Protein AF-0000000084342587 (afdb_homodimer)

Sequence (840 aa):
MLRSLAARLASGELDPVAHVQEVLERLAADPFNAVVALDADRALAEAARPRPGPLSGVPVGVKDLIDVAGLPTRCGSAVLADAPPAAADAPVVAKLRAAGAIVVAKLHTHEFAYGPTGDVAATGPARNPHDPTRITGGSSSGSAAAVAAGYLPLALGTDTGASVRTPAALCGVVGLKPRFGALPTDGVFPLSESCDHVGLLTPDVDSAAFAWEVFSGERPVPLGRLRVGVPVDEYWWAYDPVLEDAAAIAVAQLRDDGAQVVRLRTPMIEELAATYTTIVGSEAYATHRRWLAAHPDDYQPATRARLAPFADLKATSYIAAQRARRRLVAELARACADVDVLVLPTTQLRATPIGAEVVDGHVVGTSLLALTLPFNLAGWPAVSVPGPVSDGGLPAGVQVVGVRVDEHAVLQVAARITARMLRSLAARLASGELDPVAHVQEVLERLAADPFNAVVALDADRALAEAARPRPGPLSGVPVGVKDLIDVAGLPTRCGSAVLADAPPAAADAPVVAKLRAAGAIVVAKLHTHEFAYGPTGDVAATGPARNPHDPTRITGGSSSGSAAAVAAGYLPLALGTDTGASVRTPAALCGVVGLKPRFGALPTDGVFPLSESCDHVGLLTPDVDSAAFAWEVFSGERPVPLGRLRVGVPVDEYWWAYDPVLEDAAAIAVAQLRDDGAQVVRLRTPMIEELAATYTTIVGSEAYATHRRWLAAHPDDYQPATRARLAPFADLKATSYIAAQRARRRLVAELARACADVDVLVLPTTQLRATPIGAEVVDGHVVGTSLLALTLPFNLAGWPAVSVPGPVSDGGLPAGVQVVGVRVDEHAVLQVAARITAR

Secondary structure (DSSP, 8-state):
-HHHHHHHHHHTSS-HHHHHHHHHHHHHT-TTS-EEEE-HHHHHHHHTS---STTTT-EEEEETTB--BTSB--TTSGGGTTPPBBSS--HHHHHHHHTT-EEEEEE--SGGG--SSS--STT----BTTBTTB---SSSHHHHHHHHTTS-S-EEEEESSSTTHHHHHHHTSEEEEPSTTSS--TTBPPS-TTT-EEEEEESSHHHHHHHHHHHH--PPPPP-S-EEEEE-SGGG--SSHHHHHHHHHHHHHHHHTTPEEEEE--TTHHHHHHHHHHHHHHHHHHHHHHHHHH-GGGS-HHHHHHHGGGTT-BHHHHHHHHHHHHHHHHHHHHHTTT-SEEEEES-SS-PPBTT-SEETTEEHHHHHHTTTHHHHHHT--EEEEEPP-TTS-S--EEEEEESSS-HHHHHHHHHHHH--/-HHHHHHHHHHTSS-HHHHHHHHHHHHHT-TTS-EEEE-HHHHHHHHTS---STTTT-EEEEETTB--BTSB--TT-GGGTTPPBBSS--HHHHHHHHTT-EEEEEE--SGGG--SSS--STT----BTTBTTB---SSSHHHHHHHHTTS-S-EEEEESSSTTHHHHHHHTSEEEEPSTTSS--TTBPPS-TTT-EEEEEESSHHHHHHHHHHHH--PPPPP-SPEEEEE-SGGG--SSHHHHHHHHHHHHHHHHTTPEEEEE--TTHHHHHHHHHHHHHHHHHHHHHHHHHH-GGGS-HHHHHHHGGGTT-BHHHHHHHHHHHHHHHHHHHHHTTT-SEEEEES-SS-PPBTT-SEETTEEHHHHHHTTTHHHHHHT--EEEEEPP-TTS-S--EEEEEESSS-HHHHHHHHHHHH--

InterPro domains:
  IPR000120 Amidase [PTHR11895] (3-417)
  IPR020556 Amidase, conserved site [PS00571] (137-168)
  IPR023631 Amidase signature domain [PF01425] (20-411)
  IPR036928 Amidase signature (AS) superfamily [G3DSA:3.90.1300.10] (2-420)
  IPR036928 Amidase signature (AS) superfamily [SSF75304] (4-418)

Nearest PDB structures (foldseek):
  3kfu-assembly1_H  TM=9.006E-01  e=1.359E-37  Thermus thermophilus HB8
  4wj3-assembly2_D  TM=9.152E-01  e=8.764E-36  Pseudomonas aeruginosa PAO1
  6dhv-assembly1_A  TM=8.803E-01  e=5.651E-34  Arabidopsis thaliana
  6dii-assembly6_K  TM=8.788E-01  e=5.651E-34  Arabidopsis thaliana
  8ey9-assembly3_C  TM=8.906E-01  e=3.643E-32  Arabidopsis thaliana

pLDDT: mean 97.59, std 2.7, range [59.34, 98.94]

Organism: Pseudonocardia thermophila (NCBI:txid1848)

Structure (mmCIF, N/CA/C/O backbone):
data_AF-0000000084342587-model_v1
#
loop_
_entity.id
_entity.type
_entity.pdbx_description
1 polymer 'Aspartyl-tRNA(Asn)/glutamyl-tRNA(Gln) amidotransferase subunit A'
#
loop_
_atom_site.group_PDB
_atom_site.id
_atom_site.type_symbol
_atom_site.label_atom_id
_atom_site.label_alt_id
_atom_site.label_comp_id
_atom_site.label_asym_id
_atom_site.label_entity_id
_atom_site.label_seq_id
_atom_site.pdbx_PDB_ins_code
_atom_site.Cartn_x
_atom_site.Cartn_y
_atom_site.Cartn_z
_atom_site.occupancy
_atom_site.B_iso_or_equiv
_atom_site.auth_seq_id
_atom_site.auth_comp_id
_atom_site.auth_asym_id
_atom_site.auth_atom_id
_atom_site.pdbx_PDB_model_num
ATOM 1 N N . MET A 1 1 ? -1.652 36.812 -1.784 1 90.5 1 MET A N 1
ATOM 2 C CA . MET A 1 1 ? -0.565 37.188 -0.888 1 90.5 1 MET A CA 1
ATOM 3 C C . MET A 1 1 ? 0.751 36.562 -1.329 1 90.5 1 MET A C 1
ATOM 5 O O . MET A 1 1 ? 1.639 37.25 -1.831 1 90.5 1 MET A O 1
ATOM 9 N N . LEU A 1 2 ? 0.822 35.312 -1.489 1 96.5 2 LEU A N 1
ATOM 10 C CA . LEU A 1 2 ? 2.068 34.625 -1.801 1 96.5 2 LEU A CA 1
ATOM 11 C C . LEU A 1 2 ? 2.5 34.906 -3.236 1 96.5 2 LEU A C 1
ATOM 13 O O . LEU A 1 2 ? 3.668 35.188 -3.492 1 96.5 2 LEU A O 1
ATOM 17 N N . ARG A 1 3 ? 1.52 34.938 -4.117 1 94.94 3 ARG A N 1
ATOM 18 C CA . ARG A 1 3 ? 1.811 35.188 -5.527 1 94.94 3 ARG A CA 1
ATOM 19 C C . ARG A 1 3 ? 2.371 36.594 -5.734 1 94.94 3 ARG A C 1
ATOM 21 O O . ARG A 1 3 ? 3.355 36.75 -6.453 1 94.94 3 ARG A O 1
ATOM 28 N N . SER A 1 4 ? 1.724 37.531 -5.176 1 96.19 4 SER A N 1
ATOM 29 C CA . SER A 1 4 ? 2.154 38.906 -5.277 1 96.19 4 SER A CA 1
ATOM 30 C C . SER A 1 4 ? 3.541 39.094 -4.676 1 96.19 4 SER A C 1
ATOM 32 O O . SER A 1 4 ? 4.383 39.812 -5.254 1 96.19 4 SER A O 1
ATOM 34 N N . LEU A 1 5 ? 3.73 38.562 -3.529 1 97.25 5 LEU A N 1
ATOM 35 C CA . LEU A 1 5 ? 5.035 38.656 -2.883 1 97.25 5 LEU A CA 1
ATOM 36 C C . LEU A 1 5 ? 6.129 38.094 -3.779 1 97.25 5 LEU A C 1
ATOM 38 O O . LEU A 1 5 ? 7.172 38.719 -3.975 1 97.25 5 LEU A O 1
ATOM 42 N N . ALA A 1 6 ? 5.898 36.906 -4.332 1 96.94 6 ALA A N 1
ATOM 43 C CA . ALA A 1 6 ? 6.863 36.25 -5.207 1 96.94 6 ALA A CA 1
ATOM 44 C C . ALA A 1 6 ? 7.191 37.125 -6.418 1 96.94 6 ALA A C 1
ATOM 46 O O . ALA A 1 6 ? 8.352 37.219 -6.809 1 96.94 6 ALA A O 1
ATOM 47 N N . ALA A 1 7 ? 6.164 37.75 -6.98 1 95.81 7 ALA A N 1
ATOM 48 C CA . ALA A 1 7 ? 6.34 38.594 -8.148 1 95.81 7 ALA A CA 1
ATOM 49 C C . ALA A 1 7 ? 7.18 39.812 -7.809 1 95.81 7 ALA A C 1
ATOM 51 O O . ALA A 1 7 ? 8.039 40.219 -8.594 1 95.81 7 ALA A O 1
ATOM 52 N N . ARG A 1 8 ? 6.898 40.375 -6.703 1 96.56 8 ARG A N 1
ATOM 53 C CA . ARG A 1 8 ? 7.629 41.594 -6.281 1 96.56 8 ARG A CA 1
ATOM 54 C C . ARG A 1 8 ? 9.086 41.25 -5.984 1 96.56 8 ARG A C 1
ATOM 56 O O . ARG A 1 8 ? 9.977 42.062 -6.266 1 96.56 8 ARG A O 1
ATOM 63 N N . LEU A 1 9 ? 9.344 40.188 -5.48 1 96.38 9 LEU A N 1
ATOM 64 C CA . LEU A 1 9 ? 10.711 39.75 -5.211 1 96.38 9 LEU A CA 1
ATOM 65 C C . LEU A 1 9 ? 11.445 39.406 -6.504 1 96.38 9 LEU A C 1
ATOM 67 O O . LEU A 1 9 ? 12.602 39.781 -6.68 1 96.38 9 LEU A O 1
ATOM 71 N N . ALA A 1 10 ? 10.758 38.719 -7.367 1 94.31 10 ALA A N 1
ATOM 72 C CA . ALA A 1 10 ? 11.352 38.312 -8.641 1 94.31 10 ALA A CA 1
ATOM 73 C C . ALA A 1 10 ? 11.711 39.531 -9.484 1 94.31 10 ALA A C 1
ATOM 75 O O . ALA A 1 10 ? 12.719 39.531 -10.195 1 94.31 10 ALA A O 1
ATOM 76 N N . SER A 1 11 ? 10.883 40.594 -9.43 1 93.19 11 SER A N 1
ATOM 77 C CA . SER A 1 11 ? 11.078 41.781 -10.266 1 93.19 11 SER A CA 1
ATOM 78 C C . SER A 1 11 ? 12.102 42.719 -9.641 1 93.19 11 SER A C 1
ATOM 80 O O . SER A 1 11 ? 12.594 43.656 -10.312 1 93.19 11 SER A O 1
ATOM 82 N N . GLY A 1 12 ? 12.281 42.594 -8.336 1 92.94 12 GLY A N 1
ATOM 83 C CA . GLY A 1 12 ? 13.188 43.469 -7.641 1 92.94 12 GLY A CA 1
ATOM 84 C C . GLY A 1 12 ? 12.484 44.656 -6.992 1 92.94 12 GLY A C 1
ATOM 85 O O . GLY A 1 12 ? 13.117 45.469 -6.32 1 92.94 12 GLY A O 1
ATOM 86 N N . GLU A 1 13 ? 11.227 44.688 -7.227 1 96.31 13 GLU A N 1
ATOM 87 C CA . GLU A 1 13 ? 10.469 45.688 -6.516 1 96.31 13 GLU A CA 1
ATOM 88 C C . GLU A 1 13 ? 10.695 45.594 -5.008 1 96.31 13 GLU A C 1
ATOM 90 O O . GLU A 1 13 ? 10.766 46.625 -4.316 1 96.31 13 GLU A O 1
ATOM 95 N N . LEU A 1 14 ? 10.719 44.438 -4.531 1 96.38 14 LEU A N 1
ATOM 96 C CA . LEU A 1 14 ? 11.125 44.156 -3.158 1 96.38 14 LEU A CA 1
ATOM 97 C C . LEU A 1 14 ? 12.508 43.531 -3.123 1 96.38 14 LEU A C 1
ATOM 99 O O . LEU A 1 14 ? 12.758 42.531 -3.828 1 96.38 14 LEU A O 1
ATOM 103 N N . ASP A 1 15 ? 13.383 44.094 -2.352 1 96.5 15 ASP A N 1
ATOM 104 C CA . ASP A 1 15 ? 14.727 43.531 -2.23 1 96.5 15 ASP A CA 1
ATOM 105 C C . ASP A 1 15 ? 14.711 42.219 -1.43 1 96.5 15 ASP A C 1
ATOM 107 O O . ASP A 1 15 ? 14.336 42.219 -0.253 1 96.5 15 ASP A O 1
ATOM 111 N N . PRO A 1 16 ? 15.125 41.188 -2.08 1 96.81 16 PRO A N 1
ATOM 112 C CA . PRO A 1 16 ? 15.047 39.906 -1.4 1 96.81 16 PRO A CA 1
ATOM 113 C C . PRO A 1 16 ? 15.867 39.844 -0.114 1 96.81 16 PRO A C 1
ATOM 115 O O . PRO A 1 16 ? 15.43 39.281 0.882 1 96.81 16 PRO A O 1
ATOM 118 N N . VAL A 1 17 ? 17.031 40.406 -0.101 1 98 17 VAL A N 1
ATOM 119 C CA . VAL A 1 17 ? 17.906 40.375 1.076 1 98 17 VAL A CA 1
ATOM 120 C C . VAL A 1 17 ? 17.25 41.156 2.213 1 98 17 VAL A C 1
ATOM 122 O O . VAL A 1 17 ? 17.172 40.656 3.346 1 98 17 VAL A O 1
ATOM 125 N N . ALA A 1 18 ? 16.766 42.344 1.897 1 98.06 18 ALA A N 1
ATOM 126 C CA . ALA A 1 18 ? 16.094 43.156 2.906 1 98.06 18 ALA A CA 1
ATOM 127 C C . ALA A 1 18 ? 14.852 42.469 3.445 1 98.06 18 ALA A C 1
ATOM 129 O O . ALA A 1 18 ? 14.578 42.5 4.648 1 98.06 18 ALA A O 1
ATOM 130 N N . HIS A 1 19 ? 14.141 41.906 2.547 1 97.94 19 HIS A N 1
ATOM 131 C CA . HIS A 1 19 ? 12.906 41.25 2.945 1 97.94 19 HIS A CA 1
ATOM 132 C C . HIS A 1 19 ? 13.195 40.062 3.854 1 97.94 19 HIS A C 1
ATOM 134 O O . HIS A 1 19 ? 12.562 39.906 4.902 1 97.94 19 HIS A O 1
ATOM 140 N N . VAL A 1 20 ? 14.125 39.188 3.49 1 98.38 20 VAL A N 1
ATOM 141 C CA . VAL A 1 20 ? 14.484 38.031 4.285 1 98.38 20 VAL A CA 1
ATOM 142 C C . VAL A 1 20 ? 15.031 38.469 5.641 1 98.38 20 VAL A C 1
ATOM 144 O O . VAL A 1 20 ? 14.734 37.844 6.664 1 98.38 20 VAL A O 1
ATOM 147 N N . GLN A 1 21 ? 15.789 39.5 5.629 1 98.38 21 GLN A N 1
ATOM 148 C CA . GLN A 1 21 ? 16.312 40.031 6.883 1 98.38 21 GLN A CA 1
ATOM 149 C C . GLN A 1 21 ? 15.172 40.438 7.816 1 98.38 21 GLN A C 1
ATOM 151 O O . GLN A 1 21 ? 15.203 40.156 9.008 1 98.38 21 GLN A O 1
ATOM 156 N N . GLU A 1 22 ? 14.273 41.125 7.273 1 98.31 22 GLU A N 1
ATOM 157 C CA . GLU A 1 22 ? 13.117 41.562 8.062 1 98.31 22 GLU A CA 1
ATOM 158 C C . GLU A 1 22 ? 12.359 40.375 8.625 1 98.31 22 GLU A C 1
ATOM 160 O O . GLU A 1 22 ? 11.969 40.375 9.797 1 98.31 22 GLU A O 1
ATOM 165 N N . VAL A 1 23 ? 12.117 39.375 7.82 1 98.56 23 VAL A N 1
ATOM 166 C CA . VAL A 1 23 ? 11.414 38.188 8.242 1 98.56 23 VAL A CA 1
ATOM 167 C C . VAL A 1 23 ? 12.195 37.5 9.359 1 98.56 23 VAL A C 1
ATOM 169 O O . VAL A 1 23 ? 11.617 37.062 10.367 1 98.56 23 VAL A O 1
ATOM 172 N N . LEU A 1 24 ? 13.477 37.375 9.172 1 98.75 24 LEU A N 1
ATOM 173 C CA . LEU A 1 24 ? 14.328 36.75 10.164 1 98.75 24 LEU A CA 1
ATOM 174 C C . LEU A 1 24 ? 14.281 37.5 11.492 1 98.75 24 LEU A C 1
ATOM 176 O O . LEU A 1 24 ? 14.273 36.875 12.562 1 98.75 24 LEU A O 1
ATOM 180 N N . GLU A 1 25 ? 14.211 38.75 11.477 1 98.5 25 GLU A N 1
ATOM 181 C CA . GLU A 1 25 ? 14.117 39.562 12.688 1 98.5 25 GLU A CA 1
ATOM 182 C C . GLU A 1 25 ? 12.797 39.312 13.414 1 98.5 25 GLU A C 1
ATOM 184 O O . GLU A 1 25 ? 12.773 39.188 14.641 1 98.5 25 GLU A O 1
ATOM 189 N N . ARG A 1 26 ? 11.789 39.281 12.68 1 98.38 26 ARG A N 1
ATOM 190 C CA . ARG A 1 26 ? 10.484 39 13.273 1 98.38 26 ARG A CA 1
ATOM 191 C C . ARG A 1 26 ? 10.445 37.594 13.883 1 98.38 26 ARG A C 1
ATOM 193 O O . ARG A 1 26 ? 9.914 37.406 14.977 1 98.38 26 ARG A O 1
ATOM 200 N N . LEU A 1 27 ? 10.992 36.625 13.172 1 98.69 27 LEU A N 1
ATOM 201 C CA . LEU A 1 27 ? 11.031 35.25 13.664 1 98.69 27 LEU A CA 1
ATOM 202 C C . LEU A 1 27 ? 11.898 35.156 14.914 1 98.69 27 LEU A C 1
ATOM 204 O O . LEU A 1 27 ? 11.578 34.375 15.836 1 98.69 27 LEU A O 1
ATOM 208 N N . ALA A 1 28 ? 12.945 35.812 14.977 1 98.31 28 ALA A N 1
ATOM 209 C CA . ALA A 1 28 ? 13.844 35.781 16.125 1 98.31 28 ALA A CA 1
ATOM 210 C C . ALA A 1 28 ? 13.148 36.344 17.359 1 98.31 28 ALA A C 1
ATOM 212 O O . ALA A 1 28 ? 13.438 35.938 18.484 1 98.31 28 ALA A O 1
ATOM 213 N N . ALA A 1 29 ? 12.219 37.25 17.156 1 98 29 ALA A N 1
ATOM 214 C CA . ALA A 1 29 ? 11.523 37.906 18.25 1 98 29 ALA A CA 1
ATOM 215 C C . ALA A 1 29 ? 10.18 37.25 18.547 1 98 29 ALA A C 1
ATOM 217 O O . ALA A 1 29 ? 9.352 37.781 19.266 1 98 29 ALA A O 1
ATOM 218 N N . ASP A 1 30 ? 9.945 36.125 18.016 1 97 30 ASP A N 1
ATOM 219 C CA . ASP A 1 30 ? 8.664 35.406 18.078 1 97 30 ASP A CA 1
ATOM 220 C C . ASP A 1 30 ? 8.258 35.156 19.516 1 97 30 ASP A C 1
ATOM 222 O O . ASP A 1 30 ? 8.93 34.406 20.234 1 97 30 ASP A O 1
ATOM 226 N N . PRO A 1 31 ? 7.191 35.625 20.047 1 98.06 31 PRO A N 1
ATOM 227 C CA . PRO A 1 31 ? 6.762 35.375 21.438 1 98.06 31 PRO A CA 1
ATOM 228 C C . PRO A 1 31 ? 5.895 34.125 21.562 1 98.06 31 PRO A C 1
ATOM 230 O O . PRO A 1 31 ? 5.438 33.812 22.656 1 98.06 31 PRO A O 1
ATOM 233 N N . PHE A 1 32 ? 5.707 33.375 20.516 1 98.75 32 PHE A N 1
ATOM 234 C CA . PHE A 1 32 ? 4.727 32.312 20.5 1 98.75 32 PHE A CA 1
ATOM 235 C C . PHE A 1 32 ? 5.41 30.938 20.578 1 98.75 32 PHE A C 1
ATOM 237 O O . PHE A 1 32 ? 4.746 29.906 20.578 1 98.75 32 PHE A O 1
ATOM 244 N N . ASN A 1 33 ? 6.695 30.891 20.609 1 98.62 33 ASN A N 1
ATOM 245 C CA . ASN A 1 33 ? 7.461 29.656 20.578 1 98.62 33 ASN A CA 1
ATOM 246 C C . ASN A 1 33 ? 7.199 28.875 19.281 1 98.62 33 ASN A C 1
ATOM 248 O O . ASN A 1 33 ? 7.035 27.656 19.312 1 98.62 33 ASN A O 1
ATOM 252 N N . ALA A 1 34 ? 7.094 29.594 18.203 1 98.75 34 ALA A N 1
ATOM 253 C CA . ALA A 1 34 ? 6.828 28.984 16.906 1 98.75 34 ALA A CA 1
ATOM 254 C C . ALA A 1 34 ? 8.117 28.516 16.25 1 98.75 34 ALA A C 1
ATOM 256 O O . ALA A 1 34 ? 8.094 27.641 15.367 1 98.75 34 ALA A O 1
ATOM 257 N N . VAL A 1 35 ? 9.242 29 16.703 1 98.75 35 VAL A N 1
ATOM 258 C CA . VAL A 1 35 ? 10.508 28.797 16.016 1 98.75 35 VAL A CA 1
ATOM 259 C C . VAL A 1 35 ? 11.414 27.891 16.844 1 98.75 35 VAL A C 1
ATOM 261 O O . VAL A 1 35 ? 11.602 28.109 18.031 1 98.75 35 VAL A O 1
ATOM 264 N N . VAL A 1 36 ? 11.961 26.891 16.188 1 97.88 36 VAL A N 1
ATOM 265 C CA . VAL A 1 36 ? 12.914 25.984 16.828 1 97.88 36 VAL A CA 1
ATOM 266 C C . VAL A 1 36 ? 14.336 26.422 16.484 1 97.88 36 VAL A C 1
ATOM 268 O O . VAL A 1 36 ? 15.219 26.406 17.344 1 97.88 36 VAL A O 1
ATOM 271 N N . ALA A 1 37 ? 14.547 26.734 15.242 1 97.62 37 ALA A N 1
ATOM 272 C CA . ALA A 1 37 ? 15.867 27.156 14.766 1 97.62 37 ALA A CA 1
ATOM 273 C C . ALA A 1 37 ? 15.75 28.078 13.562 1 97.62 37 ALA A C 1
ATOM 275 O O . ALA A 1 37 ? 14.828 27.953 12.758 1 97.62 37 ALA A O 1
ATOM 276 N N . LEU A 1 38 ? 16.688 29.031 13.539 1 98 38 LEU A N 1
ATOM 277 C CA . LEU A 1 38 ? 16.797 29.906 12.375 1 98 38 LEU A CA 1
ATOM 278 C C . LEU A 1 38 ? 18.062 29.578 11.578 1 98 38 LEU A C 1
ATOM 280 O O . LEU A 1 38 ? 19.094 29.219 12.156 1 98 38 LEU A O 1
ATOM 284 N N . ASP A 1 39 ? 17.906 29.594 10.336 1 95.81 39 ASP A N 1
ATOM 285 C CA . ASP A 1 39 ? 19.062 29.469 9.453 1 95.81 39 ASP A CA 1
ATOM 286 C C . ASP A 1 39 ? 19.422 30.797 8.82 1 95.81 39 ASP A C 1
ATOM 288 O O . ASP A 1 39 ? 19.5 30.922 7.594 1 95.81 39 ASP A O 1
ATOM 292 N N . ALA A 1 40 ? 19.781 31.734 9.602 1 97.69 40 ALA A N 1
ATOM 293 C CA . ALA A 1 40 ? 19.844 33.125 9.188 1 97.69 40 ALA A CA 1
ATOM 294 C C . ALA A 1 40 ? 20.953 33.375 8.156 1 97.69 40 ALA A C 1
ATOM 296 O O . ALA A 1 40 ? 20.719 33.938 7.09 1 97.69 40 ALA A O 1
ATOM 297 N N . ASP A 1 41 ? 22.172 32.875 8.43 1 97.19 41 ASP A N 1
ATOM 298 C CA . ASP A 1 41 ? 23.312 33.125 7.555 1 97.19 41 ASP A CA 1
ATOM 299 C C . ASP A 1 41 ? 23.078 32.531 6.168 1 97.19 41 ASP A C 1
ATOM 301 O O . ASP A 1 41 ? 23.297 33.188 5.156 1 97.19 41 ASP A O 1
ATOM 305 N N . ARG A 1 42 ? 22.688 31.312 6.145 1 96.5 42 ARG A N 1
ATOM 306 C CA . ARG A 1 42 ? 22.453 30.656 4.863 1 96.5 42 ARG A CA 1
ATOM 307 C C . ARG A 1 42 ? 21.312 31.328 4.105 1 96.5 42 ARG A C 1
ATOM 309 O O . ARG A 1 42 ? 21.375 31.5 2.887 1 96.5 42 ARG A O 1
ATOM 316 N N . ALA A 1 43 ? 20.25 31.703 4.859 1 98.31 43 ALA A N 1
ATOM 317 C CA . ALA A 1 43 ? 19.094 32.344 4.242 1 98.31 43 ALA A CA 1
ATOM 318 C C . ALA A 1 43 ? 19.469 33.656 3.584 1 98.31 43 ALA A C 1
ATOM 320 O O . ALA A 1 43 ? 19.062 33.938 2.455 1 98.31 43 ALA A O 1
ATOM 321 N N . LEU A 1 44 ? 20.266 34.406 4.254 1 98.19 44 LEU A N 1
ATOM 322 C CA . LEU A 1 44 ? 20.688 35.719 3.721 1 98.19 44 LEU A CA 1
ATOM 323 C C . LEU A 1 44 ? 21.609 35.531 2.529 1 98.19 44 LEU A C 1
ATOM 325 O O . LEU A 1 44 ? 21.531 36.281 1.556 1 98.19 44 LEU A O 1
ATOM 329 N N . ALA A 1 45 ? 22.484 34.594 2.621 1 97.75 45 ALA A N 1
ATOM 330 C CA . ALA A 1 45 ? 23.359 34.281 1.492 1 97.75 45 ALA A CA 1
ATOM 331 C C . ALA A 1 45 ? 22.547 33.844 0.267 1 97.75 45 ALA A C 1
ATOM 333 O O . ALA A 1 45 ? 22.859 34.25 -0.857 1 97.75 45 ALA A O 1
ATOM 334 N N . GLU A 1 46 ? 21.516 33.062 0.492 1 96.75 46 GLU A N 1
ATOM 335 C CA . GLU A 1 46 ? 20.656 32.625 -0.6 1 96.75 46 GLU A CA 1
ATOM 336 C C . GLU A 1 46 ? 19.875 33.781 -1.183 1 96.75 46 GLU A C 1
ATOM 338 O O . GLU A 1 46 ? 19.688 33.875 -2.398 1 96.75 46 GLU A O 1
ATOM 343 N N . ALA A 1 47 ? 19.438 34.656 -0.309 1 97.44 47 ALA A N 1
ATOM 344 C CA . ALA A 1 47 ? 18.656 35.812 -0.745 1 97.44 47 ALA A CA 1
ATOM 345 C C . ALA A 1 47 ? 19.5 36.719 -1.637 1 97.44 47 ALA A C 1
ATOM 347 O O . ALA A 1 47 ? 18.953 37.438 -2.475 1 97.44 47 ALA A O 1
ATOM 348 N N . ALA A 1 48 ? 20.781 36.656 -1.498 1 96.38 48 ALA A N 1
ATOM 349 C CA . ALA A 1 48 ? 21.688 37.531 -2.23 1 96.38 48 ALA A CA 1
ATOM 350 C C . ALA A 1 48 ? 21.953 37.031 -3.641 1 96.38 48 ALA A C 1
ATOM 352 O O . ALA A 1 48 ? 22.5 37.75 -4.48 1 96.38 48 ALA A O 1
ATOM 353 N N . ARG A 1 49 ? 21.484 35.844 -3.957 1 93.56 49 ARG A N 1
ATOM 354 C CA . ARG A 1 49 ? 21.688 35.219 -5.27 1 93.56 49 ARG A CA 1
ATOM 355 C C . ARG A 1 49 ? 20.359 35.125 -6.023 1 93.56 49 ARG A C 1
ATOM 357 O O . ARG A 1 49 ? 19.312 34.906 -5.41 1 93.56 49 ARG A O 1
ATOM 364 N N . PRO A 1 50 ? 20.594 35.312 -7.301 1 89.06 50 PRO A N 1
ATOM 365 C CA . PRO A 1 50 ? 19.375 35.062 -8.078 1 89.06 50 PRO A CA 1
ATOM 366 C C . PRO A 1 50 ? 18.797 33.688 -7.84 1 89.06 50 PRO A C 1
ATOM 368 O O . PRO A 1 50 ? 19.547 32.688 -7.758 1 89.06 50 PRO A O 1
ATOM 371 N N . ARG A 1 51 ? 17.531 33.688 -7.672 1 89 51 ARG A N 1
ATOM 372 C CA . ARG A 1 51 ? 16.828 32.438 -7.434 1 89 51 ARG A CA 1
ATOM 373 C C . ARG A 1 51 ? 15.68 32.25 -8.43 1 89 51 ARG A C 1
ATOM 375 O O . ARG A 1 51 ? 14.547 32.656 -8.164 1 89 51 ARG A O 1
ATOM 382 N N . PRO A 1 52 ? 16.016 31.516 -9.461 1 92.06 52 PRO A N 1
ATOM 383 C CA . PRO A 1 52 ? 14.945 31.344 -10.445 1 92.06 52 PRO A CA 1
ATOM 384 C C . PRO A 1 52 ? 13.828 30.422 -9.945 1 92.06 52 PRO A C 1
ATOM 386 O O . PRO A 1 52 ? 14.078 29.531 -9.125 1 92.06 52 PRO A O 1
ATOM 389 N N . GLY A 1 53 ? 12.586 30.734 -10.336 1 95.62 53 GLY A N 1
ATOM 390 C CA . GLY A 1 53 ? 11.445 29.906 -10.008 1 95.62 53 GLY A CA 1
ATOM 391 C C . GLY A 1 53 ? 10.242 30.688 -9.539 1 95.62 53 GLY A C 1
ATOM 392 O O . GLY A 1 53 ? 10.344 31.891 -9.273 1 95.62 53 GLY A O 1
ATOM 393 N N . PRO A 1 54 ? 9.188 30.031 -9.391 1 97.44 54 PRO A N 1
ATOM 394 C CA . PRO A 1 54 ? 7.926 30.719 -9.07 1 97.44 54 PRO A CA 1
ATOM 395 C C . PRO A 1 54 ? 7.898 31.25 -7.641 1 97.44 54 PRO A C 1
ATOM 397 O O . PRO A 1 54 ? 7.102 32.156 -7.332 1 97.44 54 PRO A O 1
ATOM 400 N N . LEU A 1 55 ? 8.797 30.766 -6.754 1 98.19 55 LEU A N 1
ATOM 401 C CA . LEU A 1 55 ? 8.852 31.219 -5.371 1 98.19 55 LEU A CA 1
ATOM 402 C C . LEU A 1 55 ? 10.141 32 -5.105 1 98.19 55 LEU A C 1
ATOM 404 O O . LEU A 1 55 ? 10.68 31.953 -4 1 98.19 55 LEU A O 1
ATOM 408 N N . SER A 1 56 ? 10.547 32.688 -6.098 1 96.56 56 SER A N 1
ATOM 409 C CA . SER A 1 56 ? 11.836 33.375 -6.07 1 96.56 56 SER A CA 1
ATOM 410 C C . SER A 1 56 ? 11.938 34.312 -4.871 1 96.56 56 SER A C 1
ATOM 412 O O . SER A 1 56 ? 11.234 35.312 -4.805 1 96.56 56 SER A O 1
ATOM 414 N N . GLY A 1 57 ? 12.836 33.906 -3.969 1 97.12 57 GLY A N 1
ATOM 415 C CA . GLY A 1 57 ? 13.172 34.812 -2.865 1 97.12 57 GLY A CA 1
ATOM 416 C C . GLY A 1 57 ? 12.18 34.719 -1.72 1 97.12 57 GLY A C 1
ATOM 417 O O . GLY A 1 57 ? 12.328 35.406 -0.714 1 97.12 57 GLY A O 1
ATOM 418 N N . VAL A 1 58 ? 11.172 33.875 -1.819 1 98.38 58 VAL A N 1
ATOM 419 C CA . VAL A 1 58 ? 10.117 33.781 -0.813 1 98.38 58 VAL A CA 1
ATOM 420 C C . VAL A 1 58 ? 10.633 33.031 0.417 1 98.38 58 VAL A C 1
ATOM 422 O O . VAL A 1 58 ? 11.086 31.891 0.316 1 98.38 58 VAL A O 1
ATOM 425 N N . PRO A 1 59 ? 10.656 33.688 1.595 1 98.56 59 PRO A N 1
ATOM 426 C CA . PRO A 1 59 ? 11.008 32.969 2.812 1 98.56 59 PRO A CA 1
ATOM 427 C C . PRO A 1 59 ? 9.93 31.953 3.229 1 98.56 59 PRO A C 1
ATOM 429 O O . PRO A 1 59 ? 8.742 32.281 3.225 1 98.56 59 PRO A O 1
ATOM 432 N N . VAL A 1 60 ? 10.328 30.75 3.58 1 98.75 60 VAL A N 1
ATOM 433 C CA . VAL A 1 60 ? 9.391 29.703 3.996 1 98.75 60 VAL A CA 1
ATOM 434 C C . VAL A 1 60 ? 9.906 29.031 5.262 1 98.75 60 VAL A C 1
ATOM 436 O O . VAL A 1 60 ? 11.094 29.141 5.598 1 98.75 60 VAL A O 1
ATOM 439 N N . GLY A 1 61 ? 9.016 28.453 6.047 1 98.88 61 GLY A N 1
ATOM 440 C CA . GLY A 1 61 ? 9.359 27.672 7.227 1 98.88 61 GLY A CA 1
ATOM 441 C C . GLY A 1 61 ? 9.055 26.188 7.07 1 98.88 61 GLY A C 1
ATOM 442 O O . GLY A 1 61 ? 8.227 25.812 6.246 1 98.88 61 GLY A O 1
ATOM 443 N N . VAL A 1 62 ? 9.75 25.344 7.848 1 98.94 62 VAL A N 1
ATOM 444 C CA . VAL A 1 62 ? 9.617 23.891 7.754 1 98.94 62 VAL A CA 1
ATOM 445 C C . VAL A 1 62 ? 9.469 23.297 9.148 1 98.94 62 VAL A C 1
ATOM 447 O O . VAL A 1 62 ? 10.281 23.562 10.039 1 98.94 62 VAL A O 1
ATOM 450 N N . LYS A 1 63 ? 8.406 22.469 9.328 1 98.88 63 LYS A N 1
ATOM 451 C CA . LYS A 1 63 ? 8.211 21.766 10.594 1 98.88 63 LYS A CA 1
ATOM 452 C C . LYS A 1 63 ? 9.445 20.938 10.961 1 98.88 63 LYS A C 1
ATOM 454 O O . LYS A 1 63 ? 10.008 20.234 10.117 1 98.88 63 LYS A O 1
ATOM 459 N N . ASP A 1 64 ? 9.82 21.047 12.234 1 98.81 64 ASP A N 1
ATOM 460 C CA . ASP A 1 64 ? 11.016 20.359 12.688 1 98.81 64 ASP A CA 1
ATOM 461 C C . ASP A 1 64 ? 10.781 18.844 12.781 1 98.81 64 ASP A C 1
ATOM 463 O O . ASP A 1 64 ? 11.062 18.234 13.82 1 98.81 64 ASP A O 1
ATOM 467 N N . LEU A 1 65 ? 10.211 18.281 11.836 1 98.81 65 LEU A N 1
ATOM 468 C CA . LEU A 1 65 ? 10.07 16.875 11.531 1 98.81 65 LEU A CA 1
ATOM 469 C C . LEU A 1 65 ? 10.711 16.531 10.188 1 98.81 65 LEU A C 1
ATOM 471 O O . LEU A 1 65 ? 10.953 15.359 9.891 1 98.81 65 LEU A O 1
ATOM 475 N N . ILE A 1 66 ? 10.922 17.531 9.445 1 98.88 66 ILE A N 1
ATOM 476 C CA . ILE A 1 66 ? 11.352 17.406 8.055 1 98.88 66 ILE A CA 1
ATOM 477 C C . ILE A 1 66 ? 12.82 17.812 7.938 1 98.88 66 ILE A C 1
ATOM 479 O O . ILE A 1 66 ? 13.219 18.875 8.406 1 98.88 66 ILE A O 1
ATOM 483 N N . ASP A 1 67 ? 13.578 17.062 7.215 1 98.88 67 ASP A N 1
ATOM 484 C CA . ASP A 1 67 ? 15.016 17.297 7.102 1 98.88 67 ASP A CA 1
ATOM 485 C C . ASP A 1 67 ? 15.312 18.516 6.215 1 98.88 67 ASP A C 1
ATOM 487 O O . ASP A 1 67 ? 14.766 18.625 5.113 1 98.88 67 ASP A O 1
ATOM 491 N N . VAL A 1 68 ? 16.047 19.359 6.73 1 98.81 68 VAL A N 1
ATOM 492 C CA . VAL A 1 68 ? 16.672 20.469 6.012 1 98.81 68 VAL A CA 1
ATOM 493 C C . VAL A 1 68 ? 18.188 20.344 6.094 1 98.81 68 VAL A C 1
ATOM 495 O O . VAL A 1 68 ? 18.75 20.281 7.188 1 98.81 68 VAL A O 1
ATOM 498 N N . ALA A 1 69 ? 18.781 20.297 4.902 1 98.38 69 ALA A N 1
ATOM 499 C CA . ALA A 1 69 ? 20.219 20.109 4.871 1 98.38 69 ALA A CA 1
ATOM 500 C C . ALA A 1 69 ? 20.938 21.109 5.773 1 98.38 69 ALA A C 1
ATOM 502 O O . ALA A 1 69 ? 20.672 22.312 5.707 1 98.38 69 ALA A O 1
ATOM 503 N N . GLY A 1 70 ? 21.812 20.562 6.629 1 97.94 70 GLY A N 1
ATOM 504 C CA . GLY A 1 70 ? 22.641 21.422 7.461 1 97.94 70 GLY A CA 1
ATOM 505 C C . GLY A 1 70 ? 22.016 21.75 8.797 1 97.94 70 GLY A C 1
ATOM 506 O O . GLY A 1 70 ? 22.656 22.328 9.68 1 97.94 70 GLY A O 1
ATOM 507 N N . LEU A 1 71 ? 20.766 21.453 9.039 1 98.25 71 LEU A N 1
ATOM 508 C CA . LEU A 1 71 ? 20.078 21.688 10.305 1 98.25 71 LEU A CA 1
ATOM 509 C C . LEU A 1 71 ? 19.656 20.359 10.945 1 98.25 71 LEU A C 1
ATOM 511 O O . LEU A 1 71 ? 19.312 19.406 10.234 1 98.25 71 LEU A O 1
ATOM 515 N N . PRO A 1 72 ? 19.672 20.312 12.273 1 98 72 PRO A N 1
ATOM 516 C CA . PRO A 1 72 ? 19.141 19.109 12.922 1 98 72 PRO A CA 1
ATOM 517 C C . PRO A 1 72 ? 17.625 19.016 12.859 1 98 72 PRO A C 1
ATOM 519 O O . PRO A 1 72 ? 16.938 20.031 12.758 1 98 72 PRO A O 1
ATOM 522 N N . THR A 1 73 ? 17.156 17.859 12.844 1 98.62 73 THR A N 1
ATOM 523 C CA . THR A 1 73 ? 15.742 17.547 13.047 1 98.62 73 THR A CA 1
ATOM 524 C C . THR A 1 73 ? 15.516 16.906 14.406 1 98.62 73 THR A C 1
ATOM 526 O O . THR A 1 73 ? 15.859 15.742 14.617 1 98.62 73 THR A O 1
ATOM 529 N N . ARG A 1 74 ? 14.852 17.672 15.266 1 98.19 74 ARG A N 1
ATOM 530 C CA . ARG A 1 74 ? 14.82 17.234 16.656 1 98.19 74 ARG A CA 1
ATOM 531 C C . ARG A 1 74 ? 13.422 16.75 17.047 1 98.19 74 ARG A C 1
ATOM 533 O O . ARG A 1 74 ? 13.242 16.125 18.094 1 98.19 74 ARG A O 1
ATOM 540 N N . CYS A 1 75 ? 12.469 17 16.297 1 98.81 75 CYS A N 1
ATOM 541 C CA . CYS A 1 75 ? 11.117 16.469 16.406 1 98.81 75 CYS A CA 1
ATOM 542 C C . CYS A 1 75 ? 10.484 16.875 17.734 1 98.81 75 CYS A C 1
ATOM 544 O O . CYS A 1 75 ? 9.719 16.109 18.312 1 98.81 75 CYS A O 1
ATOM 546 N N . GLY A 1 76 ? 10.898 18.016 18.234 1 98.62 76 GLY A N 1
ATOM 547 C CA . GLY A 1 76 ? 10.32 18.516 19.469 1 98.62 76 GLY A CA 1
ATOM 548 C C . GLY A 1 76 ? 10.633 17.641 20.672 1 98.62 76 GLY A C 1
ATOM 549 O O . GLY A 1 76 ? 9.898 17.641 21.656 1 98.62 76 GLY A O 1
ATOM 550 N N . SER A 1 77 ? 11.633 16.859 20.656 1 98.75 77 SER A N 1
ATOM 551 C CA . SER A 1 77 ? 11.852 15.859 21.688 1 98.75 77 SER A CA 1
ATOM 552 C C . SER A 1 77 ? 13.281 15.914 22.219 1 98.75 77 SER A C 1
ATOM 554 O O . SER A 1 77 ? 14.211 16.188 21.469 1 98.75 77 SER A O 1
ATOM 556 N N . ALA A 1 78 ? 13.453 15.586 23.484 1 98.31 78 ALA A N 1
ATOM 557 C CA . ALA A 1 78 ? 14.773 15.453 24.094 1 98.31 78 ALA A CA 1
ATOM 558 C C . ALA A 1 78 ? 15.461 14.172 23.625 1 98.31 78 ALA A C 1
ATOM 560 O O . ALA A 1 78 ? 16.688 14.047 23.719 1 98.31 78 ALA A O 1
ATOM 561 N N . VAL A 1 79 ? 14.711 13.18 23.109 1 98.38 79 VAL A N 1
ATOM 562 C CA . VAL A 1 79 ? 15.25 11.93 22.594 1 98.38 79 VAL A CA 1
ATOM 563 C C . VAL A 1 79 ? 16.25 12.219 21.484 1 98.38 79 VAL A C 1
ATOM 565 O O . VAL A 1 79 ? 17.266 11.523 21.344 1 98.38 79 VAL A O 1
ATOM 568 N N . LEU A 1 80 ? 15.984 13.281 20.719 1 98.19 80 LEU A N 1
ATOM 569 C CA . LEU A 1 80 ? 16.812 13.617 19.562 1 98.19 80 LEU A CA 1
ATOM 570 C C . LEU A 1 80 ? 17.547 14.93 19.797 1 98.19 80 LEU A C 1
ATOM 572 O O . LEU A 1 80 ? 17.828 15.656 18.828 1 98.19 80 LEU A O 1
ATOM 576 N N . ALA A 1 81 ? 17.812 15.297 20.953 1 96.88 81 ALA A N 1
ATOM 577 C CA . ALA A 1 81 ? 18.453 16.562 21.312 1 96.88 81 ALA A CA 1
ATOM 578 C C . ALA A 1 81 ? 19.844 16.672 20.672 1 96.88 81 ALA A C 1
ATOM 580 O O . ALA A 1 81 ? 20.266 17.781 20.312 1 96.88 81 ALA A O 1
ATOM 581 N N . ASP A 1 82 ? 20.547 15.539 20.438 1 96.38 82 ASP A N 1
ATOM 582 C CA . ASP A 1 82 ? 21.906 15.555 19.906 1 96.38 82 ASP A CA 1
ATOM 583 C C . ASP A 1 82 ? 21.938 15.078 18.469 1 96.38 82 ASP A C 1
ATOM 585 O O . ASP A 1 82 ? 22.984 14.656 17.969 1 96.38 82 ASP A O 1
ATOM 589 N N . ALA A 1 83 ? 20.781 15.062 17.844 1 97.12 83 ALA A N 1
ATOM 590 C CA . ALA A 1 83 ? 20.734 14.625 16.453 1 97.12 83 ALA A CA 1
ATOM 591 C C . ALA A 1 83 ? 21.656 15.469 15.586 1 97.12 83 ALA A C 1
ATOM 593 O O . ALA A 1 83 ? 21.688 16.688 15.703 1 97.12 83 ALA A O 1
ATOM 594 N N . PRO A 1 84 ? 22.484 14.852 14.742 1 97.88 84 PRO A N 1
ATOM 595 C CA . PRO A 1 84 ? 23.328 15.609 13.82 1 97.88 84 PRO A CA 1
ATOM 596 C C . PRO A 1 84 ? 22.516 16.344 12.75 1 97.88 84 PRO A C 1
ATOM 598 O O . PRO A 1 84 ? 21.359 16 12.508 1 97.88 84 PRO A O 1
ATOM 601 N N . PRO A 1 85 ? 23.094 17.375 12.148 1 98.19 85 PRO A N 1
ATOM 602 C CA . PRO A 1 85 ? 22.422 18.016 11.023 1 98.19 85 PRO A CA 1
ATOM 603 C C . PRO A 1 85 ? 22.109 17.047 9.891 1 98.19 85 PRO A C 1
ATOM 605 O O . PRO A 1 85 ? 22.891 16.125 9.633 1 98.19 85 PRO A O 1
ATOM 608 N N . ALA A 1 86 ? 21.016 17.25 9.289 1 98.44 86 ALA A N 1
ATOM 609 C CA . ALA A 1 86 ? 20.656 16.438 8.133 1 98.44 86 ALA A CA 1
ATOM 610 C C . ALA A 1 86 ? 21.672 16.594 7.008 1 98.44 86 ALA A C 1
ATOM 612 O O . ALA A 1 86 ? 22.125 17.719 6.73 1 98.44 86 ALA A O 1
ATOM 613 N N . ALA A 1 87 ? 22.031 15.57 6.344 1 97.75 87 ALA A N 1
ATOM 614 C CA . ALA A 1 87 ? 23.016 15.586 5.273 1 97.75 87 ALA A CA 1
ATOM 615 C C . ALA A 1 87 ? 22.422 16.125 3.979 1 97.75 87 ALA A C 1
ATOM 617 O O . ALA A 1 87 ? 23.141 16.656 3.123 1 97.75 87 ALA A O 1
ATOM 618 N N . ALA A 1 88 ? 21.156 15.977 3.852 1 98.25 88 ALA A N 1
ATOM 619 C CA . ALA A 1 88 ? 20.453 16.391 2.641 1 98.25 88 ALA A CA 1
ATOM 620 C C . ALA A 1 88 ? 19.062 16.906 2.967 1 98.25 88 ALA A C 1
ATOM 622 O O . ALA A 1 88 ? 18.5 16.578 4.02 1 98.25 88 ALA A O 1
ATOM 623 N N . ASP A 1 89 ? 18.547 17.688 2.053 1 98.69 89 ASP A N 1
ATOM 624 C CA . ASP A 1 89 ? 17.156 18.109 2.133 1 98.69 89 ASP A CA 1
ATOM 625 C C . ASP A 1 89 ? 16.203 16.922 1.893 1 98.69 89 ASP A C 1
ATOM 627 O O . ASP A 1 89 ? 16.469 16.078 1.035 1 98.69 89 ASP A O 1
ATOM 631 N N . ALA A 1 90 ? 15.172 16.891 2.744 1 98.81 90 ALA A N 1
ATOM 632 C CA . ALA A 1 90 ? 14.062 16.062 2.291 1 98.81 90 ALA A CA 1
ATOM 633 C C . ALA A 1 90 ? 13.625 16.438 0.879 1 98.81 90 ALA A C 1
ATOM 635 O O . ALA A 1 90 ? 13.68 17.609 0.505 1 98.81 90 ALA A O 1
ATOM 636 N N . PRO A 1 91 ? 13.125 15.523 0.121 1 98.56 91 PRO A N 1
ATOM 637 C CA . PRO A 1 91 ? 12.727 15.828 -1.254 1 98.56 91 PRO A CA 1
ATOM 638 C C . PRO A 1 91 ? 11.719 16.969 -1.335 1 98.56 91 PRO A C 1
ATOM 640 O O . PRO A 1 91 ? 11.773 17.781 -2.268 1 98.56 91 PRO A O 1
ATOM 643 N N . VAL A 1 92 ? 10.805 17.078 -0.422 1 98.69 92 VAL A N 1
ATOM 644 C CA . VAL A 1 92 ? 9.812 18.141 -0.435 1 98.69 92 VAL A CA 1
ATOM 645 C C . VAL A 1 92 ? 10.492 19.5 -0.225 1 98.69 92 VAL A C 1
ATOM 647 O O . VAL A 1 92 ? 10.078 20.5 -0.795 1 98.69 92 VAL A O 1
ATOM 650 N N . VAL A 1 93 ? 11.5 19.562 0.596 1 98.75 93 VAL A N 1
ATOM 651 C CA . VAL A 1 93 ? 12.273 20.781 0.82 1 98.75 93 VAL A CA 1
ATOM 652 C C . VAL A 1 93 ? 13.102 21.109 -0.425 1 98.75 93 VAL A C 1
ATOM 654 O O . VAL A 1 93 ? 13.188 22.266 -0.83 1 98.75 93 VAL A O 1
ATOM 657 N N . ALA A 1 94 ? 13.672 20.078 -1.02 1 98.5 94 ALA A N 1
ATOM 658 C CA . ALA A 1 94 ? 14.414 20.266 -2.264 1 98.5 94 ALA A CA 1
ATOM 659 C C . ALA A 1 94 ? 13.523 20.875 -3.346 1 98.5 94 ALA A C 1
ATOM 661 O O . ALA A 1 94 ? 13.969 21.719 -4.129 1 98.5 94 ALA A O 1
ATOM 662 N N . LYS A 1 95 ? 12.328 20.438 -3.357 1 97.81 95 LYS A N 1
ATOM 663 C CA . LYS A 1 95 ? 11.367 20.969 -4.32 1 97.81 95 LYS A CA 1
ATOM 664 C C . LYS A 1 95 ? 11.125 22.453 -4.078 1 97.81 95 LYS A C 1
ATOM 666 O O . LYS A 1 95 ? 11.023 23.234 -5.027 1 97.81 95 LYS A O 1
ATOM 671 N N . LEU A 1 96 ? 10.984 22.891 -2.83 1 97.5 96 LEU A N 1
ATOM 672 C CA . LEU A 1 96 ? 10.805 24.281 -2.465 1 97.5 96 LEU A CA 1
ATOM 673 C C . LEU A 1 96 ? 12 25.125 -2.896 1 97.5 96 LEU A C 1
ATOM 675 O O . LEU A 1 96 ? 11.836 26.203 -3.477 1 97.5 96 LEU A O 1
ATOM 679 N N . ARG A 1 97 ? 13.117 24.625 -2.646 1 97.31 97 ARG A N 1
ATOM 680 C CA . ARG A 1 97 ? 14.336 25.344 -3.002 1 97.31 97 ARG A CA 1
ATOM 681 C C . ARG A 1 97 ? 14.484 25.453 -4.516 1 97.31 97 ARG A C 1
ATOM 683 O O . ARG A 1 97 ? 14.898 26.484 -5.027 1 97.31 97 ARG A O 1
ATOM 690 N N . ALA A 1 98 ? 14.164 24.375 -5.176 1 97.38 98 ALA A N 1
ATOM 691 C CA . ALA A 1 98 ? 14.227 24.391 -6.633 1 97.38 98 ALA A CA 1
ATOM 692 C C . ALA A 1 98 ? 13.273 25.422 -7.219 1 97.38 98 ALA A C 1
ATOM 694 O O . ALA A 1 98 ? 13.523 25.984 -8.289 1 97.38 98 ALA A O 1
ATOM 695 N N . ALA A 1 99 ? 12.25 25.672 -6.473 1 98.06 99 ALA A N 1
ATOM 696 C CA . ALA A 1 99 ? 11.266 26.656 -6.918 1 98.06 99 ALA A CA 1
ATOM 697 C C . ALA A 1 99 ? 11.695 28.078 -6.555 1 98.06 99 ALA A C 1
ATOM 699 O O . ALA A 1 99 ? 11.008 29.047 -6.891 1 98.06 99 ALA A O 1
ATOM 700 N N . GLY A 1 100 ? 12.773 28.219 -5.863 1 97.94 100 GLY A N 1
ATOM 701 C CA . GLY A 1 100 ? 13.352 29.516 -5.578 1 97.94 100 GLY A CA 1
ATOM 702 C C . GLY A 1 100 ? 13.109 29.984 -4.152 1 97.94 100 GLY A C 1
ATOM 703 O O . GLY A 1 100 ? 13.578 31.047 -3.754 1 97.94 100 GLY A O 1
ATOM 704 N N . ALA A 1 101 ? 12.422 29.203 -3.377 1 98.38 101 ALA A N 1
ATOM 705 C CA . ALA A 1 101 ? 12.117 29.578 -1.998 1 98.38 101 ALA A CA 1
ATOM 706 C C . ALA A 1 101 ? 13.367 29.531 -1.127 1 98.38 101 ALA A C 1
ATOM 708 O O . ALA A 1 101 ? 14.344 28.859 -1.47 1 98.38 101 ALA A O 1
ATOM 709 N N . ILE A 1 102 ? 13.328 30.234 -0.062 1 98.5 102 ILE A N 1
ATOM 710 C CA . ILE A 1 102 ? 14.414 30.281 0.91 1 98.5 102 ILE A CA 1
ATOM 711 C C . ILE A 1 102 ? 13.922 29.781 2.262 1 98.5 102 ILE A C 1
ATOM 713 O O . ILE A 1 102 ? 13.062 30.391 2.889 1 98.5 102 ILE A O 1
ATOM 717 N N . VAL A 1 103 ? 14.469 28.625 2.672 1 98.69 103 VAL A N 1
ATOM 718 C CA . VAL A 1 103 ? 14.109 28.109 3.988 1 98.69 103 VAL A CA 1
ATOM 719 C C . VAL A 1 103 ? 14.781 28.938 5.074 1 98.69 103 VAL A C 1
ATOM 721 O O . VAL A 1 103 ? 16.016 29.031 5.129 1 98.69 103 VAL A O 1
ATOM 724 N N . VAL A 1 104 ? 13.945 29.484 5.969 1 98.69 104 VAL A N 1
ATOM 725 C CA . VAL A 1 104 ? 14.523 30.438 6.91 1 98.69 104 VAL A CA 1
ATOM 726 C C . VAL A 1 104 ? 14.469 29.859 8.328 1 98.69 104 VAL A C 1
ATOM 728 O O . VAL A 1 104 ? 15.203 30.312 9.211 1 98.69 104 VAL A O 1
ATOM 731 N N . ALA A 1 105 ? 13.586 28.844 8.531 1 98.69 105 ALA A N 1
ATOM 732 C CA . ALA A 1 105 ? 13.398 28.406 9.914 1 98.69 105 ALA A CA 1
ATOM 733 C C . ALA A 1 105 ? 12.898 26.969 9.969 1 98.69 105 ALA A C 1
ATOM 735 O O . ALA A 1 105 ? 12.156 26.531 9.086 1 98.69 105 ALA A O 1
ATOM 736 N N . LYS A 1 106 ? 13.383 26.219 11.016 1 98.81 106 LYS A N 1
ATOM 737 C CA . LYS A 1 106 ? 12.672 25.062 11.516 1 98.81 106 LYS A CA 1
ATOM 738 C C . LYS A 1 106 ? 11.617 25.453 12.547 1 98.81 106 LYS A C 1
ATOM 740 O O . LYS A 1 106 ? 11.891 26.25 13.445 1 98.81 106 LYS A O 1
ATOM 745 N N . LEU A 1 107 ? 10.484 24.891 12.359 1 98.94 107 LEU A N 1
ATOM 746 C CA . LEU A 1 107 ? 9.352 25.359 13.156 1 98.94 107 LEU A CA 1
ATOM 747 C C . LEU A 1 107 ? 8.922 24.297 14.164 1 98.94 107 LEU A C 1
ATOM 749 O O . LEU A 1 107 ? 9.109 23.094 13.93 1 98.94 107 LEU A O 1
ATOM 753 N N . HIS A 1 108 ? 8.305 24.75 15.227 1 98.88 108 HIS A N 1
ATOM 754 C CA . HIS A 1 108 ? 7.867 23.969 16.375 1 98.88 108 HIS A CA 1
ATOM 755 C C . HIS A 1 108 ? 6.941 22.828 15.945 1 98.88 108 HIS A C 1
ATOM 757 O O . HIS A 1 108 ? 6.113 23.016 15.047 1 98.88 108 HIS A O 1
ATOM 763 N N . THR A 1 109 ? 7.094 21.719 16.578 1 98.81 109 THR A N 1
ATOM 764 C CA . THR A 1 109 ? 6.191 20.578 16.422 1 98.81 109 THR A CA 1
ATOM 765 C C . THR A 1 109 ? 5.852 19.969 17.781 1 98.81 109 THR A C 1
ATOM 767 O O . THR A 1 109 ? 6.664 20 18.703 1 98.81 109 THR A O 1
ATOM 770 N N . HIS A 1 110 ? 4.578 19.5 17.875 1 98.75 110 HIS A N 1
ATOM 771 C CA . HIS A 1 110 ? 4.281 18.562 18.953 1 98.75 110 HIS A CA 1
ATOM 772 C C . HIS A 1 110 ? 5.246 17.391 18.938 1 98.75 110 HIS A C 1
ATOM 774 O O . HIS A 1 110 ? 5.605 16.891 17.859 1 98.75 110 HIS A O 1
ATOM 780 N N . GLU A 1 111 ? 5.688 16.891 20.094 1 98.88 111 GLU A N 1
ATOM 781 C CA . GLU A 1 111 ? 6.715 15.867 20.172 1 98.88 111 GLU A CA 1
ATOM 782 C C . GLU A 1 111 ? 6.391 14.688 19.266 1 98.88 111 GLU A C 1
ATOM 784 O O . GLU A 1 111 ? 5.363 14.031 19.422 1 98.88 111 GLU A O 1
ATOM 789 N N . PHE A 1 112 ? 7.281 14.445 18.25 1 98.75 112 PHE A N 1
ATOM 790 C CA . PHE A 1 112 ? 7.234 13.383 17.266 1 98.75 112 PHE A CA 1
ATOM 791 C C . PHE A 1 112 ? 5.91 13.406 16.5 1 98.75 112 PHE A C 1
ATOM 793 O O . PHE A 1 112 ? 5.445 12.375 16.016 1 98.75 112 PHE A O 1
ATOM 800 N N . ALA A 1 113 ? 5.258 14.617 16.531 1 98.62 113 ALA A N 1
ATOM 801 C CA . ALA A 1 113 ? 3.994 14.828 15.828 1 98.62 113 ALA A CA 1
ATOM 802 C C . ALA A 1 113 ? 2.902 13.914 16.375 1 98.62 113 ALA A C 1
ATOM 804 O O . ALA A 1 113 ? 1.945 13.586 15.672 1 98.62 113 ALA A O 1
ATOM 805 N N . TYR A 1 114 ? 3.113 13.43 17.656 1 98.5 114 TYR A N 1
ATOM 806 C CA . TYR A 1 114 ? 2.162 12.461 18.188 1 98.5 114 TYR A CA 1
ATOM 807 C C . TYR A 1 114 ? 1.218 13.117 19.188 1 98.5 114 TYR A C 1
ATOM 809 O O . TYR A 1 114 ? 1.146 12.703 20.344 1 98.5 114 TYR A O 1
ATOM 817 N N . GLY A 1 115 ? 0.351 14 18.641 1 97.38 115 GLY A N 1
ATOM 818 C CA . GLY A 1 115 ? -0.659 14.719 19.406 1 97.38 115 GLY A CA 1
ATOM 819 C C . GLY A 1 115 ? -1.228 15.914 18.672 1 97.38 115 GLY A C 1
ATOM 820 O O . GLY A 1 115 ? -0.514 16.594 17.922 1 97.38 115 GLY A O 1
ATOM 821 N N . PRO A 1 116 ? -2.432 16.25 18.969 1 98 116 PRO A N 1
ATOM 822 C CA . PRO A 1 116 ? -3.119 17.266 18.156 1 98 116 PRO A CA 1
ATOM 823 C C . PRO A 1 116 ? -3.137 18.641 18.828 1 98 116 PRO A C 1
ATOM 825 O O . PRO A 1 116 ? -3.738 19.578 18.297 1 98 116 PRO A O 1
ATOM 828 N N . THR A 1 117 ? -2.438 18.844 19.969 1 98.69 117 THR A N 1
ATOM 829 C CA . THR A 1 117 ? -2.664 20.047 20.75 1 98.69 117 THR A CA 1
ATOM 830 C C . THR A 1 117 ? -1.558 21.078 20.5 1 98.69 117 THR A C 1
ATOM 832 O O . THR A 1 117 ? -1.765 22.281 20.688 1 98.69 117 THR A O 1
ATOM 835 N N . GLY A 1 118 ? -0.343 20.609 20.25 1 98.56 118 GLY A N 1
ATOM 836 C CA . GLY A 1 118 ? 0.766 21.516 20 1 98.56 118 GLY A CA 1
ATOM 837 C C . GLY A 1 118 ? 1.414 22.031 21.266 1 98.56 118 GLY A C 1
ATOM 838 O O . GLY A 1 118 ? 2.305 22.875 21.219 1 98.56 118 GLY A O 1
ATOM 839 N N . ASP A 1 119 ? 1.022 21.516 22.438 1 98.62 119 ASP A N 1
ATOM 840 C CA . ASP A 1 119 ? 1.558 22.047 23.688 1 98.62 119 ASP A CA 1
ATOM 841 C C . ASP A 1 119 ? 2.438 21.016 24.406 1 98.62 119 ASP A C 1
ATOM 843 O O . ASP A 1 119 ? 2.789 21.188 25.562 1 98.62 119 ASP A O 1
ATOM 847 N N . VAL A 1 120 ? 2.77 19.953 23.766 1 98.44 120 VAL A N 1
ATOM 848 C CA . VAL A 1 120 ? 3.654 18.922 24.281 1 98.44 120 VAL A CA 1
ATOM 849 C C . VAL A 1 120 ? 4.93 18.859 23.453 1 98.44 120 VAL A C 1
ATOM 851 O O . VAL A 1 120 ? 4.941 18.266 22.375 1 98.44 120 VAL A O 1
ATOM 854 N N . ALA A 1 121 ? 6.016 19.375 23.938 1 98.31 121 ALA A N 1
ATOM 855 C CA . ALA A 1 121 ? 7.312 19.406 23.281 1 98.31 121 ALA A CA 1
ATOM 856 C C . ALA A 1 121 ? 8.43 19.719 24.266 1 98.31 121 ALA A C 1
ATOM 858 O O . ALA A 1 121 ? 8.188 20.281 25.328 1 98.31 121 ALA A O 1
ATOM 859 N N . ALA A 1 122 ? 9.609 19.391 23.891 1 97.75 122 ALA A N 1
ATOM 860 C CA . ALA A 1 122 ? 10.773 19.609 24.734 1 97.75 122 ALA A CA 1
ATOM 861 C C . ALA A 1 122 ? 10.984 21.109 25 1 97.75 122 ALA A C 1
ATOM 863 O O . ALA A 1 122 ? 11.438 21.5 26.062 1 97.75 122 ALA A O 1
ATOM 864 N N . THR A 1 123 ? 10.562 21.953 24.016 1 97.25 123 THR A N 1
ATOM 865 C CA . THR A 1 123 ? 10.781 23.391 24.125 1 97.25 123 THR A CA 1
ATOM 866 C C . THR A 1 123 ? 9.57 24.062 24.766 1 97.25 123 THR A C 1
ATOM 868 O O . THR A 1 123 ? 9.5 25.297 24.828 1 97.25 123 THR A O 1
ATOM 871 N N . GLY A 1 124 ? 8.602 23.297 25.172 1 98.19 124 GLY A N 1
ATOM 872 C CA . GLY A 1 124 ? 7.379 23.859 25.734 1 98.19 124 GLY A CA 1
ATOM 873 C C . GLY A 1 124 ? 6.285 24.062 24.703 1 98.19 124 GLY A C 1
ATOM 874 O O . GLY A 1 124 ? 6.461 23.719 23.531 1 98.19 124 GLY A O 1
ATOM 875 N N . PRO A 1 125 ? 5.156 24.609 25.156 1 98.62 125 PRO A N 1
ATOM 876 C CA . PRO A 1 125 ? 4.008 24.75 24.25 1 98.62 125 PRO A CA 1
ATOM 877 C C . PRO A 1 125 ? 4.195 25.875 23.234 1 98.62 125 PRO A C 1
ATOM 879 O O . PRO A 1 125 ? 4.758 26.922 23.547 1 98.62 125 PRO A O 1
ATOM 882 N N . ALA A 1 126 ? 3.797 25.594 22 1 98.81 126 ALA A N 1
ATOM 883 C CA . ALA A 1 126 ? 3.52 26.703 21.109 1 98.81 126 ALA A CA 1
ATOM 884 C C . ALA A 1 126 ? 2.27 27.469 21.547 1 98.81 126 ALA A C 1
ATOM 886 O O . ALA A 1 126 ? 1.351 26.875 22.125 1 98.81 126 ALA A O 1
ATOM 887 N N . ARG A 1 127 ? 2.252 28.719 21.219 1 98.88 127 ARG A N 1
ATOM 888 C CA . ARG A 1 127 ? 1.156 29.562 21.672 1 98.88 127 ARG A CA 1
ATOM 889 C C . ARG A 1 127 ? 0.399 30.156 20.5 1 98.88 127 ARG A C 1
ATOM 891 O O . ARG A 1 127 ? 1.005 30.547 19.5 1 98.88 127 ARG A O 1
ATOM 898 N N . ASN A 1 128 ? -0.884 30.234 20.672 1 98.88 128 ASN A N 1
ATOM 899 C CA . ASN A 1 128 ? -1.766 30.719 19.625 1 98.88 128 ASN A CA 1
ATOM 900 C C . ASN A 1 128 ? -1.673 32.25 19.469 1 98.88 128 ASN A C 1
ATOM 902 O O . ASN A 1 128 ? -1.921 32.969 20.422 1 98.88 128 ASN A O 1
ATOM 906 N N . PRO A 1 129 ? -1.381 32.75 18.297 1 98.75 129 PRO A N 1
ATOM 907 C CA . PRO A 1 129 ? -1.224 34.188 18.094 1 98.75 129 PRO A CA 1
ATOM 908 C C . PRO A 1 129 ? -2.508 34.969 18.375 1 98.75 129 PRO A C 1
ATOM 910 O O . PRO A 1 129 ? -2.457 36.156 18.672 1 98.75 129 PRO A O 1
ATOM 913 N N . HIS A 1 130 ? -3.672 34.344 18.297 1 98.62 130 HIS A N 1
ATOM 914 C CA . HIS A 1 130 ? -4.941 35 18.594 1 98.62 130 HIS A CA 1
ATOM 915 C C . HIS A 1 130 ? -5.164 35.125 20.094 1 98.62 130 HIS A C 1
ATOM 917 O O . HIS A 1 130 ? -5.891 36 20.531 1 98.62 130 HIS A O 1
ATOM 923 N N . ASP A 1 131 ? -4.66 34.25 20.844 1 98.69 131 ASP A N 1
ATOM 924 C CA . ASP A 1 131 ? -4.691 34.219 22.312 1 98.69 131 ASP A CA 1
ATOM 925 C C . ASP A 1 131 ? -3.576 33.312 22.859 1 98.69 131 ASP A C 1
ATOM 927 O O . ASP A 1 131 ? -3.705 32.094 22.891 1 98.69 131 ASP A O 1
ATOM 931 N N . PRO A 1 132 ? -2.514 33.906 23.328 1 98.56 132 PRO A N 1
ATOM 932 C CA . PRO A 1 132 ? -1.312 33.156 23.688 1 98.56 132 PRO A CA 1
ATOM 933 C C . PRO A 1 132 ? -1.543 32.188 24.859 1 98.56 132 PRO A C 1
ATOM 935 O O . PRO A 1 132 ? -0.669 31.391 25.188 1 98.56 132 PRO A O 1
ATOM 938 N N . THR A 1 133 ? -2.686 32.25 25.5 1 98.56 133 THR A N 1
ATOM 939 C CA . THR A 1 133 ? -3 31.297 26.562 1 98.56 133 THR A CA 1
ATOM 940 C C . THR A 1 133 ? -3.617 30.031 26 1 98.56 133 THR A C 1
ATOM 942 O O . THR A 1 133 ? -3.865 29.078 26.75 1 98.56 133 THR A O 1
ATOM 945 N N . ARG A 1 134 ? -3.844 29.984 24.719 1 98.81 134 ARG A N 1
ATOM 946 C CA . ARG A 1 134 ? -4.531 28.891 24.062 1 98.81 134 ARG A CA 1
ATOM 947 C C . ARG A 1 134 ? -3.57 28.078 23.188 1 98.81 134 ARG A C 1
ATOM 949 O O . ARG A 1 134 ? -2.506 28.578 22.812 1 98.81 134 ARG A O 1
ATOM 956 N N . ILE A 1 135 ? -3.977 26.859 22.953 1 98.88 135 ILE A N 1
ATOM 957 C CA . ILE A 1 135 ? -3.176 25.969 22.125 1 98.88 135 ILE A CA 1
ATOM 958 C C . ILE A 1 135 ? -3.264 26.406 20.656 1 98.88 135 ILE A C 1
ATOM 960 O O . ILE A 1 135 ? -4.246 27.031 20.25 1 98.88 135 ILE A O 1
ATOM 964 N N . THR A 1 136 ? -2.258 26.078 19.922 1 98.88 136 THR A N 1
ATOM 965 C CA . THR A 1 136 ? -2.244 26.328 18.484 1 98.88 136 THR A CA 1
ATOM 966 C C . THR A 1 136 ? -2.914 25.188 17.719 1 98.88 136 THR A C 1
ATOM 968 O O . THR A 1 136 ? -3.232 25.312 16.547 1 98.88 136 THR A O 1
ATOM 971 N N . GLY A 1 137 ? -3.119 24.031 18.453 1 98.69 137 GLY A N 1
ATOM 972 C CA . GLY A 1 137 ? -3.268 22.781 17.719 1 98.69 137 GLY A CA 1
ATOM 973 C C . GLY A 1 137 ? -1.944 22.203 17.266 1 98.69 137 GLY A C 1
ATOM 974 O O . GLY A 1 137 ? -0.913 22.875 17.312 1 98.69 137 GLY A O 1
ATOM 975 N N . GLY A 1 138 ? -1.921 21.047 16.875 1 96.88 138 GLY A N 1
ATOM 976 C CA . GLY A 1 138 ? -0.742 20.312 16.453 1 96.88 138 GLY A CA 1
ATOM 977 C C . GLY A 1 138 ? -1.064 19.156 15.523 1 96.88 138 GLY A C 1
ATOM 978 O O . GLY A 1 138 ? -2.234 18.891 15.242 1 96.88 138 GLY A O 1
ATOM 979 N N . SER A 1 139 ? 0.047 18.484 14.914 1 98.25 139 SER A N 1
ATOM 980 C CA . SER A 1 139 ? 1.405 18.625 15.43 1 98.25 139 SER A CA 1
ATOM 981 C C . SER A 1 139 ? 2.164 19.719 14.703 1 98.25 139 SER A C 1
ATOM 983 O O . SER A 1 139 ? 3.287 20.062 15.078 1 98.25 139 SER A O 1
ATOM 985 N N . SER A 1 140 ? 1.598 20.359 13.656 1 98.88 140 SER A N 1
ATOM 986 C CA . SER A 1 140 ? 2.271 21.469 12.984 1 98.88 140 SER A CA 1
ATOM 987 C C . SER A 1 140 ? 2.023 22.781 13.703 1 98.88 140 SER A C 1
ATOM 989 O O . SER A 1 140 ? 1.627 23.766 13.078 1 98.88 140 SER A O 1
ATOM 991 N N . SER A 1 141 ? 2.355 22.828 14.906 1 98.94 141 SER A N 1
ATOM 992 C CA . SER A 1 141 ? 2.033 23.922 15.82 1 98.94 141 SER A CA 1
ATOM 993 C C . SER A 1 141 ? 2.793 25.188 15.453 1 98.94 141 SER A C 1
ATOM 995 O O . SER A 1 141 ? 2.199 26.266 15.336 1 98.94 141 SER A O 1
ATOM 997 N N . GLY A 1 142 ? 4.082 25.047 15.258 1 98.94 142 GLY A N 1
ATOM 998 C CA . GLY A 1 142 ? 4.879 26.203 14.883 1 98.94 142 GLY A CA 1
ATOM 999 C C . GLY A 1 142 ? 4.531 26.75 13.508 1 98.94 142 GLY A C 1
ATOM 1000 O O . GLY A 1 142 ? 4.523 27.953 13.305 1 98.94 142 GLY A O 1
ATOM 1001 N N . SER A 1 143 ? 4.27 25.844 12.562 1 98.94 143 SER A N 1
ATOM 1002 C CA . SER A 1 143 ? 3.902 26.266 11.211 1 98.94 143 SER A CA 1
ATOM 1003 C C . SER A 1 143 ? 2.646 27.125 11.219 1 98.94 143 SER A C 1
ATOM 1005 O O . SER A 1 143 ? 2.613 28.188 10.594 1 98.94 143 SER A O 1
ATOM 1007 N N . ALA A 1 144 ? 1.679 26.672 11.953 1 98.94 144 ALA A N 1
ATOM 1008 C CA . ALA A 1 144 ? 0.423 27.422 12.031 1 98.94 144 ALA A CA 1
ATOM 1009 C C . ALA A 1 144 ? 0.619 28.766 12.734 1 98.94 144 ALA A C 1
ATOM 1011 O O . ALA A 1 144 ? 0.126 29.797 12.266 1 98.94 144 ALA A O 1
ATOM 1012 N N . ALA A 1 145 ? 1.332 28.766 13.805 1 98.94 145 ALA A N 1
ATOM 1013 C CA . ALA A 1 145 ? 1.551 29.984 14.578 1 98.94 145 ALA A CA 1
ATOM 1014 C C . ALA A 1 145 ? 2.334 31.016 13.766 1 98.94 145 ALA A C 1
ATOM 1016 O O . ALA A 1 145 ? 1.993 32.188 13.758 1 98.94 145 ALA A O 1
ATOM 1017 N N . ALA A 1 146 ? 3.373 30.547 13.078 1 98.94 146 ALA A N 1
ATOM 1018 C CA . ALA A 1 146 ? 4.215 31.453 12.305 1 98.94 146 ALA A CA 1
ATOM 1019 C C . ALA A 1 146 ? 3.426 32.094 11.18 1 98.94 146 ALA A C 1
ATOM 1021 O O . ALA A 1 146 ? 3.586 33.312 10.914 1 98.94 146 ALA A O 1
ATOM 1022 N N . VAL A 1 147 ? 2.598 31.328 10.531 1 98.94 147 VAL A N 1
ATOM 1023 C CA . VAL A 1 147 ? 1.784 31.859 9.445 1 98.94 147 VAL A CA 1
ATOM 1024 C C . VAL A 1 147 ? 0.711 32.781 10.016 1 98.94 147 VAL A C 1
ATOM 1026 O O . VAL A 1 147 ? 0.496 33.875 9.492 1 98.94 147 VAL A O 1
ATOM 1029 N N . ALA A 1 148 ? 0.085 32.406 11.062 1 98.88 148 ALA A N 1
ATOM 1030 C CA . ALA A 1 148 ? -0.98 33.188 11.68 1 98.88 148 ALA A CA 1
ATOM 1031 C C . ALA A 1 148 ? -0.447 34.531 12.203 1 98.88 148 ALA A C 1
ATOM 1033 O O . ALA A 1 148 ? -1.151 35.531 12.172 1 98.88 148 ALA A O 1
ATOM 1034 N N . ALA A 1 149 ? 0.754 34.5 12.695 1 98.69 149 ALA A N 1
ATOM 1035 C CA . ALA A 1 149 ? 1.384 35.719 13.227 1 98.69 149 ALA A CA 1
ATOM 1036 C C . ALA A 1 149 ? 1.836 36.625 12.102 1 98.69 149 ALA A C 1
ATOM 1038 O O . ALA A 1 149 ? 2.264 37.781 12.352 1 98.69 149 ALA A O 1
ATOM 1039 N N . GLY A 1 150 ? 1.815 36.156 10.875 1 98.25 150 GLY A N 1
ATOM 1040 C CA . GLY A 1 150 ? 2.182 36.969 9.719 1 98.25 150 GLY A CA 1
ATOM 1041 C C . GLY A 1 150 ? 3.664 36.906 9.406 1 98.25 150 GLY A C 1
ATOM 1042 O O . GLY A 1 150 ? 4.172 37.75 8.648 1 98.25 150 GLY A O 1
ATOM 1043 N N . TYR A 1 151 ? 4.371 35.969 10.008 1 98 151 TYR A N 1
ATOM 1044 C CA . TYR A 1 151 ? 5.812 35.875 9.789 1 98 151 TYR A CA 1
ATOM 1045 C C . TYR A 1 151 ? 6.129 35.312 8.422 1 98 151 TYR A C 1
ATOM 1047 O O . TYR A 1 151 ? 7.082 35.719 7.762 1 98 151 TYR A O 1
ATOM 1055 N N . LEU A 1 152 ? 5.375 34.281 8.008 1 98.62 152 LEU A N 1
ATOM 1056 C CA . LEU A 1 152 ? 5.691 33.5 6.812 1 98.62 152 LEU A CA 1
ATOM 1057 C C . LEU A 1 152 ? 4.465 33.375 5.914 1 98.62 152 LEU A C 1
ATOM 1059 O O . LEU A 1 152 ? 3.352 33.188 6.398 1 98.62 152 LEU A O 1
ATOM 1063 N N . PRO A 1 153 ? 4.656 33.469 4.652 1 98.56 153 PRO A N 1
ATOM 1064 C CA . PRO A 1 153 ? 3.545 33.312 3.715 1 98.56 153 PRO A CA 1
ATOM 1065 C C . PRO A 1 153 ? 3.26 31.828 3.41 1 98.56 153 PRO A C 1
ATOM 1067 O O . PRO A 1 153 ? 2.221 31.516 2.828 1 98.56 153 PRO A O 1
ATOM 1070 N N . LEU A 1 154 ? 4.195 30.953 3.752 1 98.88 154 LEU A N 1
ATOM 1071 C CA . LEU A 1 154 ? 4.105 29.531 3.496 1 98.88 154 LEU A CA 1
ATOM 1072 C C . LEU A 1 154 ? 4.949 28.734 4.496 1 98.88 154 LEU A C 1
ATOM 1074 O O . LEU A 1 154 ? 6.098 29.094 4.758 1 98.88 154 LEU A O 1
ATOM 1078 N N . ALA A 1 155 ? 4.406 27.75 5.062 1 98.94 155 ALA A N 1
ATOM 1079 C CA . ALA A 1 155 ? 5.133 26.812 5.914 1 98.94 155 ALA A CA 1
ATOM 1080 C C . ALA A 1 155 ? 4.723 25.375 5.613 1 98.94 155 ALA A C 1
ATOM 1082 O O . ALA A 1 155 ? 3.576 25.109 5.234 1 98.94 155 ALA A O 1
ATOM 1083 N N . LEU A 1 156 ? 5.672 24.453 5.746 1 98.94 156 LEU A N 1
ATOM 1084 C CA . LEU A 1 156 ? 5.395 23.016 5.617 1 98.94 156 LEU A CA 1
ATOM 1085 C C . LEU A 1 156 ? 5.047 22.406 6.969 1 98.94 156 LEU A C 1
ATOM 1087 O O . LEU A 1 156 ? 5.637 22.766 7.988 1 98.94 156 LEU A O 1
ATOM 1091 N N . GLY A 1 157 ? 4.062 21.578 6.965 1 98.88 157 GLY A N 1
ATOM 1092 C CA . GLY A 1 157 ? 3.721 20.719 8.086 1 98.88 157 GLY A CA 1
ATOM 1093 C C . GLY A 1 157 ? 3.506 19.281 7.68 1 98.88 157 GLY A C 1
ATOM 1094 O O . GLY A 1 157 ? 3.836 18.891 6.559 1 98.88 157 GLY A O 1
ATOM 1095 N N . THR A 1 158 ? 3.15 18.484 8.641 1 98.88 158 THR A N 1
ATOM 1096 C CA . THR A 1 158 ? 2.756 17.109 8.383 1 98.88 158 THR A CA 1
ATOM 1097 C C . THR A 1 158 ? 1.397 16.812 9.016 1 98.88 158 THR A C 1
ATOM 1099 O O . THR A 1 158 ? 0.98 17.484 9.953 1 98.88 158 THR A O 1
ATOM 1102 N N . ASP A 1 159 ? 0.724 15.906 8.422 1 98.88 159 ASP A N 1
ATOM 1103 C CA . ASP A 1 159 ? -0.621 15.523 8.844 1 98.88 159 ASP A CA 1
ATOM 1104 C C . ASP A 1 159 ? -0.803 14.008 8.805 1 98.88 159 ASP A C 1
ATOM 1106 O O . ASP A 1 159 ? -0.798 13.406 7.73 1 98.88 159 ASP A O 1
ATOM 1110 N N . THR A 1 160 ? -0.966 13.406 10 1 98.75 160 THR A N 1
ATOM 1111 C CA . THR A 1 160 ? -1.165 11.969 10.125 1 98.75 160 THR A CA 1
ATOM 1112 C C . THR A 1 160 ? -2.604 11.648 10.523 1 98.75 160 THR A C 1
ATOM 1114 O O . THR A 1 160 ? -3.064 10.516 10.359 1 98.75 160 THR A O 1
ATOM 1117 N N . GLY A 1 161 ? -3.266 12.664 11.008 1 98.56 161 GLY A N 1
ATOM 1118 C CA . GLY A 1 161 ? -4.652 12.562 11.43 1 98.56 161 GLY A CA 1
ATOM 1119 C C . GLY A 1 161 ? -5.367 13.898 11.477 1 98.56 161 GLY A C 1
ATOM 1120 O O . GLY A 1 161 ? -6.574 13.969 11.258 1 98.56 161 GLY A O 1
ATOM 1121 N N . ALA A 1 162 ? -4.598 14.945 11.711 1 97.31 162 ALA A N 1
ATOM 1122 C CA . ALA A 1 162 ? -5.195 16.266 11.945 1 97.31 162 ALA A CA 1
ATOM 1123 C C . ALA A 1 162 ? -4.156 17.359 11.789 1 97.31 162 ALA A C 1
ATOM 1125 O O . ALA A 1 162 ? -4.504 18.547 11.664 1 97.31 162 ALA A O 1
ATOM 1126 N N . SER A 1 163 ? -2.945 17.062 11.664 1 98.38 163 SER A N 1
ATOM 1127 C CA . SER A 1 163 ? -1.838 17.859 12.188 1 98.38 163 SER A CA 1
ATOM 1128 C C . SER A 1 163 ? -1.49 19.016 11.242 1 98.38 163 SER A C 1
ATOM 1130 O O . SER A 1 163 ? -0.587 19.797 11.523 1 98.38 163 SER A O 1
ATOM 1132 N N . VAL A 1 164 ? -2.121 19.141 10.211 1 98.88 164 VAL A N 1
ATOM 1133 C CA . VAL A 1 164 ? -2.053 20.344 9.391 1 98.88 164 VAL A CA 1
ATOM 1134 C C . VAL A 1 164 ? -3.377 21.094 9.469 1 98.88 164 VAL A C 1
ATOM 1136 O O . VAL A 1 164 ? -3.398 22.312 9.711 1 98.88 164 VAL A O 1
ATOM 1139 N N . ARG A 1 165 ? -4.438 20.406 9.406 1 98.94 165 ARG A N 1
ATOM 1140 C CA . ARG A 1 165 ? -5.773 20.984 9.344 1 98.94 165 ARG A CA 1
ATOM 1141 C C . ARG A 1 165 ? -6.203 21.531 10.695 1 98.94 165 ARG A C 1
ATOM 1143 O O . ARG A 1 165 ? -6.77 22.609 10.789 1 98.94 165 ARG A O 1
ATOM 1150 N N . THR A 1 166 ? -5.902 20.781 11.742 1 98.94 166 THR A N 1
ATOM 1151 C CA . THR A 1 166 ? -6.305 21.219 13.07 1 98.94 166 THR A CA 1
ATOM 1152 C C . THR A 1 166 ? -5.562 22.5 13.469 1 98.94 166 THR A C 1
ATOM 1154 O O . THR A 1 166 ? -6.184 23.5 13.844 1 98.94 166 THR A O 1
ATOM 1157 N N . PRO A 1 167 ? -4.27 22.547 13.367 1 98.94 167 PRO A N 1
ATOM 1158 C CA . PRO A 1 167 ? -3.643 23.812 13.734 1 98.94 167 PRO A CA 1
ATOM 1159 C C . PRO A 1 167 ? -4.051 24.953 12.812 1 98.94 167 PRO A C 1
ATOM 1161 O O . PRO A 1 167 ? -4.133 26.109 13.25 1 98.94 167 PRO A O 1
ATOM 1164 N N . ALA A 1 168 ? -4.297 24.703 11.578 1 98.94 168 ALA A N 1
ATOM 1165 C CA . ALA A 1 168 ? -4.824 25.734 10.695 1 98.94 168 ALA A CA 1
ATOM 1166 C C . ALA A 1 168 ? -6.156 26.266 11.219 1 98.94 168 ALA A C 1
ATOM 1168 O O . ALA A 1 168 ? -6.363 27.484 11.281 1 98.94 168 ALA A O 1
ATOM 1169 N N . ALA A 1 169 ? -7.02 25.422 11.586 1 98.94 169 ALA A N 1
ATOM 1170 C CA . ALA A 1 169 ? -8.344 25.781 12.086 1 98.94 169 ALA A CA 1
ATOM 1171 C C . ALA A 1 169 ? -8.242 26.609 13.359 1 98.94 169 ALA A C 1
ATOM 1173 O O . ALA A 1 169 ? -8.953 27.609 13.516 1 98.94 169 ALA A O 1
ATOM 1174 N N . LEU A 1 170 ? -7.352 26.203 14.25 1 98.94 170 LEU A N 1
ATOM 1175 C CA . LEU A 1 170 ? -7.266 26.844 15.562 1 98.94 170 LEU A CA 1
ATOM 1176 C C . LEU A 1 170 ? -6.551 28.188 15.461 1 98.94 170 LEU A C 1
ATOM 1178 O O . LEU A 1 170 ? -6.805 29.094 16.266 1 98.94 170 LEU A O 1
ATOM 1182 N N . CYS A 1 171 ? -5.707 28.328 14.461 1 98.88 171 CYS A N 1
ATOM 1183 C CA . CYS A 1 171 ? -4.926 29.562 14.336 1 98.88 171 CYS A CA 1
ATOM 1184 C C . CYS A 1 171 ? -5.496 30.469 13.258 1 98.88 171 CYS A C 1
ATOM 1186 O O . CYS A 1 171 ? -4.961 31.547 12.992 1 98.88 171 CYS A O 1
ATOM 1188 N N . GLY A 1 172 ? -6.527 30.078 12.602 1 98.62 172 GLY A N 1
ATOM 1189 C CA . GLY A 1 172 ? -7.207 30.922 11.641 1 98.62 172 GLY A CA 1
ATOM 1190 C C . GLY A 1 172 ? -6.441 31.094 10.344 1 98.62 172 GLY A C 1
ATOM 1191 O O . GLY A 1 172 ? -6.395 32.188 9.781 1 98.62 172 GLY A O 1
ATOM 1192 N N . VAL A 1 173 ? -5.836 30.078 9.883 1 98.81 173 VAL A N 1
ATOM 1193 C CA . VAL A 1 173 ? -5.125 30.094 8.609 1 98.81 173 VAL A CA 1
ATOM 1194 C C . VAL A 1 173 ? -5.598 28.938 7.734 1 98.81 173 VAL A C 1
ATOM 1196 O O . VAL A 1 173 ? -6.582 28.266 8.062 1 98.81 173 VAL A O 1
ATOM 1199 N N . VAL A 1 174 ? -4.988 28.719 6.555 1 98.94 174 VAL A N 1
ATOM 1200 C CA . VAL A 1 174 ? -5.363 27.672 5.617 1 98.94 174 VAL A CA 1
ATOM 1201 C C . VAL A 1 174 ? -4.398 26.5 5.75 1 98.94 174 VAL A C 1
ATOM 1203 O O . VAL A 1 174 ? -3.182 26.688 5.801 1 98.94 174 VAL A O 1
ATOM 1206 N N . GLY A 1 175 ? -4.898 25.312 5.914 1 98.94 175 GLY A N 1
ATOM 1207 C CA . GLY A 1 175 ? -4.09 24.094 5.977 1 98.94 175 GLY A CA 1
ATOM 1208 C C . GLY A 1 175 ? -4.523 23.031 4.984 1 98.94 175 GLY A C 1
ATOM 1209 O O . GLY A 1 175 ? -5.617 22.484 5.102 1 98.94 175 GLY A O 1
ATOM 1210 N N . LEU A 1 176 ? -3.664 22.688 4.016 1 98.94 176 LEU A N 1
ATOM 1211 C CA . LEU A 1 176 ? -3.949 21.688 2.994 1 98.94 176 LEU A CA 1
ATOM 1212 C C . LEU A 1 176 ? -3.232 20.375 3.305 1 98.94 176 LEU A C 1
ATOM 1214 O O . LEU A 1 176 ? -2.008 20.359 3.434 1 98.94 176 LEU A O 1
ATOM 1218 N N . LYS A 1 177 ? -3.984 19.359 3.479 1 98.94 177 LYS A N 1
ATOM 1219 C CA . LYS A 1 177 ? -3.492 17.984 3.428 1 98.94 177 LYS A CA 1
ATOM 1220 C C . LYS A 1 177 ? -3.783 17.359 2.072 1 98.94 177 LYS A C 1
ATOM 1222 O O . LYS A 1 177 ? -4.91 16.922 1.81 1 98.94 177 LYS A O 1
ATOM 1227 N N . PRO A 1 178 ? -2.785 17.234 1.251 1 98.88 178 PRO A N 1
ATOM 1228 C CA . PRO A 1 178 ? -3.047 16.625 -0.054 1 98.88 178 PRO A CA 1
ATOM 1229 C C . PRO A 1 178 ? -3.42 15.141 0.05 1 98.88 178 PRO A C 1
ATOM 1231 O O . PRO A 1 178 ? -3.471 14.594 1.153 1 98.88 178 PRO A O 1
ATOM 1234 N N . ARG A 1 179 ? -3.842 14.578 -1.094 1 98.5 179 ARG A N 1
ATOM 1235 C CA . ARG A 1 179 ? -4.109 13.141 -1.097 1 98.5 179 ARG A CA 1
ATOM 1236 C C . ARG A 1 179 ? -2.875 12.352 -0.678 1 98.5 179 ARG A C 1
ATOM 1238 O O . ARG A 1 179 ? -1.754 12.859 -0.758 1 98.5 179 ARG A O 1
ATOM 1245 N N . PHE A 1 180 ? -3.084 11.172 -0.234 1 98.62 180 PHE A N 1
ATOM 1246 C CA . PHE A 1 180 ? -1.994 10.312 0.213 1 98.62 180 PHE A CA 1
ATOM 1247 C C . PHE A 1 180 ? -0.977 10.102 -0.903 1 98.62 180 PHE A C 1
ATOM 1249 O O . PHE A 1 180 ? -1.345 9.758 -2.029 1 98.62 180 PHE A O 1
ATOM 1256 N N . GLY A 1 181 ? 0.279 10.422 -0.639 1 97.44 181 GLY A N 1
ATOM 1257 C CA . GLY A 1 181 ? 1.355 10.156 -1.58 1 97.44 181 GLY A CA 1
ATOM 1258 C C . GLY A 1 181 ? 1.62 11.305 -2.527 1 97.44 181 GLY A C 1
ATOM 1259 O O . GLY A 1 181 ? 2.557 11.258 -3.328 1 97.44 181 GLY A O 1
ATOM 1260 N N . ALA A 1 182 ? 0.845 12.359 -2.445 1 98 182 ALA A N 1
ATOM 1261 C CA . ALA A 1 182 ? 0.996 13.477 -3.371 1 98 182 ALA A CA 1
ATOM 1262 C C . ALA A 1 182 ? 2.342 14.172 -3.18 1 98 182 ALA A C 1
ATOM 1264 O O . ALA A 1 182 ? 2.947 14.641 -4.145 1 98 182 ALA A O 1
ATOM 1265 N N . LEU A 1 183 ? 2.787 14.32 -1.953 1 98.19 183 LEU A N 1
ATOM 1266 C CA . LEU A 1 183 ? 4.109 14.844 -1.624 1 98.19 183 LEU A CA 1
ATOM 1267 C C . LEU A 1 183 ? 4.953 13.789 -0.917 1 98.19 183 LEU A C 1
ATOM 1269 O O . LEU A 1 183 ? 4.438 13.031 -0.09 1 98.19 183 LEU A O 1
ATOM 1273 N N . PRO A 1 184 ? 6.195 13.742 -1.3 1 97.69 184 PRO A N 1
ATOM 1274 C CA . PRO A 1 184 ? 7.047 12.695 -0.717 1 97.69 184 PRO A CA 1
ATOM 1275 C C . PRO A 1 184 ? 7.266 12.891 0.782 1 97.69 184 PRO A C 1
ATOM 1277 O O . PRO A 1 184 ? 7.391 14.023 1.254 1 97.69 184 PRO A O 1
ATOM 1280 N N . THR A 1 185 ? 7.395 11.781 1.46 1 98.06 185 THR A N 1
ATOM 1281 C CA . THR A 1 185 ? 7.605 11.82 2.902 1 98.06 185 THR A CA 1
ATOM 1282 C C . THR A 1 185 ? 9.031 11.383 3.252 1 98.06 185 THR A C 1
ATOM 1284 O O . THR A 1 185 ? 9.391 11.312 4.426 1 98.06 185 THR A O 1
ATOM 1287 N N . ASP A 1 186 ? 9.836 11.039 2.223 1 96.88 186 ASP A N 1
ATOM 1288 C CA . ASP A 1 186 ? 11.242 10.766 2.492 1 96.88 186 ASP A CA 1
ATOM 1289 C C . ASP A 1 186 ? 11.898 11.938 3.213 1 96.88 186 ASP A C 1
ATOM 1291 O O . ASP A 1 186 ? 11.648 13.102 2.885 1 96.88 186 ASP A O 1
ATOM 1295 N N . GLY A 1 187 ? 12.68 11.617 4.164 1 98 187 GLY A N 1
ATOM 1296 C CA . GLY A 1 187 ? 13.344 12.656 4.926 1 98 187 GLY A CA 1
ATOM 1297 C C . GLY A 1 187 ? 12.461 13.281 5.988 1 98 187 GLY A C 1
ATOM 1298 O O . GLY A 1 187 ? 12.875 14.211 6.684 1 98 187 GLY A O 1
ATOM 1299 N N . VAL A 1 188 ? 11.234 12.812 6.129 1 98.69 188 VAL A N 1
ATOM 1300 C CA . VAL A 1 188 ? 10.32 13.211 7.195 1 98.69 188 VAL A CA 1
ATOM 1301 C C . VAL A 1 188 ? 10.297 12.133 8.281 1 98.69 188 VAL A C 1
ATOM 1303 O O . VAL A 1 188 ? 10.117 10.953 7.992 1 98.69 188 VAL A O 1
ATOM 1306 N N . PHE A 1 189 ? 10.531 12.539 9.508 1 98.69 189 PHE A N 1
ATOM 1307 C CA . PHE A 1 189 ? 10.438 11.57 10.602 1 98.69 189 PHE A CA 1
ATOM 1308 C C . PHE A 1 189 ? 9.055 10.93 10.633 1 98.69 189 PHE A C 1
ATOM 1310 O O . PHE A 1 189 ? 8.039 11.633 10.68 1 98.69 189 PHE A O 1
ATOM 1317 N N . PRO A 1 190 ? 8.992 9.648 10.641 1 98.38 190 PRO A N 1
ATOM 1318 C CA . PRO A 1 190 ? 7.695 8.992 10.477 1 98.38 190 PRO A CA 1
ATOM 1319 C C . PRO A 1 190 ? 6.918 8.898 11.789 1 98.38 190 PRO A C 1
ATOM 1321 O O . PRO A 1 190 ? 7.512 8.68 12.852 1 98.38 190 PRO A O 1
ATOM 1324 N N . LEU A 1 191 ? 5.656 9.117 11.688 1 98.62 191 LEU A N 1
ATOM 1325 C CA . LEU A 1 191 ? 4.727 8.695 12.734 1 98.62 191 LEU A CA 1
ATOM 1326 C C . LEU A 1 191 ? 4 7.418 12.336 1 98.62 191 LEU A C 1
ATOM 1328 O O . LEU A 1 191 ? 3.949 6.457 13.109 1 98.62 191 LEU A O 1
ATOM 1332 N N . SER A 1 192 ? 3.492 7.438 11.188 1 98.44 192 SER A N 1
ATOM 1333 C CA . SER A 1 192 ? 2.762 6.312 10.617 1 98.44 192 SER A CA 1
ATOM 1334 C C . SER A 1 192 ? 2.887 6.293 9.094 1 98.44 192 SER A C 1
ATOM 1336 O O . SER A 1 192 ? 2.311 7.141 8.406 1 98.44 192 SER A O 1
ATOM 1338 N N . GLU A 1 193 ? 3.465 5.285 8.539 1 94.62 193 GLU A N 1
ATOM 1339 C CA . GLU A 1 193 ? 3.658 5.18 7.094 1 94.62 193 GLU A CA 1
ATOM 1340 C C . GLU A 1 193 ? 2.32 5.121 6.363 1 94.62 193 GLU A C 1
ATOM 1342 O O . GLU A 1 193 ? 2.215 5.562 5.215 1 94.62 193 GLU A O 1
ATOM 1347 N N . SER A 1 194 ? 1.332 4.703 7.039 1 96.88 194 SER A N 1
ATOM 1348 C CA . SER A 1 194 ? 0.029 4.488 6.418 1 96.88 194 SER A CA 1
ATOM 1349 C C . SER A 1 194 ? -0.788 5.773 6.391 1 96.88 194 SER A C 1
ATOM 1351 O O . SER A 1 194 ? -1.766 5.879 5.645 1 96.88 194 SER A O 1
ATOM 1353 N N . CYS A 1 195 ? -0.343 6.809 7.18 1 98.56 195 CYS A N 1
ATOM 1354 C CA . CYS A 1 195 ? -1.266 7.922 7.359 1 98.56 195 CYS A CA 1
ATOM 1355 C C . CYS A 1 195 ? -0.532 9.258 7.273 1 98.56 195 CYS A C 1
ATOM 1357 O O . CYS A 1 195 ? -1.157 10.32 7.312 1 98.56 195 CYS A O 1
ATOM 1359 N N . ASP A 1 196 ? 0.815 9.203 7.102 1 98.69 196 ASP A N 1
ATOM 1360 C CA . ASP A 1 196 ? 1.606 10.43 7.094 1 98.69 196 ASP A CA 1
ATOM 1361 C C . ASP A 1 196 ? 1.422 11.195 5.781 1 98.69 196 ASP A C 1
ATOM 1363 O O . ASP A 1 196 ? 1.449 10.602 4.703 1 98.69 196 ASP A O 1
ATOM 1367 N N . HIS A 1 197 ? 1.216 12.477 5.891 1 98.75 197 HIS A N 1
ATOM 1368 C CA . HIS A 1 197 ? 1.186 13.422 4.773 1 98.75 197 HIS A CA 1
ATOM 1369 C C . HIS A 1 197 ? 2.055 14.641 5.059 1 98.75 197 HIS A C 1
ATOM 1371 O O . HIS A 1 197 ? 2.154 15.078 6.203 1 98.75 197 HIS A O 1
ATOM 1377 N N . VAL A 1 198 ? 2.672 15.117 4.016 1 98.81 198 VAL A N 1
ATOM 1378 C CA . VAL A 1 198 ? 3.191 16.484 4.086 1 98.81 198 VAL A CA 1
ATOM 1379 C C . VAL A 1 198 ? 2.117 17.469 3.639 1 98.81 198 VAL A C 1
ATOM 1381 O O . VAL A 1 198 ? 1.405 17.219 2.664 1 98.81 198 VAL A O 1
ATOM 1384 N N . GLY A 1 199 ? 1.923 18.484 4.418 1 98.81 199 GLY A N 1
ATOM 1385 C CA . GLY A 1 199 ? 0.912 19.484 4.094 1 98.81 199 GLY A CA 1
ATOM 1386 C C . GLY A 1 199 ? 1.446 20.906 4.102 1 98.81 199 GLY A C 1
ATOM 1387 O O . GLY A 1 199 ? 2.627 21.125 4.379 1 98.81 199 GLY A O 1
ATOM 1388 N N . LEU A 1 200 ? 0.545 21.828 3.701 1 98.88 200 LEU A N 1
ATOM 1389 C CA . LEU A 1 200 ? 0.886 23.25 3.551 1 98.88 200 LEU A CA 1
ATOM 1390 C C . LEU A 1 200 ? 0.038 24.109 4.477 1 98.88 200 LEU A C 1
ATOM 1392 O O . LEU A 1 200 ? -1.154 23.844 4.656 1 98.88 200 LEU A O 1
ATOM 1396 N N . LEU A 1 201 ? 0.658 25.062 5.043 1 98.94 201 LEU A N 1
ATOM 1397 C CA . LEU A 1 201 ? -0.055 26.094 5.789 1 98.94 201 LEU A CA 1
ATOM 1398 C C . LEU A 1 201 ? 0.217 27.484 5.199 1 98.94 201 LEU A C 1
ATOM 1400 O O . LEU A 1 201 ? 1.372 27.844 4.969 1 98.94 201 LEU A O 1
ATOM 1404 N N . THR A 1 202 ? -0.839 28.234 4.902 1 98.94 202 THR A N 1
ATOM 1405 C CA . THR A 1 202 ? -0.764 29.547 4.293 1 98.94 202 THR A CA 1
ATOM 1406 C C . THR A 1 202 ? -1.782 30.5 4.926 1 98.94 202 THR A C 1
ATOM 1408 O O . THR A 1 202 ? -2.693 30.047 5.629 1 98.94 202 THR A O 1
ATOM 1411 N N . PRO A 1 203 ? -1.617 31.812 4.688 1 98.56 203 PRO A N 1
ATOM 1412 C CA . PRO A 1 203 ? -2.539 32.75 5.309 1 98.56 203 PRO A CA 1
ATOM 1413 C C . PRO A 1 203 ? -3.908 32.781 4.637 1 98.56 203 PRO A C 1
ATOM 1415 O O . PRO A 1 203 ? -4.902 33.156 5.258 1 98.56 203 PRO A O 1
ATOM 1418 N N . ASP A 1 204 ? -3.9 32.438 3.365 1 98.06 204 ASP A N 1
ATOM 1419 C CA . ASP A 1 204 ? -5.148 32.5 2.613 1 98.06 204 ASP A CA 1
ATOM 1420 C C . ASP A 1 204 ? -5.195 31.406 1.534 1 98.06 204 ASP A C 1
ATOM 1422 O O . ASP A 1 204 ? -4.188 30.75 1.268 1 98.06 204 ASP A O 1
ATOM 1426 N N . VAL A 1 205 ? -6.383 31.234 0.976 1 98.5 205 VAL A N 1
ATOM 1427 C CA . VAL A 1 205 ? -6.629 30.156 0.032 1 98.5 205 VAL A CA 1
ATOM 1428 C C . VAL A 1 205 ? -5.848 30.391 -1.256 1 98.5 205 VAL A C 1
ATOM 1430 O O . VAL A 1 205 ? -5.328 29.453 -1.863 1 98.5 205 VAL A O 1
ATOM 1433 N N . ASP A 1 206 ? -5.746 31.656 -1.665 1 97.56 206 ASP A N 1
ATOM 1434 C CA . ASP A 1 206 ? -5.008 31.984 -2.881 1 97.56 206 ASP A CA 1
ATOM 1435 C C . ASP A 1 206 ? -3.543 31.578 -2.764 1 97.56 206 ASP A C 1
ATOM 1437 O O . ASP A 1 206 ? -2.951 31.078 -3.727 1 97.56 206 ASP A O 1
ATOM 1441 N N . SER A 1 207 ? -2.975 31.859 -1.626 1 98.62 207 SER A N 1
ATOM 1442 C CA . SER A 1 207 ? -1.596 31.453 -1.377 1 98.62 207 SER A CA 1
ATOM 1443 C C . SER A 1 207 ? -1.444 29.938 -1.43 1 98.62 207 SER A C 1
ATOM 1445 O O . SER A 1 207 ? -0.47 29.422 -1.984 1 98.62 207 SER A O 1
ATOM 1447 N N . ALA A 1 208 ? -2.389 29.219 -0.838 1 98.75 208 ALA A N 1
ATOM 1448 C CA . ALA A 1 208 ? -2.357 27.766 -0.86 1 98.75 208 ALA A CA 1
ATOM 1449 C C . ALA A 1 208 ? -2.459 27.234 -2.287 1 98.75 208 ALA A C 1
ATOM 1451 O O . ALA A 1 208 ? -1.752 26.297 -2.66 1 98.75 208 ALA A O 1
ATOM 1452 N N . ALA A 1 209 ? -3.352 27.812 -3.043 1 98.12 209 ALA A N 1
ATOM 1453 C CA . ALA A 1 209 ? -3.535 27.406 -4.434 1 98.12 209 ALA A CA 1
ATOM 1454 C C . ALA A 1 209 ? -2.254 27.594 -5.238 1 98.12 209 ALA A C 1
ATOM 1456 O O . ALA A 1 209 ? -1.85 26.719 -6.004 1 98.12 209 ALA A O 1
ATOM 1457 N N . PHE A 1 210 ? -1.658 28.719 -5.027 1 98 210 PHE A N 1
ATOM 1458 C CA . PHE A 1 210 ? -0.424 29.031 -5.742 1 98 210 PHE A CA 1
ATOM 1459 C C . PHE A 1 210 ? 0.69 28.078 -5.332 1 98 210 PHE A C 1
ATOM 1461 O O . PHE A 1 210 ? 1.401 27.531 -6.184 1 98 210 PHE A O 1
ATOM 1468 N N . ALA A 1 211 ? 0.846 27.859 -4.039 1 98.62 211 ALA A N 1
ATOM 1469 C CA . ALA A 1 211 ? 1.853 26.922 -3.551 1 98.62 211 ALA A CA 1
ATOM 1470 C C . ALA A 1 211 ? 1.628 25.531 -4.125 1 98.62 211 ALA A C 1
ATOM 1472 O O . ALA A 1 211 ? 2.582 24.844 -4.512 1 98.62 211 ALA A O 1
ATOM 1473 N N . TRP A 1 212 ? 0.399 25.109 -4.18 1 98.62 212 TRP A N 1
ATOM 1474 C CA . TRP A 1 212 ? 0.101 23.781 -4.699 1 98.62 212 TRP A CA 1
ATOM 1475 C C . TRP A 1 212 ? 0.429 23.688 -6.188 1 98.62 212 TRP A C 1
ATOM 1477 O O . TRP A 1 212 ? 0.894 22.656 -6.664 1 98.62 212 TRP A O 1
ATOM 1487 N N . GLU A 1 213 ? 0.175 24.75 -6.926 1 97.69 213 GLU A N 1
ATOM 1488 C CA . GLU A 1 213 ? 0.577 24.781 -8.328 1 97.69 213 GLU A CA 1
ATOM 1489 C C . GLU A 1 213 ? 2.076 24.531 -8.477 1 97.69 213 GLU A C 1
ATOM 1491 O O . GLU A 1 213 ? 2.51 23.828 -9.383 1 97.69 213 GLU A O 1
ATOM 1496 N N . VAL A 1 214 ? 2.787 25.109 -7.605 1 96.75 214 VAL A N 1
ATOM 1497 C CA . VAL A 1 214 ? 4.242 24.969 -7.641 1 96.75 214 VAL A CA 1
ATOM 1498 C C . VAL A 1 214 ? 4.637 23.531 -7.34 1 96.75 214 VAL A C 1
ATOM 1500 O O . VAL A 1 214 ? 5.465 22.953 -8.039 1 96.75 214 VAL A O 1
ATOM 1503 N N . PHE A 1 215 ? 4.051 22.875 -6.348 1 97.44 215 PHE A N 1
ATOM 1504 C CA . PHE A 1 215 ? 4.41 21.531 -5.93 1 97.44 215 PHE A CA 1
ATOM 1505 C C . PHE A 1 215 ? 3.941 20.5 -6.953 1 97.44 215 PHE A C 1
ATOM 1507 O O . PHE A 1 215 ? 4.652 19.531 -7.242 1 97.44 215 PHE A O 1
ATOM 1514 N N . SER A 1 216 ? 2.768 20.703 -7.488 1 96.5 216 SER A N 1
ATOM 1515 C CA . SER A 1 216 ? 2.186 19.703 -8.383 1 96.5 216 SER A CA 1
ATOM 1516 C C . SER A 1 216 ? 2.748 19.844 -9.797 1 96.5 216 SER A C 1
ATOM 1518 O O . SER A 1 216 ? 2.746 18.875 -10.57 1 96.5 216 SER A O 1
ATOM 1520 N N . GLY A 1 217 ? 3.133 21.078 -10.117 1 95.62 217 GLY A N 1
ATOM 1521 C CA . GLY A 1 217 ? 3.58 21.359 -11.477 1 95.62 217 GLY A CA 1
ATOM 1522 C C . GLY A 1 217 ? 2.443 21.422 -12.477 1 95.62 217 GLY A C 1
ATOM 1523 O O . GLY A 1 217 ? 2.676 21.406 -13.688 1 95.62 217 GLY A O 1
ATOM 1524 N N . GLU A 1 218 ? 1.222 21.391 -11.93 1 94.75 218 GLU A N 1
ATOM 1525 C CA . GLU A 1 218 ? 0.043 21.375 -12.789 1 94.75 218 GLU A CA 1
ATOM 1526 C C . GLU A 1 218 ? -0.799 22.641 -12.602 1 94.75 218 GLU A C 1
ATOM 1528 O O . GLU A 1 218 ? -0.816 23.219 -11.516 1 94.75 218 GLU A O 1
ATOM 1533 N N . ARG A 1 219 ? -1.496 23.047 -13.695 1 91.81 219 ARG A N 1
ATOM 1534 C CA . ARG A 1 219 ? -2.42 24.172 -13.641 1 91.81 219 ARG A CA 1
ATOM 1535 C C . ARG A 1 219 ? -3.84 23.703 -13.344 1 91.81 219 ARG A C 1
ATOM 1537 O O . ARG A 1 219 ? -4.266 22.656 -13.82 1 91.81 219 ARG A O 1
ATOM 1544 N N . PRO A 1 220 ? -4.512 24.516 -12.531 1 93.88 220 PRO A N 1
ATOM 1545 C CA . PRO A 1 220 ? -5.879 24.125 -12.195 1 93.88 220 PRO A CA 1
ATOM 1546 C C . PRO A 1 220 ? -6.82 24.156 -13.391 1 93.88 220 PRO A C 1
ATOM 1548 O O . PRO A 1 220 ? -6.68 25.031 -14.266 1 93.88 220 PRO A O 1
ATOM 1551 N N . VAL A 1 221 ? -7.773 23.25 -13.344 1 92.94 221 VAL A N 1
ATOM 1552 C CA . VAL A 1 221 ? -8.883 23.266 -14.297 1 92.94 221 VAL A CA 1
ATOM 1553 C C . VAL A 1 221 ? -10.133 23.812 -13.625 1 92.94 221 VAL A C 1
ATOM 1555 O O . VAL A 1 221 ? -10.406 23.484 -12.461 1 92.94 221 VAL A O 1
ATOM 1558 N N . PRO A 1 222 ? -10.859 24.656 -14.375 1 91.31 222 PRO A N 1
ATOM 1559 C CA . PRO A 1 222 ? -12.062 25.219 -13.766 1 91.31 222 PRO A CA 1
ATOM 1560 C C . PRO A 1 222 ? -13.07 24.156 -13.32 1 91.31 222 PRO A C 1
ATOM 1562 O O . PRO A 1 222 ? -13.25 23.156 -14.016 1 91.31 222 PRO A O 1
ATOM 1565 N N . LEU A 1 223 ? -13.578 24.531 -12.203 1 89.31 223 LEU A N 1
ATOM 1566 C CA . LEU A 1 223 ? -14.562 23.609 -11.641 1 89.31 223 LEU A CA 1
ATOM 1567 C C . LEU A 1 223 ? -15.93 23.812 -12.289 1 89.31 223 LEU A C 1
ATOM 1569 O O . LEU A 1 223 ? -16.359 24.953 -12.492 1 89.31 223 LEU A O 1
ATOM 1573 N N . GLY A 1 224 ? -16.5 22.766 -12.734 1 87.62 224 GLY A N 1
ATOM 1574 C CA . GLY A 1 224 ? -17.844 22.828 -13.258 1 87.62 224 GLY A CA 1
ATOM 1575 C C . GLY A 1 224 ? -18.922 22.703 -12.188 1 87.62 224 GLY A C 1
ATOM 1576 O O . GLY A 1 224 ? -18.797 23.312 -11.117 1 87.62 224 GLY A O 1
ATOM 1577 N N . ARG A 1 225 ? -20.047 22 -12.539 1 91.25 225 ARG A N 1
ATOM 1578 C CA . ARG A 1 225 ? -21.125 21.766 -11.578 1 91.25 225 ARG A CA 1
ATOM 1579 C C . ARG A 1 225 ? -20.609 21 -10.359 1 91.25 225 ARG A C 1
ATOM 1581 O O . ARG A 1 225 ? -19.875 20.016 -10.5 1 91.25 225 ARG A O 1
ATOM 1588 N N . LEU A 1 226 ? -20.844 21.625 -9.266 1 96.56 226 LEU A N 1
ATOM 1589 C CA . LEU A 1 226 ? -20.312 21.109 -8.008 1 96.56 226 LEU A CA 1
ATOM 1590 C C . LEU A 1 226 ? -21.406 20.438 -7.191 1 96.56 226 LEU A C 1
ATOM 1592 O O . LEU A 1 226 ? -22.484 21 -7.023 1 96.56 226 LEU A O 1
ATOM 1596 N N . ARG A 1 227 ? -21.234 19.203 -6.812 1 98.06 227 ARG A N 1
ATOM 1597 C CA . ARG A 1 227 ? -22.078 18.516 -5.84 1 98.06 227 ARG A CA 1
ATOM 1598 C C . ARG A 1 227 ? -21.391 18.438 -4.477 1 98.06 227 ARG A C 1
ATOM 1600 O O . ARG A 1 227 ? -20.328 17.828 -4.348 1 98.06 227 ARG A O 1
ATOM 1607 N N . VAL A 1 228 ? -22.016 19.047 -3.504 1 98.69 228 VAL A N 1
ATOM 1608 C CA . VAL A 1 228 ? -21.453 19.188 -2.17 1 98.69 228 VAL A CA 1
ATOM 1609 C C . VAL A 1 228 ? -22.172 18.25 -1.2 1 98.69 228 VAL A C 1
ATOM 1611 O O . VAL A 1 228 ? -23.391 18.312 -1.047 1 98.69 228 VAL A O 1
ATOM 1614 N N . GLY A 1 229 ? -21.375 17.359 -0.614 1 98.81 229 GLY A N 1
ATOM 1615 C CA . GLY A 1 229 ? -21.922 16.484 0.415 1 98.81 229 GLY A CA 1
ATOM 1616 C C . GLY A 1 229 ? -21.797 17.078 1.812 1 98.81 229 GLY A C 1
ATOM 1617 O O . GLY A 1 229 ? -20.766 17.656 2.158 1 98.81 229 GLY A O 1
ATOM 1618 N N . VAL A 1 230 ? -22.828 16.922 2.623 1 98.75 230 VAL A N 1
ATOM 1619 C CA . VAL A 1 230 ? -22.859 17.266 4.039 1 98.75 230 VAL A CA 1
ATOM 1620 C C . VAL A 1 230 ? -23.156 16.016 4.867 1 98.75 230 VAL A C 1
ATOM 1622 O O . VAL A 1 230 ? -24.297 15.555 4.906 1 98.75 230 VAL A O 1
ATOM 1625 N N . PRO A 1 231 ? -22.109 15.492 5.543 1 98.5 231 PRO A N 1
ATOM 1626 C CA . PRO A 1 231 ? -22.406 14.32 6.379 1 98.5 231 PRO A CA 1
ATOM 1627 C C . PRO A 1 231 ? -23.266 14.664 7.594 1 98.5 231 PRO A C 1
ATOM 1629 O O . PRO A 1 231 ? -23 15.648 8.289 1 98.5 231 PRO A O 1
ATOM 1632 N N . VAL A 1 232 ? -24.234 13.789 7.93 1 97.75 232 VAL A N 1
ATOM 1633 C CA . VAL A 1 232 ? -25.25 14.219 8.891 1 97.75 232 VAL A CA 1
ATOM 1634 C C . VAL A 1 232 ? -25.172 13.352 10.148 1 97.75 232 VAL A C 1
ATOM 1636 O O . VAL A 1 232 ? -25.875 13.609 11.125 1 97.75 232 VAL A O 1
ATOM 1639 N N . ASP A 1 233 ? -24.359 12.305 10.156 1 98.25 233 ASP A N 1
ATOM 1640 C CA . ASP A 1 233 ? -24.234 11.453 11.328 1 98.25 233 ASP A CA 1
ATOM 1641 C C . ASP A 1 233 ? -23.688 12.242 12.523 1 98.25 233 ASP A C 1
ATOM 1643 O O . ASP A 1 233 ? -22.906 13.18 12.344 1 98.25 233 ASP A O 1
ATOM 1647 N N . GLU A 1 234 ? -24 11.836 13.742 1 97.88 234 GLU A N 1
ATOM 1648 C CA . GLU A 1 234 ? -23.578 12.508 14.977 1 97.88 234 GLU A CA 1
ATOM 1649 C C . GLU A 1 234 ? -22.062 12.578 15.078 1 97.88 234 GLU A C 1
ATOM 1651 O O . GLU A 1 234 ? -21.516 13.523 15.664 1 97.88 234 GLU A O 1
ATOM 1656 N N . TYR A 1 235 ? -21.438 11.648 14.531 1 98.38 235 TYR A N 1
ATOM 1657 C CA . TYR A 1 235 ? -19.984 11.594 14.562 1 98.38 235 TYR A CA 1
ATOM 1658 C C . TYR A 1 235 ? -19.375 12.914 14.102 1 98.38 235 TYR A C 1
ATOM 1660 O O . TYR A 1 235 ? -18.344 13.344 14.617 1 98.38 235 TYR A O 1
ATOM 1668 N N . TRP A 1 236 ? -20.016 13.562 13.172 1 98.56 236 TRP A N 1
ATOM 1669 C CA . TRP A 1 236 ? -19.438 14.695 12.469 1 98.56 236 TRP A CA 1
ATOM 1670 C C . TRP A 1 236 ? -19.797 16.016 13.156 1 98.56 236 TRP A C 1
ATOM 1672 O O . TRP A 1 236 ? -19.359 17.078 12.727 1 98.56 236 TRP A O 1
ATOM 1682 N N . TRP A 1 237 ? -20.5 15.961 14.242 1 97.56 237 TRP A N 1
ATOM 1683 C CA . TRP A 1 237 ? -20.984 17.172 14.898 1 97.56 237 TRP A CA 1
ATOM 1684 C C . TRP A 1 237 ? -19.875 17.812 15.719 1 97.56 237 TRP A C 1
ATOM 1686 O O . TRP A 1 237 ? -19.109 17.125 16.391 1 97.56 237 TRP A O 1
ATOM 1696 N N . ALA A 1 238 ? -19.797 19.141 15.625 1 98.19 238 ALA A N 1
ATOM 1697 C CA . ALA A 1 238 ? -18.953 19.891 16.547 1 98.19 238 ALA A CA 1
ATOM 1698 C C . ALA A 1 238 ? -19.703 20.219 17.828 1 98.19 238 ALA A C 1
ATOM 1700 O O . ALA A 1 238 ? -20.938 20.281 17.844 1 98.19 238 ALA A O 1
ATOM 1701 N N . TYR A 1 239 ? -18.906 20.406 18.859 1 97.69 239 TYR A N 1
ATOM 1702 C CA . TYR A 1 239 ? -19.5 20.719 20.156 1 97.69 239 TYR A CA 1
ATOM 1703 C C . TYR A 1 239 ? -19.703 22.219 20.328 1 97.69 239 TYR A C 1
ATOM 1705 O O . TYR A 1 239 ? -20.578 22.656 21.062 1 97.69 239 TYR A O 1
ATOM 1713 N N . ASP A 1 240 ? -18.859 22.969 19.688 1 94.06 240 ASP A N 1
ATOM 1714 C CA . ASP A 1 240 ? -18.953 24.422 19.672 1 94.06 240 ASP A CA 1
ATOM 1715 C C . ASP A 1 240 ? -19.922 24.891 18.578 1 94.06 240 ASP A C 1
ATOM 1717 O O . ASP A 1 240 ? -19.656 24.688 17.391 1 94.06 240 ASP A O 1
ATOM 1721 N N . PRO A 1 241 ? -21 25.594 18.938 1 95 241 PRO A N 1
ATOM 1722 C CA . PRO A 1 241 ? -21.984 26.016 17.938 1 95 241 PRO A CA 1
ATOM 1723 C C . PRO A 1 241 ? -21.391 26.922 16.859 1 95 241 PRO A C 1
ATOM 1725 O O . PRO A 1 241 ? -21.875 26.922 15.719 1 95 241 PRO A O 1
ATOM 1728 N N . VAL A 1 242 ? -20.422 27.688 17.203 1 97.06 242 VAL A N 1
ATOM 1729 C CA . VAL A 1 242 ? -19.797 28.578 16.234 1 97.06 242 VAL A CA 1
ATOM 1730 C C . VAL A 1 242 ? -19.219 27.75 15.078 1 97.06 242 VAL A C 1
ATOM 1732 O O . VAL A 1 242 ? -19.25 28.188 13.922 1 97.06 242 VAL A O 1
ATOM 1735 N N . LEU A 1 243 ? -18.703 26.578 15.391 1 98.31 243 LEU A N 1
ATOM 1736 C CA . LEU A 1 243 ? -18.125 25.703 14.383 1 98.31 243 LEU A CA 1
ATOM 1737 C C . LEU A 1 243 ? -19.203 25.141 13.461 1 98.31 243 LEU A C 1
ATOM 1739 O O . LEU A 1 243 ? -19.016 25.078 12.242 1 98.31 243 LEU A O 1
ATOM 1743 N N . GLU A 1 244 ? -20.297 24.75 14.047 1 97.56 244 GLU A N 1
ATOM 1744 C CA . GLU A 1 244 ? -21.422 24.281 13.25 1 97.56 244 GLU A CA 1
ATOM 1745 C C . GLU A 1 244 ? -21.969 25.375 12.336 1 97.56 244 GLU A C 1
ATOM 1747 O O . GLU A 1 244 ? -22.266 25.141 11.164 1 97.56 244 GLU A O 1
ATOM 1752 N N . ASP A 1 245 ? -22.078 26.516 12.883 1 97.19 245 ASP A N 1
ATOM 1753 C CA . ASP A 1 245 ? -22.562 27.656 12.125 1 97.19 245 ASP A CA 1
ATOM 1754 C C . ASP A 1 245 ? -21.641 27.984 10.953 1 97.19 245 ASP A C 1
ATOM 1756 O O . ASP A 1 245 ? -22.109 28.281 9.852 1 97.19 245 ASP A O 1
ATOM 1760 N N . ALA A 1 246 ? -20.375 27.969 11.242 1 97.69 246 ALA A N 1
ATOM 1761 C CA . ALA A 1 246 ? -19.406 28.266 10.203 1 97.69 246 ALA A CA 1
ATOM 1762 C C . ALA A 1 246 ? -19.562 27.328 9.016 1 97.69 246 ALA A C 1
ATOM 1764 O O . ALA A 1 246 ? -19.547 27.766 7.859 1 97.69 246 ALA A O 1
ATOM 1765 N N . ALA A 1 247 ? -19.703 26.047 9.289 1 98.06 247 ALA A N 1
ATOM 1766 C CA . ALA A 1 247 ? -19.875 25.062 8.227 1 98.06 247 ALA A CA 1
ATOM 1767 C C . ALA A 1 247 ? -21.188 25.266 7.492 1 98.06 247 ALA A C 1
ATOM 1769 O O . ALA A 1 247 ? -21.25 25.172 6.266 1 98.06 247 ALA A O 1
ATOM 1770 N N . ALA A 1 248 ? -22.188 25.562 8.227 1 97.62 248 ALA A N 1
ATOM 1771 C CA . ALA A 1 248 ? -23.516 25.781 7.633 1 97.62 248 ALA A CA 1
ATOM 1772 C C . ALA A 1 248 ? -23.5 26.984 6.707 1 97.62 248 ALA A C 1
ATOM 1774 O O . ALA A 1 248 ? -24.109 26.969 5.633 1 97.62 248 ALA A O 1
ATOM 1775 N N . ILE A 1 249 ? -22.906 28 7.109 1 97.25 249 ILE A N 1
ATOM 1776 C CA . ILE A 1 249 ? -22.797 29.219 6.305 1 97.25 249 ILE A CA 1
ATOM 1777 C C . ILE A 1 249 ? -22.031 28.922 5.02 1 97.25 249 ILE A C 1
ATOM 1779 O O . ILE A 1 249 ? -22.438 29.359 3.936 1 97.25 249 ILE A O 1
ATOM 1783 N N . ALA A 1 250 ? -20.922 28.188 5.18 1 97.62 250 ALA A N 1
ATOM 1784 C CA . ALA A 1 250 ? -20.141 27.812 4.008 1 97.62 250 ALA A CA 1
ATOM 1785 C C . ALA A 1 250 ? -20.984 27.031 3.01 1 97.62 250 ALA A C 1
ATOM 1787 O O . ALA A 1 250 ? -20.953 27.297 1.808 1 97.62 250 ALA A O 1
ATOM 1788 N N . VAL A 1 251 ? -21.75 26.078 3.488 1 98.06 251 VAL A N 1
ATOM 1789 C CA . VAL A 1 251 ? -22.609 25.25 2.641 1 98.06 251 VAL A CA 1
ATOM 1790 C C . VAL A 1 251 ? -23.656 26.141 1.958 1 98.06 251 VAL A C 1
ATOM 1792 O O . VAL A 1 251 ? -23.938 25.969 0.767 1 98.06 251 VAL A O 1
ATOM 1795 N N . ALA A 1 252 ? -24.234 27.016 2.672 1 97.31 252 ALA A N 1
ATOM 1796 C CA . ALA A 1 252 ? -25.234 27.922 2.125 1 97.31 252 ALA A CA 1
ATOM 1797 C C . ALA A 1 252 ? -24.641 28.781 1.007 1 97.31 252 ALA A C 1
ATOM 1799 O O . ALA A 1 252 ? -25.297 29.016 -0.013 1 97.31 252 ALA A O 1
ATOM 1800 N N . GLN A 1 253 ? -23.484 29.25 1.236 1 96 253 GLN A N 1
ATOM 1801 C CA . GLN A 1 253 ? -22.812 30.062 0.222 1 96 253 GLN A CA 1
ATOM 1802 C C . GLN A 1 253 ? -22.594 29.266 -1.06 1 96 253 GLN A C 1
ATOM 1804 O O . GLN A 1 253 ? -22.812 29.766 -2.16 1 96 253 GLN A O 1
ATOM 1809 N N . LEU A 1 254 ? -22.172 28.031 -0.892 1 97.31 254 LEU A N 1
ATOM 1810 C CA . LEU A 1 254 ? -21.969 27.172 -2.053 1 97.31 254 LEU A CA 1
ATOM 1811 C C . LEU A 1 254 ? -23.281 26.906 -2.777 1 97.31 254 LEU A C 1
ATOM 1813 O O . LEU A 1 254 ? -23.328 26.891 -4.008 1 97.31 254 LEU A O 1
ATOM 1817 N N . ARG A 1 255 ? -24.234 26.688 -1.963 1 97 255 ARG A N 1
ATOM 1818 C CA . ARG A 1 255 ? -25.562 26.5 -2.543 1 97 255 ARG A CA 1
ATOM 1819 C C . ARG A 1 255 ? -25.984 27.734 -3.342 1 97 255 ARG A C 1
ATOM 1821 O O . ARG A 1 255 ? -26.484 27.609 -4.461 1 97 255 ARG A O 1
ATOM 1828 N N . ASP A 1 256 ? -25.781 28.844 -2.84 1 95.38 256 ASP A N 1
ATOM 1829 C CA . ASP A 1 256 ? -26.141 30.094 -3.496 1 95.38 256 ASP A CA 1
ATOM 1830 C C . ASP A 1 256 ? -25.328 30.281 -4.781 1 95.38 256 ASP A C 1
ATOM 1832 O O . ASP A 1 256 ? -25.812 30.922 -5.727 1 95.38 256 ASP A O 1
ATOM 1836 N N . ASP A 1 257 ? -24.234 29.734 -4.777 1 93.56 257 ASP A N 1
ATOM 1837 C CA . ASP A 1 257 ? -23.359 29.844 -5.945 1 93.56 257 ASP A CA 1
ATOM 1838 C C . ASP A 1 257 ? -23.703 28.766 -6.977 1 93.56 257 ASP A C 1
ATOM 1840 O O . ASP A 1 257 ? -22.984 28.594 -7.961 1 93.56 257 ASP A O 1
ATOM 1844 N N . GLY A 1 258 ? -24.672 27.953 -6.684 1 95.19 258 GLY A N 1
ATOM 1845 C CA . GLY A 1 258 ? -25.172 27.047 -7.695 1 95.19 258 GLY A CA 1
ATOM 1846 C C . GLY A 1 258 ? -24.828 25.594 -7.43 1 95.19 258 GLY A C 1
ATOM 1847 O O . GLY A 1 258 ? -25.203 24.703 -8.203 1 95.19 258 GLY A O 1
ATOM 1848 N N . ALA A 1 259 ? -24.188 25.328 -6.352 1 97.38 259 ALA A N 1
ATOM 1849 C CA . ALA A 1 259 ? -23.828 23.953 -6.043 1 97.38 259 ALA A CA 1
ATOM 1850 C C . ALA A 1 259 ? -25.062 23.156 -5.598 1 97.38 259 ALA A C 1
ATOM 1852 O O . ALA A 1 259 ? -25.969 23.719 -4.984 1 97.38 259 ALA A O 1
ATOM 1853 N N . GLN A 1 260 ? -25.078 21.891 -6.02 1 98.12 260 GLN A N 1
ATOM 1854 C CA . GLN A 1 260 ? -26.062 20.969 -5.461 1 98.12 260 GLN A CA 1
ATOM 1855 C C . GLN A 1 260 ? -25.594 20.406 -4.125 1 98.12 260 GLN A C 1
ATOM 1857 O O . GLN A 1 260 ? -24.5 19.828 -4.043 1 98.12 260 GLN A O 1
ATOM 1862 N N . VAL A 1 261 ? -26.406 20.625 -3.141 1 98.19 261 VAL A N 1
ATOM 1863 C CA . VAL A 1 261 ? -26.062 20.141 -1.81 1 98.19 261 VAL A CA 1
ATOM 1864 C C . VAL A 1 261 ? -26.812 18.844 -1.514 1 98.19 261 VAL A C 1
ATOM 1866 O O . VAL A 1 261 ? -28.031 18.766 -1.703 1 98.19 261 VAL A O 1
ATOM 1869 N N . VAL A 1 262 ? -26.062 17.859 -1.08 1 97.94 262 VAL A N 1
ATOM 1870 C CA . VAL A 1 262 ? -26.625 16.531 -0.777 1 97.94 262 VAL A CA 1
ATOM 1871 C C . VAL A 1 262 ? -26.281 16.156 0.661 1 97.94 262 VAL A C 1
ATOM 1873 O O . VAL A 1 262 ? -25.125 16.234 1.074 1 97.94 262 VAL A O 1
ATOM 1876 N N . ARG A 1 263 ? -27.297 15.766 1.452 1 97.44 263 ARG A N 1
ATOM 1877 C CA . ARG A 1 263 ? -27.047 15.195 2.77 1 97.44 263 ARG A CA 1
ATOM 1878 C C . ARG A 1 263 ? -26.734 13.703 2.666 1 97.44 263 ARG A C 1
ATOM 1880 O O . ARG A 1 263 ? -27.375 12.984 1.904 1 97.44 263 ARG A O 1
ATOM 1887 N N . LEU A 1 264 ? -25.641 13.273 3.346 1 96.75 264 LEU A N 1
ATOM 1888 C CA . LEU A 1 264 ? -25.25 11.875 3.221 1 96.75 264 LEU A CA 1
ATOM 1889 C C . LEU A 1 264 ? -25.094 11.227 4.594 1 96.75 264 LEU A C 1
ATOM 1891 O O . LEU A 1 264 ? -24.75 11.898 5.566 1 96.75 264 LEU A O 1
ATOM 1895 N N . ARG A 1 265 ? -25.406 9.938 4.633 1 98.12 265 ARG A N 1
ATOM 1896 C CA . ARG A 1 265 ? -25.188 9.109 5.816 1 98.12 265 ARG A CA 1
ATOM 1897 C C . ARG A 1 265 ? -23.953 8.234 5.66 1 98.12 265 ARG A C 1
ATOM 1899 O O . ARG A 1 265 ? -23.672 7.73 4.57 1 98.12 265 ARG A O 1
ATOM 1906 N N . THR A 1 266 ? -23.203 8.141 6.688 1 98.44 266 THR A N 1
ATOM 1907 C CA . THR A 1 266 ? -21.984 7.324 6.746 1 98.44 266 THR A CA 1
ATOM 1908 C C . THR A 1 266 ? -22.016 6.422 7.977 1 98.44 266 THR A C 1
ATOM 1910 O O . THR A 1 266 ? -21.156 6.535 8.852 1 98.44 266 THR A O 1
ATOM 1913 N N . PRO A 1 267 ? -22.875 5.504 8.039 1 96.94 267 PRO A N 1
ATOM 1914 C CA . PRO A 1 267 ? -23.062 4.715 9.258 1 96.94 267 PRO A CA 1
ATOM 1915 C C . PRO A 1 267 ? -21.812 3.941 9.656 1 96.94 267 PRO A C 1
ATOM 1917 O O . PRO A 1 267 ? -21.656 3.553 10.812 1 96.94 267 PRO A O 1
ATOM 1920 N N . MET A 1 268 ? -20.812 3.75 8.711 1 98.25 268 MET A N 1
ATOM 1921 C CA . MET A 1 268 ? -19.594 2.982 8.984 1 98.25 268 MET A CA 1
ATOM 1922 C C . MET A 1 268 ? -18.516 3.863 9.617 1 98.25 268 MET A C 1
ATOM 1924 O O . MET A 1 268 ? -17.453 3.373 10 1 98.25 268 MET A O 1
ATOM 1928 N N . ILE A 1 269 ? -18.75 5.133 9.867 1 98.69 269 ILE A N 1
ATOM 1929 C CA . ILE A 1 269 ? -17.688 6.102 10.086 1 98.69 269 ILE A CA 1
ATOM 1930 C C . ILE A 1 269 ? -17 5.836 11.43 1 98.69 269 ILE A C 1
ATOM 1932 O O . ILE A 1 269 ? -15.781 5.922 11.539 1 98.69 269 ILE A O 1
ATOM 1936 N N . GLU A 1 270 ? -17.734 5.539 12.453 1 98.44 270 GLU A N 1
ATOM 1937 C CA . GLU A 1 270 ? -17.156 5.293 13.773 1 98.44 270 GLU A CA 1
ATOM 1938 C C . GLU A 1 270 ? -16.234 4.078 13.742 1 98.44 270 GLU A C 1
ATOM 1940 O O . GLU A 1 270 ? -15.172 4.082 14.375 1 98.44 270 GLU A O 1
ATOM 1945 N N . GLU A 1 271 ? -16.688 3.059 13.055 1 98.69 271 GLU A N 1
ATOM 1946 C CA . GLU A 1 271 ? -15.852 1.878 12.906 1 98.69 271 GLU A CA 1
ATOM 1947 C C . GLU A 1 271 ? -14.562 2.209 12.156 1 98.69 271 GLU A C 1
ATOM 1949 O O . GLU A 1 271 ? -13.484 1.751 12.531 1 98.69 271 GLU A O 1
ATOM 1954 N N . LEU A 1 272 ? -14.664 2.967 11.086 1 98.75 272 LEU A N 1
ATOM 1955 C CA . LEU A 1 272 ? -13.484 3.379 10.336 1 98.75 272 LEU A CA 1
ATOM 1956 C C . LEU A 1 272 ? -12.531 4.18 11.219 1 98.75 272 LEU A C 1
ATOM 1958 O O . LEU A 1 272 ? -11.336 3.879 11.281 1 98.75 272 LEU A O 1
ATOM 1962 N N . ALA A 1 273 ? -13.086 5.117 11.922 1 98.69 273 ALA A N 1
ATOM 1963 C CA . ALA A 1 273 ? -12.273 5.98 12.781 1 98.69 273 ALA A CA 1
ATOM 1964 C C . ALA A 1 273 ? -11.539 5.168 13.844 1 98.69 273 ALA A C 1
ATOM 1966 O O . ALA A 1 273 ? -10.398 5.48 14.195 1 98.69 273 ALA A O 1
ATOM 1967 N N . ALA A 1 274 ? -12.164 4.188 14.336 1 98.38 274 ALA A N 1
ATOM 1968 C CA . ALA A 1 274 ? -11.609 3.375 15.414 1 98.38 274 ALA A CA 1
ATOM 1969 C C . ALA A 1 274 ? -10.367 2.627 14.961 1 98.38 274 ALA A C 1
ATOM 1971 O O . ALA A 1 274 ? -9.531 2.236 15.773 1 98.38 274 ALA A O 1
ATOM 1972 N N . THR A 1 275 ? -10.164 2.395 13.625 1 98.69 275 THR A N 1
ATOM 1973 C CA . THR A 1 275 ? -8.992 1.677 13.125 1 98.69 275 THR A CA 1
ATOM 1974 C C . THR A 1 275 ? -7.742 2.535 13.258 1 98.69 275 THR A C 1
ATOM 1976 O O . THR A 1 275 ? -6.625 2.014 13.289 1 98.69 275 THR A O 1
ATOM 1979 N N . TYR A 1 276 ? -7.902 3.838 13.359 1 98.69 276 TYR A N 1
ATOM 1980 C CA . TYR A 1 276 ? -6.805 4.801 13.359 1 98.69 276 TYR A CA 1
ATOM 1981 C C . TYR A 1 276 ? -5.836 4.527 14.5 1 98.69 276 TYR A C 1
ATOM 1983 O O . TYR A 1 276 ? -4.625 4.453 14.289 1 98.69 276 TYR A O 1
ATOM 1991 N N . THR A 1 277 ? -6.371 4.371 15.656 1 98.12 277 THR A N 1
ATOM 1992 C CA . THR A 1 277 ? -5.543 4.234 16.844 1 98.12 277 THR A CA 1
ATOM 1993 C C . THR A 1 277 ? -4.645 3.006 16.75 1 98.12 277 THR A C 1
ATOM 1995 O O . THR A 1 277 ? -3.449 3.078 17.031 1 98.12 277 THR A O 1
ATOM 1998 N N . THR A 1 278 ? -5.215 1.918 16.281 1 98.56 278 THR A N 1
ATOM 1999 C CA . THR A 1 278 ? -4.449 0.68 16.172 1 98.56 278 THR A CA 1
ATOM 2000 C C . THR A 1 278 ? -3.365 0.804 15.117 1 98.56 278 THR A C 1
ATOM 2002 O O . THR A 1 278 ? -2.213 0.429 15.344 1 98.56 278 THR A O 1
ATOM 2005 N N . ILE A 1 279 ? -3.699 1.332 14 1 98.75 279 ILE A N 1
ATOM 2006 C CA . ILE A 1 279 ? -2.775 1.425 12.875 1 98.75 279 ILE A CA 1
ATOM 2007 C C . ILE A 1 279 ? -1.648 2.398 13.211 1 98.75 279 ILE A C 1
ATOM 2009 O O . ILE A 1 279 ? -0.473 2.023 13.203 1 98.75 279 ILE A O 1
ATOM 2013 N N . VAL A 1 280 ? -1.967 3.6 13.602 1 98.75 280 VAL A N 1
ATOM 2014 C CA . VAL A 1 280 ? -0.985 4.648 13.867 1 98.75 280 VAL A CA 1
ATOM 2015 C C . VAL A 1 280 ? -0.182 4.301 15.117 1 98.75 280 VAL A C 1
ATOM 2017 O O . VAL A 1 280 ? 1.044 4.434 15.133 1 98.75 280 VAL A O 1
ATOM 2020 N N . GLY A 1 281 ? -0.902 3.836 16.141 1 98.69 281 GLY A N 1
ATOM 2021 C CA . GLY A 1 281 ? -0.209 3.479 17.375 1 98.69 281 GLY A CA 1
ATOM 2022 C C . GLY A 1 281 ? 0.807 2.367 17.188 1 98.69 281 GLY A C 1
ATOM 2023 O O . GLY A 1 281 ? 1.914 2.434 17.719 1 98.69 281 GLY A O 1
ATOM 2024 N N . SER A 1 282 ? 0.458 1.333 16.406 1 98.81 282 SER A N 1
ATOM 2025 C CA . SER A 1 282 ? 1.366 0.222 16.141 1 98.81 282 SER A CA 1
ATOM 2026 C C . SER A 1 282 ? 2.596 0.685 15.359 1 98.81 282 SER A C 1
ATOM 2028 O O . SER A 1 282 ? 3.723 0.309 15.688 1 98.81 282 SER A O 1
ATOM 2030 N N . GLU A 1 283 ? 2.398 1.442 14.352 1 98.81 283 GLU A N 1
ATOM 2031 C CA . GLU A 1 283 ? 3.494 1.924 13.516 1 98.81 283 GLU A CA 1
ATOM 2032 C C . GLU A 1 283 ? 4.391 2.891 14.281 1 98.81 283 GLU A C 1
ATOM 2034 O O . GLU A 1 283 ? 5.617 2.83 14.172 1 98.81 283 GLU A O 1
ATOM 2039 N N . ALA A 1 284 ? 3.762 3.762 15.086 1 98.81 284 ALA A N 1
ATOM 2040 C CA . ALA A 1 284 ? 4.535 4.68 15.922 1 98.81 284 ALA A CA 1
ATOM 2041 C C . ALA A 1 284 ? 5.402 3.914 16.906 1 98.81 284 ALA A C 1
ATOM 2043 O O . ALA A 1 284 ? 6.598 4.184 17.047 1 98.81 284 ALA A O 1
ATOM 2044 N N . TYR A 1 285 ? 4.762 3.002 17.609 1 98.81 285 TYR A N 1
ATOM 2045 C CA . TYR A 1 285 ? 5.516 2.236 18.594 1 98.81 285 TYR A CA 1
ATOM 2046 C C . TYR A 1 285 ? 6.688 1.51 17.953 1 98.81 285 TYR A C 1
ATOM 2048 O O . TYR A 1 285 ? 7.785 1.467 18.5 1 98.81 285 TYR A O 1
ATOM 2056 N N . ALA A 1 286 ? 6.43 0.902 16.781 1 98.69 286 ALA A N 1
ATOM 2057 C CA . ALA A 1 286 ? 7.496 0.195 16.078 1 98.69 286 ALA A CA 1
ATOM 2058 C C . ALA A 1 286 ? 8.688 1.108 15.828 1 98.69 286 ALA A C 1
ATOM 2060 O O . ALA A 1 286 ? 9.844 0.666 15.883 1 98.69 286 ALA A O 1
ATOM 2061 N N . THR A 1 287 ? 8.484 2.365 15.547 1 98.5 287 THR A N 1
ATOM 2062 C CA . THR A 1 287 ? 9.539 3.342 15.305 1 98.5 287 THR A CA 1
ATOM 2063 C C . THR A 1 287 ? 10.281 3.672 16.594 1 98.5 287 THR A C 1
ATOM 2065 O O . THR A 1 287 ? 11.508 3.822 16.594 1 98.5 287 THR A O 1
ATOM 2068 N N . HIS A 1 288 ? 9.57 3.709 17.688 1 98.69 288 HIS A N 1
ATOM 2069 C CA . HIS A 1 288 ? 10.102 4.316 18.906 1 98.69 288 HIS A CA 1
ATOM 2070 C C . HIS A 1 288 ? 10.57 3.252 19.891 1 98.69 288 HIS A C 1
ATOM 2072 O O . HIS A 1 288 ? 11.25 3.566 20.875 1 98.69 288 HIS A O 1
ATOM 2078 N N . ARG A 1 289 ? 10.25 2.004 19.672 1 97.88 289 ARG A N 1
ATOM 2079 C CA . ARG A 1 289 ? 10.352 0.948 20.672 1 97.88 289 ARG A CA 1
ATOM 2080 C C . ARG A 1 289 ? 11.742 0.905 21.281 1 97.88 289 ARG A C 1
ATOM 2082 O O . ARG A 1 289 ? 11.891 0.768 22.5 1 97.88 289 ARG A O 1
ATOM 2089 N N . ARG A 1 290 ? 12.805 1.083 20.516 1 96.75 290 ARG A N 1
ATOM 2090 C CA . ARG A 1 290 ? 14.172 0.968 21.031 1 96.75 290 ARG A CA 1
ATOM 2091 C C . ARG A 1 290 ? 14.523 2.152 21.922 1 96.75 290 ARG A C 1
ATOM 2093 O O . ARG A 1 290 ? 15.078 1.974 23 1 96.75 290 ARG A O 1
ATOM 2100 N N . TRP A 1 291 ? 14.188 3.377 21.422 1 97.69 291 TRP A N 1
ATOM 2101 C CA . TRP A 1 291 ? 14.438 4.574 22.219 1 97.69 291 TRP A CA 1
ATOM 2102 C C . TRP A 1 291 ? 13.641 4.539 23.516 1 97.69 291 TRP A C 1
ATOM 2104 O O . TRP A 1 291 ? 14.156 4.898 24.578 1 97.69 291 TRP A O 1
ATOM 2114 N N . LEU A 1 292 ? 12.375 4.137 23.359 1 97.75 292 LEU A N 1
ATOM 2115 C CA . LEU A 1 292 ? 11.492 4.109 24.516 1 97.75 292 LEU A CA 1
ATOM 2116 C C . LEU A 1 292 ? 12 3.133 25.562 1 97.75 292 LEU A C 1
ATOM 2118 O O . LEU A 1 292 ? 11.891 3.395 26.766 1 97.75 292 LEU A O 1
ATOM 2122 N N . ALA A 1 293 ? 12.539 2.018 25.156 1 96.62 293 ALA A N 1
ATOM 2123 C CA . ALA A 1 293 ? 13.094 1.021 26.078 1 96.62 293 ALA A CA 1
ATOM 2124 C C . ALA A 1 293 ? 14.367 1.537 26.734 1 96.62 293 ALA A C 1
ATOM 2126 O O . ALA A 1 293 ? 14.586 1.315 27.922 1 96.62 293 ALA A O 1
ATOM 2127 N N . ALA A 1 294 ? 15.156 2.246 26.031 1 96.5 294 ALA A N 1
ATOM 2128 C CA . ALA A 1 294 ? 16.469 2.67 26.5 1 96.5 294 ALA A CA 1
ATOM 2129 C C . ALA A 1 294 ? 16.375 3.951 27.312 1 96.5 294 ALA A C 1
ATOM 2131 O O . ALA A 1 294 ? 17.062 4.098 28.328 1 96.5 294 ALA A O 1
ATOM 2132 N N . HIS A 1 295 ? 15.508 4.934 26.828 1 95 295 HIS A N 1
ATOM 2133 C CA . HIS A 1 295 ? 15.453 6.25 27.453 1 95 295 HIS A CA 1
ATOM 2134 C C . HIS A 1 295 ? 14.016 6.742 27.578 1 95 295 HIS A C 1
ATOM 2136 O O . HIS A 1 295 ? 13.68 7.816 27.078 1 95 295 HIS A O 1
ATOM 2142 N N . PRO A 1 296 ? 13.219 6.062 28.328 1 96.81 296 PRO A N 1
ATOM 2143 C CA . PRO A 1 296 ? 11.805 6.453 28.438 1 96.81 296 PRO A CA 1
ATOM 2144 C C . PRO A 1 296 ? 11.625 7.844 29.047 1 96.81 296 PRO A C 1
ATOM 2146 O O . PRO A 1 296 ? 10.672 8.547 28.703 1 96.81 296 PRO A O 1
ATOM 2149 N N . ASP A 1 297 ? 12.555 8.344 29.812 1 97.12 297 ASP A N 1
ATOM 2150 C CA . ASP A 1 297 ? 12.406 9.602 30.547 1 97.12 297 ASP A CA 1
ATOM 2151 C C . ASP A 1 297 ? 12.695 10.797 29.641 1 97.12 297 ASP A C 1
ATOM 2153 O O . ASP A 1 297 ? 12.391 11.938 30 1 97.12 297 ASP A O 1
ATOM 2157 N N . ASP A 1 298 ? 13.25 10.562 28.5 1 98 298 ASP A N 1
ATOM 2158 C CA . ASP A 1 298 ? 13.492 11.625 27.531 1 98 298 ASP A CA 1
ATOM 2159 C C . ASP A 1 298 ? 12.203 12 26.797 1 98 298 ASP A C 1
ATOM 2161 O O . ASP A 1 298 ? 12.125 13.062 26.172 1 98 298 ASP A O 1
ATOM 2165 N N . TYR A 1 299 ? 11.242 11.148 26.859 1 98.5 299 TYR A N 1
ATOM 2166 C CA . TYR A 1 299 ? 9.945 11.438 26.266 1 98.5 299 TYR A CA 1
ATOM 2167 C C . TYR A 1 299 ? 9.094 12.289 27.188 1 98.5 299 TYR A C 1
ATOM 2169 O O . TYR A 1 299 ? 9.156 12.141 28.406 1 98.5 299 TYR A O 1
ATOM 2177 N N . GLN A 1 300 ? 8.312 13.203 26.547 1 98.12 300 GLN A N 1
ATOM 2178 C CA . GLN A 1 300 ? 7.23 13.805 27.312 1 98.12 300 GLN A CA 1
ATOM 2179 C C . GLN A 1 300 ? 6.266 12.742 27.828 1 98.12 300 GLN A C 1
ATOM 2181 O O . GLN A 1 300 ? 5.992 11.758 27.141 1 98.12 300 GLN A O 1
ATOM 2186 N N . PRO A 1 301 ? 5.688 12.93 29.031 1 97.44 301 PRO A N 1
ATOM 2187 C CA . PRO A 1 301 ? 4.781 11.93 29.609 1 97.44 301 PRO A CA 1
ATOM 2188 C C . PRO A 1 301 ? 3.602 11.617 28.688 1 97.44 301 PRO A C 1
ATOM 2190 O O . PRO A 1 301 ? 3.217 10.453 28.547 1 97.44 301 PRO A O 1
ATOM 2193 N N . ALA A 1 302 ? 3.076 12.586 28.078 1 96.94 302 ALA A N 1
ATOM 2194 C CA . ALA A 1 302 ? 1.929 12.383 27.188 1 96.94 302 ALA A CA 1
ATOM 2195 C C . ALA A 1 302 ? 2.289 11.469 26.016 1 96.94 302 ALA A C 1
ATOM 2197 O O . ALA A 1 302 ? 1.487 10.625 25.609 1 96.94 302 ALA A O 1
ATOM 2198 N N . THR A 1 303 ? 3.488 11.633 25.469 1 98.19 303 THR A N 1
ATOM 2199 C CA . THR A 1 303 ? 3.932 10.828 24.344 1 98.19 303 THR A CA 1
ATOM 2200 C C . THR A 1 303 ? 4.168 9.383 24.766 1 98.19 303 THR A C 1
ATOM 2202 O O . THR A 1 303 ? 3.744 8.453 24.078 1 98.19 303 THR A O 1
ATOM 2205 N N . ARG A 1 304 ? 4.773 9.18 25.859 1 97.69 304 ARG A N 1
ATOM 2206 C CA . ARG A 1 304 ? 5 7.84 26.391 1 97.69 304 ARG A CA 1
ATOM 2207 C C . ARG A 1 304 ? 3.682 7.105 26.609 1 97.69 304 ARG A C 1
ATOM 2209 O O . ARG A 1 304 ? 3.566 5.918 26.297 1 97.69 304 ARG A O 1
ATOM 2216 N N . ALA A 1 305 ? 2.754 7.844 27.141 1 97 305 ALA A N 1
ATOM 2217 C CA . ALA A 1 305 ? 1.451 7.258 27.438 1 97 305 ALA A CA 1
ATOM 2218 C C . ALA A 1 305 ? 0.743 6.809 26.172 1 97 305 ALA A C 1
ATOM 2220 O O . ALA A 1 305 ? 0.005 5.82 26.172 1 97 305 ALA A O 1
ATOM 2221 N N . ARG A 1 306 ? 0.973 7.465 25.078 1 97.19 306 ARG A N 1
ATOM 2222 C CA . ARG A 1 306 ? 0.338 7.125 23.812 1 97.19 306 ARG A CA 1
ATOM 2223 C C . ARG A 1 306 ? 1.028 5.934 23.156 1 97.19 306 ARG A C 1
ATOM 2225 O O . ARG A 1 306 ? 0.397 5.172 22.422 1 97.19 306 ARG A O 1
ATOM 2232 N N . LEU A 1 307 ? 2.322 5.734 23.438 1 98.38 307 LEU A N 1
ATOM 2233 C CA . LEU A 1 307 ? 3.109 4.676 22.812 1 98.38 307 LEU A CA 1
ATOM 2234 C C . LEU A 1 307 ? 2.971 3.369 23.578 1 98.38 307 LEU A C 1
ATOM 2236 O O . LEU A 1 307 ? 2.836 2.301 22.984 1 98.38 307 LEU A O 1
ATOM 2240 N N . ALA A 1 308 ? 2.797 3.389 24.844 1 97.12 308 ALA A N 1
ATOM 2241 C CA . ALA A 1 308 ? 2.959 2.268 25.766 1 97.12 308 ALA A CA 1
ATOM 2242 C C . ALA A 1 308 ? 1.948 1.164 25.469 1 97.12 308 ALA A C 1
ATOM 2244 O O . ALA A 1 308 ? 2.281 -0.022 25.516 1 97.12 308 ALA A O 1
ATOM 2245 N N . PRO A 1 309 ? 0.756 1.497 25.109 1 97.44 309 PRO A N 1
ATOM 2246 C CA . PRO A 1 309 ? -0.262 0.456 24.953 1 97.44 309 PRO A CA 1
ATOM 2247 C C . PRO A 1 309 ? 0.043 -0.495 23.797 1 97.44 309 PRO A C 1
ATOM 2249 O O . PRO A 1 309 ? -0.582 -1.553 23.688 1 97.44 309 PRO A O 1
ATOM 2252 N N . PHE A 1 310 ? 0.979 -0.205 22.984 1 98.38 310 PHE A N 1
ATOM 2253 C CA . PHE A 1 310 ? 1.158 -0.968 21.75 1 98.38 310 PHE A CA 1
ATOM 2254 C C . PHE A 1 310 ? 2.375 -1.881 21.844 1 98.38 310 PHE A C 1
ATOM 2256 O O . PHE A 1 310 ? 2.734 -2.555 20.875 1 98.38 310 PHE A O 1
ATOM 2263 N N . ALA A 1 311 ? 2.955 -1.972 23 1 97.62 311 ALA A N 1
ATOM 2264 C CA . ALA A 1 311 ? 4.18 -2.738 23.219 1 97.62 311 ALA A CA 1
ATOM 2265 C C . ALA A 1 311 ? 3.957 -4.219 22.938 1 97.62 311 ALA A C 1
ATOM 2267 O O . ALA A 1 311 ? 4.848 -4.898 22.422 1 97.62 311 ALA A O 1
ATOM 2268 N N . ASP A 1 312 ? 2.711 -4.742 23.172 1 97.19 312 ASP A N 1
ATOM 2269 C CA . ASP A 1 312 ? 2.48 -6.184 23.078 1 97.19 312 ASP A CA 1
ATOM 2270 C C . ASP A 1 312 ? 1.375 -6.492 22.062 1 97.19 312 ASP A C 1
ATOM 2272 O O . ASP A 1 312 ? 0.839 -7.602 22.047 1 97.19 312 ASP A O 1
ATOM 2276 N N . LEU A 1 313 ? 1.049 -5.469 21.328 1 98.31 313 LEU A N 1
ATOM 2277 C CA . LEU A 1 313 ? -0.005 -5.703 20.344 1 98.31 313 LEU A CA 1
ATOM 2278 C C . LEU A 1 313 ? 0.418 -6.77 19.328 1 98.31 313 LEU A C 1
ATOM 2280 O O . LEU A 1 313 ? 1.548 -6.746 18.844 1 98.31 313 LEU A O 1
ATOM 2284 N N . LYS A 1 314 ? -0.487 -7.719 19.047 1 98.31 314 LYS A N 1
ATOM 2285 C CA . LYS A 1 314 ? -0.206 -8.812 18.125 1 98.31 314 LYS A CA 1
ATOM 2286 C C . LYS A 1 314 ? -0.315 -8.352 16.672 1 98.31 314 LYS A C 1
ATOM 2288 O O . LYS A 1 314 ? -1.09 -7.441 16.359 1 98.31 314 LYS A O 1
ATOM 2293 N N . ALA A 1 315 ? 0.429 -9.055 15.797 1 98.62 315 ALA A N 1
ATOM 2294 C CA . ALA A 1 315 ? 0.379 -8.781 14.367 1 98.62 315 ALA A CA 1
ATOM 2295 C C . ALA A 1 315 ? -1.041 -8.938 13.828 1 98.62 315 ALA A C 1
ATOM 2297 O O . ALA A 1 315 ? -1.472 -8.164 12.969 1 98.62 315 ALA A O 1
ATOM 2298 N N . THR A 1 316 ? -1.836 -9.852 14.344 1 98.12 316 THR A N 1
ATOM 2299 C CA . THR A 1 316 ? -3.189 -10.133 13.875 1 98.12 316 THR A CA 1
ATOM 2300 C C . THR A 1 316 ? -4.098 -8.93 14.086 1 98.12 316 THR A C 1
ATOM 2302 O O . THR A 1 316 ? -4.98 -8.656 13.266 1 98.12 316 THR A O 1
ATOM 2305 N N . SER A 1 317 ? -3.857 -8.188 15.18 1 98.44 317 SER A N 1
ATOM 2306 C CA . SER A 1 317 ? -4.672 -7.012 15.453 1 98.44 317 SER A CA 1
ATOM 2307 C C . SER A 1 317 ? -4.387 -5.895 14.461 1 98.44 317 SER A C 1
ATOM 2309 O O . SER A 1 317 ? -5.309 -5.234 13.977 1 98.44 317 SER A O 1
ATOM 2311 N N . TYR A 1 318 ? -3.1 -5.688 14.242 1 98.56 318 TYR A N 1
ATOM 2312 C CA . TYR A 1 318 ? -2.693 -4.68 13.273 1 98.56 318 TYR A CA 1
ATOM 2313 C C . TYR A 1 318 ? -3.205 -5.031 11.875 1 98.56 318 TYR A C 1
ATOM 2315 O O . TYR A 1 318 ? -3.752 -4.176 11.18 1 98.56 318 TYR A O 1
ATOM 2323 N N . ILE A 1 319 ? -3.092 -6.289 11.461 1 98.75 319 ILE A N 1
ATOM 2324 C CA . ILE A 1 319 ? -3.529 -6.758 10.148 1 98.75 319 ILE A CA 1
ATOM 2325 C C . ILE A 1 319 ? -5.047 -6.637 10.039 1 98.75 319 ILE A C 1
ATOM 2327 O O . ILE A 1 319 ? -5.566 -6.18 9.016 1 98.75 319 ILE A O 1
ATOM 2331 N N . ALA A 1 320 ? -5.77 -7 11.07 1 98.38 320 ALA A N 1
ATOM 2332 C CA . ALA A 1 320 ? -7.227 -6.863 11.086 1 98.38 320 ALA A CA 1
ATOM 2333 C C . ALA A 1 320 ? -7.645 -5.406 10.914 1 98.38 320 ALA A C 1
ATOM 2335 O O . ALA A 1 320 ? -8.609 -5.109 10.211 1 98.38 320 ALA A O 1
ATOM 2336 N N . ALA A 1 321 ? -6.926 -4.535 11.578 1 98.69 321 ALA A N 1
ATOM 2337 C CA . ALA A 1 321 ? -7.23 -3.109 11.461 1 98.69 321 ALA A CA 1
ATOM 2338 C C . ALA A 1 321 ? -7.008 -2.615 10.039 1 98.69 321 ALA A C 1
ATOM 2340 O O . ALA A 1 321 ? -7.824 -1.859 9.5 1 98.69 321 ALA A O 1
ATOM 2341 N N . GLN A 1 322 ? -5.906 -3.037 9.453 1 98.38 322 GLN A N 1
ATOM 2342 C CA . GLN A 1 322 ? -5.625 -2.662 8.07 1 98.38 322 GLN A CA 1
ATOM 2343 C C . GLN A 1 322 ? -6.699 -3.199 7.129 1 98.38 322 GLN A C 1
ATOM 2345 O O . GLN A 1 322 ? -7.141 -2.496 6.219 1 98.38 322 GLN A O 1
ATOM 2350 N N . ARG A 1 323 ? -7.129 -4.461 7.309 1 98.12 323 ARG A N 1
ATOM 2351 C CA . ARG A 1 323 ? -8.188 -5.059 6.504 1 98.12 323 ARG A CA 1
ATOM 2352 C C . ARG A 1 323 ? -9.5 -4.301 6.676 1 98.12 323 ARG A C 1
ATOM 2354 O O . ARG A 1 323 ? -10.188 -4.016 5.695 1 98.12 323 ARG A O 1
ATOM 2361 N N . ALA A 1 324 ? -9.805 -3.973 7.875 1 98.5 324 ALA A N 1
ATOM 2362 C CA . ALA A 1 324 ? -11.016 -3.201 8.156 1 98.5 324 ALA A CA 1
ATOM 2363 C C . ALA A 1 324 ? -10.961 -1.829 7.492 1 98.5 324 ALA A C 1
ATOM 2365 O O . ALA A 1 324 ? -11.945 -1.376 6.902 1 98.5 324 ALA A O 1
ATOM 2366 N N . ARG A 1 325 ? -9.828 -1.167 7.586 1 98.56 325 ARG A N 1
ATOM 2367 C CA . ARG A 1 325 ? -9.664 0.125 6.926 1 98.56 325 ARG A CA 1
ATOM 2368 C C . ARG A 1 325 ? -9.992 0.03 5.441 1 98.56 325 ARG A C 1
ATOM 2370 O O . ARG A 1 325 ? -10.773 0.828 4.922 1 98.56 325 ARG A O 1
ATOM 2377 N N . ARG A 1 326 ? -9.43 -0.952 4.812 1 97.31 326 ARG A N 1
ATOM 2378 C CA . ARG A 1 326 ? -9.648 -1.107 3.377 1 97.31 326 ARG A CA 1
ATOM 2379 C C . ARG A 1 326 ? -11.133 -1.285 3.066 1 97.31 326 ARG A C 1
ATOM 2381 O O . ARG A 1 326 ? -11.672 -0.627 2.174 1 97.31 326 ARG A O 1
ATOM 2388 N N . ARG A 1 327 ? -11.766 -2.145 3.777 1 97.5 327 ARG A N 1
ATOM 2389 C CA . ARG A 1 327 ? -13.188 -2.414 3.586 1 97.5 327 ARG A CA 1
ATOM 2390 C C . ARG A 1 327 ? -14.016 -1.161 3.844 1 97.5 327 ARG A C 1
ATOM 2392 O O . ARG A 1 327 ? -14.883 -0.808 3.039 1 97.5 327 ARG A O 1
ATOM 2399 N N . LEU A 1 328 ? -13.742 -0.502 4.918 1 98.75 328 LEU A N 1
ATOM 2400 C CA . LEU A 1 328 ? -14.57 0.609 5.371 1 98.75 328 LEU A CA 1
ATOM 2401 C C . LEU A 1 328 ? -14.32 1.854 4.527 1 98.75 328 LEU A C 1
ATOM 2403 O O . LEU A 1 328 ? -15.234 2.648 4.297 1 98.75 328 LEU A O 1
ATOM 2407 N N . VAL A 1 329 ? -13.102 2.043 4.027 1 98.69 329 VAL A N 1
ATOM 2408 C CA . VAL A 1 329 ? -12.82 3.133 3.102 1 98.69 329 VAL A CA 1
ATOM 2409 C C . VAL A 1 329 ? -13.609 2.93 1.809 1 98.69 329 VAL A C 1
ATOM 2411 O O . VAL A 1 329 ? -14.148 3.887 1.247 1 98.69 329 VAL A O 1
ATOM 2414 N N . ALA A 1 330 ? -13.688 1.708 1.353 1 97.62 330 ALA A N 1
ATOM 2415 C CA . ALA A 1 330 ? -14.5 1.409 0.174 1 97.62 330 ALA A CA 1
ATOM 2416 C C . ALA A 1 330 ? -15.969 1.729 0.424 1 97.62 330 ALA A C 1
ATOM 2418 O O . ALA A 1 330 ? -16.656 2.256 -0.455 1 97.62 330 ALA A O 1
ATOM 2419 N N . GLU A 1 331 ? -16.453 1.421 1.561 1 98.31 331 GLU A N 1
ATOM 2420 C CA . GLU A 1 331 ? -17.828 1.73 1.925 1 98.31 331 GLU A CA 1
ATOM 2421 C C . GLU A 1 331 ? -18.062 3.238 1.979 1 98.31 331 GLU A C 1
ATOM 2423 O O . GLU A 1 331 ? -19.094 3.729 1.525 1 98.31 331 GLU A O 1
ATOM 2428 N N . LEU A 1 332 ? -17.125 3.941 2.549 1 98.75 332 LEU A N 1
ATOM 2429 C CA . LEU A 1 332 ? -17.219 5.395 2.602 1 98.75 332 LEU A CA 1
ATOM 2430 C C . LEU A 1 332 ? -17.234 5.992 1.198 1 98.75 332 LEU A C 1
ATOM 2432 O O . LEU A 1 332 ? -18.047 6.883 0.913 1 98.75 332 LEU A O 1
ATOM 2436 N N . ALA A 1 333 ? -16.406 5.473 0.377 1 98.38 333 ALA A N 1
ATOM 2437 C CA . ALA A 1 333 ? -16.359 5.93 -1.01 1 98.38 333 ALA A CA 1
ATOM 2438 C C . ALA A 1 333 ? -17.703 5.691 -1.698 1 98.38 333 ALA A C 1
ATOM 2440 O O . ALA A 1 333 ? -18.188 6.551 -2.443 1 98.38 333 ALA A O 1
ATOM 2441 N N . ARG A 1 334 ? -18.312 4.562 -1.456 1 97.75 334 ARG A N 1
ATOM 2442 C CA . ARG A 1 334 ? -19.625 4.254 -2.033 1 97.75 334 ARG A CA 1
ATOM 2443 C C . ARG A 1 334 ? -20.688 5.207 -1.51 1 97.75 334 ARG A C 1
ATOM 2445 O O . ARG A 1 334 ? -21.531 5.684 -2.273 1 97.75 334 ARG A O 1
ATOM 2452 N N . ALA A 1 335 ? -20.594 5.488 -0.258 1 98.19 335 ALA A N 1
ATOM 2453 C CA . ALA A 1 335 ? -21.562 6.375 0.365 1 98.19 335 ALA A CA 1
ATOM 2454 C C . ALA A 1 335 ? -21.453 7.793 -0.196 1 98.19 335 ALA A C 1
ATOM 2456 O O . ALA A 1 335 ? -22.453 8.516 -0.273 1 98.19 335 ALA A O 1
ATOM 2457 N N . CYS A 1 336 ? -20.266 8.164 -0.621 1 98.44 336 CYS A N 1
ATOM 2458 C CA . CYS A 1 336 ? -20 9.523 -1.076 1 98.44 336 CYS A CA 1
ATOM 2459 C C . CYS A 1 336 ? -19.906 9.578 -2.596 1 98.44 336 CYS A C 1
ATOM 2461 O O . CYS A 1 336 ? -19.484 10.594 -3.156 1 98.44 336 CYS A O 1
ATOM 2463 N N . ALA A 1 337 ? -20.297 8.555 -3.281 1 96.88 337 ALA A N 1
ATOM 2464 C CA . ALA A 1 337 ? -20 8.359 -4.699 1 96.88 337 ALA A CA 1
ATOM 2465 C C . ALA A 1 337 ? -20.641 9.453 -5.547 1 96.88 337 ALA A C 1
ATOM 2467 O O . ALA A 1 337 ? -20.172 9.758 -6.645 1 96.88 337 ALA A O 1
ATOM 2468 N N . ASP A 1 338 ? -21.656 10.117 -5.004 1 96.38 338 ASP A N 1
ATOM 2469 C CA . ASP A 1 338 ? -22.422 11.039 -5.832 1 96.38 338 ASP A CA 1
ATOM 2470 C C . ASP A 1 338 ? -22.016 12.484 -5.562 1 96.38 338 ASP A C 1
ATOM 2472 O O . ASP A 1 338 ? -22.641 13.422 -6.07 1 96.38 338 ASP A O 1
ATOM 2476 N N . VAL A 1 339 ? -21.031 12.719 -4.758 1 98.44 339 VAL A N 1
ATOM 2477 C CA . VAL A 1 339 ? -20.641 14.094 -4.465 1 98.44 339 VAL A CA 1
ATOM 2478 C C . VAL A 1 339 ? -19.188 14.312 -4.848 1 98.44 339 VAL A C 1
ATOM 2480 O O . VAL A 1 339 ? -18.406 13.359 -4.949 1 98.44 339 VAL A O 1
ATOM 2483 N N . ASP A 1 340 ? -18.828 15.562 -5.051 1 98.31 340 ASP A N 1
ATOM 2484 C CA . ASP A 1 340 ? -17.469 15.945 -5.418 1 98.31 340 ASP A CA 1
ATOM 2485 C C . ASP A 1 340 ? -16.641 16.25 -4.176 1 98.31 340 ASP A C 1
ATOM 2487 O O . ASP A 1 340 ? -15.453 15.891 -4.121 1 98.31 340 ASP A O 1
ATOM 2491 N N . VAL A 1 341 ? -17.25 16.906 -3.225 1 98.75 341 VAL A N 1
ATOM 2492 C CA . VAL A 1 341 ? -16.578 17.281 -1.992 1 98.75 341 VAL A CA 1
ATOM 2493 C C . VAL A 1 341 ? -17.5 17.078 -0.801 1 98.75 341 VAL A C 1
ATOM 2495 O O . VAL A 1 341 ? -18.719 16.969 -0.971 1 98.75 341 VAL A O 1
ATOM 2498 N N . LEU A 1 342 ? -16.859 17.016 0.351 1 98.88 342 LEU A N 1
ATOM 2499 C CA . LEU A 1 342 ? -17.562 17.141 1.622 1 98.88 342 LEU A CA 1
ATOM 2500 C C . LEU A 1 342 ? -17.234 18.469 2.295 1 98.88 342 LEU A C 1
ATOM 2502 O O . LEU A 1 342 ? -16.109 18.969 2.178 1 98.88 342 LEU A O 1
ATOM 2506 N N . VAL A 1 343 ? -18.188 19.016 2.982 1 98.81 343 VAL A N 1
ATOM 2507 C CA . VAL A 1 343 ? -17.984 20.219 3.773 1 98.81 343 VAL A CA 1
ATOM 2508 C C . VAL A 1 343 ? -18.484 20 5.199 1 98.81 343 VAL A C 1
ATOM 2510 O O . VAL A 1 343 ? -19.625 19.609 5.406 1 98.81 343 VAL A O 1
ATOM 2513 N N . LEU A 1 344 ? -17.672 20.234 6.152 1 98.81 344 LEU A N 1
ATOM 2514 C CA . LEU A 1 344 ? -17.969 20 7.562 1 98.81 344 LEU A CA 1
ATOM 2515 C C . LEU A 1 344 ? -17.016 20.781 8.453 1 98.81 344 LEU A C 1
ATOM 2517 O O . LEU A 1 344 ? -16.047 21.375 7.969 1 98.81 344 LEU A O 1
ATOM 2521 N N . PRO A 1 345 ? -17.297 20.906 9.781 1 98.81 345 PRO A N 1
ATOM 2522 C CA . PRO A 1 345 ? -16.312 21.547 10.664 1 98.81 345 PRO A CA 1
ATOM 2523 C C . PRO A 1 345 ? -14.969 20.828 10.672 1 98.81 345 PRO A C 1
ATOM 2525 O O . PRO A 1 345 ? -14.906 19.625 10.422 1 98.81 345 PRO A O 1
ATOM 2528 N N . THR A 1 346 ? -13.914 21.516 10.898 1 98.88 346 THR A N 1
ATOM 2529 C CA . THR A 1 346 ? -12.594 20.891 10.961 1 98.88 346 THR A CA 1
ATOM 2530 C C . THR A 1 346 ? -12.391 20.188 12.305 1 98.88 346 THR A C 1
ATOM 2532 O O . THR A 1 346 ? -11.758 19.141 12.367 1 98.88 346 THR A O 1
ATOM 2535 N N . THR A 1 347 ? -12.859 20.797 13.367 1 98.88 347 THR A N 1
ATOM 2536 C CA . THR A 1 347 ? -12.695 20.266 14.719 1 98.88 347 THR A CA 1
ATOM 2537 C C . THR A 1 347 ? -14.023 20.312 15.477 1 98.88 347 THR A C 1
ATOM 2539 O O . THR A 1 347 ? -14.977 20.953 15.031 1 98.88 347 THR A O 1
ATOM 2542 N N . GLN A 1 348 ? -14 19.625 16.625 1 98.69 348 GLN A N 1
ATOM 2543 C CA . GLN A 1 348 ? -15.203 19.641 17.438 1 98.69 348 GLN A CA 1
ATOM 2544 C C . GLN A 1 348 ? -15.141 20.734 18.5 1 98.69 348 GLN A C 1
ATOM 2546 O O . GLN A 1 348 ? -16.172 21.141 19.047 1 98.69 348 GLN A O 1
ATOM 2551 N N . LEU A 1 349 ? -13.883 21.234 18.75 1 98.56 349 LEU A N 1
ATOM 2552 C CA . LEU A 1 349 ? -13.602 22.344 19.656 1 98.56 349 LEU A CA 1
ATOM 2553 C C . LEU A 1 349 ? -12.703 23.375 18.984 1 98.56 349 LEU A C 1
ATOM 2555 O O . LEU A 1 349 ? -11.953 23.062 18.062 1 98.56 349 LEU A O 1
ATOM 2559 N N . ARG A 1 350 ? -12.867 24.625 19.453 1 98.12 350 ARG A N 1
ATOM 2560 C CA . ARG A 1 350 ? -11.883 25.641 19.125 1 98.12 350 ARG A CA 1
ATOM 2561 C C . ARG A 1 350 ? -10.68 25.578 20.062 1 98.12 350 ARG A C 1
ATOM 2563 O O . ARG A 1 350 ? -10.555 24.641 20.844 1 98.12 350 ARG A O 1
ATOM 2570 N N . ALA A 1 351 ? -9.719 26.453 19.859 1 98.81 351 ALA A N 1
ATOM 2571 C CA . ALA A 1 351 ? -8.492 26.422 20.656 1 98.81 351 ALA A CA 1
ATOM 2572 C C . ALA A 1 351 ? -8.812 26.422 22.141 1 98.81 351 ALA A C 1
ATOM 2574 O O . ALA A 1 351 ? -9.547 27.281 22.641 1 98.81 351 ALA A O 1
ATOM 2575 N N . THR A 1 352 ? -8.32 25.5 22.891 1 98.81 352 THR A N 1
ATOM 2576 C CA . THR A 1 352 ? -8.531 25.344 24.328 1 98.81 352 THR A CA 1
ATOM 2577 C C . THR A 1 352 ? -7.336 25.875 25.109 1 98.81 352 THR A C 1
ATOM 2579 O O . THR A 1 352 ? -6.289 26.172 24.531 1 98.81 352 THR A O 1
ATOM 2582 N N . PRO A 1 353 ? -7.52 26.062 26.406 1 98.75 353 PRO A N 1
ATOM 2583 C CA . PRO A 1 353 ? -6.352 26.469 27.203 1 98.75 353 PRO A CA 1
ATOM 2584 C C . PRO A 1 353 ? -5.207 25.469 27.125 1 98.75 353 PRO A C 1
ATOM 2586 O O . PRO A 1 353 ? -5.445 24.266 27.094 1 98.75 353 PRO A O 1
ATOM 2589 N N . ILE A 1 354 ? -3.986 25.984 27.125 1 98.75 354 ILE A N 1
ATOM 2590 C CA . ILE A 1 354 ? -2.793 25.141 27.125 1 98.75 354 ILE A CA 1
ATOM 2591 C C . ILE A 1 354 ? -2.834 24.188 28.328 1 98.75 354 ILE A C 1
ATOM 2593 O O . ILE A 1 354 ? -3.145 24.609 29.438 1 98.75 354 ILE A O 1
ATOM 2597 N N . GLY A 1 355 ? -2.645 22.938 28.078 1 98.25 355 GLY A N 1
ATOM 2598 C CA . GLY A 1 355 ? -2.543 21.938 29.125 1 98.25 355 GLY A CA 1
ATOM 2599 C C . GLY A 1 355 ? -3.875 21.312 29.484 1 98.25 355 GLY A C 1
ATOM 2600 O O . GLY A 1 355 ? -3.924 20.312 30.219 1 98.25 355 GLY A O 1
ATOM 2601 N N . ALA A 1 356 ? -5.016 21.828 28.953 1 98.44 356 ALA A N 1
ATOM 2602 C CA . ALA A 1 356 ? -6.332 21.281 29.281 1 98.44 356 ALA A CA 1
ATOM 2603 C C . ALA A 1 356 ? -6.551 19.938 28.609 1 98.44 356 ALA A C 1
ATOM 2605 O O . ALA A 1 356 ? -6.289 19.766 27.422 1 98.44 356 ALA A O 1
ATOM 2606 N N . GLU A 1 357 ? -7.047 19.016 29.391 1 97.69 357 GLU A N 1
ATOM 2607 C CA . GLU A 1 357 ? -7.34 17.688 28.859 1 97.69 357 GLU A CA 1
ATOM 2608 C C . GLU A 1 357 ? -8.82 17.547 28.516 1 97.69 357 GLU A C 1
ATOM 2610 O O . GLU A 1 357 ? -9.18 16.781 27.609 1 97.69 357 GLU A O 1
ATOM 2615 N N . VAL A 1 358 ? -9.602 18.188 29.266 1 98.31 358 VAL A N 1
ATOM 2616 C CA . VAL A 1 358 ? -11.047 18.172 29.094 1 98.31 358 VAL A CA 1
ATOM 2617 C C . VAL A 1 358 ? -11.578 19.609 29.156 1 98.31 358 VAL A C 1
ATOM 2619 O O . VAL A 1 358 ? -11.18 20.391 30.016 1 98.31 358 VAL A O 1
ATOM 2622 N N . VAL A 1 359 ? -12.383 19.953 28.219 1 98 359 VAL A N 1
ATOM 2623 C CA . VAL A 1 359 ? -13.062 21.234 28.203 1 98 359 VAL A CA 1
ATOM 2624 C C . VAL A 1 359 ? -14.555 21.031 27.953 1 98 359 VAL A C 1
ATOM 2626 O O . VAL A 1 359 ? -14.938 20.359 26.984 1 98 359 VAL A O 1
ATOM 2629 N N . ASP A 1 360 ? -15.453 21.578 28.812 1 95.69 360 ASP A N 1
ATOM 2630 C CA . ASP A 1 360 ? -16.906 21.484 28.734 1 95.69 360 ASP A CA 1
ATOM 2631 C C . ASP A 1 360 ? -17.375 20.047 28.609 1 95.69 360 ASP A C 1
ATOM 2633 O O . ASP A 1 360 ? -18.234 19.734 27.781 1 95.69 360 ASP A O 1
ATOM 2637 N N . GLY A 1 361 ? -16.688 19.156 29.234 1 97.5 361 GLY A N 1
ATOM 2638 C CA . GLY A 1 361 ? -17.062 17.75 29.297 1 97.5 361 GLY A CA 1
ATOM 2639 C C . GLY A 1 361 ? -16.562 16.938 28.125 1 97.5 361 GLY A C 1
ATOM 2640 O O . GLY A 1 361 ? -16.859 15.742 28.016 1 97.5 361 GLY A O 1
ATOM 2641 N N . HIS A 1 362 ? -15.742 17.562 27.281 1 98 362 HIS A N 1
ATOM 2642 C CA . HIS A 1 362 ? -15.242 16.875 26.094 1 98 362 HIS A CA 1
ATOM 2643 C C . HIS A 1 362 ? -13.727 16.719 26.141 1 98 362 HIS A C 1
ATOM 2645 O O . HIS A 1 362 ? -13.016 17.641 26.531 1 98 362 HIS A O 1
ATOM 2651 N N . VAL A 1 363 ? -13.289 15.523 25.797 1 98.25 363 VAL A N 1
ATOM 2652 C CA . VAL A 1 363 ? -11.859 15.266 25.75 1 98.25 363 VAL A CA 1
ATOM 2653 C C . VAL A 1 363 ? -11.219 16.078 24.625 1 98.25 363 VAL A C 1
ATOM 2655 O O . VAL A 1 363 ? -11.586 15.922 23.453 1 98.25 363 VAL A O 1
ATOM 2658 N N . VAL A 1 364 ? -10.203 16.859 24.906 1 98.56 364 VAL A N 1
ATOM 2659 C CA . VAL A 1 364 ? -9.625 17.828 23.969 1 98.56 364 VAL A CA 1
ATOM 2660 C C . VAL A 1 364 ? -8.953 17.078 22.812 1 98.56 364 VAL A C 1
ATOM 2662 O O . VAL A 1 364 ? -9.242 17.359 21.641 1 98.56 364 VAL A O 1
ATOM 2665 N N . GLY A 1 365 ? -8.117 16.109 23.172 1 97.88 365 GLY A N 1
ATOM 2666 C CA . GLY A 1 365 ? -7.375 15.383 22.156 1 97.88 365 GLY A CA 1
ATOM 2667 C C . GLY A 1 365 ? -8.266 14.75 21.109 1 97.88 365 GLY A C 1
ATOM 2668 O O . GLY A 1 365 ? -8.047 14.93 19.906 1 97.88 365 GLY A O 1
ATOM 2669 N N . THR A 1 366 ? -9.281 14.047 21.516 1 97.88 366 THR A N 1
ATOM 2670 C CA . THR A 1 366 ? -10.195 13.367 20.609 1 97.88 366 THR A CA 1
ATOM 2671 C C . THR A 1 366 ? -11 14.375 19.797 1 97.88 366 THR A C 1
ATOM 2673 O O . THR A 1 366 ? -11.25 14.156 18.609 1 97.88 366 THR A O 1
ATOM 2676 N N . SER A 1 367 ? -11.336 15.492 20.375 1 98.44 367 SER A N 1
ATOM 2677 C CA . SER A 1 367 ? -12.172 16.516 19.75 1 98.44 367 SER A CA 1
ATOM 2678 C C . SER A 1 367 ? -11.422 17.234 18.625 1 98.44 367 SER A C 1
ATOM 2680 O O . SER A 1 367 ? -12.039 17.797 17.719 1 98.44 367 SER A O 1
ATOM 2682 N N . LEU A 1 368 ? -10.148 17.203 18.719 1 98.69 368 LEU A N 1
ATOM 2683 C CA . LEU A 1 368 ? -9.32 17.906 17.75 1 98.69 368 LEU A CA 1
ATOM 2684 C C . LEU A 1 368 ? -8.898 16.969 16.625 1 98.69 368 LEU A C 1
ATOM 2686 O O . LEU A 1 368 ? -8.383 17.438 15.602 1 98.69 368 LEU A O 1
ATOM 2690 N N . LEU A 1 369 ? -9.211 15.711 16.812 1 98.44 369 LEU A N 1
ATOM 2691 C CA . LEU A 1 369 ? -8.719 14.695 15.883 1 98.44 369 LEU A CA 1
AT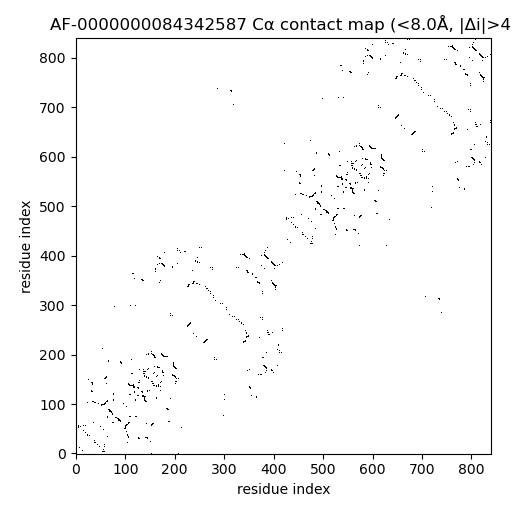OM 2692 C C . LEU A 1 369 ? -9.867 14.047 15.133 1 98.44 369 LEU A C 1
ATOM 2694 O O . LEU A 1 369 ? -9.711 13.648 13.969 1 98.44 369 LEU A O 1
ATOM 2698 N N . ALA A 1 370 ? -11 13.992 15.648 1 98.56 370 ALA A N 1
ATOM 2699 C CA . ALA A 1 370 ? -12.086 13.102 15.242 1 98.56 370 ALA A CA 1
ATOM 2700 C C . ALA A 1 370 ? -12.57 13.422 13.836 1 98.56 370 ALA A C 1
ATOM 2702 O O . ALA A 1 370 ? -12.805 12.516 13.031 1 98.56 370 ALA A O 1
ATOM 2703 N N . LEU A 1 371 ? -12.672 14.648 13.484 1 98.81 371 LEU A N 1
ATOM 2704 C CA . LEU A 1 371 ? -13.359 15.023 12.25 1 98.81 371 LEU A CA 1
ATOM 2705 C C . LEU A 1 371 ? -12.398 15.055 11.07 1 98.81 371 LEU A C 1
ATOM 2707 O O . LEU A 1 371 ? -12.812 15.273 9.93 1 98.81 371 LEU A O 1
ATOM 2711 N N . THR A 1 372 ? -11.117 14.789 11.352 1 98.88 372 THR A N 1
ATOM 2712 C CA . THR A 1 372 ? -10.125 14.891 10.281 1 98.88 372 THR A CA 1
ATOM 2713 C C . THR A 1 372 ? -9.523 13.516 9.977 1 98.88 372 THR A C 1
ATOM 2715 O O . THR A 1 372 ? -9.305 13.18 8.812 1 98.88 372 THR A O 1
ATOM 2718 N N . LEU A 1 373 ? -9.344 12.656 11.008 1 98.75 373 LEU A N 1
ATOM 2719 C CA . LEU A 1 373 ? -8.523 11.461 10.875 1 98.75 373 LEU A CA 1
ATOM 2720 C C . LEU A 1 373 ? -9.125 10.484 9.867 1 98.75 373 LEU A C 1
ATOM 2722 O O . LEU A 1 373 ? -8.406 9.734 9.211 1 98.75 373 LEU A O 1
ATOM 2726 N N . PRO A 1 374 ? -10.516 10.453 9.617 1 98.81 374 PRO A N 1
ATOM 2727 C CA . PRO A 1 374 ? -11.031 9.516 8.617 1 98.81 374 PRO A CA 1
ATOM 2728 C C . PRO A 1 374 ? -10.469 9.773 7.223 1 98.81 374 PRO A C 1
ATOM 2730 O O . PRO A 1 374 ? -10.32 8.844 6.43 1 98.81 374 PRO A O 1
ATOM 2733 N N . PHE A 1 375 ? -10.125 10.977 7 1 98.88 375 PHE A N 1
ATOM 2734 C CA . PHE A 1 375 ? -9.688 11.328 5.652 1 98.88 375 PHE A CA 1
ATOM 2735 C C . PHE A 1 375 ? -8.203 11.047 5.477 1 98.88 375 PHE A C 1
ATOM 2737 O O . PHE A 1 375 ? -7.703 11.008 4.348 1 98.88 375 PHE A O 1
ATOM 2744 N N . ASN A 1 376 ? -7.441 10.914 6.602 1 98.88 376 ASN A N 1
ATOM 2745 C CA . ASN A 1 376 ? -6.113 10.312 6.531 1 98.88 376 ASN A CA 1
ATOM 2746 C C . ASN A 1 376 ? -6.191 8.812 6.266 1 98.88 376 ASN A C 1
ATOM 2748 O O . ASN A 1 376 ? -5.398 8.273 5.488 1 98.88 376 ASN A O 1
ATOM 2752 N N . LEU A 1 377 ? -7.172 8.172 6.887 1 98.81 377 LEU A N 1
ATOM 2753 C CA . LEU A 1 377 ? -7.379 6.75 6.641 1 98.81 377 LEU A CA 1
ATOM 2754 C C . LEU A 1 377 ? -7.777 6.5 5.191 1 98.81 377 LEU A C 1
ATOM 2756 O O . LEU A 1 377 ? -7.348 5.512 4.586 1 98.81 377 LEU A O 1
ATOM 2760 N N . ALA A 1 378 ? -8.57 7.402 4.648 1 98.62 378 ALA A N 1
ATOM 2761 C CA . ALA A 1 378 ? -9.062 7.246 3.281 1 98.62 378 ALA A CA 1
ATOM 2762 C C . ALA A 1 378 ? -8.031 7.738 2.266 1 98.62 378 ALA A C 1
ATOM 2764 O O . ALA A 1 378 ? -8.109 7.395 1.084 1 98.62 378 ALA A O 1
ATOM 2765 N N . GLY A 1 379 ? -7.125 8.625 2.723 1 98.69 379 GLY A N 1
ATOM 2766 C CA . GLY A 1 379 ? -6.129 9.203 1.836 1 98.69 379 GLY A CA 1
ATOM 2767 C C . GLY A 1 379 ? -6.688 10.305 0.956 1 98.69 379 GLY A C 1
ATOM 2768 O O . GLY A 1 379 ? -6.156 10.578 -0.123 1 98.69 379 GLY A O 1
ATOM 2769 N N . TRP A 1 380 ? -7.781 10.914 1.367 1 98.81 380 TRP A N 1
ATOM 2770 C CA . TRP A 1 380 ? -8.445 11.945 0.57 1 98.81 380 TRP A CA 1
ATOM 2771 C C . TRP A 1 380 ? -7.844 13.32 0.844 1 98.81 380 TRP A C 1
ATOM 2773 O O . TRP A 1 380 ? -7.477 13.625 1.98 1 98.81 380 TRP A O 1
ATOM 2783 N N . PRO A 1 381 ? -7.723 14.141 -0.195 1 98.88 381 PRO A N 1
ATOM 2784 C CA . PRO A 1 381 ? -7.262 15.508 0.064 1 98.88 381 PRO A CA 1
ATOM 2785 C C . PRO A 1 381 ? -8.281 16.344 0.844 1 98.88 381 PRO A C 1
ATOM 2787 O O . PRO A 1 381 ? -9.492 16.156 0.674 1 98.88 381 PRO A O 1
ATOM 2790 N N . ALA A 1 382 ? -7.785 17.188 1.663 1 98.94 382 ALA A N 1
ATOM 2791 C CA . ALA A 1 382 ? -8.648 18.031 2.488 1 98.94 382 ALA A CA 1
ATOM 2792 C C . ALA A 1 382 ? -7.953 19.344 2.852 1 98.94 382 ALA A C 1
ATOM 2794 O O . ALA A 1 382 ? -6.73 19.375 3.02 1 98.94 382 ALA A O 1
ATOM 2795 N N . VAL A 1 383 ? -8.773 20.391 2.945 1 98.94 383 VAL A N 1
ATOM 2796 C CA . VAL A 1 383 ? -8.25 21.688 3.346 1 98.94 383 VAL A CA 1
ATOM 2797 C C . VAL A 1 383 ? -9.125 22.281 4.449 1 98.94 383 VAL A C 1
ATOM 2799 O O . VAL A 1 383 ? -10.344 22.109 4.445 1 98.94 383 VAL A O 1
ATOM 2802 N N . SER A 1 384 ? -8.477 22.812 5.438 1 98.94 384 SER A N 1
ATOM 2803 C CA . SER A 1 384 ? -9.164 23.641 6.43 1 98.94 384 SER A CA 1
ATOM 2804 C C . SER A 1 384 ? -8.984 25.125 6.129 1 98.94 384 SER A C 1
ATOM 2806 O O . SER A 1 384 ? -7.871 25.578 5.867 1 98.94 384 SER A O 1
ATOM 2808 N N . VAL A 1 385 ? -10.094 25.844 6.164 1 98.75 385 VAL A N 1
ATOM 2809 C CA . VAL A 1 385 ? -10.055 27.281 5.918 1 98.75 385 VAL A CA 1
ATOM 2810 C C . VAL A 1 385 ? -10.797 28.016 7.031 1 98.75 385 VAL A C 1
ATOM 2812 O O . VAL A 1 385 ? -11.68 27.453 7.68 1 98.75 385 VAL A O 1
ATOM 2815 N N . PRO A 1 386 ? -10.43 29.266 7.23 1 98 386 PRO A N 1
ATOM 2816 C CA . PRO A 1 386 ? -11.164 30.031 8.234 1 98 386 PRO A CA 1
ATOM 2817 C C . PRO A 1 386 ? -12.617 30.281 7.836 1 98 386 PRO A C 1
ATOM 2819 O O . PRO A 1 386 ? -12.898 30.672 6.703 1 98 386 PRO A O 1
ATOM 2822 N N . GLY A 1 387 ? -13.508 29.922 8.719 1 96.69 387 GLY A N 1
ATOM 2823 C CA . GLY A 1 387 ? -14.914 30.234 8.555 1 96.69 387 GLY A CA 1
ATOM 2824 C C . GLY A 1 387 ? -15.352 31.469 9.328 1 96.69 387 GLY A C 1
ATOM 2825 O O . GLY A 1 387 ? -14.555 32.062 10.047 1 96.69 387 GLY A O 1
ATOM 2826 N N . PRO A 1 388 ? -16.578 31.844 9.07 1 94.12 388 PRO A N 1
ATOM 2827 C CA . PRO A 1 388 ? -17.094 32.969 9.828 1 94.12 388 PRO A CA 1
ATOM 2828 C C . PRO A 1 388 ? -17.172 32.688 11.328 1 94.12 388 PRO A C 1
ATOM 2830 O O . PRO A 1 388 ? -17.516 31.578 11.734 1 94.12 388 PRO A O 1
ATOM 2833 N N . VAL A 1 389 ? -16.828 33.688 12.102 1 94.75 389 VAL A N 1
ATOM 2834 C CA . VAL A 1 389 ? -16.891 33.594 13.562 1 94.75 389 VAL A CA 1
ATOM 2835 C C . VAL A 1 389 ? -17.953 34.562 14.078 1 94.75 389 VAL A C 1
ATOM 2837 O O . VAL A 1 389 ? -17.672 35.75 14.312 1 94.75 389 VAL A O 1
ATOM 2840 N N . SER A 1 390 ? -19.047 34.094 14.414 1 88.56 390 SER A N 1
ATOM 2841 C CA . SER A 1 390 ? -20.219 34.906 14.719 1 88.56 390 SER A CA 1
ATOM 2842 C C . SER A 1 390 ? -20.047 35.625 16.047 1 88.56 390 SER A C 1
ATOM 2844 O O . SER A 1 390 ? -20.656 36.688 16.266 1 88.56 390 SER A O 1
ATOM 2846 N N . ASP A 1 391 ? -19.234 35.094 16.938 1 90.5 391 ASP A N 1
ATOM 2847 C CA . ASP A 1 391 ? -19.125 35.688 18.266 1 90.5 391 ASP A CA 1
ATOM 2848 C C . ASP A 1 391 ? -17.875 36.562 18.359 1 90.5 391 ASP A C 1
ATOM 2850 O O . ASP A 1 391 ? -17.594 37.125 19.422 1 90.5 391 ASP A O 1
ATOM 2854 N N . GLY A 1 392 ? -17.094 36.656 17.328 1 89.19 392 GLY A N 1
ATOM 2855 C CA . GLY A 1 392 ? -15.914 37.5 17.266 1 89.19 392 GLY A CA 1
ATOM 2856 C C . GLY A 1 392 ? -14.758 36.938 18.078 1 89.19 392 GLY A C 1
ATOM 2857 O O . GLY A 1 392 ? -13.781 37.656 18.344 1 89.19 392 GLY A O 1
ATOM 2858 N N . GLY A 1 393 ? -14.812 35.75 18.469 1 94.81 393 GLY A N 1
ATOM 2859 C CA . GLY A 1 393 ? -13.805 35.156 19.312 1 94.81 393 GLY A CA 1
ATOM 2860 C C . GLY A 1 393 ? -12.727 34.438 18.531 1 94.81 393 GLY A C 1
ATOM 2861 O O . GLY A 1 393 ? -12.203 34.969 17.547 1 94.81 393 GLY A O 1
ATOM 2862 N N . LEU A 1 394 ? -12.305 33.312 19 1 97.81 394 LEU A N 1
ATOM 2863 C CA . LEU A 1 394 ? -11.234 32.5 18.406 1 97.81 394 LEU A CA 1
ATOM 2864 C C . LEU A 1 394 ? -11.648 31.969 17.047 1 97.81 394 LEU A C 1
ATOM 2866 O O . LEU A 1 394 ? -12.844 31.859 16.75 1 97.81 394 LEU A O 1
ATOM 2870 N N . PRO A 1 395 ? -10.703 31.641 16.234 1 98.31 395 PRO A N 1
ATOM 2871 C CA . PRO A 1 395 ? -10.984 31.172 14.875 1 98.31 395 PRO A CA 1
ATOM 2872 C C . PRO A 1 395 ? -11.82 29.891 14.844 1 98.31 395 PRO A C 1
ATOM 2874 O O . PRO A 1 395 ? -11.789 29.109 15.789 1 98.31 395 PRO A O 1
ATOM 2877 N N . ALA A 1 396 ? -12.547 29.766 13.781 1 97.69 396 ALA A N 1
ATOM 2878 C CA . ALA A 1 396 ? -13.32 28.562 13.445 1 97.69 396 ALA A CA 1
ATOM 2879 C C . ALA A 1 396 ? -12.914 28.031 12.078 1 97.69 396 ALA A C 1
ATOM 2881 O O . ALA A 1 396 ? -12.812 28.781 11.109 1 97.69 396 ALA A O 1
ATOM 2882 N N . GLY A 1 397 ? -12.641 26.703 12.016 1 98.44 397 GLY A N 1
ATOM 2883 C CA . GLY A 1 397 ? -12.227 26.094 10.758 1 98.44 397 GLY A CA 1
ATOM 2884 C C . GLY A 1 397 ? -13.352 25.375 10.039 1 98.44 397 GLY A C 1
ATOM 2885 O O . GLY A 1 397 ? -14.188 24.734 10.664 1 98.44 397 GLY A O 1
ATOM 2886 N N . VAL A 1 398 ? -13.422 25.531 8.734 1 98.75 398 VAL A N 1
ATOM 2887 C CA . VAL A 1 398 ? -14.289 24.75 7.848 1 98.75 398 VAL A CA 1
ATOM 2888 C C . VAL A 1 398 ? -13.438 23.859 6.953 1 98.75 398 VAL A C 1
ATOM 2890 O O . VAL A 1 398 ? -12.477 24.312 6.336 1 98.75 398 VAL A O 1
ATOM 2893 N N . GLN A 1 399 ? -13.828 22.625 6.91 1 98.88 399 GLN A N 1
ATOM 2894 C CA . GLN A 1 399 ? -13.062 21.641 6.156 1 98.88 399 GLN A CA 1
ATOM 2895 C C . GLN A 1 399 ? -13.758 21.281 4.848 1 98.88 399 GLN A C 1
ATOM 2897 O O . GLN A 1 399 ? -14.969 21.062 4.82 1 98.88 399 GLN A O 1
ATOM 2902 N N . VAL A 1 400 ? -13.008 21.344 3.77 1 98.88 400 VAL A N 1
ATOM 2903 C CA . VAL A 1 400 ? -13.43 20.844 2.465 1 98.88 400 VAL A CA 1
ATOM 2904 C C . VAL A 1 400 ? -12.625 19.594 2.105 1 98.88 400 VAL A C 1
ATOM 2906 O O . VAL A 1 400 ? -11.391 19.641 2.045 1 98.88 400 VAL A O 1
ATOM 2909 N N . VAL A 1 401 ? -13.336 18.5 1.885 1 98.88 401 VAL A N 1
ATOM 2910 C CA . VAL A 1 401 ? -12.688 17.234 1.595 1 98.88 401 VAL A CA 1
ATOM 2911 C C . VAL A 1 401 ? -13 16.812 0.162 1 98.88 401 VAL A C 1
ATOM 2913 O O . VAL A 1 401 ? -14.164 16.75 -0.232 1 98.88 401 VAL A O 1
ATOM 2916 N N . GLY A 1 402 ? -11.953 16.516 -0.565 1 98.81 402 GLY A N 1
ATOM 2917 C CA . GLY A 1 402 ? -12.156 16.031 -1.92 1 98.81 402 GLY A CA 1
ATOM 2918 C C . GLY A 1 402 ? -12.5 14.555 -1.976 1 98.81 402 GLY A C 1
ATOM 2919 O O . GLY A 1 402 ? -11.797 13.727 -1.391 1 98.81 402 GLY A O 1
ATOM 2920 N N . VAL A 1 403 ? -13.625 14.227 -2.631 1 98.19 403 VAL A N 1
ATOM 2921 C CA . VAL A 1 403 ? -14.031 12.844 -2.811 1 98.19 403 VAL A CA 1
ATOM 2922 C C . VAL A 1 403 ? -13.641 12.359 -4.207 1 98.19 403 VAL A C 1
ATOM 2924 O O . VAL A 1 403 ? -12.867 11.414 -4.352 1 98.19 403 VAL A O 1
ATOM 2927 N N . ARG A 1 404 ? -14.086 13.055 -5.23 1 94.94 404 ARG A N 1
ATOM 2928 C CA . ARG A 1 404 ? -13.875 12.688 -6.625 1 94.94 404 ARG A CA 1
ATOM 2929 C C . ARG A 1 404 ? -13.039 13.742 -7.348 1 94.94 404 ARG A C 1
ATOM 2931 O O . ARG A 1 404 ? -13.023 13.789 -8.578 1 94.94 404 ARG A O 1
ATOM 2938 N N . VAL A 1 405 ? -12.422 14.609 -6.586 1 96.69 405 VAL A N 1
ATOM 2939 C CA . VAL A 1 405 ? -11.688 15.727 -7.172 1 96.69 405 VAL A CA 1
ATOM 2940 C C . VAL A 1 405 ? -10.289 15.805 -6.555 1 96.69 405 VAL A C 1
ATOM 2942 O O . VAL A 1 405 ? -10.008 15.141 -5.555 1 96.69 405 VAL A O 1
ATOM 2945 N N . ASP A 1 406 ? -9.477 16.609 -7.18 1 96.81 406 ASP A N 1
ATOM 2946 C CA . ASP A 1 406 ? -8.094 16.719 -6.734 1 96.81 406 ASP A CA 1
ATOM 2947 C C . ASP A 1 406 ? -7.891 17.953 -5.875 1 96.81 406 ASP A C 1
ATOM 2949 O O . ASP A 1 406 ? -8.859 18.625 -5.5 1 96.81 406 ASP A O 1
ATOM 2953 N N . GLU A 1 407 ? -6.711 18.219 -5.496 1 98.44 407 GLU A N 1
ATOM 2954 C CA . GLU A 1 407 ? -6.359 19.312 -4.609 1 98.44 407 GLU A CA 1
ATOM 2955 C C . GLU A 1 407 ? -6.742 20.656 -5.219 1 98.44 407 GLU A C 1
ATOM 2957 O O . GLU A 1 407 ? -7.191 21.562 -4.512 1 98.44 407 GLU A O 1
ATOM 2962 N N . HIS A 1 408 ? -6.543 20.797 -6.535 1 98.06 408 HIS A N 1
ATOM 2963 C CA . HIS A 1 408 ? -6.906 22.047 -7.188 1 98.06 408 HIS A CA 1
ATOM 2964 C C . HIS A 1 408 ? -8.391 22.344 -7.02 1 98.06 408 HIS A C 1
ATOM 2966 O O . HIS A 1 408 ? -8.766 23.484 -6.695 1 98.06 408 HIS A O 1
ATOM 2972 N N . ALA A 1 409 ? -9.18 21.344 -7.23 1 97.81 409 ALA A N 1
ATOM 2973 C CA . ALA A 1 409 ? -10.625 21.5 -7.094 1 97.81 409 ALA A CA 1
ATOM 2974 C C . ALA A 1 409 ? -11.008 21.812 -5.648 1 97.81 409 ALA A C 1
ATOM 2976 O O . ALA A 1 409 ? -11.852 22.672 -5.402 1 97.81 409 ALA A O 1
ATOM 2977 N N . VAL A 1 410 ? -10.438 21.172 -4.742 1 98.44 410 VAL A N 1
ATOM 2978 C CA . VAL A 1 410 ? -10.68 21.375 -3.32 1 98.44 410 VAL A CA 1
ATOM 2979 C C . VAL A 1 410 ? -10.375 22.828 -2.963 1 98.44 410 VAL A C 1
ATOM 2981 O O . VAL A 1 410 ? -11.156 23.484 -2.262 1 98.44 410 VAL A O 1
ATOM 2984 N N . LEU A 1 411 ? -9.312 23.328 -3.457 1 98.38 411 LEU A N 1
ATOM 2985 C CA . LEU A 1 411 ? -8.906 24.703 -3.17 1 98.38 411 LEU A CA 1
ATOM 2986 C C . LEU A 1 411 ? -9.812 25.703 -3.877 1 98.38 411 LEU A C 1
ATOM 2988 O O . LEU A 1 411 ? -10.062 26.797 -3.361 1 98.38 411 LEU A O 1
ATOM 2992 N N . GLN A 1 412 ? -10.336 25.328 -5.031 1 97.75 412 GLN A N 1
ATOM 2993 C CA . GLN A 1 412 ? -11.312 26.172 -5.699 1 97.75 412 GLN A CA 1
ATOM 2994 C C . GLN A 1 412 ? -12.594 26.281 -4.883 1 97.75 412 GLN A C 1
ATOM 2996 O O . GLN A 1 412 ? -13.18 27.359 -4.773 1 97.75 412 GLN A O 1
ATOM 3001 N N . VAL A 1 413 ? -13.031 25.203 -4.336 1 98.19 413 VAL A N 1
ATOM 3002 C CA . VAL A 1 413 ? -14.211 25.219 -3.475 1 98.19 413 VAL A CA 1
ATOM 3003 C C . VAL A 1 413 ? -13.938 26.062 -2.229 1 98.19 413 VAL A C 1
ATOM 3005 O O . VAL A 1 413 ? -14.781 26.859 -1.812 1 98.19 413 VAL A O 1
ATOM 3008 N N . ALA A 1 414 ? -12.758 25.859 -1.661 1 98.19 414 ALA A N 1
ATOM 3009 C CA . ALA A 1 414 ? -12.352 26.625 -0.485 1 98.19 414 ALA A CA 1
ATOM 3010 C C . ALA A 1 414 ? -12.367 28.109 -0.778 1 98.19 414 ALA A C 1
ATOM 3012 O O . ALA A 1 414 ? -12.75 28.922 0.074 1 98.19 414 ALA A O 1
ATOM 3013 N N . ALA A 1 415 ? -11.961 28.5 -1.928 1 96.81 415 ALA A N 1
ATOM 3014 C CA . ALA A 1 415 ? -11.938 29.906 -2.324 1 96.81 415 ALA A CA 1
ATOM 3015 C C . ALA A 1 415 ? -13.352 30.484 -2.352 1 96.81 415 ALA A C 1
ATOM 3017 O O . ALA A 1 415 ? -13.562 31.641 -1.985 1 96.81 415 ALA A O 1
ATOM 3018 N N . ARG A 1 416 ? -14.297 29.719 -2.76 1 94.56 416 ARG A N 1
ATOM 3019 C CA . ARG A 1 416 ? -15.688 30.156 -2.812 1 94.56 416 ARG A CA 1
ATOM 3020 C C . ARG A 1 416 ? -16.234 30.406 -1.412 1 94.56 416 ARG A C 1
ATOM 3022 O O . ARG A 1 416 ? -17.031 31.312 -1.202 1 94.56 416 ARG A O 1
ATOM 3029 N N . ILE A 1 417 ? -15.742 29.641 -0.526 1 95.06 417 ILE A N 1
ATOM 3030 C CA . ILE A 1 417 ? -16.25 29.719 0.841 1 95.06 417 ILE A CA 1
ATOM 3031 C C . ILE A 1 417 ? -15.641 30.922 1.553 1 95.06 417 ILE A C 1
ATOM 3033 O O . ILE A 1 417 ? -16.266 31.484 2.451 1 95.06 417 ILE A O 1
ATOM 3037 N N . THR A 1 418 ? -14.477 31.281 1.167 1 91.62 418 THR A N 1
ATOM 3038 C CA . THR A 1 418 ? -13.773 32.344 1.886 1 91.62 418 THR A CA 1
ATOM 3039 C C . THR A 1 418 ? -13.93 33.688 1.165 1 91.62 418 THR A C 1
ATOM 3041 O O . THR A 1 418 ? -13.484 34.719 1.661 1 91.62 418 THR A O 1
ATOM 3044 N N . ALA A 1 419 ? -14.414 33.688 -0.149 1 81.19 419 ALA A N 1
ATOM 3045 C CA . ALA A 1 419 ? -14.57 34.906 -0.955 1 81.19 419 ALA A CA 1
ATOM 3046 C C . ALA A 1 419 ? -15.562 35.875 -0.309 1 81.19 419 ALA A C 1
ATOM 3048 O O . ALA A 1 419 ? -15.648 37.031 -0.704 1 81.19 419 ALA A O 1
ATOM 3049 N N . ARG A 1 420 ? -15.852 36.094 0.994 1 59.59 420 ARG A N 1
ATOM 3050 C CA . ARG A 1 420 ? -16.766 37.156 1.387 1 59.59 420 ARG A CA 1
ATOM 3051 C C . ARG A 1 420 ? -16.047 38.5 1.438 1 59.59 420 ARG A C 1
ATOM 3053 O O . ARG A 1 420 ? -14.836 38.562 1.649 1 59.59 420 ARG A O 1
ATOM 3060 N N . MET B 1 1 ? -0.991 -22.172 -30.109 1 90.44 1 MET B N 1
ATOM 3061 C CA . MET B 1 1 ? -1.953 -23.188 -29.688 1 90.44 1 MET B CA 1
ATOM 3062 C C . MET B 1 1 ? -3.273 -22.547 -29.266 1 90.44 1 MET B C 1
ATOM 3064 O O . MET B 1 1 ? -4.273 -22.656 -29.984 1 90.44 1 MET B O 1
ATOM 3068 N N . LEU B 1 2 ? -3.283 -21.641 -28.391 1 96.38 2 LEU B N 1
ATOM 3069 C CA . LEU B 1 2 ? -4.512 -21.047 -27.859 1 96.38 2 LEU B CA 1
ATOM 3070 C C . LEU B 1 2 ? -5.176 -20.156 -28.891 1 96.38 2 LEU B C 1
ATOM 3072 O O . LEU B 1 2 ? -6.387 -20.234 -29.109 1 96.38 2 LEU B O 1
ATOM 3076 N N . ARG B 1 3 ? -4.344 -19.406 -29.609 1 94.88 3 ARG B N 1
ATOM 3077 C CA . ARG B 1 3 ? -4.863 -18.5 -30.609 1 94.88 3 ARG B CA 1
ATOM 3078 C C . ARG B 1 3 ? -5.543 -19.25 -31.75 1 94.88 3 ARG B C 1
ATOM 3080 O O . ARG B 1 3 ? -6.637 -18.891 -32.188 1 94.88 3 ARG B O 1
ATOM 3087 N N . SER B 1 4 ? -4.887 -20.234 -32.219 1 96.12 4 SER B N 1
ATOM 3088 C CA . SER B 1 4 ? -5.426 -21.062 -33.312 1 96.12 4 SER B CA 1
ATOM 3089 C C . SER B 1 4 ? -6.719 -21.75 -32.875 1 96.12 4 SER B C 1
ATOM 3091 O O . SER B 1 4 ? -7.688 -21.797 -33.625 1 96.12 4 SER B O 1
ATOM 3093 N N . LEU B 1 5 ? -6.695 -22.312 -31.734 1 97.12 5 LEU B N 1
ATOM 3094 C CA . LEU B 1 5 ? -7.891 -22.969 -31.203 1 97.12 5 LEU B CA 1
ATOM 3095 C C . LEU B 1 5 ? -9.062 -22 -31.141 1 97.12 5 LEU B C 1
ATOM 3097 O O . LEU B 1 5 ? -10.164 -22.312 -31.594 1 97.12 5 LEU B O 1
ATOM 3101 N N . ALA B 1 6 ? -8.836 -20.797 -30.594 1 96.88 6 ALA B N 1
ATOM 3102 C CA . ALA B 1 6 ? -9.875 -19.781 -30.484 1 96.88 6 ALA B CA 1
ATOM 3103 C C . ALA B 1 6 ? -10.445 -19.422 -31.844 1 96.88 6 ALA B C 1
ATOM 3105 O O . ALA B 1 6 ? -11.656 -19.266 -32 1 96.88 6 ALA B O 1
ATOM 3106 N N . ALA B 1 7 ? -9.562 -19.297 -32.844 1 95.75 7 ALA B N 1
ATOM 3107 C CA . ALA B 1 7 ? -9.977 -18.938 -34.188 1 95.75 7 ALA B CA 1
ATOM 3108 C C . ALA B 1 7 ? -10.844 -20.047 -34.812 1 95.75 7 ALA B C 1
ATOM 3110 O O . ALA B 1 7 ? -11.836 -19.75 -35.469 1 95.75 7 ALA B O 1
ATOM 3111 N N . ARG B 1 8 ? -10.43 -21.234 -34.594 1 96.5 8 ARG B N 1
ATOM 3112 C CA . ARG B 1 8 ? -11.172 -22.359 -35.156 1 96.5 8 ARG B CA 1
ATOM 3113 C C . ARG B 1 8 ? -12.539 -22.484 -34.5 1 96.5 8 ARG B C 1
ATOM 3115 O O . ARG B 1 8 ? -13.516 -22.844 -35.156 1 96.5 8 ARG B O 1
ATOM 3122 N N . LEU B 1 9 ? -12.648 -22.219 -33.312 1 96.25 9 LEU B N 1
ATOM 3123 C CA . LEU B 1 9 ? -13.922 -22.266 -32.594 1 96.25 9 LEU B CA 1
ATOM 3124 C C . LEU B 1 9 ? -14.82 -21.109 -33.031 1 96.25 9 LEU B C 1
ATOM 3126 O O . LEU B 1 9 ? -16.016 -21.297 -33.281 1 96.25 9 LEU B O 1
ATOM 3130 N N . ALA B 1 10 ? -14.227 -19.953 -33.125 1 94.19 10 ALA B N 1
ATOM 3131 C CA . ALA B 1 10 ? -14.977 -18.766 -33.531 1 94.19 10 ALA B CA 1
ATOM 3132 C C . ALA B 1 10 ? -15.539 -18.906 -34.938 1 94.19 10 ALA B C 1
ATOM 3134 O O . ALA B 1 10 ? -16.641 -18.422 -35.219 1 94.19 10 ALA B O 1
ATOM 3135 N N . SER B 1 11 ? -14.797 -19.547 -35.844 1 93.06 11 SER B N 1
ATOM 3136 C CA . SER B 1 11 ? -15.195 -19.656 -37.25 1 93.06 11 SER B CA 1
ATOM 3137 C C . SER B 1 11 ? -16.172 -20.812 -37.438 1 93.06 11 SER B C 1
ATOM 3139 O O . SER B 1 11 ? -16.828 -20.906 -38.469 1 93.06 11 SER B O 1
ATOM 3141 N N . GLY B 1 12 ? -16.156 -21.734 -36.5 1 92.81 12 GLY B N 1
ATOM 3142 C CA . GLY B 1 12 ? -17.016 -22.906 -36.625 1 92.81 12 GLY B CA 1
ATOM 3143 C C . GLY B 1 12 ? -16.297 -24.094 -37.25 1 92.81 12 GLY B C 1
ATOM 3144 O O . GLY B 1 12 ? -16.891 -25.172 -37.375 1 92.81 12 GLY B O 1
ATOM 3145 N N . GLU B 1 13 ? -15.086 -23.844 -37.594 1 96.25 13 GLU B N 1
ATOM 3146 C CA . GLU B 1 13 ? -14.305 -24.969 -38.062 1 96.25 13 GLU B CA 1
ATOM 3147 C C . GLU B 1 13 ? -14.289 -26.094 -37.031 1 96.25 13 GLU B C 1
ATOM 3149 O O . GLU B 1 13 ? -14.32 -27.281 -37.375 1 96.25 13 GLU B O 1
ATOM 3154 N N . LEU B 1 14 ? -14.156 -25.75 -35.844 1 96.31 14 LEU B N 1
ATOM 3155 C CA . LEU B 1 14 ? -14.328 -26.656 -34.719 1 96.31 14 LEU B CA 1
ATOM 3156 C C . LEU B 1 14 ? -15.641 -26.391 -33.969 1 96.31 14 LEU B C 1
ATOM 3158 O O . LEU B 1 14 ? -15.93 -25.25 -33.625 1 96.31 14 LEU B O 1
ATOM 3162 N N . ASP B 1 15 ? -16.422 -27.406 -33.812 1 96.44 15 ASP B N 1
ATOM 3163 C CA . ASP B 1 15 ? -17.688 -27.25 -33.094 1 96.44 15 ASP B CA 1
ATOM 3164 C C . ASP B 1 15 ? -17.453 -27.047 -31.609 1 96.44 15 ASP B C 1
ATOM 3166 O O . ASP B 1 15 ? -16.906 -27.922 -30.922 1 96.44 15 ASP B O 1
ATOM 3170 N N . PRO B 1 16 ? -17.875 -25.922 -31.141 1 96.75 16 PRO B N 1
ATOM 3171 C CA . PRO B 1 16 ? -17.609 -25.625 -29.734 1 96.75 16 PRO B CA 1
ATOM 3172 C C . PRO B 1 16 ? -18.219 -26.656 -28.781 1 96.75 16 PRO B C 1
ATOM 3174 O O . PRO B 1 16 ? -17.594 -27.031 -27.797 1 96.75 16 PRO B O 1
ATOM 3177 N N . VAL B 1 17 ? -19.422 -27.094 -29.016 1 98 17 VAL B N 1
ATOM 3178 C CA . VAL B 1 17 ? -20.094 -28.047 -28.141 1 98 17 VAL B CA 1
ATOM 3179 C C . VAL B 1 17 ? -19.328 -29.375 -28.156 1 98 17 VAL B C 1
ATOM 3181 O O . VAL B 1 17 ? -19.047 -29.938 -27.094 1 98 17 VAL B O 1
ATOM 3184 N N . ALA B 1 18 ? -18.984 -29.844 -29.328 1 98.06 18 ALA B N 1
ATOM 3185 C CA . ALA B 1 18 ? -18.234 -31.094 -29.453 1 98.06 18 ALA B CA 1
ATOM 3186 C C . ALA B 1 18 ? -16.875 -30.984 -28.766 1 98.06 18 ALA B C 1
ATOM 3188 O O . ALA B 1 18 ? -16.422 -31.922 -28.094 1 98.06 18 ALA B O 1
ATOM 3189 N N . HIS B 1 19 ? -16.266 -29.891 -29 1 97.88 19 HIS B N 1
ATOM 3190 C CA . HIS B 1 19 ? -14.945 -29.688 -28.422 1 97.88 19 HIS B CA 1
ATOM 3191 C C . HIS B 1 19 ? -15.008 -29.656 -26.906 1 97.88 19 HIS B C 1
ATOM 3193 O O . HIS B 1 19 ? -14.211 -30.328 -26.234 1 97.88 19 HIS B O 1
ATOM 3199 N N . VAL B 1 20 ? -15.914 -28.906 -26.312 1 98.38 20 VAL B N 1
ATOM 3200 C CA . VAL B 1 20 ? -16.062 -28.812 -24.875 1 98.38 20 VAL B CA 1
ATOM 3201 C C . VAL B 1 20 ? -16.422 -30.188 -24.297 1 98.38 20 VAL B C 1
ATOM 3203 O O . VAL B 1 20 ? -15.938 -30.562 -23.234 1 98.38 20 VAL B O 1
ATOM 3206 N N . GLN B 1 21 ? -17.25 -30.875 -24.984 1 98.38 21 GLN B N 1
ATOM 3207 C CA . GLN B 1 21 ? -17.609 -32.219 -24.547 1 98.38 21 GLN B CA 1
ATOM 3208 C C . GLN B 1 21 ? -16.375 -33.125 -24.469 1 98.38 21 GLN B C 1
ATOM 3210 O O . GLN B 1 21 ? -16.203 -33.875 -23.5 1 98.38 21 GLN B O 1
ATOM 3215 N N . GLU B 1 22 ? -15.617 -33.062 -25.469 1 98.31 22 GLU B N 1
ATOM 3216 C CA . GLU B 1 22 ? -14.398 -33.875 -25.484 1 98.31 22 GLU B CA 1
ATOM 3217 C C . GLU B 1 22 ? -13.477 -33.5 -24.328 1 98.31 22 GLU B C 1
ATOM 3219 O O . GLU B 1 22 ? -12.922 -34.375 -23.672 1 98.31 22 GLU B O 1
ATOM 3224 N N . VAL B 1 23 ? -13.281 -32.219 -24.109 1 98.56 23 VAL B N 1
ATOM 3225 C CA . VAL B 1 23 ? -12.445 -31.734 -23.016 1 98.56 23 VAL B CA 1
ATOM 3226 C C . VAL B 1 23 ? -13 -32.219 -21.672 1 98.56 23 VAL B C 1
ATOM 3228 O O . VAL B 1 23 ? -12.242 -32.719 -20.828 1 98.56 23 VAL B O 1
ATOM 3231 N N . LEU B 1 24 ? -14.281 -32.125 -21.516 1 98.69 24 LEU B N 1
ATOM 3232 C CA . LEU B 1 24 ? -14.93 -32.531 -20.281 1 98.69 24 LEU B CA 1
ATOM 3233 C C . LEU B 1 24 ? -14.734 -34.031 -20.047 1 98.69 24 LEU B C 1
ATOM 3235 O O . LEU B 1 24 ? -14.516 -34.469 -18.922 1 98.69 24 LEU B O 1
ATOM 3239 N N . GLU B 1 25 ? -14.758 -34.812 -21.047 1 98.5 25 GLU B N 1
ATOM 3240 C CA . GLU B 1 25 ? -14.547 -36.25 -20.938 1 98.5 25 GLU B CA 1
ATOM 3241 C C . GLU B 1 25 ? -13.117 -36.562 -20.5 1 98.5 25 GLU B C 1
ATOM 3243 O O . GLU B 1 25 ? -12.898 -37.438 -19.656 1 98.5 25 GLU B O 1
ATOM 3248 N N . ARG B 1 26 ? -12.227 -35.875 -21.062 1 98.31 26 ARG B N 1
ATOM 3249 C CA . ARG B 1 26 ? -10.828 -36.062 -20.688 1 98.31 26 ARG B CA 1
ATOM 3250 C C . ARG B 1 26 ? -10.594 -35.656 -19.234 1 98.31 26 ARG B C 1
ATOM 3252 O O . ARG B 1 26 ? -9.891 -36.344 -18.484 1 98.31 26 ARG B O 1
ATOM 3259 N N . LEU B 1 27 ? -11.172 -34.562 -18.844 1 98.69 27 LEU B N 1
ATOM 3260 C CA . LEU B 1 27 ? -11.039 -34.062 -17.484 1 98.69 27 LEU B CA 1
ATOM 3261 C C . LEU B 1 27 ? -11.688 -35.031 -16.5 1 98.69 27 LEU B C 1
ATOM 3263 O O . LEU B 1 27 ? -11.18 -35.25 -15.391 1 98.69 27 LEU B O 1
ATOM 3267 N N . ALA B 1 28 ? -12.766 -35.562 -16.812 1 98.31 28 ALA B N 1
ATOM 3268 C CA . ALA B 1 28 ? -13.469 -36.5 -15.953 1 98.31 28 ALA B CA 1
ATOM 3269 C C . ALA B 1 28 ? -12.641 -37.781 -15.727 1 98.31 28 ALA B C 1
ATOM 3271 O O . ALA B 1 28 ? -12.727 -38.406 -14.664 1 98.31 28 ALA B O 1
ATOM 3272 N N . ALA B 1 29 ? -11.82 -38.125 -16.688 1 97.94 29 ALA B N 1
ATOM 3273 C CA . ALA B 1 29 ? -11.016 -39.344 -16.641 1 97.94 29 ALA B CA 1
ATOM 3274 C C . ALA B 1 29 ? -9.602 -39.031 -16.141 1 97.94 29 ALA B C 1
ATOM 3276 O O . ALA B 1 29 ? -8.711 -39.875 -16.234 1 97.94 29 ALA B O 1
ATOM 3277 N N . ASP B 1 30 ? -9.367 -37.906 -15.641 1 97 30 ASP B N 1
ATOM 3278 C CA . ASP B 1 30 ? -8.047 -37.406 -15.25 1 97 30 ASP B CA 1
ATOM 3279 C C . ASP B 1 30 ? -7.41 -38.312 -14.211 1 97 30 ASP B C 1
ATOM 3281 O O . A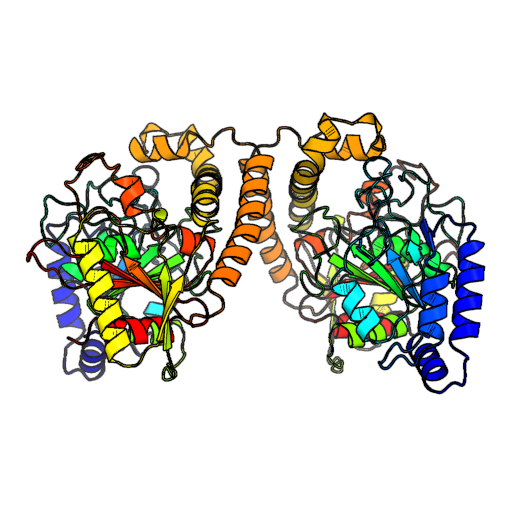SP B 1 30 ? -7.906 -38.438 -13.094 1 97 30 ASP B O 1
ATOM 3285 N N . PRO B 1 31 ? -6.309 -38.969 -14.414 1 98.06 31 PRO B N 1
ATOM 3286 C CA . PRO B 1 31 ? -5.656 -39.844 -13.445 1 98.06 31 PRO B CA 1
ATOM 3287 C C . PRO B 1 31 ? -4.695 -39.094 -12.523 1 98.06 31 PRO B C 1
ATOM 3289 O O . PRO B 1 31 ? -4.055 -39.719 -11.664 1 98.06 31 PRO B O 1
ATOM 3292 N N . PHE B 1 32 ? -4.617 -37.812 -12.625 1 98.75 32 PHE B N 1
ATOM 3293 C CA . PHE B 1 32 ? -3.572 -37.031 -11.945 1 98.75 32 PHE B CA 1
ATOM 3294 C C . PHE B 1 32 ? -4.141 -36.281 -10.742 1 98.75 32 PHE B C 1
ATOM 3296 O O . PHE B 1 32 ? -3.412 -35.594 -10.039 1 98.75 32 PHE B O 1
ATOM 3303 N N . ASN B 1 33 ? -5.402 -36.406 -10.492 1 98.62 33 ASN B N 1
ATOM 3304 C CA . ASN B 1 33 ? -6.078 -35.625 -9.438 1 98.62 33 ASN B CA 1
ATOM 3305 C C . ASN B 1 33 ? -5.957 -34.125 -9.664 1 98.62 33 ASN B C 1
ATOM 3307 O O . ASN B 1 33 ? -5.707 -33.375 -8.719 1 98.62 33 ASN B O 1
ATOM 3311 N N . ALA B 1 34 ? -6.059 -33.75 -10.898 1 98.75 34 ALA B N 1
ATOM 3312 C CA . ALA B 1 34 ? -5.949 -32.344 -11.273 1 98.75 34 ALA B CA 1
ATOM 3313 C C . ALA B 1 34 ? -7.289 -31.625 -11.117 1 98.75 34 ALA B C 1
ATOM 3315 O O . ALA B 1 34 ? -7.336 -30.391 -11 1 98.75 34 ALA B O 1
ATOM 3316 N N . VAL B 1 35 ? -8.367 -32.375 -11.039 1 98.75 35 VAL B N 1
ATOM 3317 C CA . VAL B 1 35 ? -9.703 -31.781 -11.125 1 98.75 35 VAL B CA 1
ATOM 3318 C C . VAL B 1 35 ? -10.406 -31.922 -9.773 1 98.75 35 VAL B C 1
ATOM 3320 O O . VAL B 1 35 ? -10.422 -33 -9.188 1 98.75 35 VAL B O 1
ATOM 3323 N N . VAL B 1 36 ? -10.977 -30.828 -9.328 1 97.81 36 VAL B N 1
ATOM 3324 C CA . VAL B 1 36 ? -11.758 -30.812 -8.094 1 97.81 36 VAL B CA 1
ATOM 3325 C C . VAL B 1 36 ? -13.242 -30.938 -8.422 1 97.81 36 VAL B C 1
ATOM 3327 O O 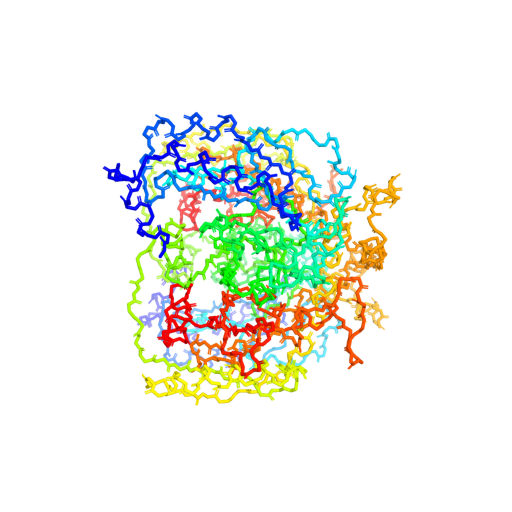. VAL B 1 36 ? -13.984 -31.656 -7.742 1 97.81 36 VAL B O 1
ATOM 3330 N N . ALA B 1 37 ? -13.664 -30.188 -9.398 1 97.56 37 ALA B N 1
ATOM 3331 C CA . ALA B 1 37 ? -15.062 -30.172 -9.812 1 97.56 37 ALA B CA 1
ATOM 3332 C C . ALA B 1 37 ? -15.195 -29.828 -11.289 1 97.56 37 ALA B C 1
ATOM 3334 O O . ALA B 1 37 ? -14.406 -29.047 -11.82 1 97.56 37 ALA B O 1
ATOM 3335 N N . LEU B 1 38 ? -16.188 -30.484 -11.898 1 98 38 LEU B N 1
ATOM 3336 C CA . LEU B 1 38 ? -16.547 -30.125 -13.273 1 98 38 LEU B CA 1
ATOM 3337 C C . LEU B 1 38 ? -17.891 -29.406 -13.312 1 98 38 LEU B C 1
ATOM 3339 O O . LEU B 1 38 ? -18.797 -29.703 -12.523 1 98 38 LEU B O 1
ATOM 3343 N N . ASP B 1 39 ? -17.938 -28.438 -14.094 1 95.75 39 ASP B N 1
ATOM 3344 C CA . ASP B 1 39 ? -19.203 -27.766 -14.359 1 95.75 39 ASP B CA 1
ATOM 3345 C C . ASP B 1 39 ? -19.734 -28.141 -15.742 1 95.75 39 ASP B C 1
ATOM 3347 O O . ASP B 1 39 ? -20.016 -27.266 -16.562 1 95.75 39 ASP B O 1
ATOM 3351 N N . ALA B 1 40 ? -20.047 -29.359 -15.938 1 97.62 40 ALA B N 1
ATOM 3352 C CA . ALA B 1 40 ? -20.266 -29.922 -17.266 1 97.62 40 ALA B CA 1
ATOM 3353 C C . ALA B 1 40 ? -21.531 -29.344 -17.906 1 97.62 40 ALA B C 1
ATOM 3355 O O . ALA B 1 40 ? -21.5 -28.859 -19.031 1 97.62 40 ALA B O 1
ATOM 3356 N N . ASP B 1 41 ? -22.656 -29.344 -17.172 1 97.12 41 ASP B N 1
ATOM 3357 C CA . ASP B 1 41 ? -23.938 -28.906 -17.734 1 97.12 41 ASP B CA 1
ATOM 3358 C C . ASP B 1 41 ? -23.875 -27.438 -18.172 1 97.12 41 ASP B C 1
ATOM 3360 O O . ASP B 1 41 ? -24.281 -27.094 -19.281 1 97.12 41 ASP B O 1
ATOM 3364 N N . ARG B 1 42 ? -23.391 -26.641 -17.297 1 96.56 42 ARG B N 1
ATOM 3365 C CA . ARG B 1 42 ? -23.312 -25.219 -17.625 1 96.56 42 ARG B CA 1
ATOM 3366 C C . ARG B 1 42 ? -22.344 -24.969 -18.781 1 96.56 42 ARG B C 1
ATOM 3368 O O . ARG B 1 42 ? -22.609 -24.141 -19.641 1 96.56 42 ARG B O 1
ATOM 3375 N N . ALA B 1 43 ? -21.203 -25.703 -18.75 1 98.31 43 ALA B N 1
ATOM 3376 C CA . ALA B 1 43 ? -20.203 -25.547 -19.797 1 98.31 43 ALA B CA 1
ATOM 3377 C C . ALA B 1 43 ? -20.781 -25.891 -21.172 1 98.31 43 ALA B C 1
ATOM 3379 O O . ALA B 1 43 ? -20.562 -25.156 -22.141 1 98.31 43 ALA B O 1
ATOM 3380 N N . LEU B 1 44 ? -21.516 -26.938 -21.219 1 98.19 44 LEU B N 1
ATOM 3381 C CA . LEU B 1 44 ? -22.094 -27.375 -22.484 1 98.19 44 LEU B CA 1
ATOM 3382 C C . LEU B 1 44 ? -23.188 -26.406 -22.938 1 98.19 44 LEU B C 1
ATOM 3384 O O . LEU B 1 44 ? -23.312 -26.125 -24.125 1 98.19 44 LEU B O 1
ATOM 3388 N N . ALA B 1 45 ? -23.953 -25.938 -22.016 1 97.69 45 ALA B N 1
ATOM 3389 C CA . ALA B 1 45 ? -24.969 -24.938 -22.344 1 97.69 45 ALA B CA 1
ATOM 3390 C C . ALA B 1 45 ? -24.328 -23.672 -22.891 1 97.69 45 ALA B C 1
ATOM 3392 O O . ALA B 1 45 ? -24.844 -23.078 -23.844 1 97.69 45 ALA B O 1
ATOM 3393 N N . GLU B 1 46 ? -23.219 -23.266 -22.297 1 96.69 46 GLU B N 1
ATOM 3394 C CA . GLU B 1 46 ? -22.5 -22.094 -22.766 1 96.69 46 GLU B CA 1
ATOM 3395 C C . GLU B 1 46 ? -21.906 -22.328 -24.141 1 96.69 46 GLU B C 1
ATOM 3397 O O . GLU B 1 46 ? -21.906 -21.422 -24.984 1 96.69 46 GLU B O 1
ATOM 3402 N N . ALA B 1 47 ? -21.406 -23.5 -24.328 1 97.38 47 ALA B N 1
ATOM 3403 C CA . ALA B 1 47 ? -20.781 -23.844 -25.609 1 97.38 47 ALA B CA 1
ATOM 3404 C C . ALA B 1 47 ? -21.797 -23.781 -26.75 1 97.38 47 ALA B C 1
ATOM 3406 O O . ALA B 1 47 ? -21.438 -23.547 -27.906 1 97.38 47 ALA B O 1
ATOM 3407 N N . ALA B 1 48 ? -23.047 -23.938 -26.406 1 96.31 48 ALA B N 1
ATOM 3408 C CA . ALA B 1 48 ? -24.109 -24 -27.406 1 96.31 48 ALA B CA 1
ATOM 3409 C C . ALA B 1 48 ? -24.547 -22.609 -27.844 1 96.31 48 ALA B C 1
ATOM 3411 O O . ALA B 1 48 ? -25.266 -22.438 -28.828 1 96.31 48 ALA B O 1
ATOM 3412 N N . ARG B 1 49 ? -24.062 -21.578 -27.188 1 93.38 49 ARG B N 1
ATOM 3413 C CA . ARG B 1 49 ? -24.406 -20.203 -27.5 1 93.38 49 ARG B CA 1
ATOM 3414 C C . ARG B 1 49 ? -23.203 -19.438 -28.062 1 93.38 49 ARG B C 1
ATOM 3416 O O . ARG B 1 49 ? -22.062 -19.719 -27.688 1 93.38 49 ARG B O 1
ATOM 3423 N N . PRO B 1 50 ? -23.641 -18.609 -28.984 1 88.62 50 PRO B N 1
ATOM 3424 C CA . PRO B 1 50 ? -22.531 -17.766 -29.453 1 88.62 50 PRO B CA 1
ATOM 3425 C C . PRO B 1 50 ? -21.828 -17.031 -28.312 1 88.62 50 PRO B C 1
ATOM 3427 O O . PRO B 1 50 ? -22.484 -16.531 -27.406 1 88.62 50 PRO B O 1
ATOM 3430 N N . ARG B 1 51 ? -20.547 -17.062 -28.406 1 89.19 51 ARG B N 1
ATOM 3431 C CA . ARG B 1 51 ? -19.734 -16.391 -27.406 1 89.19 51 ARG B CA 1
ATOM 3432 C C . ARG B 1 51 ? -18.75 -15.422 -28.047 1 89.19 51 ARG B C 1
ATOM 3434 O O . ARG B 1 51 ? -17.625 -15.805 -28.375 1 89.19 51 ARG B O 1
ATOM 3441 N N . PRO B 1 52 ? -19.188 -14.195 -28.062 1 92.12 52 PRO B N 1
ATOM 3442 C CA . PRO B 1 52 ? -18.25 -13.242 -28.703 1 92.12 52 PRO B CA 1
ATOM 3443 C C . PRO B 1 52 ? -17.016 -12.977 -27.844 1 92.12 52 PRO B C 1
ATOM 3445 O O . PRO B 1 52 ? -17.078 -13.078 -26.609 1 92.12 52 PRO B O 1
ATOM 3448 N N . GLY B 1 53 ? -15.883 -12.773 -28.516 1 95.62 53 GLY B N 1
ATOM 3449 C CA . GLY B 1 53 ? -14.641 -12.414 -27.828 1 95.62 53 GLY B CA 1
ATOM 3450 C C . GLY B 1 53 ? -13.438 -13.188 -28.344 1 95.62 53 GLY B C 1
ATOM 3451 O O . GLY B 1 53 ? -13.586 -14.164 -29.078 1 95.62 53 GLY B O 1
ATOM 3452 N N . PRO B 1 54 ? -12.336 -12.805 -27.906 1 97.38 54 PRO B N 1
ATOM 3453 C CA . PRO B 1 54 ? -11.094 -13.391 -28.422 1 97.38 54 PRO B CA 1
ATOM 3454 C C . PRO B 1 54 ? -10.891 -14.836 -27.969 1 97.38 54 PRO B C 1
ATOM 3456 O O . PRO B 1 54 ? -10.117 -15.57 -28.578 1 97.38 54 PRO B O 1
ATOM 3459 N N . LEU B 1 55 ? -11.602 -15.273 -26.906 1 98.19 55 LEU B N 1
ATOM 3460 C CA . LEU B 1 55 ? -11.484 -16.641 -26.406 1 98.19 55 LEU B CA 1
ATOM 3461 C C . LEU B 1 55 ? -12.766 -17.422 -26.641 1 98.19 55 LEU B C 1
ATOM 3463 O O . LEU B 1 55 ? -13.133 -18.281 -25.844 1 98.19 55 LEU B O 1
ATOM 3467 N N . SER B 1 56 ? -13.383 -17.125 -27.719 1 96.5 56 SER B N 1
ATOM 3468 C CA . SER B 1 56 ? -14.703 -17.672 -28.031 1 96.5 56 SER B CA 1
ATOM 3469 C C . SER B 1 56 ? -14.688 -19.188 -28.016 1 96.5 56 SER B C 1
ATOM 3471 O O . SER B 1 56 ? -14.055 -19.828 -28.859 1 96.5 56 SER B O 1
ATOM 3473 N N . GLY B 1 57 ? -15.406 -19.703 -27.016 1 97.06 57 GLY B N 1
ATOM 3474 C CA . GLY B 1 57 ? -15.625 -21.141 -26.969 1 97.06 57 GLY B CA 1
ATOM 3475 C C . GLY B 1 57 ? -14.469 -21.906 -26.359 1 97.06 57 GLY B C 1
ATOM 3476 O O . GLY B 1 57 ? -14.516 -23.141 -26.25 1 97.06 57 GLY B O 1
ATOM 3477 N N . VAL B 1 58 ? -13.43 -21.219 -25.906 1 98.31 58 VAL B N 1
ATOM 3478 C CA . VAL B 1 58 ? -12.234 -21.875 -25.375 1 98.31 58 VAL B CA 1
ATOM 3479 C C . VAL B 1 58 ? -12.5 -22.391 -23.969 1 98.31 58 VAL B C 1
ATOM 3481 O O . VAL B 1 58 ? -12.875 -21.625 -23.078 1 98.31 58 VAL B O 1
ATOM 3484 N N . PRO B 1 59 ? -12.406 -23.719 -23.75 1 98.56 59 PRO B N 1
ATOM 3485 C CA . PRO B 1 59 ? -12.508 -24.219 -22.375 1 98.56 59 PRO B CA 1
ATOM 3486 C C . PRO B 1 59 ? -11.312 -23.844 -21.516 1 98.56 59 PRO B C 1
ATOM 3488 O O . PRO B 1 59 ? -10.164 -23.953 -21.953 1 98.56 59 PRO B O 1
ATOM 3491 N N . VAL B 1 60 ? -11.555 -23.391 -20.312 1 98.75 60 VAL B N 1
ATOM 3492 C CA . VAL B 1 60 ? -10.5 -22.984 -19.391 1 98.75 60 VAL B CA 1
ATOM 3493 C C . VAL B 1 60 ? -10.766 -23.578 -18 1 98.75 60 VAL B C 1
ATOM 3495 O O . VAL B 1 60 ? -11.883 -23.984 -17.703 1 98.75 60 VAL B O 1
ATOM 3498 N N . GLY B 1 61 ? -9.727 -23.75 -17.203 1 98.88 61 GLY B N 1
ATOM 3499 C CA . GLY B 1 61 ? -9.828 -24.203 -15.828 1 98.88 61 GLY B CA 1
ATOM 3500 C C . GLY B 1 61 ? -9.445 -23.125 -14.82 1 98.88 61 GLY B C 1
ATOM 3501 O O . GLY B 1 61 ? -8.719 -22.188 -15.156 1 98.88 61 GLY B O 1
ATOM 3502 N N . VAL B 1 62 ? -9.945 -23.25 -13.594 1 98.94 62 VAL B N 1
ATOM 3503 C CA . VAL B 1 62 ? -9.734 -22.25 -12.547 1 98.94 62 VAL B CA 1
ATOM 3504 C C . VAL B 1 62 ? -9.328 -22.953 -11.25 1 98.94 62 VAL B C 1
ATOM 3506 O O . VAL B 1 62 ? -10.016 -23.859 -10.781 1 98.94 62 VAL B O 1
ATOM 3509 N N . LYS B 1 63 ? -8.195 -22.484 -10.648 1 98.88 63 LYS B N 1
ATOM 3510 C CA . LYS B 1 63 ? -7.762 -23 -9.359 1 98.88 63 LYS B CA 1
ATOM 3511 C C . LYS B 1 63 ? -8.859 -22.859 -8.312 1 98.88 63 LYS B C 1
ATOM 3513 O O . LYS B 1 63 ? -9.5 -21.812 -8.203 1 98.88 63 LYS B O 1
ATOM 3518 N N . ASP B 1 64 ? -9.047 -23.938 -7.559 1 98.81 64 ASP B N 1
ATOM 3519 C CA . ASP B 1 64 ? -10.109 -23.938 -6.559 1 98.81 64 ASP B CA 1
ATOM 3520 C C . ASP B 1 64 ? -9.75 -23.047 -5.375 1 98.81 64 ASP B C 1
ATOM 3522 O O . ASP B 1 64 ? -9.828 -23.469 -4.219 1 98.81 64 ASP B O 1
ATOM 3526 N N . LEU B 1 65 ? -9.289 -21.922 -5.613 1 98.81 65 LEU B N 1
ATOM 3527 C CA . LEU B 1 65 ? -9.094 -20.781 -4.723 1 98.81 65 LEU B CA 1
ATOM 3528 C C . LEU B 1 65 ? -9.906 -19.578 -5.188 1 98.81 65 LEU B C 1
ATOM 3530 O O . LEU B 1 65 ? -10.102 -18.625 -4.43 1 98.81 65 LEU B O 1
ATOM 3534 N N . ILE B 1 66 ? -10.297 -19.641 -6.391 1 98.88 66 ILE B N 1
ATOM 3535 C CA . ILE B 1 66 ? -10.93 -18.531 -7.082 1 98.88 66 ILE B CA 1
ATOM 3536 C C . ILE B 1 66 ? -12.422 -18.797 -7.246 1 98.88 66 ILE B C 1
ATOM 3538 O O . ILE B 1 66 ? -12.82 -19.859 -7.723 1 98.88 66 ILE B O 1
ATOM 3542 N N . ASP B 1 67 ? -13.219 -17.828 -6.996 1 98.88 67 ASP B N 1
ATOM 3543 C CA . ASP B 1 67 ? -14.672 -17.984 -7.023 1 98.88 67 ASP B CA 1
ATOM 3544 C C . ASP B 1 67 ? -15.188 -18.078 -8.461 1 98.88 67 ASP B C 1
ATOM 3546 O O . ASP B 1 67 ? -14.828 -17.266 -9.312 1 98.88 67 ASP B O 1
ATOM 3550 N N . VAL B 1 68 ? -15.891 -19.078 -8.695 1 98.81 68 VAL B N 1
ATOM 3551 C CA . VAL B 1 68 ? -16.688 -19.266 -9.898 1 98.81 68 VAL B CA 1
ATOM 3552 C C . VAL B 1 68 ? -18.172 -19.359 -9.523 1 98.81 68 VAL B C 1
ATOM 3554 O O . VAL B 1 68 ? -18.562 -20.203 -8.711 1 98.81 68 VAL B O 1
ATOM 3557 N N . ALA B 1 69 ? -18.938 -18.453 -10.133 1 98.38 69 ALA B N 1
ATOM 3558 C CA . ALA B 1 69 ? -20.344 -18.406 -9.781 1 98.38 69 ALA B CA 1
ATOM 3559 C C . ALA B 1 69 ? -20.984 -19.781 -9.891 1 98.38 69 ALA B C 1
ATOM 3561 O O . ALA B 1 69 ? -20.812 -20.469 -10.898 1 98.38 69 ALA B O 1
ATOM 3562 N N . GLY B 1 70 ? -21.672 -20.172 -8.805 1 97.88 70 GLY B N 1
ATOM 3563 C CA . GLY B 1 70 ? -22.438 -21.422 -8.828 1 97.88 70 GLY B CA 1
ATOM 3564 C C . GLY B 1 70 ? -21.625 -22.609 -8.344 1 97.88 70 GLY B C 1
ATOM 3565 O O . GLY B 1 70 ? -22.188 -23.703 -8.148 1 97.88 70 GLY B O 1
ATOM 3566 N N . LEU B 1 71 ? -20.344 -22.531 -8.164 1 98.25 71 LEU B N 1
ATOM 3567 C CA . LEU B 1 71 ? -19.484 -23.594 -7.66 1 98.25 71 LEU B CA 1
ATOM 3568 C C . LEU B 1 71 ? -18.875 -23.219 -6.312 1 98.25 71 LEU B C 1
ATOM 3570 O O . LEU B 1 71 ? -18.578 -22.047 -6.062 1 98.25 71 LEU B O 1
ATOM 3574 N N . PRO B 1 72 ? -18.688 -24.219 -5.461 1 98 72 PRO B N 1
ATOM 3575 C CA . PRO B 1 72 ? -17.984 -23.922 -4.207 1 98 72 PRO B CA 1
ATOM 3576 C C . PRO B 1 72 ? -16.5 -23.703 -4.402 1 98 72 PRO B C 1
ATOM 3578 O O . PRO B 1 72 ? -15.914 -24.234 -5.355 1 98 72 PRO B O 1
ATOM 3581 N N . THR B 1 73 ? -15.945 -22.938 -3.59 1 98.62 73 THR B N 1
ATOM 3582 C CA . THR B 1 73 ? -14.5 -22.797 -3.445 1 98.62 73 THR B CA 1
ATOM 3583 C C . THR B 1 73 ? -14.023 -23.422 -2.141 1 98.62 73 THR B C 1
ATOM 3585 O O . THR B 1 73 ? -14.25 -22.875 -1.06 1 98.62 73 THR B O 1
ATOM 3588 N N . ARG B 1 74 ? -13.297 -24.516 -2.303 1 98.19 74 ARG B N 1
ATOM 3589 C CA . ARG B 1 74 ? -13.016 -25.312 -1.111 1 98.19 74 ARG B CA 1
ATOM 3590 C C . ARG B 1 74 ? -11.547 -25.219 -0.72 1 98.19 74 ARG B C 1
ATOM 3592 O O . ARG B 1 74 ? -11.156 -25.625 0.376 1 98.19 74 ARG B O 1
ATOM 3599 N N . CYS B 1 75 ? -10.734 -24.719 -1.521 1 98.75 75 CYS B N 1
ATOM 3600 C CA . CYS B 1 75 ? -9.344 -24.375 -1.25 1 98.75 75 CYS B CA 1
ATOM 3601 C C . CYS B 1 75 ? -8.547 -25.609 -0.838 1 98.75 75 CYS B C 1
ATOM 3603 O O . CYS B 1 75 ? -7.645 -25.531 -0.004 1 98.75 75 CYS B O 1
ATOM 3605 N N . GLY B 1 76 ? -8.961 -26.75 -1.361 1 98.62 76 GLY B N 1
ATOM 3606 C CA . GLY B 1 76 ? -8.242 -27.969 -1.071 1 98.62 76 GLY B CA 1
ATOM 3607 C C . GLY B 1 76 ? -8.305 -28.375 0.391 1 98.62 76 GLY B C 1
ATOM 3608 O O . GLY B 1 76 ? -7.434 -29.078 0.884 1 98.62 76 GLY B O 1
ATOM 3609 N N . SER B 1 77 ? -9.227 -27.938 1.143 1 98.81 77 SER B N 1
ATOM 3610 C CA . SER B 1 77 ? -9.219 -28.125 2.59 1 98.81 77 SER B CA 1
ATOM 3611 C C . SER B 1 77 ? -10.547 -28.688 3.084 1 98.81 77 SER B C 1
ATOM 3613 O O . SER B 1 77 ? -11.602 -28.344 2.549 1 98.81 77 SER B O 1
ATOM 3615 N N . ALA B 1 78 ? -10.508 -29.469 4.133 1 98.31 78 ALA B N 1
ATOM 3616 C CA . ALA B 1 78 ? -11.711 -29.953 4.809 1 98.31 78 ALA B CA 1
ATOM 3617 C C . ALA B 1 78 ? -12.367 -28.828 5.613 1 98.31 78 ALA B C 1
ATOM 3619 O O . ALA B 1 78 ? -13.547 -28.922 5.949 1 98.31 78 ALA B O 1
ATOM 3620 N N . VAL B 1 79 ? -11.641 -27.766 5.953 1 98.38 79 VAL B N 1
ATOM 3621 C CA . VAL B 1 79 ? -12.156 -26.609 6.691 1 98.38 79 VAL B CA 1
ATOM 3622 C C . VAL B 1 79 ? -13.336 -26 5.938 1 98.38 79 VAL B C 1
ATOM 3624 O O . VAL B 1 79 ? -14.305 -25.547 6.547 1 98.38 79 VAL B O 1
ATOM 3627 N N . LEU B 1 80 ? -13.266 -26.062 4.609 1 98.19 80 LEU B N 1
ATOM 3628 C CA . LEU B 1 80 ? -14.281 -25.438 3.768 1 98.19 80 LEU B CA 1
ATOM 3629 C C . LEU B 1 80 ? -15.078 -26.484 3.002 1 98.19 80 LEU B C 1
ATOM 3631 O O . LEU B 1 80 ? -15.562 -26.219 1.899 1 98.19 80 LEU B O 1
ATOM 3635 N N . ALA B 1 81 ? -15.188 -27.641 3.48 1 96.94 81 ALA B N 1
ATOM 3636 C CA . ALA B 1 81 ? -15.859 -28.75 2.82 1 96.94 81 ALA B CA 1
ATOM 3637 C C . ALA B 1 81 ? -17.328 -28.422 2.541 1 96.94 81 ALA B C 1
ATOM 3639 O O . ALA B 1 81 ? -17.891 -28.875 1.542 1 96.94 81 ALA B O 1
ATOM 3640 N N . ASP B 1 82 ? -17.984 -27.594 3.385 1 96.38 82 ASP B N 1
ATOM 3641 C CA . ASP B 1 82 ? -19.406 -27.281 3.26 1 96.38 82 ASP B CA 1
ATOM 3642 C C . ASP B 1 82 ? -19.625 -25.859 2.74 1 96.38 82 ASP B C 1
ATOM 3644 O O . ASP B 1 82 ? -20.688 -25.281 2.928 1 96.38 82 ASP B O 1
ATOM 3648 N N . ALA B 1 83 ? -18.562 -25.297 2.201 1 97.12 83 ALA B N 1
ATOM 3649 C CA . ALA B 1 83 ? -18.688 -23.953 1.671 1 97.12 83 ALA B CA 1
ATOM 3650 C C . ALA B 1 83 ? -19.797 -23.875 0.627 1 97.12 83 ALA B C 1
ATOM 3652 O O . ALA B 1 83 ? -19.906 -24.734 -0.243 1 97.12 83 ALA B O 1
ATOM 3653 N N . PRO B 1 84 ? -20.688 -22.875 0.709 1 97.88 84 PRO B N 1
ATOM 3654 C CA . PRO B 1 84 ? -21.719 -22.703 -0.319 1 97.88 84 PRO B CA 1
ATOM 3655 C C . PRO B 1 84 ? -21.141 -22.281 -1.668 1 97.88 84 PRO B C 1
ATOM 3657 O O . PRO B 1 84 ? -20 -21.812 -1.734 1 97.88 84 PRO B O 1
ATOM 3660 N N . PRO B 1 85 ? -21.875 -22.516 -2.744 1 98.19 85 PRO B N 1
ATOM 3661 C CA . PRO B 1 85 ? -21.422 -22 -4.039 1 98.19 85 PRO B CA 1
ATOM 3662 C C . PRO B 1 85 ? -21.219 -20.484 -4.031 1 98.19 85 PRO B C 1
ATOM 3664 O O . PRO B 1 85 ? -21.953 -19.766 -3.354 1 98.19 85 PRO B O 1
ATOM 3667 N N . ALA B 1 86 ? -20.25 -20.094 -4.727 1 98.44 86 ALA B N 1
ATOM 3668 C CA . ALA B 1 86 ? -20 -18.656 -4.863 1 98.44 86 ALA B CA 1
ATOM 3669 C C . ALA B 1 86 ? -21.188 -17.953 -5.535 1 98.44 86 ALA B C 1
ATOM 3671 O O . ALA B 1 86 ? -21.75 -18.484 -6.496 1 98.44 86 ALA B O 1
ATOM 3672 N N . ALA B 1 87 ? -21.578 -16.828 -5.086 1 97.75 87 ALA B N 1
ATOM 3673 C CA . ALA B 1 87 ? -22.719 -16.078 -5.609 1 97.75 87 ALA B CA 1
ATOM 3674 C C . ALA B 1 87 ? -22.375 -15.383 -6.918 1 97.75 87 ALA B C 1
ATOM 3676 O O . ALA B 1 87 ? -23.25 -15.102 -7.738 1 97.75 87 ALA B O 1
ATOM 3677 N N . ALA B 1 88 ? -21.125 -15.086 -7.074 1 98.25 88 ALA B N 1
ATOM 3678 C CA . ALA B 1 88 ? -20.656 -14.367 -8.258 1 98.25 88 ALA B CA 1
ATOM 3679 C C . ALA B 1 88 ? -19.25 -14.844 -8.656 1 98.25 88 ALA B C 1
ATOM 3681 O O . ALA B 1 88 ? -18.531 -15.414 -7.848 1 98.25 88 ALA B O 1
ATOM 3682 N N . ASP B 1 89 ? -18.938 -14.586 -9.898 1 98.69 89 ASP B N 1
ATOM 3683 C CA . ASP B 1 89 ? -17.578 -14.812 -10.383 1 98.69 89 ASP B CA 1
ATOM 3684 C C . ASP B 1 89 ? -16.609 -13.812 -9.758 1 98.69 89 ASP B C 1
ATOM 3686 O O . ASP B 1 89 ? -16.938 -12.633 -9.594 1 98.69 89 ASP B O 1
ATOM 3690 N N . ALA B 1 90 ? -15.461 -14.375 -9.359 1 98.81 90 ALA B N 1
ATOM 3691 C CA . ALA B 1 90 ? -14.375 -13.422 -9.156 1 98.81 90 ALA B CA 1
ATOM 3692 C C . ALA B 1 90 ? -14.188 -12.531 -10.391 1 98.81 90 ALA B C 1
ATOM 3694 O O . ALA B 1 90 ? -14.383 -12.984 -11.523 1 98.81 90 ALA B O 1
ATOM 3695 N N . PRO B 1 91 ? -13.742 -11.328 -10.219 1 98.56 91 PRO B N 1
ATOM 3696 C CA . PRO B 1 91 ? -13.578 -10.43 -11.359 1 98.56 91 PRO B CA 1
ATOM 3697 C C . PRO B 1 91 ? -12.68 -11.016 -12.453 1 98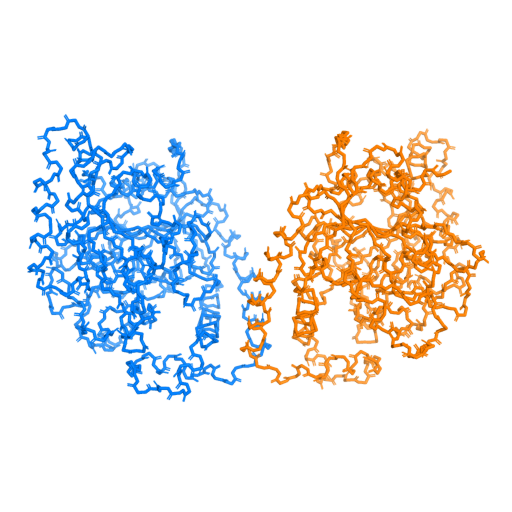.56 91 PRO B C 1
ATOM 3699 O O . PRO B 1 91 ? -12.93 -10.805 -13.641 1 98.56 91 PRO B O 1
ATOM 3702 N N . VAL B 1 92 ? -11.648 -11.727 -12.109 1 98.69 92 VAL B N 1
ATOM 3703 C CA . VAL B 1 92 ? -10.75 -12.312 -13.094 1 98.69 92 VAL B CA 1
ATOM 3704 C C . VAL B 1 92 ? -11.492 -13.367 -13.906 1 98.69 92 VAL B C 1
ATOM 3706 O O . VAL B 1 92 ? -11.234 -13.531 -15.102 1 98.69 92 VAL B O 1
ATOM 3709 N N . VAL B 1 93 ? -12.359 -14.117 -13.305 1 98.75 93 VAL B N 1
ATOM 3710 C CA . VAL B 1 93 ? -13.18 -15.117 -13.992 1 98.75 93 VAL B CA 1
ATOM 3711 C C . VAL B 1 93 ? -14.203 -14.414 -14.883 1 98.75 93 VAL B C 1
ATOM 3713 O O . VAL B 1 93 ? -14.43 -14.836 -16.016 1 98.75 93 VAL B O 1
ATOM 3716 N N . ALA B 1 94 ? -14.789 -13.359 -14.359 1 98.5 94 ALA B N 1
ATOM 3717 C CA . ALA B 1 94 ? -15.719 -12.57 -15.156 1 98.5 94 ALA B CA 1
ATOM 3718 C C . ALA B 1 94 ? -15.055 -12.039 -16.422 1 98.5 94 ALA B C 1
ATOM 3720 O O . ALA B 1 94 ? -15.672 -12 -17.484 1 98.5 94 ALA B O 1
ATOM 3721 N N . LYS B 1 95 ? -13.844 -11.656 -16.281 1 97.81 95 LYS B N 1
ATOM 3722 C CA . LYS B 1 95 ? -13.086 -11.18 -17.422 1 97.81 95 LYS B CA 1
ATOM 3723 C C . LYS B 1 95 ? -12.914 -12.281 -18.469 1 97.81 95 LYS B C 1
ATOM 3725 O O . LYS B 1 95 ? -13.023 -12.031 -19.672 1 97.81 95 LYS B O 1
ATOM 3730 N N . LEU B 1 96 ? -12.617 -13.516 -18.062 1 97.5 96 LEU B N 1
ATOM 3731 C CA . LEU B 1 96 ? -12.477 -14.656 -18.953 1 97.5 96 LEU B CA 1
ATOM 3732 C C . LEU B 1 96 ? -13.781 -14.945 -19.688 1 97.5 96 LEU B C 1
ATOM 3734 O O . LEU B 1 96 ? -13.781 -15.148 -20.906 1 97.5 96 LEU B O 1
ATOM 3738 N N . ARG B 1 97 ? -14.805 -14.906 -18.969 1 97.31 97 ARG B N 1
ATOM 3739 C CA . ARG B 1 97 ? -16.109 -15.172 -19.562 1 97.31 97 ARG B CA 1
ATOM 3740 C C . ARG B 1 97 ? -16.5 -14.078 -20.547 1 97.31 97 ARG B C 1
ATOM 3742 O O . ARG B 1 97 ? -17.062 -14.359 -21.609 1 97.31 97 ARG B O 1
ATOM 3749 N N . ALA B 1 98 ? -16.203 -12.875 -20.172 1 97.38 98 ALA B N 1
ATOM 3750 C CA . ALA B 1 98 ? -16.5 -11.75 -21.062 1 97.38 98 ALA B CA 1
ATOM 3751 C C . ALA B 1 98 ? -15.711 -11.883 -22.375 1 97.38 98 ALA B C 1
ATOM 3753 O O . ALA B 1 98 ? -16.156 -11.406 -23.422 1 97.38 98 ALA B O 1
ATOM 3754 N N . ALA B 1 99 ? -14.609 -12.547 -22.266 1 98.06 99 ALA B N 1
ATOM 3755 C CA . ALA B 1 99 ? -13.773 -12.75 -23.453 1 98.06 99 ALA B CA 1
ATOM 3756 C C . ALA B 1 99 ? -14.242 -13.953 -24.266 1 98.06 99 ALA B C 1
ATOM 3758 O O . ALA B 1 99 ? -13.688 -14.258 -25.312 1 98.06 99 ALA B O 1
ATOM 3759 N N . GLY B 1 100 ? -15.219 -14.648 -23.781 1 97.88 100 GLY B N 1
ATOM 3760 C CA . GLY B 1 100 ? -15.836 -15.734 -24.516 1 97.88 100 GLY B CA 1
ATOM 3761 C C . GLY B 1 100 ? -15.414 -17.109 -24.047 1 97.88 100 GLY B C 1
ATOM 3762 O O . GLY B 1 100 ? -15.891 -18.125 -24.562 1 97.88 100 GLY B O 1
ATOM 3763 N N . ALA B 1 101 ? -14.562 -17.172 -23.062 1 98.38 101 ALA B N 1
ATOM 3764 C CA . ALA B 1 101 ? -14.078 -18.453 -22.547 1 98.38 101 ALA B CA 1
ATOM 3765 C C . ALA B 1 101 ? -15.18 -19.188 -21.797 1 98.38 101 ALA B C 1
ATOM 3767 O O . ALA B 1 101 ? -16.156 -18.578 -21.344 1 98.38 101 ALA B O 1
ATOM 3768 N N . ILE B 1 102 ? -15.031 -20.453 -21.688 1 98.5 102 ILE B N 1
ATOM 3769 C CA . ILE B 1 102 ? -15.961 -21.312 -20.969 1 98.5 102 ILE B CA 1
ATOM 3770 C C . ILE B 1 102 ? -15.234 -22 -19.812 1 98.5 102 ILE B C 1
ATOM 3772 O O . ILE B 1 102 ? -14.336 -22.812 -20.047 1 98.5 102 ILE B O 1
ATOM 3776 N N . VAL B 1 103 ? -15.625 -21.641 -18.594 1 98.62 103 VAL B N 1
ATOM 3777 C CA . VAL B 1 103 ? -15.031 -22.312 -17.438 1 98.62 103 VAL B CA 1
ATOM 3778 C C . VAL B 1 103 ? -15.594 -23.719 -17.312 1 98.62 103 VAL B C 1
ATOM 3780 O O . VAL B 1 103 ? -16.797 -23.906 -17.156 1 98.62 103 VAL B O 1
ATOM 3783 N N . VAL B 1 104 ? -14.672 -24.703 -17.312 1 98.69 104 VAL B N 1
ATOM 3784 C CA . VAL B 1 104 ? -15.164 -26.062 -17.375 1 98.69 104 VAL B CA 1
ATOM 3785 C C . VAL B 1 104 ? -14.859 -26.797 -16.078 1 98.69 104 VAL B C 1
ATOM 3787 O O . VAL B 1 104 ? -15.484 -27.812 -15.758 1 98.69 104 VAL B O 1
ATOM 3790 N N . ALA B 1 105 ? -13.883 -26.25 -15.297 1 98.62 105 ALA B N 1
ATOM 3791 C CA . ALA B 1 105 ? -13.461 -27.031 -14.141 1 98.62 105 ALA B CA 1
ATOM 3792 C C . ALA B 1 105 ? -12.852 -26.141 -13.062 1 98.62 105 ALA B C 1
ATOM 3794 O O . ALA B 1 105 ? -12.219 -25.125 -13.375 1 98.62 105 ALA B O 1
ATOM 3795 N N . LYS B 1 106 ? -13.117 -26.516 -11.766 1 98.81 106 LYS B N 1
ATOM 3796 C CA . LYS B 1 106 ? -12.258 -26.109 -10.656 1 98.81 106 LYS B CA 1
ATOM 3797 C C . LYS B 1 106 ? -11.086 -27.078 -10.5 1 98.81 106 LYS B C 1
ATOM 3799 O O . LYS B 1 106 ? -11.281 -28.297 -10.523 1 98.81 106 LYS B O 1
ATOM 3804 N N . LEU B 1 107 ? -9.961 -26.5 -10.344 1 98.94 107 LEU B N 1
ATOM 3805 C CA . LEU B 1 107 ? -8.758 -27.328 -10.383 1 98.94 107 LEU B CA 1
ATOM 3806 C C . LEU B 1 107 ? -8.109 -27.406 -9.008 1 98.94 107 LEU B C 1
ATOM 3808 O O . LEU B 1 107 ? -8.242 -26.484 -8.195 1 98.94 107 LEU B O 1
ATOM 3812 N N . HIS B 1 108 ? -7.371 -28.484 -8.797 1 98.88 108 HIS B N 1
ATOM 3813 C CA . HIS B 1 108 ? -6.707 -28.844 -7.551 1 98.88 108 HIS B CA 1
ATOM 3814 C C . HIS B 1 108 ? -5.781 -27.719 -7.078 1 98.88 108 HIS B C 1
ATOM 3816 O O . HIS B 1 108 ? -5.117 -27.078 -7.891 1 98.88 108 HIS B O 1
ATOM 3822 N N . THR B 1 109 ? -5.75 -27.516 -5.801 1 98.81 109 THR B N 1
ATOM 3823 C CA . THR B 1 109 ? -4.801 -26.609 -5.16 1 98.81 109 THR B CA 1
ATOM 3824 C C . THR B 1 109 ? -4.219 -27.25 -3.898 1 98.81 109 THR B C 1
ATOM 3826 O O . THR B 1 109 ? -4.887 -28.031 -3.229 1 98.81 109 THR B O 1
ATOM 3829 N N . HIS B 1 110 ? -2.914 -26.938 -3.678 1 98.75 110 HIS B N 1
ATOM 3830 C CA . HIS B 1 110 ? -2.385 -27.156 -2.336 1 98.75 110 HIS B CA 1
ATOM 3831 C C . HIS B 1 110 ? -3.25 -26.469 -1.285 1 98.75 110 HIS B C 1
ATOM 3833 O O . HIS B 1 110 ? -3.721 -25.359 -1.496 1 98.75 110 HIS B O 1
ATOM 3839 N N . GLU B 1 111 ? -3.477 -27.094 -0.133 1 98.88 111 GLU B N 1
ATOM 3840 C CA . GLU B 1 111 ? -4.406 -26.594 0.872 1 98.88 111 GLU B CA 1
ATOM 3841 C C . GLU B 1 111 ? -4.141 -25.125 1.171 1 98.88 111 GLU B C 1
ATOM 3843 O O . GLU B 1 111 ? -3.051 -24.75 1.62 1 98.88 111 GLU B O 1
ATOM 3848 N N . PHE B 1 112 ? -5.152 -24.266 0.871 1 98.75 112 PHE B N 1
ATOM 3849 C CA . PHE B 1 112 ? -5.172 -22.812 1.081 1 98.75 112 PHE B CA 1
ATOM 3850 C C . PHE B 1 112 ? -3.988 -22.156 0.392 1 98.75 112 PHE B C 1
ATOM 3852 O O . PHE B 1 112 ? -3.527 -21.094 0.822 1 98.75 112 PHE B O 1
ATOM 3859 N N . ALA B 1 113 ? -3.432 -22.875 -0.624 1 98.62 113 ALA B N 1
ATOM 3860 C CA . ALA B 1 113 ? -2.307 -22.375 -1.409 1 98.62 113 ALA B CA 1
ATOM 3861 C C . ALA B 1 113 ? -1.083 -22.141 -0.528 1 98.62 113 ALA B C 1
ATOM 3863 O O . ALA B 1 113 ? -0.234 -21.312 -0.843 1 98.62 113 ALA B O 1
ATOM 3864 N N . TYR B 1 114 ? -1.058 -22.844 0.651 1 98.5 114 TYR B N 1
ATOM 3865 C CA . TYR B 1 114 ? 0.03 -22.578 1.586 1 98.5 114 TYR B CA 1
ATOM 3866 C C . TYR B 1 114 ? 1.063 -23.688 1.552 1 98.5 114 TYR B C 1
ATOM 3868 O O . TYR B 1 114 ? 1.338 -24.328 2.574 1 98.5 114 TYR B O 1
ATOM 3876 N N . GLY B 1 115 ? 1.771 -23.766 0.398 1 97.38 115 GLY B N 1
ATOM 3877 C CA . GLY B 1 115 ? 2.832 -24.734 0.165 1 97.38 115 GLY B CA 1
ATOM 3878 C C . GLY B 1 115 ? 3.193 -24.891 -1.301 1 97.38 115 GLY B C 1
ATOM 3879 O O . GLY B 1 115 ? 2.328 -24.781 -2.172 1 97.38 115 GLY B O 1
ATOM 3880 N N . PRO B 1 116 ? 4.398 -25.234 -1.552 1 98 116 PRO B N 1
ATOM 3881 C CA . PRO B 1 116 ? 4.883 -25.203 -2.934 1 98 116 PRO B CA 1
ATOM 3882 C C . PRO B 1 116 ? 4.902 -26.578 -3.588 1 98 116 PRO B C 1
ATOM 3884 O O . PRO B 1 116 ? 5.352 -26.719 -4.73 1 98 116 PRO B O 1
ATOM 3887 N N . THR B 1 117 ? 4.371 -27.641 -2.934 1 98.69 117 THR B N 1
ATOM 3888 C CA . THR B 1 117 ? 4.629 -28.984 -3.422 1 98.69 117 THR B CA 1
ATOM 3889 C C . THR B 1 117 ? 3.432 -29.516 -4.203 1 98.69 117 THR B C 1
ATOM 3891 O O . THR B 1 117 ? 3.58 -30.406 -5.051 1 98.69 117 THR B O 1
ATOM 3894 N N . GLY B 1 118 ? 2.229 -29.125 -3.83 1 98.56 118 GLY B N 1
ATOM 3895 C CA . GLY B 1 118 ? 1.034 -29.578 -4.52 1 98.56 118 GLY B CA 1
ATOM 3896 C C . GLY B 1 118 ? 0.55 -30.938 -4.035 1 98.56 118 GLY B C 1
ATOM 3897 O O . GLY B 1 118 ? -0.385 -31.5 -4.605 1 98.56 118 GLY B O 1
ATOM 3898 N N . ASP B 1 119 ? 1.141 -31.469 -2.955 1 98.62 119 ASP B N 1
ATOM 3899 C CA . ASP B 1 119 ? 0.766 -32.812 -2.521 1 98.62 119 ASP B CA 1
ATOM 3900 C C . ASP B 1 119 ? 0.077 -32.781 -1.158 1 98.62 119 ASP B C 1
ATOM 3902 O O . ASP B 1 119 ? -0.107 -33.812 -0.521 1 98.62 119 ASP B O 1
ATOM 3906 N N . VAL B 1 120 ? -0.265 -31.641 -0.675 1 98.44 120 VAL B N 1
ATOM 3907 C CA . VAL B 1 120 ? -0.982 -31.469 0.583 1 98.44 120 VAL B CA 1
ATOM 3908 C C . VAL B 1 120 ? -2.363 -30.875 0.309 1 98.44 120 VAL B C 1
ATOM 3910 O O . VAL B 1 120 ? -2.498 -29.656 0.105 1 98.44 120 VAL B O 1
ATOM 3913 N N . ALA B 1 121 ? -3.391 -31.672 0.355 1 98.31 121 ALA B N 1
ATOM 3914 C CA . ALA B 1 121 ? -4.773 -31.25 0.116 1 98.31 121 ALA B CA 1
ATOM 3915 C C . ALA B 1 121 ? -5.754 -32.312 0.652 1 98.31 121 ALA B C 1
ATOM 3917 O O . ALA B 1 121 ? -5.387 -33.469 0.848 1 98.31 121 ALA B O 1
ATOM 3918 N N . ALA B 1 122 ? -6.941 -31.891 0.865 1 97.81 122 ALA B N 1
ATOM 3919 C CA . ALA B 1 122 ? -7.98 -32.781 1.386 1 97.81 122 ALA B CA 1
ATOM 3920 C C . ALA B 1 122 ? -8.258 -33.906 0.42 1 97.81 122 ALA B C 1
ATOM 3922 O O . ALA B 1 122 ? -8.578 -35.031 0.844 1 97.81 122 ALA B O 1
ATOM 3923 N N . THR B 1 123 ? -8.062 -33.656 -0.902 1 97.31 123 THR B N 1
ATOM 3924 C CA . THR B 1 123 ? -8.359 -34.688 -1.911 1 97.31 123 THR B CA 1
ATOM 3925 C C . THR B 1 123 ? -7.117 -35.5 -2.223 1 97.31 123 THR B C 1
ATOM 3927 O O . THR B 1 123 ? -7.129 -36.344 -3.141 1 97.31 123 THR B O 1
ATOM 3930 N N . GLY B 1 124 ? -6.035 -35.281 -1.521 1 98.25 124 GLY B N 1
ATOM 3931 C CA . GLY B 1 124 ? -4.789 -35.969 -1.794 1 98.25 124 GLY B CA 1
ATOM 3932 C C . GLY B 1 124 ? -3.879 -35.219 -2.748 1 98.25 124 GLY B C 1
ATOM 3933 O O . GLY B 1 124 ? -4.195 -34.094 -3.172 1 98.25 124 GLY B O 1
ATOM 3934 N N . PRO B 1 125 ? -2.738 -35.812 -3.062 1 98.62 125 PRO B N 1
ATOM 3935 C CA . PRO B 1 125 ? -1.75 -35.125 -3.9 1 98.62 125 PRO B CA 1
ATOM 3936 C C . PRO B 1 125 ? -2.17 -35.062 -5.367 1 98.62 125 PRO B C 1
ATOM 3938 O O . PRO B 1 125 ? -2.756 -36.031 -5.891 1 98.62 125 PRO B O 1
ATOM 3941 N N . ALA B 1 126 ? -1.952 -33.906 -5.965 1 98.81 126 ALA B N 1
ATOM 3942 C CA . ALA B 1 126 ? -1.896 -33.906 -7.426 1 98.81 126 ALA B CA 1
ATOM 3943 C C . ALA B 1 126 ? -0.653 -34.625 -7.934 1 98.81 126 ALA B C 1
ATOM 3945 O O . ALA B 1 126 ? 0.38 -34.656 -7.258 1 98.81 126 ALA B O 1
ATOM 3946 N N . ARG B 1 127 ? -0.771 -35.156 -9.094 1 98.88 127 ARG B N 1
ATOM 3947 C CA . ARG B 1 127 ? 0.317 -35.969 -9.641 1 98.88 127 ARG B CA 1
ATOM 3948 C C . ARG B 1 127 ? 0.843 -35.375 -10.945 1 98.88 127 ARG B C 1
ATOM 3950 O O . ARG B 1 127 ? 0.066 -34.875 -11.766 1 98.88 127 ARG B O 1
ATOM 3957 N N . ASN B 1 128 ? 2.125 -35.469 -11.094 1 98.88 128 ASN B N 1
ATOM 3958 C CA . ASN B 1 128 ? 2.799 -34.906 -12.25 1 98.88 128 ASN B CA 1
ATOM 3959 C C . ASN B 1 128 ? 2.576 -35.75 -13.5 1 98.88 128 ASN B C 1
ATOM 3961 O O . ASN B 1 128 ? 2.91 -36.938 -13.531 1 98.88 128 ASN B O 1
ATOM 3965 N N . PRO B 1 129 ? 2.07 -35.156 -14.57 1 98.75 129 PRO B N 1
ATOM 3966 C CA . PRO B 1 129 ? 1.779 -35.938 -15.781 1 98.75 129 PRO B CA 1
ATOM 3967 C C . PRO B 1 129 ? 3.029 -36.562 -16.406 1 98.75 129 PRO B C 1
ATOM 3969 O O . PRO B 1 129 ? 2.936 -37.531 -17.141 1 98.75 129 PRO B O 1
ATOM 3972 N N . HIS B 1 130 ? 4.211 -36 -16.156 1 98.62 130 HIS B N 1
ATOM 3973 C CA . HIS B 1 130 ? 5.457 -36.562 -16.672 1 98.62 130 HIS B CA 1
ATOM 3974 C C . HIS B 1 130 ? 5.891 -37.781 -15.891 1 98.62 130 HIS B C 1
ATOM 3976 O O . HIS B 1 130 ? 6.609 -38.625 -16.406 1 98.62 130 HIS B O 1
ATOM 3982 N N . ASP B 1 131 ? 5.57 -37.844 -14.656 1 98.69 131 ASP B N 1
ATOM 3983 C CA . ASP B 1 131 ? 5.828 -38.969 -13.742 1 98.69 131 ASP B CA 1
ATOM 3984 C C . ASP B 1 131 ? 4.875 -38.906 -12.547 1 98.69 131 ASP B C 1
ATOM 3986 O O . ASP B 1 131 ? 5.098 -38.156 -11.602 1 98.69 131 ASP B O 1
ATOM 3990 N N . PRO B 1 132 ? 3.857 -39.719 -12.547 1 98.56 132 PRO B N 1
ATOM 3991 C CA . PRO B 1 132 ? 2.785 -39.594 -11.555 1 98.56 132 PRO B CA 1
ATOM 3992 C C . PRO B 1 132 ? 3.26 -39.875 -10.133 1 98.56 132 PRO B C 1
ATOM 3994 O O . PRO B 1 132 ? 2.508 -39.688 -9.172 1 98.56 132 PRO B O 1
ATOM 3997 N N . THR B 1 133 ? 4.48 -40.312 -9.945 1 98.56 133 THR B N 1
ATOM 3998 C CA . THR B 1 133 ? 5.02 -40.531 -8.609 1 98.56 133 THR B CA 1
ATOM 3999 C C . THR B 1 133 ? 5.637 -39.25 -8.062 1 98.56 133 THR B C 1
ATOM 4001 O O . THR B 1 133 ? 6.07 -39.219 -6.906 1 98.56 133 THR B O 1
ATOM 4004 N N . ARG B 1 134 ? 5.676 -38.219 -8.859 1 98.81 134 ARG B N 1
ATOM 4005 C CA . ARG B 1 134 ? 6.336 -36.969 -8.516 1 98.81 134 ARG B CA 1
ATOM 4006 C C . ARG B 1 134 ? 5.316 -35.875 -8.281 1 98.81 134 ARG B C 1
ATOM 4008 O O . ARG B 1 134 ? 4.176 -35.969 -8.734 1 98.81 134 ARG B O 1
ATOM 4015 N N . ILE B 1 135 ? 5.762 -34.875 -7.543 1 98.88 135 ILE B N 1
ATOM 4016 C CA . ILE B 1 135 ? 4.91 -33.719 -7.242 1 98.88 135 ILE B CA 1
ATOM 4017 C C . ILE B 1 135 ? 4.746 -32.875 -8.492 1 98.88 135 ILE B C 1
ATOM 4019 O O . ILE B 1 135 ? 5.605 -32.875 -9.375 1 98.88 135 ILE B O 1
ATOM 4023 N N . THR B 1 136 ? 3.672 -32.156 -8.539 1 98.88 136 THR B N 1
ATOM 4024 C CA . THR B 1 136 ? 3.42 -31.219 -9.617 1 98.88 136 THR B CA 1
ATOM 4025 C C . THR B 1 136 ? 4.051 -29.859 -9.289 1 98.88 136 THR B C 1
ATOM 4027 O O . THR B 1 136 ? 4.18 -29 -10.172 1 98.88 136 THR B O 1
ATOM 4030 N N . GLY B 1 137 ? 4.445 -29.672 -7.992 1 98.69 137 GLY B N 1
ATOM 4031 C CA . GLY B 1 137 ? 4.57 -28.312 -7.492 1 98.69 137 GLY B CA 1
ATOM 4032 C C . GLY B 1 137 ? 3.238 -27.688 -7.125 1 98.69 137 GLY B C 1
ATOM 4033 O O . GLY B 1 137 ? 2.18 -28.219 -7.465 1 98.69 137 GLY B O 1
ATOM 4034 N N . GLY B 1 138 ? 3.236 -26.656 -6.488 1 96.81 138 GLY B N 1
ATOM 4035 C CA . GLY B 1 138 ? 2.062 -25.953 -6.004 1 96.81 138 GLY B CA 1
ATOM 4036 C C . GLY B 1 138 ? 2.324 -24.484 -5.727 1 96.81 138 GLY B C 1
ATOM 4037 O O . GLY B 1 138 ? 3.453 -24.016 -5.871 1 96.81 138 GLY B O 1
ATOM 4038 N N . SER B 1 139 ? 1.192 -23.672 -5.418 1 98.19 139 SER B N 1
ATOM 4039 C CA . SER B 1 139 ? -0.074 -24.266 -4.996 1 98.19 139 SER B CA 1
ATOM 4040 C C . SER B 1 139 ? -1.015 -24.469 -6.18 1 98.19 139 SER B C 1
ATOM 4042 O O . SER B 1 139 ? -2.086 -25.062 -6.039 1 98.19 139 SER B O 1
ATOM 4044 N N . SER B 1 140 ? -0.659 -24.016 -7.398 1 98.88 140 SER B N 1
ATOM 4045 C CA . SER B 1 140 ? -1.509 -24.219 -8.57 1 98.88 140 SER B CA 1
ATOM 4046 C C . SER B 1 140 ? -1.256 -25.594 -9.188 1 98.88 140 SER B C 1
ATOM 4048 O O . SER B 1 140 ? -1.034 -25.703 -10.398 1 98.88 140 SER B O 1
ATOM 4050 N N . SER B 1 141 ? -1.399 -26.578 -8.414 1 98.94 141 SER B N 1
ATOM 4051 C CA . SER B 1 141 ? -1.028 -27.953 -8.75 1 98.94 141 SER B CA 1
ATOM 4052 C C . SER B 1 141 ? -1.93 -28.516 -9.844 1 98.94 141 SER B C 1
ATOM 4054 O O . SER B 1 141 ? -1.442 -29.047 -10.836 1 98.94 141 SER B O 1
ATOM 4056 N N . GLY B 1 142 ? -3.217 -28.359 -9.648 1 98.94 142 GLY B N 1
ATOM 4057 C CA . GLY B 1 142 ? -4.148 -28.859 -10.656 1 98.94 142 GLY B CA 1
ATOM 4058 C C . GLY B 1 142 ? -4.055 -28.109 -11.977 1 98.94 142 GLY B C 1
ATOM 4059 O O . GLY B 1 142 ? -4.168 -28.719 -13.039 1 98.94 142 GLY B O 1
ATOM 4060 N N . SER B 1 143 ? -3.869 -26.797 -11.898 1 98.94 143 SER B N 1
ATOM 4061 C CA . SER B 1 143 ? -3.744 -25.984 -13.109 1 98.94 143 SER B CA 1
ATOM 4062 C C . SER B 1 143 ? -2.566 -26.453 -13.961 1 98.94 143 SER B C 1
ATOM 4064 O O . SER B 1 143 ? -2.707 -26.625 -15.172 1 98.94 143 SER B O 1
ATOM 4066 N N . ALA B 1 144 ? -1.467 -26.672 -13.312 1 98.94 144 ALA B N 1
ATOM 4067 C CA . ALA B 1 144 ? -0.272 -27.094 -14.031 1 98.94 144 ALA B CA 1
ATOM 4068 C C . ALA B 1 144 ? -0.455 -28.5 -14.609 1 98.94 144 ALA B C 1
ATOM 4070 O O . ALA B 1 144 ? -0.116 -28.75 -15.766 1 98.94 144 ALA B O 1
ATOM 4071 N N . ALA B 1 145 ? -0.998 -29.391 -13.844 1 98.94 145 ALA B N 1
ATOM 4072 C CA . ALA B 1 145 ? -1.184 -30.766 -14.281 1 98.94 145 ALA B CA 1
ATOM 4073 C C . ALA B 1 145 ? -2.154 -30.844 -15.461 1 98.94 145 ALA B C 1
ATOM 4075 O O . ALA B 1 145 ? -1.904 -31.562 -16.438 1 98.94 145 ALA B O 1
ATOM 4076 N N . ALA B 1 146 ? -3.244 -30.094 -15.352 1 98.94 146 ALA B N 1
ATOM 4077 C CA . ALA B 1 146 ? -4.258 -30.141 -16.406 1 98.94 146 ALA B CA 1
ATOM 4078 C C . ALA B 1 146 ? -3.699 -29.625 -17.719 1 98.94 146 ALA B C 1
ATOM 4080 O O . ALA B 1 146 ? -3.982 -30.172 -18.781 1 98.94 146 ALA B O 1
ATOM 4081 N N . VAL B 1 147 ? -2.92 -28.562 -17.641 1 98.88 147 VAL B N 1
ATOM 4082 C CA . VAL B 1 147 ? -2.32 -27.984 -18.844 1 98.88 147 VAL B CA 1
ATOM 4083 C C . VAL B 1 147 ? -1.244 -28.938 -19.375 1 98.88 147 VAL B C 1
ATOM 4085 O O . VAL B 1 147 ? -1.193 -29.219 -20.578 1 98.88 147 VAL B O 1
ATOM 4088 N N . ALA B 1 148 ? -0.438 -29.469 -18.531 1 98.88 148 ALA B N 1
ATOM 4089 C CA . ALA B 1 148 ? 0.648 -30.359 -18.922 1 98.88 148 ALA B CA 1
ATOM 4090 C C . ALA B 1 148 ? 0.106 -31.641 -19.547 1 98.88 148 ALA B C 1
ATOM 4092 O O . ALA B 1 148 ? 0.721 -32.188 -20.453 1 98.88 148 ALA B O 1
ATOM 4093 N N . ALA B 1 149 ? -1.009 -32.094 -19.062 1 98.69 149 ALA B N 1
ATOM 4094 C CA . ALA B 1 149 ? -1.636 -33.312 -19.562 1 98.69 149 ALA B CA 1
ATOM 4095 C C . ALA B 1 149 ? -2.316 -33.062 -20.906 1 98.69 149 ALA B C 1
ATOM 4097 O O . ALA B 1 149 ? -2.783 -34 -21.562 1 98.69 149 ALA B O 1
ATOM 4098 N N . GLY B 1 150 ? -2.445 -31.797 -21.281 1 98.19 150 GLY B N 1
ATOM 4099 C CA . GLY B 1 150 ? -3.037 -31.438 -22.562 1 98.19 150 GLY B CA 1
ATOM 4100 C C . GLY B 1 150 ? -4.543 -31.281 -22.5 1 98.19 150 GLY B C 1
ATOM 4101 O O . GLY B 1 150 ? -5.219 -31.266 -23.531 1 98.19 150 GLY B O 1
ATOM 4102 N N . TYR B 1 151 ? -5.082 -31.203 -21.297 1 98 151 TYR B N 1
ATOM 4103 C CA . TYR B 1 151 ? -6.531 -31.094 -21.156 1 98 151 TYR B CA 1
ATOM 4104 C C . TYR B 1 151 ? -7.008 -29.688 -21.484 1 98 151 TYR B C 1
ATOM 4106 O O . TYR B 1 151 ? -8.078 -29.516 -22.078 1 98 151 TYR B O 1
ATOM 4114 N N . LEU B 1 152 ? -6.266 -28.672 -21.078 1 98.56 152 LEU B N 1
ATOM 4115 C CA . LEU B 1 152 ? -6.699 -27.281 -21.156 1 98.56 152 LEU B CA 1
ATOM 4116 C C . LEU B 1 152 ? -5.617 -26.422 -21.797 1 98.56 152 LEU B C 1
ATOM 4118 O O . LEU B 1 152 ? -4.43 -26.578 -21.5 1 98.56 152 LEU B O 1
ATOM 4122 N N . PRO B 1 153 ? -5.996 -25.516 -22.609 1 98.5 153 PRO B N 1
ATOM 4123 C CA . PRO B 1 153 ? -5.031 -24.594 -23.219 1 98.5 153 PRO B CA 1
ATOM 4124 C C . PRO B 1 153 ? -4.691 -23.422 -22.312 1 98.5 153 PRO B C 1
ATOM 4126 O O . PRO B 1 153 ? -3.73 -22.688 -22.578 1 98.5 153 PRO B O 1
ATOM 4129 N N . LEU B 1 154 ? -5.496 -23.203 -21.281 1 98.88 154 LEU B N 1
ATOM 4130 C CA . LEU B 1 154 ? -5.344 -22.094 -20.344 1 98.88 154 LEU B CA 1
ATOM 4131 C C . LEU B 1 154 ? -5.969 -22.438 -19 1 98.88 154 LEU B C 1
ATOM 4133 O O . LEU B 1 154 ? -7.086 -22.953 -18.938 1 98.88 154 LEU B O 1
ATOM 4137 N N . ALA B 1 155 ? -5.273 -22.219 -17.969 1 98.94 155 ALA B N 1
ATOM 4138 C CA . ALA B 1 155 ? -5.789 -22.344 -16.609 1 98.94 155 ALA B CA 1
ATOM 4139 C C . ALA B 1 155 ? -5.332 -21.172 -15.734 1 98.94 155 ALA B C 1
ATOM 4141 O O . ALA B 1 155 ? -4.238 -20.625 -15.938 1 98.94 155 ALA B O 1
ATOM 4142 N N . LEU B 1 156 ? -6.191 -20.75 -14.797 1 98.94 156 LEU B N 1
ATOM 4143 C CA . LEU B 1 156 ? -5.84 -19.734 -13.82 1 98.94 156 LEU B CA 1
ATOM 4144 C C . LEU B 1 156 ? -5.242 -20.375 -12.562 1 98.94 156 LEU B C 1
ATOM 4146 O O . LEU B 1 156 ? -5.699 -21.422 -12.125 1 98.94 156 LEU B O 1
ATOM 4150 N N . GLY B 1 157 ? -4.215 -19.781 -12.086 1 98.88 157 GLY B N 1
ATOM 4151 C CA . GLY B 1 157 ? -3.645 -20.078 -10.781 1 98.88 157 GLY B CA 1
ATOM 4152 C C . GLY B 1 157 ? -3.381 -18.844 -9.945 1 98.88 157 GLY B C 1
ATOM 4153 O O . GLY B 1 157 ? -3.84 -17.75 -10.289 1 98.88 157 GLY B O 1
ATOM 4154 N N . THR B 1 158 ? -2.828 -19.062 -8.805 1 98.88 158 THR B N 1
ATOM 4155 C CA . THR B 1 158 ? -2.373 -17.969 -7.953 1 98.88 158 THR B CA 1
ATOM 4156 C C . THR B 1 158 ? -0.917 -18.172 -7.543 1 98.88 158 THR B C 1
ATOM 4158 O O . THR B 1 158 ? -0.412 -19.297 -7.555 1 98.88 158 THR B O 1
ATOM 4161 N N . ASP B 1 159 ? -0.274 -17.094 -7.305 1 98.88 159 ASP B N 1
ATOM 4162 C CA . ASP B 1 159 ? 1.143 -17.078 -6.953 1 98.88 159 ASP B CA 1
ATOM 4163 C C . ASP B 1 159 ? 1.423 -16.094 -5.828 1 98.88 159 ASP B C 1
ATOM 4165 O O . ASP B 1 159 ? 1.291 -14.883 -6.016 1 98.88 159 ASP B O 1
ATOM 4169 N N . THR B 1 160 ? 1.811 -16.625 -4.648 1 98.75 160 THR B N 1
ATOM 4170 C CA . THR B 1 160 ? 2.125 -15.797 -3.49 1 98.75 160 THR B CA 1
ATOM 4171 C C . THR B 1 160 ? 3.625 -15.805 -3.211 1 98.75 160 THR B C 1
ATOM 4173 O O . THR B 1 160 ? 4.133 -14.938 -2.496 1 98.75 160 THR B O 1
ATOM 4176 N N . GLY B 1 161 ? 4.277 -16.766 -3.807 1 98.56 161 GLY B N 1
ATOM 4177 C CA . GLY B 1 161 ? 5.719 -16.922 -3.67 1 98.56 161 GLY B CA 1
ATOM 4178 C C . GLY B 1 161 ? 6.336 -17.734 -4.793 1 98.56 161 GLY B C 1
ATOM 4179 O O . GLY B 1 161 ? 7.488 -17.516 -5.164 1 98.56 161 GLY B O 1
ATOM 4180 N N . ALA B 1 162 ? 5.531 -18.625 -5.344 1 97.31 162 ALA B N 1
ATOM 4181 C CA . ALA B 1 162 ? 6.062 -19.578 -6.316 1 97.31 162 ALA B CA 1
ATOM 4182 C C . ALA B 1 162 ? 4.938 -20.25 -7.102 1 97.31 162 ALA B C 1
ATOM 4184 O O . ALA B 1 162 ? 5.18 -20.859 -8.148 1 97.31 162 ALA B O 1
ATOM 4185 N N . SER B 1 163 ? 3.748 -20.062 -6.75 1 98.31 163 SER B N 1
ATOM 4186 C CA . SER B 1 163 ? 2.68 -21.047 -6.871 1 98.31 163 SER B CA 1
ATOM 4187 C C . SER B 1 163 ? 2.107 -21.078 -8.289 1 98.31 163 SER B C 1
ATOM 4189 O O . SER B 1 163 ? 1.2 -21.844 -8.586 1 98.31 163 SER B O 1
ATOM 4191 N N . VAL B 1 164 ? 2.566 -20.312 -9.125 1 98.88 164 VAL B N 1
ATOM 4192 C CA . VAL B 1 164 ? 2.287 -20.438 -10.547 1 98.88 164 VAL B CA 1
ATOM 4193 C C . VAL B 1 164 ? 3.551 -20.875 -11.289 1 98.88 164 VAL B C 1
ATOM 4195 O O . VAL B 1 164 ? 3.52 -21.812 -12.078 1 98.88 164 VAL B O 1
ATOM 4198 N N . ARG B 1 165 ? 4.625 -20.312 -10.945 1 98.94 165 ARG B N 1
ATOM 4199 C CA . ARG B 1 165 ? 5.891 -20.516 -11.641 1 98.94 165 ARG B CA 1
ATOM 4200 C C . ARG B 1 165 ? 6.48 -21.875 -11.297 1 98.94 165 ARG B C 1
ATOM 4202 O O . ARG B 1 165 ? 6.969 -22.594 -12.172 1 98.94 165 ARG B O 1
ATOM 4209 N N . THR B 1 166 ? 6.402 -22.25 -10.031 1 98.94 166 THR B N 1
ATOM 4210 C CA . THR B 1 166 ? 6.973 -23.531 -9.617 1 98.94 166 THR B CA 1
ATOM 4211 C C . THR B 1 166 ? 6.207 -24.688 -10.242 1 98.94 166 THR B C 1
ATOM 4213 O O . THR B 1 166 ? 6.805 -25.562 -10.883 1 98.94 166 THR B O 1
ATOM 4216 N N . PRO B 1 167 ? 4.91 -24.734 -10.133 1 98.94 167 PRO B N 1
ATOM 4217 C CA . PRO B 1 167 ? 4.258 -25.859 -10.797 1 98.94 167 PRO B CA 1
ATOM 4218 C C . PRO B 1 167 ? 4.434 -25.844 -12.312 1 98.94 167 PRO B C 1
ATOM 4220 O O . PRO B 1 167 ? 4.496 -26.891 -12.945 1 98.94 167 PRO B O 1
ATOM 4223 N N . ALA B 1 168 ? 4.508 -24.703 -12.906 1 98.94 168 ALA B N 1
ATOM 4224 C CA . ALA B 1 168 ? 4.824 -24.625 -14.336 1 98.94 168 ALA B CA 1
ATOM 4225 C C . ALA B 1 168 ? 6.176 -25.266 -14.625 1 98.94 168 ALA B C 1
ATOM 4227 O O . ALA B 1 168 ? 6.301 -26.078 -15.555 1 98.94 168 ALA B O 1
ATOM 4228 N N . ALA B 1 169 ? 7.145 -24.953 -13.883 1 98.94 169 ALA B N 1
ATOM 4229 C CA . ALA B 1 169 ? 8.5 -25.484 -14.055 1 98.94 169 ALA B CA 1
ATOM 4230 C C . ALA B 1 169 ? 8.531 -27 -13.898 1 98.94 169 ALA B C 1
ATOM 4232 O O . ALA B 1 169 ? 9.18 -27.688 -14.688 1 98.94 169 ALA B O 1
ATOM 4233 N N . LEU B 1 170 ? 7.816 -27.5 -12.891 1 98.94 170 LEU B N 1
ATOM 4234 C CA . LEU B 1 170 ? 7.887 -28.922 -12.57 1 98.94 170 LEU B CA 1
ATOM 4235 C C . LEU B 1 170 ? 7.066 -29.734 -13.562 1 98.94 170 LEU B C 1
ATOM 4237 O O . LEU B 1 170 ? 7.371 -30.906 -13.805 1 98.94 170 LEU B O 1
ATOM 4241 N N . CYS B 1 171 ? 6.074 -29.109 -14.172 1 98.88 171 CYS B N 1
ATOM 4242 C CA . CYS B 1 171 ? 5.195 -29.844 -15.07 1 98.88 171 CYS B CA 1
ATOM 4243 C C . CYS B 1 171 ? 5.531 -29.531 -16.531 1 98.88 171 CYS B C 1
ATOM 4245 O O . CYS B 1 171 ? 4.879 -30.047 -17.438 1 98.88 171 CYS B O 1
ATOM 4247 N N . GLY B 1 172 ? 6.477 -28.703 -16.781 1 98.62 172 GLY B N 1
ATOM 4248 C CA . GLY B 1 172 ? 6.938 -28.453 -18.141 1 98.62 172 GLY B CA 1
ATOM 4249 C C . GLY B 1 172 ? 5.973 -27.609 -18.953 1 98.62 172 GLY B C 1
ATOM 4250 O O . GLY B 1 172 ? 5.758 -27.859 -20.141 1 98.62 172 GLY B O 1
ATOM 4251 N N . VAL B 1 173 ? 5.383 -26.656 -18.359 1 98.81 173 VAL B N 1
ATOM 4252 C CA . VAL B 1 173 ? 4.484 -25.734 -19.047 1 98.81 173 VAL B CA 1
ATOM 4253 C C . VAL B 1 173 ? 4.906 -24.297 -18.75 1 98.81 173 VAL B C 1
ATOM 4255 O O . VAL B 1 173 ? 5.977 -24.062 -18.188 1 98.81 173 VAL B O 1
ATOM 4258 N N . VAL B 1 174 ? 4.137 -23.297 -19.219 1 98.94 174 VAL B N 1
ATOM 4259 C CA . VAL B 1 174 ? 4.441 -21.875 -19.047 1 98.94 174 VAL B CA 1
ATOM 4260 C C . VAL B 1 174 ? 3.596 -21.312 -17.906 1 98.94 174 VAL B C 1
ATOM 4262 O O . VAL B 1 174 ? 2.389 -21.562 -17.844 1 98.94 174 VAL B O 1
ATOM 4265 N N . GLY B 1 175 ? 4.199 -20.656 -16.953 1 98.94 175 GLY B N 1
ATOM 4266 C CA . GLY B 1 175 ? 3.496 -20.016 -15.867 1 98.94 175 GLY B CA 1
ATOM 4267 C C . GLY B 1 175 ? 3.852 -18.547 -15.719 1 98.94 175 GLY B C 1
ATOM 4268 O O . GLY B 1 175 ? 4.988 -18.203 -15.375 1 98.94 175 GLY B O 1
ATOM 4269 N N . LEU B 1 176 ? 2.891 -17.641 -15.922 1 98.94 176 LEU B N 1
ATOM 4270 C CA . LEU B 1 176 ? 3.088 -16.203 -15.82 1 98.94 176 LEU B CA 1
ATOM 4271 C C . LEU B 1 176 ? 2.525 -15.664 -14.508 1 98.94 176 LEU B C 1
ATOM 4273 O O . LEU B 1 176 ? 1.338 -15.836 -14.219 1 98.94 176 LEU B O 1
ATOM 4277 N N . LYS B 1 177 ? 3.354 -15.109 -13.727 1 98.94 177 LYS B N 1
ATOM 4278 C CA . LYS B 1 177 ? 2.961 -14.242 -12.617 1 98.94 177 LYS B CA 1
ATOM 4279 C C . LYS B 1 177 ? 3.088 -12.773 -13 1 98.94 177 LYS B C 1
ATOM 4281 O O . LYS B 1 177 ? 4.191 -12.219 -13.008 1 98.94 177 LYS B O 1
ATOM 4286 N N . PRO B 1 178 ? 1.99 -12.117 -13.266 1 98.88 178 PRO B N 1
ATOM 4287 C CA . PRO B 1 178 ? 2.096 -10.703 -13.633 1 98.88 178 PRO B CA 1
ATOM 4288 C C . PRO B 1 178 ? 2.588 -9.836 -12.477 1 98.88 178 PRO B C 1
ATOM 4290 O O . PRO B 1 178 ? 2.85 -10.336 -11.383 1 98.88 178 PRO B O 1
ATOM 4293 N N . ARG B 1 179 ? 2.869 -8.555 -12.812 1 98.5 179 ARG B N 1
ATOM 4294 C CA . ARG B 1 179 ? 3.24 -7.629 -11.742 1 98.5 179 ARG B CA 1
ATOM 4295 C C . ARG B 1 179 ? 2.145 -7.547 -10.688 1 98.5 179 ARG B C 1
ATOM 4297 O O . ARG B 1 179 ? 0.99 -7.887 -10.953 1 98.5 179 ARG B O 1
ATOM 4304 N N . PHE B 1 180 ? 2.506 -7.133 -9.531 1 98.62 180 PHE B N 1
ATOM 4305 C CA . PHE B 1 180 ? 1.564 -7.02 -8.422 1 98.62 180 PHE B CA 1
ATOM 4306 C C . PHE B 1 180 ? 0.403 -6.102 -8.789 1 98.62 180 PHE B C 1
ATOM 4308 O O . PHE B 1 180 ? 0.614 -4.988 -9.273 1 98.62 180 PHE B O 1
ATOM 4315 N N . GLY B 1 181 ? -0.809 -6.602 -8.68 1 97.44 181 GLY B N 1
ATOM 4316 C CA . GLY B 1 181 ? -1.997 -5.789 -8.883 1 97.44 181 GLY B CA 1
ATOM 4317 C C . GLY B 1 181 ? -2.484 -5.797 -10.32 1 97.44 181 GLY B C 1
ATOM 4318 O O . GLY B 1 181 ? -3.523 -5.207 -10.633 1 97.44 181 GLY B O 1
ATOM 4319 N N . ALA B 1 182 ? -1.784 -6.465 -11.203 1 98 182 ALA B N 1
ATOM 4320 C CA . ALA B 1 182 ? -2.154 -6.457 -12.617 1 98 182 ALA B CA 1
ATOM 4321 C C . ALA B 1 182 ? -3.504 -7.137 -12.836 1 98 182 ALA B C 1
ATOM 4323 O O . ALA B 1 182 ? -4.281 -6.723 -13.703 1 98 182 ALA B O 1
ATOM 4324 N N . LEU B 1 183 ? -3.771 -8.203 -12.133 1 98.19 183 LEU B N 1
ATOM 4325 C CA . LEU B 1 183 ? -5.062 -8.883 -12.141 1 98.19 183 LEU B CA 1
ATOM 4326 C C . LEU B 1 183 ? -5.711 -8.828 -10.758 1 98.19 183 LEU B C 1
ATOM 4328 O O . LEU B 1 183 ? -5.027 -8.953 -9.742 1 98.19 183 LEU B O 1
ATOM 4332 N N . PRO B 1 184 ? -6.996 -8.609 -10.766 1 97.62 184 PRO B N 1
ATOM 4333 C CA . PRO B 1 184 ? -7.672 -8.469 -9.477 1 97.62 184 PRO B CA 1
ATOM 4334 C C . PRO B 1 184 ? -7.672 -9.766 -8.664 1 97.62 184 PRO B C 1
ATOM 4336 O O . PRO B 1 184 ? -7.797 -10.852 -9.234 1 97.62 184 PRO B O 1
ATOM 4339 N N . THR B 1 185 ? -7.613 -9.594 -7.363 1 98.06 185 THR B N 1
ATOM 4340 C CA . THR B 1 185 ? -7.609 -10.75 -6.469 1 98.06 185 THR B CA 1
ATOM 4341 C C . THR B 1 185 ? -8.93 -10.852 -5.707 1 98.06 185 THR B C 1
ATOM 4343 O O . THR B 1 185 ? -9.102 -11.742 -4.875 1 98.06 185 THR B O 1
ATOM 4346 N N . ASP B 1 186 ? -9.852 -9.898 -5.961 1 96.81 186 ASP B N 1
ATOM 4347 C CA . ASP B 1 186 ? -11.18 -10.039 -5.371 1 96.81 186 ASP B CA 1
ATOM 4348 C C . ASP B 1 186 ? -11.812 -11.383 -5.738 1 96.81 186 ASP B C 1
ATOM 4350 O O . ASP B 1 186 ? -11.695 -11.836 -6.879 1 96.81 186 ASP B O 1
ATOM 4354 N N . GLY B 1 187 ? -12.414 -11.969 -4.785 1 98 187 GLY B N 1
ATOM 4355 C CA . GLY B 1 187 ? -13.031 -13.266 -5.023 1 98 187 GLY B CA 1
ATOM 4356 C C . GLY B 1 187 ? -12.039 -14.414 -4.988 1 98 187 GLY B C 1
ATOM 4357 O O . GLY B 1 187 ? -12.406 -15.57 -5.223 1 98 187 GLY B O 1
ATOM 4358 N N . VAL B 1 188 ? -10.773 -14.141 -4.727 1 98.69 188 VAL B N 1
ATOM 4359 C CA . VAL B 1 188 ? -9.734 -15.148 -4.516 1 98.69 188 VAL B CA 1
ATOM 4360 C C . VAL B 1 188 ? -9.477 -15.312 -3.021 1 98.69 188 VAL B C 1
ATOM 4362 O O . VAL B 1 188 ? -9.266 -14.328 -2.309 1 98.69 188 VAL B O 1
ATOM 4365 N N . PHE B 1 189 ? -9.547 -16.531 -2.541 1 98.69 189 PHE B N 1
ATOM 4366 C CA . PHE B 1 189 ? -9.219 -16.75 -1.14 1 98.69 189 PHE B CA 1
ATOM 4367 C C . PHE B 1 189 ? -7.801 -16.281 -0.83 1 98.69 189 PHE B C 1
ATOM 4369 O O . PHE B 1 189 ? -6.844 -16.672 -1.498 1 98.69 189 PHE B O 1
ATOM 4376 N N . PRO B 1 190 ? -7.656 -15.477 0.151 1 98.31 190 PRO B N 1
ATOM 4377 C CA . PRO B 1 190 ? -6.352 -14.844 0.368 1 98.31 190 PRO B CA 1
ATOM 4378 C C . PRO B 1 190 ? -5.379 -15.742 1.13 1 98.31 190 PRO B C 1
ATOM 4380 O O . PRO B 1 190 ? -5.789 -16.469 2.035 1 98.31 190 PRO B O 1
ATOM 4383 N N . LEU B 1 191 ? -4.164 -15.703 0.717 1 98.56 191 LEU B N 1
ATOM 4384 C CA . LEU B 1 191 ? -3.061 -16.188 1.544 1 98.56 191 LEU B CA 1
ATOM 4385 C C . LEU B 1 191 ? -2.312 -15.016 2.178 1 98.56 191 LEU B C 1
ATOM 4387 O O . LEU B 1 191 ? -2.072 -15.008 3.387 1 98.56 191 LEU B O 1
ATOM 4391 N N . SER B 1 192 ? -1.987 -14.109 1.372 1 98.44 192 SER B N 1
ATOM 4392 C CA . SER B 1 192 ? -1.271 -12.906 1.781 1 98.44 192 SER B CA 1
ATOM 4393 C C . SER B 1 192 ? -1.618 -11.727 0.882 1 98.44 192 SER B C 1
ATOM 4395 O O . SER B 1 192 ? -1.218 -11.688 -0.283 1 98.44 192 SER B O 1
ATOM 4397 N N . GLU B 1 193 ? -2.195 -10.695 1.409 1 94.62 193 GLU B N 1
ATOM 4398 C CA . GLU B 1 193 ? -2.592 -9.523 0.637 1 94.62 193 GLU B CA 1
ATOM 4399 C C . GLU B 1 193 ? -1.378 -8.828 0.029 1 94.62 193 GLU B C 1
ATOM 4401 O O . GLU B 1 193 ? -1.479 -8.203 -1.03 1 94.62 193 GLU B O 1
ATOM 4406 N N . SER B 1 194 ? -0.271 -9.016 0.616 1 96.88 194 SER B N 1
ATOM 4407 C CA . SER B 1 194 ? 0.937 -8.312 0.202 1 96.88 194 SER B CA 1
ATOM 4408 C C . SER B 1 194 ? 1.645 -9.047 -0.933 1 96.88 194 SER B C 1
ATOM 4410 O O . SER B 1 194 ? 2.494 -8.469 -1.615 1 96.88 194 SER B O 1
ATOM 4412 N N . CYS B 1 195 ? 1.248 -10.336 -1.183 1 98.56 195 CYS B N 1
ATOM 4413 C CA . CYS B 1 195 ? 2.102 -11.117 -2.074 1 98.56 195 CYS B CA 1
ATOM 4414 C C . CYS B 1 195 ? 1.265 -11.938 -3.045 1 98.56 1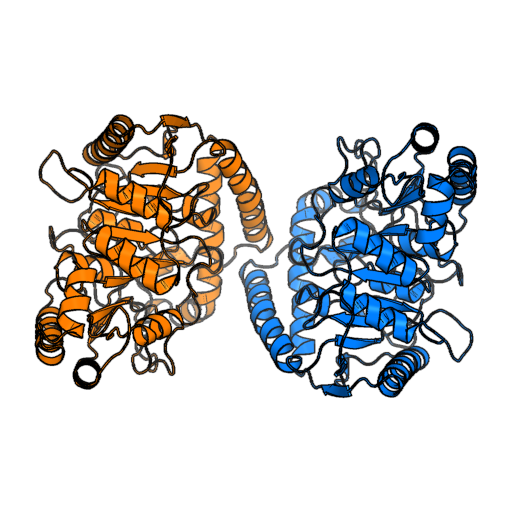95 CYS B C 1
ATOM 4416 O O . CYS B 1 195 ? 1.808 -12.602 -3.932 1 98.56 195 CYS B O 1
ATOM 4418 N N . ASP B 1 196 ? -0.084 -11.867 -2.91 1 98.69 196 ASP B N 1
ATOM 4419 C CA . ASP B 1 196 ? -0.957 -12.688 -3.744 1 98.69 196 ASP B CA 1
ATOM 4420 C C . ASP B 1 196 ? -1.031 -12.133 -5.168 1 98.69 196 ASP B C 1
ATOM 4422 O O . ASP B 1 196 ? -1.189 -10.93 -5.363 1 98.69 196 ASP B O 1
ATOM 4426 N N . HIS B 1 197 ? -0.896 -13.016 -6.125 1 98.75 197 HIS B N 1
ATOM 4427 C CA . HIS B 1 197 ? -1.1 -12.742 -7.543 1 98.75 197 HIS B CA 1
ATOM 4428 C C . HIS B 1 197 ? -2.002 -13.789 -8.18 1 98.75 197 HIS B C 1
ATOM 4430 O O . HIS B 1 197 ? -1.954 -14.969 -7.812 1 98.75 197 HIS B O 1
ATOM 4436 N N . VAL B 1 198 ? -2.807 -13.32 -9.094 1 98.81 198 VAL B N 1
ATOM 4437 C CA . VAL B 1 198 ? -3.41 -14.273 -10.031 1 98.81 198 VAL B CA 1
ATOM 4438 C C . VAL B 1 198 ? -2.49 -14.469 -11.227 1 98.81 198 VAL B C 1
ATOM 4440 O O . VAL B 1 198 ? -1.916 -13.508 -11.75 1 98.81 198 VAL B O 1
ATOM 4443 N N . GLY B 1 199 ? -2.258 -15.703 -11.57 1 98.81 199 GLY B N 1
ATOM 4444 C CA . GLY B 1 199 ? -1.381 -16 -12.695 1 98.81 199 GLY B CA 1
ATOM 4445 C C . GLY B 1 199 ? -2.01 -16.938 -13.711 1 98.81 199 GLY B C 1
ATOM 4446 O O . GLY B 1 199 ? -3.15 -17.375 -13.531 1 98.81 199 GLY B O 1
ATOM 4447 N N . LEU B 1 200 ? -1.248 -17.156 -14.812 1 98.88 200 LEU B N 1
ATOM 4448 C CA . LEU B 1 200 ? -1.707 -17.953 -15.945 1 98.88 200 LEU B CA 1
ATOM 4449 C C . LEU B 1 200 ? -0.793 -19.156 -16.172 1 98.88 200 LEU B C 1
ATOM 4451 O O . LEU B 1 200 ? 0.428 -19.047 -16.047 1 98.88 200 LEU B O 1
ATOM 4455 N N . LEU B 1 201 ? -1.389 -20.234 -16.469 1 98.94 201 LEU B N 1
ATOM 4456 C CA . LEU B 1 201 ? -0.646 -21.406 -16.922 1 98.94 201 LEU B CA 1
ATOM 4457 C C . LEU B 1 201 ? -1.104 -21.844 -18.297 1 98.94 201 LEU B C 1
ATOM 4459 O O . LEU B 1 201 ? -2.303 -21.984 -18.547 1 98.94 201 LEU B O 1
ATOM 4463 N N . THR B 1 202 ? -0.164 -22 -19.219 1 98.94 202 THR B N 1
ATOM 4464 C CA . THR B 1 202 ? -0.426 -22.375 -20.609 1 98.94 202 THR B CA 1
ATOM 4465 C C . THR B 1 202 ? 0.608 -23.391 -21.109 1 98.94 202 THR B C 1
ATOM 4467 O O . THR B 1 202 ? 1.647 -23.578 -20.469 1 98.94 202 THR B O 1
ATOM 4470 N N . PRO B 1 203 ? 0.316 -24.031 -22.234 1 98.56 203 PRO B N 1
ATOM 4471 C CA . PRO B 1 203 ? 1.252 -25.047 -22.734 1 98.56 203 PRO B CA 1
ATOM 4472 C C . PRO B 1 203 ? 2.496 -24.438 -23.375 1 98.56 203 PRO B C 1
ATOM 4474 O O . PRO B 1 203 ? 3.543 -25.078 -23.438 1 98.56 203 PRO B O 1
ATOM 4477 N N . ASP B 1 204 ? 2.32 -23.234 -23.891 1 98.06 204 ASP B N 1
ATOM 4478 C CA . ASP B 1 204 ? 3.432 -22.594 -24.578 1 98.06 204 ASP B CA 1
ATOM 4479 C C . ASP B 1 204 ? 3.389 -21.078 -24.422 1 98.06 204 ASP B C 1
ATOM 4481 O O . ASP B 1 204 ? 2.404 -20.531 -23.922 1 98.06 204 ASP B O 1
ATOM 4485 N N . VAL B 1 205 ? 4.484 -20.469 -24.812 1 98.5 205 VAL B N 1
ATOM 4486 C CA . VAL B 1 205 ? 4.664 -19.031 -24.578 1 98.5 205 VAL B CA 1
ATOM 4487 C C . VAL B 1 205 ? 3.678 -18.25 -25.453 1 98.5 205 VAL B C 1
ATOM 4489 O O . VAL B 1 205 ? 3.143 -17.219 -25.016 1 98.5 205 VAL B O 1
ATOM 4492 N N . ASP B 1 206 ? 3.432 -18.719 -26.656 1 97.5 206 ASP B N 1
ATOM 4493 C CA . ASP B 1 206 ? 2.498 -18.047 -27.562 1 97.5 206 ASP B CA 1
ATOM 4494 C C . ASP B 1 206 ? 1.1 -17.984 -26.953 1 97.5 206 ASP B C 1
ATOM 4496 O O . ASP B 1 206 ? 0.407 -16.969 -27.062 1 97.5 206 ASP B O 1
ATOM 4500 N N . SER B 1 207 ? 0.688 -19.078 -26.375 1 98.62 207 SER B N 1
ATOM 4501 C CA . SER B 1 207 ? -0.605 -19.125 -25.688 1 98.62 207 SER B CA 1
ATOM 4502 C C . SER B 1 207 ? -0.651 -18.141 -24.531 1 98.62 207 SER B C 1
ATOM 4504 O O . SER B 1 207 ? -1.657 -17.453 -24.328 1 98.62 207 SER B O 1
ATOM 4506 N N . ALA B 1 208 ? 0.42 -18.078 -23.766 1 98.75 208 ALA B N 1
ATOM 4507 C CA . ALA B 1 208 ? 0.493 -17.141 -22.641 1 98.75 208 ALA B CA 1
ATOM 4508 C C . ALA B 1 208 ? 0.414 -15.703 -23.125 1 98.75 208 ALA B C 1
ATOM 4510 O O . ALA B 1 208 ? -0.276 -14.875 -22.531 1 98.75 208 ALA B O 1
ATOM 4511 N N . ALA B 1 209 ? 1.138 -15.414 -24.172 1 98.12 209 ALA B N 1
ATOM 4512 C CA . ALA B 1 209 ? 1.137 -14.07 -24.734 1 98.12 209 ALA B CA 1
ATOM 4513 C C . ALA B 1 209 ? -0.263 -13.664 -25.188 1 98.12 209 ALA B C 1
ATOM 4515 O O . ALA B 1 209 ? -0.716 -12.555 -24.922 1 98.12 209 ALA B O 1
ATOM 4516 N N . PHE B 1 210 ? -0.896 -14.578 -25.844 1 98 210 PHE B N 1
ATOM 4517 C CA . PHE B 1 210 ? -2.244 -14.305 -26.328 1 98 210 PHE B CA 1
ATOM 4518 C C . PHE B 1 210 ? -3.211 -14.102 -25.172 1 98 210 PHE B C 1
ATOM 4520 O O . PHE B 1 210 ? -4.004 -13.164 -25.172 1 98 210 PHE B O 1
ATOM 4527 N N . ALA B 1 211 ? -3.156 -14.984 -24.188 1 98.62 211 ALA B N 1
ATOM 4528 C CA . ALA B 1 211 ? -4.008 -14.844 -23.016 1 98.62 211 ALA B CA 1
ATOM 4529 C C . ALA B 1 211 ? -3.773 -13.508 -22.312 1 98.62 211 ALA B C 1
ATOM 4531 O O . ALA B 1 211 ? -4.723 -12.852 -21.891 1 98.62 211 ALA B O 1
ATOM 4532 N N . TRP B 1 212 ? -2.537 -13.117 -22.219 1 98.62 212 TRP B N 1
ATOM 4533 C CA . TRP B 1 212 ? -2.227 -11.852 -21.547 1 98.62 212 TRP B CA 1
ATOM 4534 C C . TRP B 1 212 ? -2.766 -10.672 -22.344 1 98.62 212 TRP B C 1
ATOM 4536 O O . TRP B 1 212 ? -3.225 -9.68 -21.766 1 98.62 212 TRP B O 1
ATOM 4546 N N . GLU B 1 213 ? -2.711 -10.734 -23.641 1 97.62 213 GLU B N 1
ATOM 4547 C CA . GLU B 1 213 ? -3.32 -9.695 -24.469 1 97.62 213 GLU B CA 1
ATOM 4548 C C . GLU B 1 213 ? -4.805 -9.531 -24.156 1 97.62 213 GLU B C 1
ATOM 4550 O O . GLU B 1 213 ? -5.316 -8.414 -24.094 1 97.62 213 GLU B O 1
ATOM 4555 N N . VAL B 1 214 ? -5.414 -10.625 -23.938 1 96.62 214 VAL B N 1
ATOM 4556 C CA . VAL B 1 214 ? -6.84 -10.617 -23.641 1 96.62 214 VAL B CA 1
ATOM 4557 C C . VAL B 1 214 ? -7.078 -9.969 -22.281 1 96.62 214 VAL B C 1
ATOM 4559 O O . VAL B 1 214 ? -7.961 -9.117 -22.141 1 96.62 214 VAL B O 1
ATOM 4562 N N . PHE B 1 215 ? -6.305 -10.297 -21.266 1 97.44 215 PHE B N 1
ATOM 4563 C CA . PHE B 1 215 ? -6.496 -9.789 -19.906 1 97.44 215 PHE B CA 1
ATOM 4564 C C . PHE B 1 215 ? -6.113 -8.32 -19.812 1 97.44 215 PHE B C 1
ATOM 4566 O O . PHE B 1 215 ? -6.785 -7.535 -19.141 1 97.44 215 PHE B O 1
ATOM 4573 N N . SER B 1 216 ? -5.055 -7.938 -20.484 1 96.44 216 SER B N 1
ATOM 4574 C CA . SER B 1 216 ? -4.543 -6.574 -20.359 1 96.44 216 SER B CA 1
ATOM 4575 C C . SER B 1 216 ? -5.32 -5.609 -21.234 1 96.44 216 SER B C 1
ATOM 4577 O O . SER B 1 216 ? -5.363 -4.406 -20.969 1 96.44 216 SER B O 1
ATOM 4579 N N . GLY B 1 217 ? -5.836 -6.176 -22.344 1 95.5 217 GLY B N 1
ATOM 4580 C CA . GLY B 1 217 ? -6.504 -5.328 -23.312 1 95.5 217 GLY B CA 1
ATOM 4581 C C . GLY B 1 217 ? -5.539 -4.508 -24.156 1 95.5 217 GLY B C 1
ATOM 4582 O O . GLY B 1 217 ? -5.949 -3.584 -24.859 1 95.5 217 GLY B O 1
ATOM 4583 N N . GLU B 1 218 ? -4.242 -4.828 -23.969 1 94.62 218 GLU B N 1
ATOM 4584 C CA . GLU B 1 218 ? -3.209 -4.066 -24.656 1 94.62 218 GLU B CA 1
ATOM 4585 C C . GLU B 1 218 ? -2.443 -4.945 -25.656 1 94.62 218 GLU B C 1
ATOM 4587 O O . GLU B 1 218 ? -2.303 -6.148 -25.438 1 94.62 218 GLU B O 1
ATOM 4592 N N . ARG B 1 219 ? -1.952 -4.309 -26.75 1 91.69 219 ARG B N 1
ATOM 4593 C CA . ARG B 1 219 ? -1.117 -4.988 -27.734 1 91.69 219 ARG B CA 1
ATOM 4594 C C . ARG B 1 219 ? 0.363 -4.828 -27.406 1 91.69 219 ARG B C 1
ATOM 4596 O O . ARG B 1 219 ? 0.788 -3.766 -26.938 1 91.69 219 ARG B O 1
ATOM 4603 N N . PRO B 1 220 ? 1.079 -5.906 -27.625 1 93.69 220 PRO B N 1
ATOM 4604 C CA . PRO B 1 220 ? 2.51 -5.828 -27.328 1 93.69 220 PRO B CA 1
ATOM 4605 C C . PRO B 1 220 ? 3.256 -4.859 -28.234 1 93.69 220 PRO B C 1
ATOM 4607 O O . PRO B 1 220 ? 2.92 -4.734 -29.422 1 93.69 220 PRO B O 1
ATOM 4610 N N . VAL B 1 221 ? 4.27 -4.242 -27.641 1 92.81 221 VAL B N 1
ATOM 4611 C CA . VAL B 1 221 ? 5.211 -3.438 -28.406 1 92.81 221 VAL B CA 1
ATOM 4612 C C . VAL B 1 221 ? 6.512 -4.215 -28.609 1 92.81 221 VAL B C 1
ATOM 4614 O O . VAL B 1 221 ? 6.98 -4.895 -27.688 1 92.81 221 VAL B O 1
ATOM 4617 N N . PRO B 1 222 ? 7.055 -4.117 -29.844 1 91.31 222 PRO B N 1
ATOM 4618 C CA . PRO B 1 222 ? 8.289 -4.859 -30.094 1 91.31 222 PRO B CA 1
ATOM 4619 C C . PRO B 1 222 ? 9.422 -4.457 -29.156 1 91.31 222 PRO B C 1
ATOM 4621 O O . PRO B 1 222 ? 9.57 -3.277 -28.828 1 91.31 222 PRO B O 1
ATOM 4624 N N . LEU B 1 223 ? 10.078 -5.523 -28.828 1 89.25 223 LEU B N 1
ATOM 4625 C CA . LEU B 1 223 ? 11.195 -5.309 -27.922 1 89.25 223 LEU B CA 1
ATOM 4626 C C . LEU B 1 223 ? 12.438 -4.844 -28.688 1 89.25 223 LEU B C 1
ATOM 4628 O O . LEU B 1 223 ? 12.742 -5.375 -29.766 1 89.25 223 LEU B O 1
ATOM 4632 N N . GLY B 1 224 ? 13 -3.781 -28.25 1 87.44 224 GLY B N 1
ATOM 4633 C CA . GLY B 1 224 ? 14.258 -3.322 -28.828 1 87.44 224 GLY B CA 1
ATOM 4634 C C . GLY B 1 224 ? 15.477 -4 -28.234 1 87.44 224 GLY B C 1
ATOM 4635 O O . GLY B 1 224 ? 15.477 -5.219 -28.031 1 87.44 224 GLY B O 1
ATOM 4636 N N . ARG B 1 225 ? 16.578 -3.209 -28.078 1 91.38 225 ARG B N 1
ATOM 4637 C CA . ARG B 1 225 ? 17.797 -3.729 -27.453 1 91.38 225 ARG B CA 1
ATOM 4638 C C . ARG B 1 225 ? 17.531 -4.215 -26.047 1 91.38 225 ARG B C 1
ATOM 4640 O O . ARG B 1 225 ? 16.859 -3.529 -25.266 1 91.38 225 ARG B O 1
ATOM 4647 N N . LEU B 1 226 ? 17.875 -5.434 -25.875 1 96.44 226 LEU B N 1
ATOM 4648 C CA . LEU B 1 226 ? 17.578 -6.117 -24.609 1 96.44 226 LEU B CA 1
ATOM 4649 C C . LEU B 1 226 ? 18.828 -6.238 -23.75 1 96.44 226 LEU B C 1
ATOM 4651 O O . LEU B 1 226 ? 19.891 -6.645 -24.25 1 96.44 226 LEU B O 1
ATOM 4655 N N . ARG B 1 227 ? 18.812 -5.762 -22.547 1 98.06 227 ARG B N 1
ATOM 4656 C CA . ARG B 1 227 ? 19.844 -6.016 -21.531 1 98.06 227 ARG B CA 1
ATOM 4657 C C . ARG B 1 227 ? 19.375 -7.074 -20.547 1 98.06 227 ARG B C 1
ATOM 4659 O O . ARG B 1 227 ? 18.406 -6.871 -19.828 1 98.06 227 ARG B O 1
ATOM 4666 N N . VAL B 1 228 ? 20.094 -8.164 -20.516 1 98.69 228 VAL B N 1
ATOM 4667 C CA . VAL B 1 228 ? 19.719 -9.328 -19.703 1 98.69 228 VAL B CA 1
ATOM 4668 C C . VAL B 1 228 ? 20.656 -9.438 -18.5 1 98.69 228 VAL B C 1
ATOM 4670 O O . VAL B 1 228 ? 21.875 -9.508 -18.641 1 98.69 228 VAL B O 1
ATOM 4673 N N . GLY B 1 229 ? 20.016 -9.391 -17.328 1 98.81 229 GLY B N 1
ATOM 4674 C CA . GLY B 1 229 ? 20.781 -9.602 -16.109 1 98.81 229 GLY B CA 1
ATOM 4675 C C . GLY B 1 229 ? 20.828 -11.062 -15.688 1 98.81 229 GLY B C 1
ATOM 4676 O O . GLY B 1 229 ? 19.828 -11.773 -15.773 1 98.81 229 GLY B O 1
ATOM 4677 N N . VAL B 1 230 ? 21.984 -11.523 -15.234 1 98.75 230 VAL B N 1
ATOM 4678 C CA . VAL B 1 230 ? 22.188 -12.836 -14.625 1 98.75 230 VAL B CA 1
ATOM 4679 C C . VAL B 1 230 ? 22.703 -12.672 -13.195 1 98.75 230 VAL B C 1
ATOM 4681 O O . VAL B 1 230 ? 23.875 -12.32 -12.984 1 98.75 230 VAL B O 1
ATOM 4684 N N . PRO B 1 231 ? 21.828 -12.938 -12.219 1 98.5 231 PRO B N 1
ATOM 4685 C CA . PRO B 1 231 ? 22.312 -12.828 -10.844 1 98.5 231 PRO B CA 1
ATOM 4686 C C . PRO B 1 231 ? 23.328 -13.922 -10.492 1 98.5 231 PRO B C 1
ATOM 4688 O O . PRO B 1 231 ? 23.094 -15.094 -10.789 1 98.5 231 PRO B O 1
ATOM 4691 N N . VAL B 1 232 ? 24.406 -13.555 -9.75 1 97.69 232 VAL B N 1
ATOM 4692 C CA . VAL B 1 232 ? 25.516 -14.492 -9.648 1 97.69 232 VAL B CA 1
ATOM 4693 C C . VAL B 1 232 ? 25.703 -14.922 -8.195 1 97.69 232 VAL B C 1
ATOM 4695 O O . VAL B 1 232 ? 26.531 -15.781 -7.895 1 97.69 232 VAL B O 1
ATOM 4698 N N . ASP B 1 233 ? 24.969 -14.336 -7.258 1 98.25 233 ASP B N 1
ATOM 4699 C CA . ASP B 1 233 ? 25.094 -14.719 -5.855 1 98.25 233 ASP B CA 1
ATOM 4700 C C . ASP B 1 233 ? 24.656 -16.172 -5.645 1 98.25 233 ASP B C 1
ATOM 4702 O O . ASP B 1 233 ? 23.797 -16.688 -6.363 1 98.25 233 ASP B O 1
ATOM 4706 N N . GLU B 1 234 ? 25.188 -16.844 -4.621 1 97.81 234 GLU B N 1
ATOM 4707 C CA . GLU B 1 234 ? 24.922 -18.25 -4.332 1 97.81 234 GLU B CA 1
ATOM 4708 C C . GLU B 1 234 ? 23.438 -18.5 -4.09 1 97.81 234 GLU B C 1
ATOM 4710 O O . GLU B 1 234 ? 22.922 -19.578 -4.379 1 97.81 234 GLU B O 1
ATOM 4715 N N . TYR B 1 235 ? 22.797 -17.531 -3.619 1 98.38 235 TYR B N 1
ATOM 4716 C CA . TYR B 1 235 ? 21.375 -17.625 -3.336 1 98.38 235 TYR B CA 1
ATOM 4717 C C . TYR B 1 235 ? 20.609 -18.156 -4.547 1 98.38 235 TYR B C 1
ATOM 4719 O O . TYR B 1 235 ? 19.641 -18.891 -4.402 1 98.38 235 TYR B O 1
ATOM 4727 N N . TRP B 1 236 ? 21.047 -17.797 -5.719 1 98.5 236 TRP B N 1
ATOM 4728 C CA . TRP B 1 236 ? 20.281 -18 -6.945 1 98.5 236 TRP B CA 1
ATOM 4729 C C . TRP B 1 236 ? 20.656 -19.328 -7.594 1 98.5 236 TRP B C 1
ATOM 4731 O O . TRP B 1 236 ? 20.078 -19.703 -8.625 1 98.5 236 TRP B O 1
ATOM 4741 N N . TRP B 1 237 ? 21.516 -20.094 -6.988 1 97.56 237 TRP B N 1
ATOM 4742 C CA . TRP B 1 237 ? 22 -21.328 -7.59 1 97.56 237 TRP B CA 1
ATOM 4743 C C . TRP B 1 237 ? 21 -22.453 -7.422 1 97.56 237 TRP B C 1
ATOM 4745 O O . TRP B 1 237 ? 20.375 -22.594 -6.359 1 97.56 237 TRP B O 1
ATOM 4755 N N . ALA B 1 238 ? 20.812 -23.203 -8.492 1 98.19 238 ALA B N 1
ATOM 4756 C CA . ALA B 1 238 ? 20.062 -24.453 -8.391 1 98.19 238 ALA B CA 1
ATOM 4757 C C . ALA B 1 238 ? 20.969 -25.609 -7.965 1 98.19 238 ALA B C 1
ATOM 4759 O O . ALA B 1 238 ? 22.188 -25.578 -8.203 1 98.19 238 ALA B O 1
ATOM 4760 N N . TYR B 1 239 ? 20.344 -26.578 -7.336 1 97.69 239 TYR B N 1
ATOM 4761 C CA . TYR B 1 239 ? 21.109 -27.734 -6.879 1 97.69 239 TYR B CA 1
ATOM 4762 C C . TYR B 1 239 ? 21.203 -28.797 -7.969 1 97.69 239 TYR B C 1
ATOM 4764 O O . TYR B 1 239 ? 22.172 -29.562 -8 1 97.69 239 TYR B O 1
ATOM 4772 N N . ASP B 1 240 ? 20.234 -28.828 -8.805 1 93.94 240 ASP B N 1
ATOM 4773 C CA . ASP B 1 240 ? 20.219 -29.734 -9.961 1 93.94 240 ASP B CA 1
ATOM 4774 C C . ASP B 1 240 ? 20.953 -29.109 -11.141 1 93.94 240 ASP B C 1
ATOM 4776 O O . ASP B 1 240 ? 20.547 -28.078 -11.672 1 93.94 240 ASP B O 1
ATOM 4780 N N . PRO B 1 241 ? 22.016 -29.75 -11.648 1 94.94 241 PRO B N 1
ATOM 4781 C CA . PRO B 1 241 ? 22.812 -29.172 -12.734 1 94.94 241 PRO B CA 1
ATOM 4782 C C . PRO B 1 241 ? 22 -28.953 -14.008 1 94.94 241 PRO B C 1
ATOM 4784 O O . PRO B 1 241 ? 22.297 -28.031 -14.781 1 94.94 241 PRO B O 1
ATOM 4787 N N . VAL B 1 242 ? 21.047 -29.766 -14.242 1 97.06 242 VAL B N 1
ATOM 4788 C CA . VAL B 1 242 ? 20.203 -29.609 -15.43 1 97.06 242 VAL B CA 1
ATOM 4789 C C . VAL B 1 242 ? 19.516 -28.25 -15.406 1 97.06 242 VAL B C 1
ATOM 4791 O O . VAL B 1 242 ? 19.344 -27.625 -16.453 1 97.06 242 VAL B O 1
ATOM 4794 N N . LEU B 1 243 ? 19.156 -27.797 -14.219 1 98.25 243 LEU B N 1
ATOM 4795 C CA . LEU B 1 243 ? 18.484 -26.5 -14.078 1 98.25 243 LEU B CA 1
ATOM 4796 C C . LEU B 1 243 ? 19.453 -25.359 -14.367 1 98.25 243 LEU B C 1
ATOM 4798 O O . LEU B 1 243 ? 19.094 -24.391 -15.039 1 98.25 243 LEU B O 1
ATOM 4802 N N . GLU B 1 244 ? 20.656 -25.5 -13.883 1 97.5 244 GLU B N 1
ATOM 4803 C CA . GLU B 1 244 ? 21.672 -24.5 -14.172 1 97.5 244 GLU B CA 1
ATOM 4804 C C . GLU B 1 244 ? 21.984 -24.438 -15.664 1 97.5 244 GLU B C 1
ATOM 4806 O O . GLU B 1 244 ? 22.125 -23.359 -16.234 1 97.5 244 GLU B O 1
ATOM 4811 N N . ASP B 1 245 ? 22.094 -25.562 -16.219 1 97.19 245 ASP B N 1
ATOM 4812 C CA . ASP B 1 245 ? 22.375 -25.672 -17.656 1 97.19 245 ASP B CA 1
ATOM 4813 C C . ASP B 1 245 ? 21.266 -25.031 -18.484 1 97.19 245 ASP B C 1
ATOM 4815 O O . ASP B 1 245 ? 21.547 -24.328 -19.453 1 97.19 245 ASP B O 1
ATOM 4819 N N . ALA B 1 246 ? 20.078 -25.328 -18.094 1 97.62 246 ALA B N 1
ATOM 4820 C CA . ALA B 1 246 ? 18.938 -24.781 -18.828 1 97.62 246 ALA B CA 1
ATOM 4821 C C . ALA B 1 246 ? 18.969 -23.266 -18.844 1 97.62 246 ALA B C 1
ATOM 4823 O O . ALA B 1 246 ? 18.766 -22.641 -19.891 1 97.62 246 ALA B O 1
ATOM 4824 N N . ALA B 1 247 ? 19.25 -22.656 -17.703 1 98.06 247 ALA B N 1
ATOM 4825 C CA . ALA B 1 247 ? 19.328 -21.203 -17.609 1 98.06 247 ALA B CA 1
ATOM 4826 C C . ALA B 1 247 ? 20.5 -20.672 -18.422 1 98.06 247 ALA B C 1
ATOM 4828 O O . ALA B 1 247 ? 20.375 -19.672 -19.125 1 98.06 247 ALA B O 1
ATOM 4829 N N . ALA B 1 248 ? 21.578 -21.344 -18.359 1 97.56 248 ALA B N 1
ATOM 4830 C CA . ALA B 1 248 ? 22.766 -20.938 -19.094 1 97.56 248 ALA B CA 1
ATOM 4831 C C . ALA B 1 248 ? 22.531 -20.969 -20.609 1 97.56 248 ALA B C 1
ATOM 4833 O O . ALA B 1 248 ? 22.969 -20.078 -21.328 1 97.56 248 ALA B O 1
ATOM 4834 N N . ILE B 1 249 ? 21.938 -21.969 -21.047 1 97.25 249 ILE B N 1
ATOM 4835 C CA . ILE B 1 249 ? 21.625 -22.125 -22.469 1 97.25 249 ILE B CA 1
ATOM 4836 C C . ILE B 1 249 ? 20.688 -21 -22.906 1 97.25 249 ILE B C 1
ATOM 4838 O O . ILE B 1 249 ? 20.891 -20.406 -23.969 1 97.25 249 ILE B O 1
ATOM 4842 N N . ALA B 1 250 ? 19.672 -20.734 -22.078 1 97.62 250 ALA B N 1
ATOM 4843 C CA . ALA B 1 250 ? 18.75 -19.641 -22.375 1 97.62 250 ALA B CA 1
ATOM 4844 C C . ALA B 1 250 ? 19.5 -18.312 -22.516 1 97.62 250 ALA B C 1
ATOM 4846 O O . ALA B 1 250 ? 19.266 -17.562 -23.453 1 97.62 250 ALA B O 1
ATOM 4847 N N . VAL B 1 251 ? 20.391 -18.047 -21.609 1 98.06 251 VAL B N 1
ATOM 4848 C CA . VAL B 1 251 ? 21.172 -16.812 -21.625 1 98.06 251 VAL B CA 1
ATOM 4849 C C . VAL B 1 251 ? 22.031 -16.75 -22.875 1 98.06 251 VAL B C 1
ATOM 4851 O O . VAL B 1 251 ? 22.141 -15.711 -23.531 1 98.06 251 VAL B O 1
ATOM 4854 N N . ALA B 1 252 ? 22.641 -17.812 -23.203 1 97.31 252 ALA B N 1
ATOM 4855 C CA . ALA B 1 252 ? 23.484 -17.891 -24.391 1 97.31 252 ALA B CA 1
ATOM 4856 C C . ALA B 1 252 ? 22.672 -17.609 -25.656 1 97.31 252 ALA B C 1
ATOM 4858 O O . ALA B 1 252 ? 23.141 -16.922 -26.562 1 97.31 252 ALA B O 1
ATOM 4859 N N . GLN B 1 253 ? 21.531 -18.172 -25.719 1 96.06 253 GLN B N 1
ATOM 4860 C CA . GLN B 1 253 ? 20.656 -17.938 -26.859 1 96.06 253 GLN B CA 1
ATOM 4861 C C . GLN B 1 253 ? 20.312 -16.469 -27 1 96.06 253 GLN B C 1
ATOM 4863 O O . GLN B 1 253 ? 20.312 -15.922 -28.094 1 96.06 253 GLN B O 1
ATOM 4868 N N . LEU B 1 254 ? 20 -15.852 -25.859 1 97.31 254 LEU B N 1
ATOM 4869 C CA . LEU B 1 254 ? 19.688 -14.43 -25.891 1 97.31 254 LEU B CA 1
ATOM 4870 C C . LEU B 1 254 ? 20.891 -13.602 -26.328 1 97.31 254 LEU B C 1
ATOM 4872 O O . LEU B 1 254 ? 20.75 -12.641 -27.078 1 97.31 254 LEU B O 1
ATOM 4876 N N . ARG B 1 255 ? 21.953 -14.016 -25.812 1 97 255 ARG B N 1
ATOM 4877 C CA . ARG B 1 255 ? 23.188 -13.359 -26.219 1 97 255 ARG B CA 1
ATOM 4878 C C . ARG B 1 255 ? 23.406 -13.484 -27.719 1 97 255 ARG B C 1
ATOM 4880 O O . ARG B 1 255 ? 23.734 -12.5 -28.391 1 97 255 ARG B O 1
ATOM 4887 N N . ASP B 1 256 ? 23.219 -14.586 -28.234 1 95.38 256 ASP B N 1
ATOM 4888 C CA . ASP B 1 256 ? 23.375 -14.844 -29.656 1 95.38 256 ASP B CA 1
ATOM 4889 C C . ASP B 1 256 ? 22.375 -14.031 -30.484 1 95.38 256 ASP B C 1
ATOM 4891 O O . ASP B 1 256 ? 22.656 -13.664 -31.625 1 95.38 256 ASP B O 1
ATOM 4895 N N . ASP B 1 257 ? 21.312 -13.773 -29.906 1 93.56 257 ASP B N 1
ATOM 4896 C CA . ASP B 1 257 ? 20.281 -13 -30.562 1 93.56 257 ASP B CA 1
ATOM 4897 C C . ASP B 1 257 ? 20.531 -11.5 -30.422 1 93.56 257 ASP B C 1
ATOM 4899 O O . ASP B 1 257 ? 19.688 -10.688 -30.797 1 93.56 257 ASP B O 1
ATOM 4903 N N . GLY B 1 258 ? 21.578 -11.141 -29.75 1 95.12 258 GLY B N 1
ATOM 4904 C CA . GLY B 1 258 ? 22 -9.742 -29.75 1 95.12 258 GLY B CA 1
ATOM 4905 C C . GLY B 1 258 ? 21.797 -9.062 -28.406 1 95.12 258 GLY B C 1
ATOM 4906 O O . GLY B 1 258 ? 22.109 -7.879 -28.266 1 95.12 258 GLY B O 1
ATOM 4907 N N . ALA B 1 259 ? 21.344 -9.781 -27.469 1 97.38 259 ALA B N 1
ATOM 4908 C CA . ALA B 1 259 ? 21.156 -9.172 -26.156 1 97.38 259 ALA B CA 1
ATOM 4909 C C . ALA B 1 259 ? 22.484 -8.93 -25.453 1 97.38 259 ALA B C 1
ATOM 4911 O O . ALA B 1 259 ? 23.438 -9.688 -25.641 1 97.38 259 ALA B O 1
ATOM 4912 N N . GLN B 1 260 ? 22.516 -7.801 -24.734 1 98.06 260 GLN B N 1
ATOM 4913 C CA . GLN B 1 260 ? 23.641 -7.582 -23.828 1 98.06 260 GLN B CA 1
ATOM 4914 C C . GLN B 1 260 ? 23.422 -8.289 -22.5 1 98.06 260 GLN B C 1
ATOM 4916 O O . GLN B 1 260 ? 22.406 -8.07 -21.828 1 98.06 260 GLN B O 1
ATOM 4921 N N . VAL B 1 261 ? 24.359 -9.133 -22.172 1 98.12 261 VAL B N 1
ATOM 4922 C CA . VAL B 1 261 ? 24.25 -9.883 -20.938 1 98.12 261 VAL B CA 1
ATOM 4923 C C . VAL B 1 261 ? 25.141 -9.242 -19.859 1 98.12 261 VAL B C 1
ATOM 4925 O O . VAL B 1 261 ? 26.312 -8.969 -20.109 1 98.12 261 VAL B O 1
ATOM 4928 N N . VAL B 1 262 ? 24.547 -9.008 -18.719 1 97.88 262 VAL B N 1
ATOM 4929 C CA . VAL B 1 262 ? 25.234 -8.375 -17.594 1 97.88 262 VAL B CA 1
ATOM 4930 C C . VAL B 1 262 ? 25.141 -9.266 -16.359 1 97.88 262 VAL B C 1
ATOM 4932 O O . VAL B 1 262 ? 24.062 -9.742 -16 1 97.88 262 VAL B O 1
ATOM 4935 N N . ARG B 1 263 ? 26.281 -9.555 -15.727 1 97.38 263 ARG B N 1
ATOM 4936 C CA . ARG B 1 263 ? 26.281 -10.234 -14.438 1 97.38 263 ARG B CA 1
ATOM 4937 C C . ARG B 1 263 ? 26.062 -9.25 -13.297 1 97.38 263 ARG B C 1
ATOM 4939 O O . ARG B 1 263 ? 26.625 -8.156 -13.297 1 97.38 263 ARG B O 1
ATOM 4946 N N . LEU B 1 264 ? 25.109 -9.602 -12.375 1 96.75 264 LEU B N 1
ATOM 4947 C CA . LEU B 1 264 ? 24.781 -8.664 -11.312 1 96.75 264 LEU B CA 1
ATOM 4948 C C . LEU B 1 264 ? 24.922 -9.32 -9.945 1 96.75 264 LEU B C 1
ATOM 4950 O O . LEU B 1 264 ? 24.703 -10.531 -9.805 1 96.75 264 LEU B O 1
ATOM 4954 N N . ARG B 1 265 ? 25.328 -8.508 -8.977 1 98.06 265 ARG B N 1
ATOM 4955 C CA . ARG B 1 265 ? 25.375 -8.914 -7.574 1 98.06 265 ARG B CA 1
ATOM 4956 C C . ARG B 1 265 ? 24.188 -8.336 -6.805 1 98.06 265 ARG B C 1
ATOM 4958 O O . ARG B 1 265 ? 23.781 -7.195 -7.039 1 98.06 265 ARG B O 1
ATOM 4965 N N . THR B 1 266 ? 23.609 -9.125 -5.996 1 98.44 266 THR B N 1
ATOM 4966 C CA . THR B 1 266 ? 22.484 -8.742 -5.141 1 98.44 266 THR B CA 1
ATOM 4967 C C . THR B 1 266 ? 22.75 -9.125 -3.689 1 98.44 266 THR B C 1
ATOM 4969 O O . THR B 1 266 ? 22.031 -9.938 -3.111 1 98.44 266 THR B O 1
ATOM 4972 N N . PRO B 1 267 ? 23.688 -8.523 -3.064 1 96.94 267 PRO B N 1
ATOM 4973 C CA . PRO B 1 267 ? 24.109 -8.953 -1.729 1 96.94 267 PRO B CA 1
ATOM 4974 C C . PRO B 1 267 ? 22.984 -8.867 -0.701 1 96.94 267 PRO B C 1
ATOM 4976 O O . PRO B 1 267 ? 23.031 -9.539 0.335 1 96.94 267 PRO B O 1
ATOM 4979 N N . MET B 1 268 ? 21.859 -8.102 -0.984 1 98.25 268 MET B N 1
ATOM 4980 C CA . MET B 1 268 ? 20.766 -7.91 -0.045 1 98.25 268 MET B CA 1
ATOM 4981 C C . MET B 1 268 ? 19.734 -9.039 -0.172 1 98.25 268 MET B C 1
ATOM 4983 O O . MET B 1 268 ? 18.781 -9.109 0.604 1 98.25 268 MET B O 1
ATOM 4987 N N . ILE B 1 269 ? 19.922 -10.016 -1.034 1 98.69 269 ILE B N 1
ATOM 4988 C CA . ILE B 1 269 ? 18.828 -10.875 -1.49 1 98.69 269 ILE B CA 1
ATOM 4989 C C . ILE B 1 269 ? 18.391 -11.797 -0.354 1 98.69 269 ILE B C 1
ATOM 4991 O O . ILE B 1 269 ? 17.188 -12.031 -0.166 1 98.69 269 ILE B O 1
ATOM 4995 N N . GLU B 1 270 ? 19.297 -12.344 0.393 1 98.44 270 GLU B N 1
ATOM 4996 C CA . GLU B 1 270 ? 18.938 -13.25 1.479 1 98.44 270 GLU B CA 1
ATOM 4997 C C . GLU B 1 270 ? 18.109 -12.539 2.543 1 98.44 270 GLU B C 1
ATOM 4999 O O . GLU B 1 270 ? 17.156 -13.109 3.086 1 98.44 270 GLU B O 1
ATOM 5004 N N . GLU B 1 271 ? 18.516 -11.328 2.836 1 98.69 271 GLU B N 1
ATOM 5005 C CA . GLU B 1 271 ? 17.75 -10.539 3.789 1 98.69 271 GLU B CA 1
ATOM 5006 C C . GLU B 1 271 ? 16.344 -10.258 3.264 1 98.69 271 GLU B C 1
ATOM 5008 O O . GLU B 1 271 ? 15.367 -10.352 4.012 1 98.69 271 GLU B O 1
ATOM 5013 N N . LEU B 1 272 ? 16.234 -9.898 2.016 1 98.75 272 LEU B N 1
ATOM 5014 C CA . LEU B 1 272 ? 14.93 -9.664 1.411 1 98.75 272 LEU B CA 1
ATOM 5015 C C . LEU B 1 272 ? 14.07 -10.922 1.478 1 98.75 272 LEU B C 1
ATOM 5017 O O . LEU B 1 272 ? 12.922 -10.867 1.937 1 98.75 272 LEU B O 1
ATOM 5021 N N . ALA B 1 273 ? 14.648 -12.016 1.1 1 98.69 273 ALA B N 1
ATOM 5022 C CA . ALA B 1 273 ? 13.914 -13.273 1.079 1 98.69 273 ALA B CA 1
ATOM 5023 C C . ALA B 1 273 ? 13.414 -13.641 2.473 1 98.69 273 ALA B C 1
ATOM 5025 O O . ALA B 1 273 ? 12.328 -14.203 2.623 1 98.69 273 ALA B O 1
ATOM 5026 N N . ALA B 1 274 ? 14.188 -13.367 3.441 1 98.31 274 ALA B N 1
ATOM 5027 C CA . ALA B 1 274 ? 13.867 -13.734 4.82 1 98.31 274 ALA B CA 1
ATOM 5028 C C . ALA B 1 274 ? 12.625 -13 5.309 1 98.31 274 ALA B C 1
ATOM 5030 O O . ALA B 1 274 ? 11.961 -13.445 6.246 1 98.31 274 ALA B O 1
ATOM 5031 N N . THR B 1 275 ? 12.242 -11.836 4.703 1 98.69 275 THR B N 1
ATOM 5032 C CA . THR B 1 275 ? 11.062 -11.086 5.133 1 98.69 275 THR B CA 1
ATOM 5033 C C . THR B 1 275 ? 9.781 -11.812 4.738 1 98.69 275 THR B C 1
ATOM 5035 O O . THR B 1 275 ? 8.727 -11.594 5.332 1 98.69 275 THR B O 1
ATOM 5038 N N . TYR B 1 276 ? 9.859 -12.703 3.773 1 98.69 276 TYR B N 1
ATOM 5039 C CA . TYR B 1 276 ? 8.711 -13.383 3.191 1 98.69 276 TYR B CA 1
ATOM 5040 C C . TYR B 1 276 ? 7.945 -14.164 4.254 1 98.69 276 TYR B C 1
ATOM 5042 O O . TYR B 1 276 ? 6.723 -14.039 4.367 1 98.69 276 TYR B O 1
ATOM 5050 N N . THR B 1 277 ? 8.656 -14.914 5 1 98.06 277 THR B N 1
ATOM 5051 C CA . THR B 1 277 ? 8.023 -15.812 5.965 1 98.06 277 THR B CA 1
ATOM 5052 C C . THR B 1 277 ? 7.207 -15.031 6.984 1 98.06 277 THR B C 1
ATOM 5054 O O . THR B 1 277 ? 6.062 -15.383 7.277 1 98.06 277 THR B O 1
ATOM 5057 N N . THR B 1 278 ? 7.789 -13.953 7.469 1 98.56 278 THR B N 1
ATOM 5058 C CA . THR B 1 278 ? 7.109 -13.148 8.477 1 98.56 278 THR B CA 1
ATOM 5059 C C . THR B 1 278 ? 5.867 -12.477 7.887 1 98.56 278 THR B C 1
ATOM 5061 O O . THR B 1 278 ? 4.797 -12.508 8.492 1 98.56 278 THR B O 1
ATOM 5064 N N . ILE B 1 279 ? 5.996 -11.93 6.746 1 98.75 279 ILE B N 1
ATOM 5065 C CA . ILE B 1 279 ? 4.91 -11.18 6.117 1 98.75 279 ILE B CA 1
ATOM 5066 C C . ILE B 1 279 ? 3.779 -12.133 5.742 1 98.75 279 ILE B C 1
ATOM 5068 O O . ILE B 1 279 ? 2.645 -11.977 6.199 1 98.75 279 ILE B O 1
ATOM 5072 N N . VAL B 1 280 ? 4.059 -13.164 5.004 1 98.75 280 VAL B N 1
ATOM 5073 C CA . VAL B 1 280 ? 3.053 -14.094 4.504 1 98.75 280 VAL B CA 1
ATOM 5074 C C . VAL B 1 280 ? 2.475 -14.906 5.66 1 98.75 280 VAL B C 1
ATOM 5076 O O . VAL B 1 280 ? 1.258 -15.094 5.75 1 98.75 280 VAL B O 1
ATOM 5079 N N . GLY B 1 281 ? 3.373 -15.359 6.543 1 98.69 281 GLY B N 1
ATOM 5080 C CA . GLY B 1 281 ? 2.898 -16.141 7.68 1 98.69 281 GLY B CA 1
ATOM 5081 C C . GLY B 1 281 ? 1.948 -15.359 8.57 1 98.69 281 GLY B C 1
ATOM 5082 O O . GLY B 1 281 ? 0.934 -15.898 9.023 1 98.69 281 GLY B O 1
ATOM 5083 N N . SER B 1 282 ? 2.252 -14.078 8.844 1 98.81 282 SER B N 1
ATOM 5084 C CA . SER B 1 282 ? 1.395 -13.242 9.68 1 98.81 282 SER B CA 1
ATOM 5085 C C . SER B 1 282 ? 0.032 -13.023 9.031 1 98.81 282 SER B C 1
ATOM 5087 O O . SER B 1 282 ? -1.002 -13.133 9.688 1 98.81 282 SER B O 1
ATOM 5089 N N . GLU B 1 283 ? 0.022 -12.711 7.793 1 98.81 283 GLU B N 1
ATOM 5090 C CA . GLU B 1 283 ? -1.218 -12.445 7.07 1 98.81 283 GLU B CA 1
ATOM 5091 C C . GLU B 1 283 ? -2.055 -13.711 6.926 1 98.81 283 GLU B C 1
ATOM 5093 O O . GLU B 1 283 ? -3.277 -13.672 7.09 1 98.81 283 GLU B O 1
ATOM 5098 N N . ALA B 1 284 ? -1.378 -14.828 6.652 1 98.81 284 ALA B N 1
ATOM 5099 C CA . ALA B 1 284 ? -2.08 -16.109 6.574 1 98.81 284 ALA B CA 1
ATOM 5100 C C . ALA B 1 284 ? -2.73 -16.453 7.906 1 98.81 284 ALA B C 1
ATOM 5102 O O . ALA B 1 284 ? -3.912 -16.812 7.957 1 98.81 284 ALA B O 1
ATOM 5103 N N . TYR B 1 285 ? -1.931 -16.375 8.945 1 98.81 285 TYR B N 1
ATOM 5104 C CA . TYR B 1 285 ? -2.471 -16.719 10.258 1 98.81 285 TYR B CA 1
ATOM 5105 C C . TYR B 1 285 ? -3.67 -15.844 10.602 1 98.81 285 TYR B C 1
ATOM 5107 O O . TYR B 1 285 ? -4.668 -16.328 11.141 1 98.81 285 TYR B O 1
ATOM 5115 N N . ALA B 1 286 ? -3.549 -14.539 10.305 1 98.69 286 ALA B N 1
ATOM 5116 C CA . ALA B 1 286 ? -4.652 -13.625 10.578 1 98.69 286 ALA B CA 1
ATOM 5117 C C . ALA B 1 286 ? -5.934 -14.094 9.898 1 98.69 286 ALA B C 1
ATOM 5119 O O . ALA B 1 286 ? -7.027 -13.945 10.453 1 98.69 286 ALA B O 1
ATOM 5120 N N . THR B 1 287 ? -5.863 -14.656 8.734 1 98.5 287 THR B N 1
ATOM 5121 C CA . THR B 1 287 ? -7.012 -15.156 7.98 1 98.5 287 THR B CA 1
ATOM 5122 C C . THR B 1 287 ? -7.574 -16.406 8.633 1 98.5 287 THR B C 1
ATOM 5124 O O . THR B 1 287 ? -8.789 -16.594 8.695 1 98.5 287 THR B O 1
ATOM 5127 N N . HIS B 1 288 ? -6.711 -17.234 9.172 1 98.69 288 HIS B N 1
ATOM 5128 C CA . HIS B 1 288 ? -7.098 -18.594 9.523 1 98.69 288 HIS B CA 1
ATOM 5129 C C . HIS B 1 288 ? -7.336 -18.719 11.031 1 98.69 288 HIS B C 1
ATOM 5131 O O . HIS B 1 288 ? -7.871 -19.734 11.492 1 98.69 288 HIS B O 1
ATOM 5137 N N . ARG B 1 289 ? -6.957 -17.734 11.812 1 97.88 289 ARG B N 1
ATOM 5138 C CA . ARG B 1 289 ? -6.832 -17.859 13.258 1 97.88 289 ARG B CA 1
ATOM 5139 C C . ARG B 1 289 ? -8.109 -18.406 13.883 1 97.88 289 ARG B C 1
ATOM 5141 O O . ARG B 1 289 ? -8.062 -19.281 14.758 1 97.88 289 ARG B O 1
ATOM 5148 N N . ARG B 1 290 ? -9.289 -18 13.43 1 96.75 290 ARG B N 1
ATOM 5149 C CA . ARG B 1 290 ? -10.547 -18.438 14.039 1 96.75 290 ARG B CA 1
ATOM 5150 C C . ARG B 1 290 ? -10.836 -19.891 13.719 1 96.75 290 ARG B C 1
ATOM 5152 O O . ARG B 1 290 ? -11.211 -20.672 14.609 1 96.75 290 ARG B O 1
ATOM 5159 N N . TRP B 1 291 ? -10.672 -20.25 12.422 1 97.69 291 TRP B N 1
ATOM 5160 C CA . TRP B 1 291 ? -10.883 -21.625 12.023 1 97.69 291 TRP B CA 1
ATOM 5161 C C . TRP B 1 291 ? -9.898 -22.562 12.727 1 97.69 291 TRP B C 1
ATOM 5163 O O . TRP B 1 291 ? -10.266 -23.641 13.18 1 97.69 291 TRP B O 1
ATOM 5173 N N . LEU B 1 292 ? -8.648 -22.094 12.75 1 97.75 292 LEU B N 1
ATOM 5174 C CA . LEU B 1 292 ? -7.598 -22.906 13.344 1 97.75 292 LEU B CA 1
ATOM 5175 C C . LEU B 1 292 ? -7.871 -23.141 14.828 1 97.75 292 LEU B C 1
ATOM 5177 O O . LEU B 1 292 ? -7.605 -24.219 15.344 1 97.75 292 LEU B O 1
ATOM 5181 N N . ALA B 1 293 ? -8.375 -22.156 15.531 1 96.69 293 ALA B N 1
ATOM 5182 C CA . ALA B 1 293 ? -8.719 -22.281 16.953 1 96.69 293 ALA B CA 1
ATOM 5183 C C . ALA B 1 293 ? -9.906 -23.219 17.141 1 96.69 293 ALA B C 1
ATOM 5185 O O . ALA B 1 293 ? -9.93 -24.016 18.078 1 96.69 293 ALA B O 1
ATOM 5186 N N . ALA B 1 294 ? -10.836 -23.172 16.281 1 96.5 294 ALA B N 1
ATOM 5187 C CA . ALA B 1 294 ? -12.102 -23.906 16.438 1 96.5 294 ALA B CA 1
ATOM 5188 C C . ALA B 1 294 ? -11.977 -25.344 15.93 1 96.5 294 ALA B C 1
ATOM 5190 O O . ALA B 1 294 ? -12.508 -26.266 16.547 1 96.5 294 ALA B O 1
ATOM 5191 N N . HIS B 1 295 ? -11.258 -25.5 14.727 1 95 295 HIS B N 1
ATOM 5192 C CA . HIS B 1 295 ? -11.211 -26.812 14.078 1 95 295 HIS B CA 1
ATOM 5193 C C . HIS B 1 295 ? -9.805 -27.125 13.562 1 95 295 HIS B C 1
ATOM 5195 O O . HIS B 1 295 ? -9.625 -27.375 12.375 1 95 295 HIS B O 1
ATOM 5201 N N . PRO B 1 296 ? -8.859 -27.219 14.438 1 96.81 296 PRO B N 1
ATOM 5202 C CA . PRO B 1 296 ? -7.484 -27.438 13.992 1 96.81 296 PRO B CA 1
ATOM 5203 C C . PRO B 1 296 ? -7.312 -28.766 13.258 1 96.81 296 PRO B C 1
ATOM 5205 O O . PRO B 1 296 ? -6.477 -28.875 12.359 1 96.81 296 PRO B O 1
ATOM 5208 N N . ASP B 1 297 ? -8.148 -29.75 13.492 1 97.19 297 ASP B N 1
ATOM 5209 C CA . ASP B 1 297 ? -7.98 -31.094 12.945 1 97.19 297 ASP B CA 1
ATOM 5210 C C . ASP B 1 297 ? -8.484 -31.172 11.508 1 97.19 297 ASP B C 1
ATOM 5212 O O . ASP B 1 297 ? -8.219 -32.156 10.797 1 97.19 297 ASP B O 1
ATOM 5216 N N . ASP B 1 298 ? -9.203 -30.172 11.078 1 98.06 298 ASP B N 1
ATOM 5217 C CA . ASP B 1 298 ? -9.664 -30.125 9.688 1 98.06 298 ASP B CA 1
ATOM 5218 C C . ASP B 1 298 ? -8.531 -29.703 8.75 1 98.06 298 ASP B C 1
ATOM 5220 O O . ASP B 1 298 ? -8.625 -29.875 7.535 1 98.06 298 ASP B O 1
ATOM 5224 N N . TYR B 1 299 ? -7.512 -29.141 9.312 1 98.5 299 TYR B N 1
ATOM 5225 C CA . TYR B 1 299 ? -6.348 -28.75 8.523 1 98.5 299 TYR B CA 1
ATOM 5226 C C . TYR B 1 299 ? -5.43 -29.953 8.297 1 98.5 299 TYR B C 1
ATOM 5228 O O . TYR B 1 299 ? -5.289 -30.812 9.172 1 98.5 299 TYR B O 1
ATOM 5236 N N . GLN B 1 300 ? -4.82 -29.969 7.074 1 98.12 300 GLN B N 1
ATOM 5237 C CA . GLN B 1 300 ? -3.682 -30.859 6.918 1 98.12 300 GLN B CA 1
ATOM 5238 C C . GLN B 1 300 ? -2.572 -30.531 7.91 1 98.12 300 GLN B C 1
ATOM 5240 O O . GLN B 1 300 ? -2.336 -29.344 8.203 1 98.12 300 GLN B O 1
ATOM 5245 N N . PRO B 1 301 ? -1.83 -31.531 8.422 1 97.44 301 PRO B N 1
ATOM 5246 C CA . PRO B 1 301 ? -0.776 -31.281 9.406 1 97.44 301 PRO B CA 1
ATOM 5247 C C . PRO B 1 301 ? 0.267 -30.281 8.906 1 97.44 301 PRO B C 1
ATOM 5249 O O . PRO B 1 301 ? 0.708 -29.406 9.664 1 97.44 301 PRO B O 1
ATOM 5252 N N . ALA B 1 302 ? 0.629 -30.375 7.695 1 96.94 302 ALA B N 1
ATOM 5253 C CA . ALA B 1 302 ? 1.643 -29.484 7.141 1 96.94 302 ALA B CA 1
ATOM 5254 C C . ALA B 1 302 ? 1.175 -28.031 7.18 1 96.94 302 ALA B C 1
ATOM 5256 O O . ALA B 1 302 ? 1.961 -27.125 7.465 1 96.94 302 ALA B O 1
ATOM 5257 N N . THR B 1 303 ? -0.108 -27.797 6.895 1 98.19 303 THR B N 1
ATOM 5258 C CA . THR B 1 303 ? -0.66 -26.453 6.891 1 98.19 303 THR B CA 1
ATOM 5259 C C . THR B 1 303 ? -0.727 -25.891 8.312 1 98.19 303 THR B C 1
ATOM 5261 O O . THR B 1 303 ? -0.343 -24.734 8.547 1 98.19 303 THR B O 1
ATOM 5264 N N . ARG B 1 304 ? -1.138 -26.656 9.227 1 97.69 304 ARG B N 1
ATOM 5265 C CA . ARG B 1 304 ? -1.185 -26.25 10.625 1 97.69 304 ARG B CA 1
ATOM 5266 C C . ARG B 1 304 ? 0.2 -25.844 11.133 1 97.69 304 ARG B C 1
ATOM 5268 O O . ARG B 1 304 ? 0.35 -24.844 11.836 1 97.69 304 ARG B O 1
ATOM 5275 N N . ALA B 1 305 ? 1.142 -26.656 10.75 1 97 305 ALA B N 1
ATOM 5276 C CA . ALA B 1 305 ? 2.514 -26.422 11.195 1 97 305 ALA B CA 1
ATOM 5277 C C . ALA B 1 305 ? 3.051 -25.109 10.648 1 97 305 ALA B C 1
ATOM 5279 O O . ALA B 1 305 ? 3.85 -24.438 11.312 1 97 305 ALA B O 1
ATOM 5280 N N . ARG B 1 306 ? 2.613 -24.703 9.508 1 97.19 306 ARG B N 1
ATOM 5281 C CA . ARG B 1 306 ? 3.068 -23.453 8.898 1 97.19 306 ARG B CA 1
ATOM 5282 C C . ARG B 1 306 ? 2.375 -22.25 9.523 1 97.19 306 ARG B C 1
ATOM 5284 O O . ARG B 1 306 ? 2.941 -21.156 9.57 1 97.19 306 ARG B O 1
ATOM 5291 N N . LEU B 1 307 ? 1.153 -22.438 10.039 1 98.38 307 LEU B N 1
ATOM 5292 C CA . LEU B 1 307 ? 0.357 -21.344 10.594 1 98.38 307 LEU B CA 1
ATOM 5293 C C . LEU B 1 307 ? 0.704 -21.109 12.055 1 98.38 307 LEU B C 1
ATOM 5295 O O . LEU B 1 307 ? 0.823 -19.953 12.492 1 98.38 307 LEU B O 1
ATOM 5299 N N . ALA B 1 308 ? 1.059 -22.078 12.789 1 97.06 308 ALA B N 1
ATOM 5300 C CA . ALA B 1 308 ? 1.116 -22.094 14.25 1 97.06 308 ALA B CA 1
ATOM 5301 C C . ALA B 1 308 ? 2.148 -21.109 14.773 1 97.06 308 ALA B C 1
ATOM 5303 O O . ALA B 1 308 ? 1.908 -20.406 15.766 1 97.06 308 ALA B O 1
ATOM 5304 N N . PRO B 1 309 ? 3.25 -20.953 14.117 1 97.44 309 PRO B N 1
ATOM 5305 C CA . PRO B 1 309 ? 4.305 -20.109 14.672 1 97.44 309 PRO B CA 1
ATOM 5306 C C . PRO B 1 309 ? 3.895 -18.625 14.742 1 97.44 309 PRO B C 1
ATOM 5308 O O . PRO B 1 309 ? 4.566 -17.828 15.398 1 97.44 309 PRO B O 1
ATOM 5311 N N . PHE B 1 310 ? 2.826 -18.25 14.156 1 98.38 310 PHE B N 1
ATOM 5312 C CA . PHE B 1 310 ? 2.518 -16.828 14.016 1 98.38 310 PHE B CA 1
ATOM 5313 C C . PHE B 1 310 ? 1.4 -16.422 14.969 1 98.38 310 PHE B C 1
ATOM 5315 O O . PHE B 1 310 ? 0.949 -15.273 14.953 1 98.38 310 PHE B O 1
ATOM 5322 N N . ALA B 1 311 ? 1.016 -17.297 15.836 1 97.62 311 ALA B N 1
ATOM 5323 C CA . ALA B 1 311 ? -0.101 -17.078 16.75 1 97.62 311 ALA B CA 1
ATOM 5324 C C . ALA B 1 311 ? 0.18 -15.914 17.688 1 97.62 311 ALA B C 1
ATOM 5326 O O . ALA B 1 311 ? -0.729 -15.156 18.031 1 97.62 311 ALA B O 1
ATOM 5327 N N . ASP B 1 312 ? 1.48 -15.672 18.047 1 97.19 312 ASP B N 1
ATOM 5328 C CA . ASP B 1 312 ? 1.794 -14.672 19.062 1 97.19 312 ASP B CA 1
ATOM 5329 C C . ASP B 1 312 ? 2.752 -13.617 18.516 1 97.19 312 ASP B C 1
ATOM 5331 O O . ASP B 1 312 ? 3.359 -12.867 19.281 1 97.19 312 ASP B O 1
ATOM 5335 N N . LEU B 1 313 ? 2.887 -13.664 17.234 1 98.38 313 LEU B N 1
ATOM 5336 C CA . LEU B 1 313 ? 3.795 -12.68 16.641 1 98.38 313 LEU B CA 1
ATOM 5337 C C . LEU B 1 313 ? 3.305 -11.258 16.922 1 98.38 313 LEU B C 1
ATOM 5339 O O . LEU B 1 313 ? 2.115 -10.969 16.766 1 98.38 313 LEU B O 1
ATOM 5343 N N . LYS B 1 314 ? 4.227 -10.375 17.344 1 98.31 314 LYS B N 1
ATOM 5344 C CA . LYS B 1 314 ? 3.893 -8.992 17.656 1 98.31 314 LYS B CA 1
ATOM 5345 C C . LYS B 1 314 ? 3.744 -8.156 16.391 1 98.31 314 LYS B C 1
ATOM 5347 O O . LYS B 1 314 ? 4.398 -8.43 15.383 1 98.31 314 LYS B O 1
ATOM 5352 N N . ALA B 1 315 ? 2.926 -7.09 16.516 1 98.62 315 ALA B N 1
ATOM 5353 C CA . ALA B 1 315 ? 2.74 -6.145 15.414 1 98.62 315 ALA B CA 1
ATOM 5354 C C . ALA B 1 315 ? 4.07 -5.531 14.984 1 98.62 315 ALA B C 1
ATOM 5356 O O . ALA B 1 315 ? 4.309 -5.316 13.797 1 98.62 315 ALA B O 1
ATOM 5357 N N . THR B 1 316 ? 5 -5.293 15.891 1 98.12 316 THR B N 1
ATOM 5358 C CA . THR B 1 316 ? 6.281 -4.656 15.617 1 98.12 316 THR B CA 1
ATOM 5359 C C . THR B 1 316 ? 7.125 -5.512 14.672 1 98.12 316 THR B C 1
ATOM 5361 O O . THR B 1 316 ? 7.848 -4.984 13.828 1 98.12 316 THR B O 1
ATOM 5364 N N . SER B 1 317 ? 6.992 -6.84 14.805 1 98.44 317 SER B N 1
ATOM 5365 C CA . SER B 1 317 ? 7.754 -7.734 13.938 1 98.44 317 SER B CA 1
ATOM 5366 C C . SER B 1 317 ? 7.242 -7.688 12.508 1 98.44 317 SER B C 1
ATOM 5368 O O . SER B 1 317 ? 8.031 -7.66 11.562 1 98.44 317 SER B O 1
ATOM 5370 N N . TYR B 1 318 ? 5.926 -7.742 12.414 1 98.56 318 TYR B N 1
ATOM 5371 C CA . TYR B 1 318 ? 5.305 -7.652 11.094 1 98.56 318 TYR B CA 1
ATOM 5372 C C . TYR B 1 318 ? 5.621 -6.316 10.438 1 98.56 318 TYR B C 1
ATOM 5374 O O . TYR B 1 318 ? 5.992 -6.27 9.258 1 98.56 318 TYR B O 1
ATOM 5382 N N . ILE B 1 319 ? 5.539 -5.207 11.172 1 98.69 319 ILE B N 1
ATOM 5383 C CA . ILE B 1 319 ? 5.805 -3.867 10.664 1 98.69 319 ILE B CA 1
ATOM 5384 C C . ILE B 1 319 ? 7.277 -3.744 10.273 1 98.69 319 ILE B C 1
ATOM 5386 O O . ILE B 1 319 ? 7.602 -3.203 9.211 1 98.69 319 ILE B O 1
ATOM 5390 N N . ALA B 1 320 ? 8.172 -4.262 11.078 1 98.38 320 ALA B N 1
ATOM 5391 C CA . ALA B 1 320 ? 9.594 -4.246 10.758 1 98.38 320 ALA B CA 1
ATOM 5392 C C . ALA B 1 320 ? 9.883 -5.004 9.469 1 98.38 320 ALA B C 1
ATOM 5394 O O . ALA B 1 320 ? 10.703 -4.574 8.656 1 98.38 320 ALA B O 1
ATOM 5395 N N . ALA B 1 321 ? 9.211 -6.121 9.305 1 98.69 321 ALA B N 1
ATOM 5396 C CA . ALA B 1 321 ? 9.391 -6.906 8.086 1 98.69 321 ALA B CA 1
ATOM 5397 C C . ALA B 1 321 ? 8.922 -6.129 6.859 1 98.69 321 ALA B C 1
ATOM 5399 O O . ALA B 1 321 ? 9.594 -6.133 5.82 1 98.69 321 ALA B O 1
ATOM 5400 N N . GLN B 1 322 ? 7.781 -5.496 6.996 1 98.38 322 GLN B N 1
ATOM 5401 C CA . GLN B 1 322 ? 7.27 -4.684 5.898 1 98.38 322 GLN B CA 1
ATOM 5402 C C . GLN B 1 322 ? 8.219 -3.535 5.574 1 98.38 322 GLN B C 1
ATOM 5404 O O . GLN B 1 322 ? 8.469 -3.242 4.402 1 98.38 322 GLN B O 1
ATOM 5409 N N . ARG B 1 323 ? 8.758 -2.852 6.598 1 98.12 323 ARG B N 1
ATOM 5410 C CA . ARG B 1 323 ? 9.727 -1.774 6.406 1 98.12 323 ARG B CA 1
ATOM 5411 C C . ARG B 1 323 ? 10.992 -2.287 5.73 1 98.12 323 ARG B C 1
ATOM 5413 O O . ARG B 1 323 ? 11.508 -1.658 4.805 1 98.12 323 ARG B O 1
ATOM 5420 N N . ALA B 1 324 ? 11.453 -3.404 6.168 1 98.5 324 ALA B N 1
ATOM 5421 C CA . ALA B 1 324 ? 12.625 -4.02 5.562 1 98.5 324 ALA B CA 1
ATOM 5422 C C . ALA B 1 324 ? 12.375 -4.371 4.098 1 98.5 324 ALA B C 1
ATOM 5424 O O . ALA B 1 324 ? 13.227 -4.129 3.238 1 98.5 324 ALA B O 1
ATOM 5425 N N . ARG B 1 325 ? 11.227 -4.938 3.807 1 98.62 325 ARG B N 1
ATOM 5426 C CA . ARG B 1 325 ? 10.875 -5.254 2.428 1 98.62 325 ARG B CA 1
ATOM 5427 C C . ARG B 1 325 ? 10.984 -4.02 1.538 1 98.62 325 ARG B C 1
ATOM 5429 O O . ARG B 1 325 ? 11.617 -4.062 0.482 1 98.62 325 ARG B O 1
ATOM 5436 N N . ARG B 1 326 ? 10.406 -2.955 2.004 1 97.31 326 ARG B N 1
ATOM 5437 C CA . ARG B 1 326 ? 10.422 -1.731 1.21 1 97.31 326 ARG B CA 1
ATOM 5438 C C . ARG B 1 326 ? 11.844 -1.273 0.932 1 97.31 326 ARG B C 1
ATOM 5440 O O . ARG B 1 326 ? 12.195 -0.954 -0.207 1 97.31 326 ARG B O 1
ATOM 5447 N N . ARG B 1 327 ? 12.641 -1.234 1.936 1 97.5 327 ARG B N 1
ATOM 5448 C CA . ARG B 1 327 ? 14.031 -0.817 1.811 1 97.5 327 ARG B CA 1
ATOM 5449 C C . ARG B 1 327 ? 14.797 -1.745 0.874 1 97.5 327 ARG B C 1
ATOM 5451 O O . ARG B 1 327 ? 15.5 -1.282 -0.028 1 97.5 327 ARG B O 1
ATOM 5458 N N . LEU B 1 328 ? 14.641 -3.016 1.062 1 98.75 328 LEU B N 1
ATOM 5459 C CA . LEU B 1 328 ? 15.438 -4.008 0.354 1 98.75 328 LEU B CA 1
ATOM 5460 C C . LEU B 1 328 ? 14.977 -4.148 -1.092 1 98.75 328 LEU B C 1
ATOM 5462 O O . LEU B 1 328 ? 15.789 -4.406 -1.985 1 98.75 328 LEU B O 1
ATOM 5466 N N . VAL B 1 329 ? 13.688 -3.967 -1.36 1 98.69 329 VAL B N 1
ATOM 5467 C CA . VAL B 1 329 ? 13.195 -3.955 -2.732 1 98.69 329 VAL B CA 1
ATOM 5468 C C . VAL B 1 329 ? 13.789 -2.771 -3.488 1 98.69 329 VAL B C 1
ATOM 5470 O O . VAL B 1 329 ? 14.172 -2.898 -4.656 1 98.69 329 VAL B O 1
ATOM 5473 N N . ALA B 1 330 ? 13.891 -1.646 -2.838 1 97.62 330 ALA B N 1
ATOM 5474 C CA . ALA B 1 330 ? 14.539 -0.488 -3.455 1 97.62 330 ALA B CA 1
ATOM 5475 C C . ALA B 1 330 ? 16 -0.776 -3.771 1 97.62 330 ALA B C 1
ATOM 5477 O O . ALA B 1 330 ? 16.5 -0.381 -4.824 1 97.62 330 ALA B O 1
ATOM 5478 N N . GLU B 1 331 ? 16.656 -1.431 -2.896 1 98.31 331 GLU B N 1
ATOM 5479 C CA . GLU B 1 331 ? 18.047 -1.809 -3.123 1 98.31 331 GLU B CA 1
ATOM 5480 C C . GLU B 1 331 ? 18.172 -2.781 -4.293 1 98.31 331 GLU B C 1
ATOM 5482 O O . GLU B 1 331 ? 19.094 -2.662 -5.109 1 98.31 331 GLU B O 1
ATOM 5487 N N . LEU B 1 332 ? 17.297 -3.732 -4.348 1 98.75 332 LEU B N 1
ATOM 5488 C CA . LEU B 1 332 ? 17.281 -4.684 -5.453 1 98.75 332 LEU B CA 1
ATOM 5489 C C . LEU B 1 332 ? 17.047 -3.967 -6.781 1 98.75 332 LEU B C 1
ATOM 5491 O O . LEU B 1 332 ? 17.734 -4.246 -7.77 1 98.75 332 LEU B O 1
ATOM 5495 N N . ALA B 1 333 ? 16.141 -3.064 -6.758 1 98.38 333 ALA B N 1
ATOM 5496 C CA . ALA B 1 333 ? 15.852 -2.281 -7.957 1 98.38 333 ALA B CA 1
ATOM 5497 C C . ALA B 1 333 ? 17.094 -1.502 -8.406 1 98.38 333 ALA B C 1
ATOM 5499 O O . ALA B 1 333 ? 17.375 -1.43 -9.602 1 98.38 333 ALA B O 1
ATOM 5500 N N . ARG B 1 334 ? 17.797 -0.926 -7.477 1 97.75 334 ARG B N 1
ATOM 5501 C CA . ARG B 1 334 ? 19.016 -0.19 -7.793 1 97.75 334 ARG B CA 1
ATOM 5502 C C . ARG B 1 334 ? 20.094 -1.116 -8.375 1 97.75 334 ARG B C 1
ATOM 5504 O O . ARG B 1 334 ? 20.766 -0.764 -9.344 1 97.75 334 ARG B O 1
ATOM 5511 N N . ALA B 1 335 ? 20.156 -2.271 -7.797 1 98.12 335 ALA B N 1
ATOM 5512 C CA . ALA B 1 335 ? 21.141 -3.24 -8.25 1 98.12 335 ALA B CA 1
ATOM 5513 C C . ALA B 1 335 ? 20.844 -3.703 -9.672 1 98.12 335 ALA B C 1
ATOM 5515 O O . ALA B 1 335 ? 21.766 -4.023 -10.438 1 98.12 335 ALA B O 1
ATOM 5516 N N . CYS B 1 336 ? 19.578 -3.695 -10.031 1 98.38 336 CYS B N 1
ATOM 5517 C CA . CYS B 1 336 ? 19.156 -4.215 -11.32 1 98.38 336 CYS B CA 1
ATOM 5518 C C . CYS B 1 336 ? 18.812 -3.082 -12.281 1 98.38 336 CYS B C 1
ATOM 5520 O O . CYS B 1 336 ? 18.234 -3.314 -13.344 1 98.38 336 CYS B O 1
ATOM 5522 N N . ALA B 1 337 ? 19.188 -1.873 -11.969 1 96.75 337 ALA B N 1
ATOM 5523 C CA . ALA B 1 337 ? 18.688 -0.677 -12.641 1 96.75 337 ALA B CA 1
ATOM 5524 C C . ALA B 1 337 ? 19.109 -0.657 -14.109 1 96.75 337 ALA B C 1
ATOM 5526 O O . ALA B 1 337 ? 18.453 -0.03 -14.945 1 96.75 337 ALA B O 1
ATOM 5527 N N . ASP B 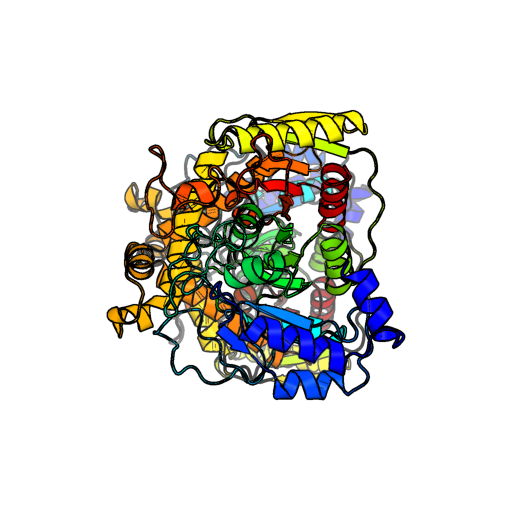1 338 ? 20.141 -1.419 -14.445 1 96.38 338 ASP B N 1
ATOM 5528 C CA . ASP B 1 338 ? 20.703 -1.297 -15.789 1 96.38 338 ASP B CA 1
ATOM 5529 C C . ASP B 1 338 ? 20.25 -2.449 -16.688 1 96.38 338 ASP B C 1
ATOM 5531 O O . ASP B 1 338 ? 20.719 -2.598 -17.812 1 96.38 338 ASP B O 1
ATOM 5535 N N . VAL B 1 339 ? 19.375 -3.295 -16.219 1 98.38 339 VAL B N 1
ATOM 5536 C CA . VAL B 1 339 ? 18.938 -4.414 -17.047 1 98.38 339 VAL B CA 1
ATOM 5537 C C . VAL B 1 339 ? 17.438 -4.367 -17.234 1 98.38 339 VAL B C 1
ATOM 5539 O O . VAL B 1 339 ? 16.719 -3.74 -16.453 1 98.38 339 VAL B O 1
ATOM 5542 N N . ASP B 1 340 ? 16.969 -5.016 -18.281 1 98.31 340 ASP B N 1
ATOM 5543 C CA . ASP B 1 340 ? 15.547 -5.074 -18.594 1 98.31 340 ASP B CA 1
ATOM 5544 C C . ASP B 1 340 ? 14.891 -6.285 -17.938 1 98.31 340 ASP B C 1
ATOM 5546 O O . ASP B 1 340 ? 13.758 -6.195 -17.453 1 98.31 340 ASP B O 1
ATOM 5550 N N . VAL B 1 341 ? 15.602 -7.391 -17.938 1 98.75 341 VAL B N 1
ATOM 5551 C CA . VAL B 1 341 ? 15.086 -8.633 -17.375 1 98.75 341 VAL B CA 1
ATOM 5552 C C . VAL B 1 341 ? 16.203 -9.359 -16.641 1 98.75 341 VAL B C 1
ATOM 5554 O O . 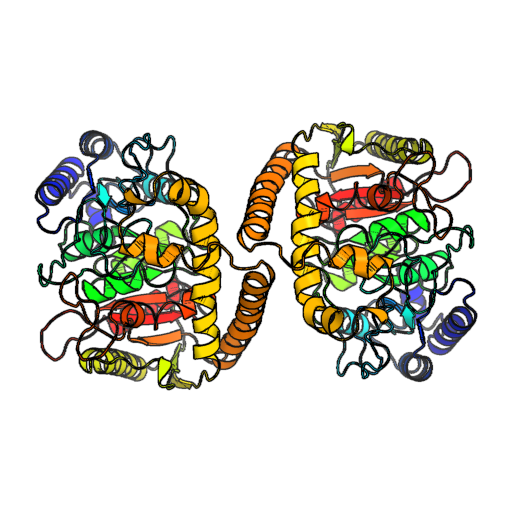VAL B 1 341 ? 17.391 -9.07 -16.844 1 98.75 341 VAL B O 1
ATOM 5557 N N . LEU B 1 342 ? 15.742 -10.25 -15.773 1 98.88 342 LEU B N 1
ATOM 5558 C CA . LEU B 1 342 ? 16.625 -11.266 -15.195 1 98.88 342 LEU B CA 1
ATOM 5559 C C . LEU B 1 342 ? 16.297 -12.648 -15.758 1 98.88 342 LEU B C 1
ATOM 5561 O O . LEU B 1 342 ? 15.141 -12.953 -16.047 1 98.88 342 LEU B O 1
ATOM 5565 N N . VAL B 1 343 ? 17.312 -13.453 -15.914 1 98.81 343 VAL B N 1
ATOM 5566 C CA . VAL B 1 343 ? 17.125 -14.844 -16.328 1 98.81 343 VAL B CA 1
ATOM 5567 C C . VAL B 1 343 ? 17.859 -15.773 -15.352 1 98.81 343 VAL B C 1
ATOM 5569 O O . VAL B 1 343 ? 19.047 -15.602 -15.094 1 98.81 343 VAL B O 1
ATOM 5572 N N . LEU B 1 344 ? 17.203 -16.719 -14.828 1 98.81 344 LEU B N 1
ATOM 5573 C CA . LEU B 1 344 ? 17.719 -17.641 -13.828 1 98.81 344 LEU B CA 1
ATOM 5574 C C . LEU B 1 344 ? 16.859 -18.891 -13.742 1 98.81 344 LEU B C 1
ATOM 5576 O O . LEU B 1 344 ? 15.781 -18.953 -14.344 1 98.81 344 LEU B O 1
ATOM 5580 N N . PRO B 1 345 ? 17.328 -19.984 -13.07 1 98.81 345 PRO B N 1
ATOM 5581 C CA . PRO B 1 345 ? 16.453 -21.141 -12.875 1 98.81 345 PRO B CA 1
ATOM 5582 C C . PRO B 1 345 ? 15.18 -20.797 -12.109 1 98.81 345 PRO B C 1
ATOM 5584 O O . PRO B 1 345 ? 15.164 -19.844 -11.312 1 98.81 345 PRO B O 1
ATOM 5587 N N . THR B 1 346 ? 14.117 -21.484 -12.328 1 98.88 346 THR B N 1
ATOM 5588 C CA . THR B 1 346 ? 12.875 -21.234 -11.609 1 98.88 346 THR B CA 1
ATOM 5589 C C . THR B 1 346 ? 12.922 -21.844 -10.211 1 98.88 346 THR B C 1
ATOM 5591 O O . THR B 1 346 ? 12.398 -21.281 -9.258 1 98.88 346 THR B O 1
ATOM 5594 N N . THR B 1 347 ? 13.508 -23 -10.094 1 98.88 347 THR B N 1
ATOM 5595 C CA . THR B 1 347 ? 13.586 -23.734 -8.836 1 98.88 347 THR B CA 1
ATOM 5596 C C . THR B 1 347 ? 15.008 -24.266 -8.602 1 98.88 347 THR B C 1
ATOM 5598 O O . THR B 1 347 ? 15.836 -24.234 -9.516 1 98.88 347 THR B O 1
ATOM 5601 N N . GLN B 1 348 ? 15.203 -24.719 -7.367 1 98.69 348 GLN B N 1
ATOM 5602 C CA . GLN B 1 348 ? 16.516 -25.281 -7.059 1 98.69 348 GLN B CA 1
ATOM 5603 C C . GLN B 1 348 ? 16.531 -26.781 -7.246 1 98.69 348 GLN B C 1
ATOM 5605 O O . GLN B 1 348 ? 17.609 -27.391 -7.375 1 98.69 348 GLN B O 1
ATOM 5610 N N . LEU B 1 349 ? 15.305 -27.375 -7.281 1 98.56 349 LEU B N 1
ATOM 5611 C CA . LEU B 1 349 ? 15.086 -28.797 -7.535 1 98.56 349 LEU B CA 1
ATOM 5612 C C . LEU B 1 349 ? 14.023 -29 -8.609 1 98.56 349 LEU B C 1
ATOM 5614 O O . LEU B 1 349 ? 13.172 -28.141 -8.82 1 98.56 349 LEU B O 1
ATOM 5618 N N . ARG B 1 350 ? 14.156 -30.125 -9.305 1 98.12 350 ARG B N 1
ATOM 5619 C CA . ARG B 1 350 ? 13.055 -30.578 -10.156 1 98.12 350 ARG B CA 1
ATOM 5620 C C . ARG B 1 350 ? 12.023 -31.359 -9.352 1 98.12 350 ARG B C 1
ATOM 5622 O O . ARG B 1 350 ? 12.086 -31.391 -8.117 1 98.12 350 ARG B O 1
ATOM 5629 N N . ALA B 1 351 ? 10.992 -31.828 -10.016 1 98.81 351 ALA B N 1
ATOM 5630 C CA . ALA B 1 351 ? 9.906 -32.5 -9.312 1 98.81 351 ALA B CA 1
ATOM 5631 C C . ALA B 1 351 ? 10.438 -33.625 -8.438 1 98.81 351 ALA B C 1
ATOM 5633 O O . ALA B 1 351 ? 11.18 -34.5 -8.914 1 98.81 351 ALA B O 1
ATOM 5634 N N . THR B 1 352 ? 10.141 -33.656 -7.184 1 98.81 352 THR B N 1
ATOM 5635 C CA . THR B 1 352 ? 10.57 -34.656 -6.211 1 98.81 352 THR B CA 1
ATOM 5636 C C . THR B 1 352 ? 9.477 -35.688 -5.973 1 98.81 352 THR B C 1
ATOM 5638 O O . THR B 1 352 ? 8.336 -35.5 -6.395 1 98.81 352 THR B O 1
ATOM 5641 N N . PRO B 1 353 ? 9.844 -36.812 -5.344 1 98.75 353 PRO B N 1
ATOM 5642 C CA . PRO B 1 353 ? 8.781 -37.75 -5 1 98.75 353 PRO B CA 1
ATOM 5643 C C . PRO B 1 353 ? 7.715 -37.156 -4.09 1 98.75 353 PRO B C 1
ATOM 5645 O O . PRO B 1 353 ? 8.039 -36.344 -3.209 1 98.75 353 PRO B O 1
ATOM 5648 N N . ILE B 1 354 ? 6.477 -37.562 -4.301 1 98.75 354 ILE B N 1
ATOM 5649 C CA . ILE B 1 354 ? 5.363 -37.125 -3.467 1 98.75 354 ILE B CA 1
ATOM 5650 C C . ILE B 1 354 ? 5.656 -37.438 -2.006 1 98.75 354 ILE B C 1
ATOM 5652 O O . ILE B 1 354 ? 6.102 -38.562 -1.687 1 98.75 354 ILE B O 1
ATOM 5656 N N . GLY B 1 355 ? 5.523 -36.469 -1.159 1 98.25 355 GLY B N 1
ATOM 5657 C CA . GLY B 1 355 ? 5.656 -36.688 0.274 1 98.25 355 GLY B CA 1
ATOM 5658 C C . GLY B 1 355 ? 7.066 -36.438 0.78 1 98.25 355 GLY B C 1
ATOM 5659 O O . GLY B 1 355 ? 7.293 -36.375 1.99 1 98.25 355 GLY B O 1
ATOM 5660 N N . ALA B 1 356 ? 8.078 -36.281 -0.117 1 98.44 356 ALA B N 1
ATOM 5661 C CA . ALA B 1 356 ? 9.461 -36.094 0.305 1 98.44 356 ALA B CA 1
ATOM 5662 C C . ALA B 1 356 ? 9.672 -34.719 0.911 1 98.44 356 ALA B C 1
ATOM 5664 O O . ALA B 1 356 ? 9.234 -33.719 0.343 1 98.44 356 ALA B O 1
ATOM 5665 N N . GLU B 1 357 ? 10.344 -34.719 2.025 1 97.69 357 GLU B N 1
ATOM 5666 C CA . GLU B 1 357 ? 10.641 -33.438 2.684 1 97.69 357 GLU B CA 1
ATOM 5667 C C . GLU B 1 357 ? 12.055 -32.969 2.357 1 97.69 357 GLU B C 1
ATOM 5669 O O . GLU B 1 357 ? 12.328 -31.766 2.34 1 97.69 357 GLU B O 1
ATOM 5674 N N . VAL B 1 358 ? 12.898 -33.906 2.211 1 98.31 358 VAL B N 1
ATOM 5675 C CA . VAL B 1 358 ? 14.305 -33.656 1.889 1 98.31 358 VAL B CA 1
ATOM 5676 C C . VAL B 1 358 ? 14.734 -34.562 0.734 1 98.31 358 VAL B C 1
ATOM 5678 O O . VAL B 1 358 ? 14.414 -35.75 0.717 1 98.31 358 VAL B O 1
ATOM 5681 N N . VAL B 1 359 ? 15.359 -34 -0.223 1 97.94 359 VAL B N 1
ATOM 5682 C CA . VAL B 1 359 ? 15.922 -34.75 -1.342 1 97.94 359 VAL B CA 1
ATOM 5683 C C . VAL B 1 359 ? 17.375 -34.312 -1.568 1 97.94 359 VAL B C 1
ATOM 5685 O O . VAL B 1 359 ? 17.656 -33.125 -1.691 1 97.94 359 VAL B O 1
ATOM 5688 N N . ASP B 1 360 ? 18.344 -35.25 -1.585 1 95.69 360 ASP B N 1
ATOM 5689 C CA . ASP B 1 360 ? 19.781 -35.031 -1.792 1 95.69 360 ASP B CA 1
ATOM 5690 C C . ASP B 1 360 ? 20.328 -34 -0.82 1 95.69 360 ASP B C 1
ATOM 5692 O O . ASP B 1 360 ? 21.078 -33.094 -1.217 1 95.69 360 ASP B O 1
ATOM 5696 N N . GLY B 1 361 ? 19.797 -33.969 0.357 1 97.5 361 GLY B N 1
ATOM 5697 C CA . GLY B 1 361 ? 20.297 -33.094 1.425 1 97.5 361 GLY B CA 1
ATOM 5698 C C . GLY B 1 361 ? 19.656 -31.719 1.415 1 97.5 361 GLY B C 1
ATOM 5699 O O . GLY B 1 361 ? 20.031 -30.859 2.223 1 97.5 361 GLY B O 1
ATOM 5700 N N . HIS B 1 362 ? 18.688 -31.516 0.524 1 98 362 HIS B N 1
ATOM 5701 C CA . HIS B 1 362 ? 18.062 -30.203 0.412 1 98 362 HIS B CA 1
ATOM 5702 C C . HIS B 1 362 ? 16.594 -30.25 0.792 1 98 362 HIS B C 1
ATOM 5704 O O . HIS B 1 362 ? 15.883 -31.188 0.419 1 98 362 HIS B O 1
ATOM 5710 N N . VAL B 1 363 ? 16.188 -29.266 1.571 1 98.19 363 VAL B N 1
ATOM 5711 C CA . VAL B 1 363 ? 14.789 -29.172 1.966 1 98.19 363 VAL B CA 1
ATOM 5712 C C . VAL B 1 363 ? 13.93 -28.859 0.745 1 98.19 363 VAL B C 1
ATOM 5714 O O . VAL B 1 363 ? 14.125 -27.828 0.093 1 98.19 363 VAL B O 1
ATOM 5717 N N . VAL B 1 364 ? 12.914 -29.641 0.452 1 98.56 364 VAL B N 1
ATOM 5718 C CA . VAL B 1 364 ? 12.125 -29.578 -0.775 1 98.56 364 VAL B CA 1
ATOM 5719 C C . VAL B 1 364 ? 11.344 -28.266 -0.811 1 98.56 364 VAL B C 1
ATOM 5721 O O . VAL B 1 364 ? 11.43 -27.5 -1.784 1 98.56 364 VAL B O 1
ATOM 5724 N N . GLY B 1 365 ? 10.656 -27.984 0.291 1 97.88 365 GLY B N 1
ATOM 5725 C CA . GLY B 1 365 ? 9.82 -26.797 0.341 1 97.88 365 GLY B CA 1
ATOM 5726 C C . GLY B 1 365 ? 10.594 -25.516 0.051 1 97.88 365 GLY B C 1
ATOM 5727 O O . GLY B 1 365 ? 10.18 -24.719 -0.792 1 97.88 365 GLY B O 1
ATOM 5728 N N . THR B 1 366 ? 11.703 -25.328 0.69 1 97.81 366 THR B N 1
ATOM 5729 C CA . THR B 1 366 ? 12.531 -24.125 0.523 1 97.81 366 THR B CA 1
ATOM 5730 C C . THR B 1 366 ? 13.125 -24.078 -0.882 1 97.81 366 THR B C 1
ATOM 5732 O O . THR B 1 366 ? 13.195 -23 -1.487 1 97.81 366 THR B O 1
ATOM 5735 N N . SER B 1 367 ? 13.453 -25.203 -1.448 1 98.38 367 SER B N 1
ATOM 5736 C CA . SER B 1 367 ? 14.102 -25.297 -2.75 1 98.38 367 SER B CA 1
ATOM 5737 C C . SER B 1 367 ? 13.141 -24.953 -3.879 1 98.38 367 SER B C 1
ATOM 5739 O O . SER B 1 367 ? 13.57 -24.547 -4.965 1 98.38 367 SER B O 1
ATOM 5741 N N . LEU B 1 368 ? 11.914 -25.094 -3.605 1 98.69 368 LEU B N 1
ATOM 5742 C CA . LEU B 1 368 ? 10.891 -24.844 -4.621 1 98.69 368 LEU B CA 1
ATOM 5743 C C . LEU B 1 368 ? 10.375 -23.406 -4.535 1 98.69 368 LEU B C 1
ATOM 5745 O O . LEU B 1 368 ? 9.672 -22.953 -5.438 1 98.69 368 LEU B O 1
ATOM 5749 N N . LEU B 1 369 ? 10.797 -22.734 -3.49 1 98.44 369 LEU B N 1
ATOM 5750 C CA . LEU B 1 369 ? 10.25 -21.422 -3.199 1 98.44 369 LEU B CA 1
ATOM 5751 C C . LEU B 1 369 ? 11.312 -20.344 -3.34 1 98.44 369 LEU B C 1
ATOM 5753 O O . LEU B 1 369 ? 11.016 -19.219 -3.729 1 98.44 369 LEU B O 1
ATOM 5757 N N . ALA B 1 370 ? 12.516 -20.625 -3.158 1 98.56 370 ALA B N 1
ATOM 5758 C CA . ALA B 1 370 ? 13.586 -19.672 -2.877 1 98.56 370 ALA B CA 1
ATOM 5759 C C . ALA B 1 370 ? 13.82 -18.75 -4.07 1 98.56 370 ALA B C 1
ATOM 5761 O O . ALA B 1 370 ? 13.984 -17.547 -3.902 1 98.56 370 ALA B O 1
ATOM 5762 N N . LEU B 1 371 ? 13.781 -19.25 -5.25 1 98.81 371 LEU B N 1
ATOM 5763 C CA . LEU B 1 371 ? 14.25 -18.484 -6.398 1 98.81 371 LEU B CA 1
ATOM 5764 C C . LEU B 1 371 ? 13.117 -17.656 -7 1 98.81 371 LEU B C 1
ATOM 5766 O O . LEU B 1 371 ? 13.336 -16.891 -7.938 1 98.81 371 LEU B O 1
ATOM 5770 N N . THR B 1 372 ? 11.914 -17.797 -6.434 1 98.88 372 THR B N 1
ATOM 5771 C CA . THR B 1 372 ? 10.773 -17.109 -7.012 1 98.88 372 THR B CA 1
ATOM 5772 C C . THR B 1 372 ? 10.234 -16.047 -6.051 1 98.88 372 THR B C 1
ATOM 5774 O O . THR B 1 372 ? 9.875 -14.945 -6.469 1 98.88 372 THR B O 1
ATOM 5777 N N . LEU B 1 373 ? 10.273 -16.312 -4.719 1 98.81 373 LEU B N 1
ATOM 5778 C CA . LEU B 1 373 ? 9.531 -15.516 -3.746 1 98.81 373 LEU B CA 1
ATOM 5779 C C . LEU B 1 373 ? 10.055 -14.086 -3.707 1 98.81 373 LEU B C 1
ATOM 5781 O O . LEU B 1 373 ? 9.297 -13.156 -3.418 1 98.81 373 LEU B O 1
ATOM 5785 N N . PRO B 1 374 ? 11.383 -13.766 -4.047 1 98.88 374 PRO B N 1
ATOM 5786 C CA . PRO B 1 374 ? 11.812 -12.359 -4.023 1 98.88 374 PRO B CA 1
ATOM 5787 C C . PRO B 1 374 ? 11.016 -11.484 -4.992 1 98.88 374 PRO B C 1
ATOM 5789 O O . PRO B 1 374 ? 10.82 -10.297 -4.73 1 98.88 374 PRO B O 1
ATOM 5792 N N . PHE B 1 375 ? 10.562 -12.094 -6.004 1 98.88 375 PHE B N 1
ATOM 5793 C CA . PHE B 1 375 ? 9.898 -11.305 -7.035 1 98.88 375 PHE B CA 1
ATOM 5794 C C . PHE B 1 375 ? 8.43 -11.102 -6.695 1 98.88 375 PHE B C 1
ATOM 5796 O O . PHE B 1 375 ? 7.766 -10.242 -7.281 1 98.88 375 PHE B O 1
ATOM 5803 N N . ASN B 1 376 ? 7.859 -11.945 -5.793 1 98.81 376 ASN B N 1
ATOM 5804 C CA . ASN B 1 376 ? 6.586 -11.617 -5.164 1 98.81 376 ASN B CA 1
ATOM 5805 C C . ASN B 1 376 ? 6.73 -10.461 -4.18 1 98.81 376 ASN B C 1
ATOM 5807 O O . ASN B 1 376 ? 5.867 -9.586 -4.113 1 98.81 376 ASN B O 1
ATOM 5811 N N . LEU B 1 377 ? 7.836 -10.461 -3.455 1 98.81 377 LEU B N 1
ATOM 5812 C CA . LEU B 1 377 ? 8.102 -9.367 -2.533 1 98.81 377 LEU B CA 1
ATOM 5813 C C . LEU B 1 377 ? 8.297 -8.055 -3.291 1 98.81 377 LEU B C 1
ATOM 5815 O O . LEU B 1 377 ? 7.848 -7 -2.836 1 98.81 377 LEU B O 1
ATOM 5819 N N . ALA B 1 378 ? 8.93 -8.133 -4.445 1 98.62 378 ALA B N 1
ATOM 5820 C CA . ALA B 1 378 ? 9.219 -6.938 -5.234 1 98.62 378 ALA B CA 1
ATOM 5821 C C . ALA B 1 378 ? 8.016 -6.539 -6.082 1 98.62 378 ALA B C 1
ATOM 5823 O O . ALA B 1 378 ? 7.93 -5.406 -6.559 1 98.62 378 ALA B O 1
ATOM 5824 N N . GLY B 1 379 ? 7.129 -7.527 -6.352 1 98.69 379 GLY B N 1
ATOM 5825 C CA . GLY B 1 379 ? 5.969 -7.285 -7.195 1 98.69 379 GLY B CA 1
ATOM 5826 C C . GLY B 1 379 ? 6.305 -7.254 -8.672 1 98.69 379 GLY B C 1
ATOM 5827 O O . GLY B 1 379 ? 5.598 -6.625 -9.469 1 98.69 379 GLY B O 1
ATOM 5828 N N . TRP B 1 380 ? 7.402 -7.875 -9.055 1 98.81 380 TRP B N 1
ATOM 5829 C CA . TRP B 1 380 ? 7.859 -7.852 -10.438 1 98.81 380 TRP B CA 1
ATOM 5830 C C . TRP B 1 380 ? 7.203 -8.977 -11.242 1 98.81 380 TRP B C 1
ATOM 5832 O O . TRP B 1 380 ? 6.992 -10.07 -10.727 1 98.81 380 TRP B O 1
ATOM 5842 N N . PRO B 1 381 ? 6.867 -8.703 -12.508 1 98.88 381 PRO B N 1
ATOM 5843 C CA . PRO B 1 381 ? 6.355 -9.797 -13.336 1 98.88 381 PRO B CA 1
ATOM 5844 C C . PRO B 1 381 ? 7.414 -10.852 -13.648 1 98.88 381 PRO B C 1
ATOM 5846 O O . PRO B 1 381 ? 8.594 -10.516 -13.789 1 98.88 381 PRO B O 1
ATOM 5849 N N . ALA B 1 382 ? 6.996 -12.055 -13.727 1 98.94 382 ALA B N 1
ATOM 5850 C CA . ALA B 1 382 ? 7.91 -13.164 -14 1 98.94 382 ALA B CA 1
ATOM 5851 C C . ALA B 1 382 ? 7.184 -14.312 -14.688 1 98.94 382 ALA B C 1
ATOM 5853 O O . ALA B 1 382 ? 6 -14.555 -14.43 1 98.94 382 ALA B O 1
ATOM 5854 N N . VAL B 1 383 ? 7.93 -14.984 -15.562 1 98.94 383 VAL B N 1
ATOM 5855 C CA . VAL B 1 383 ? 7.379 -16.156 -16.25 1 98.94 383 VAL B CA 1
ATOM 5856 C C . VAL B 1 383 ? 8.359 -17.312 -16.156 1 98.94 383 VAL B C 1
ATOM 5858 O O . VAL B 1 383 ? 9.578 -17.109 -16.219 1 98.94 383 VAL B O 1
ATOM 5861 N N . SER B 1 384 ? 7.844 -18.469 -15.859 1 98.94 384 SER B N 1
ATOM 5862 C CA . SER B 1 384 ? 8.602 -19.703 -16 1 98.94 384 SER B CA 1
ATOM 5863 C C . SER B 1 384 ? 8.273 -20.406 -17.297 1 98.94 384 SER B C 1
ATOM 5865 O O . SER B 1 384 ? 7.102 -20.578 -17.656 1 98.94 384 SER B O 1
ATOM 5867 N N . VAL B 1 385 ? 9.312 -20.812 -18.016 1 98.75 385 VAL B N 1
ATOM 5868 C CA . VAL B 1 385 ? 9.133 -21.531 -19.266 1 98.75 385 VAL B CA 1
ATOM 5869 C C . VAL B 1 385 ? 9.984 -22.797 -19.266 1 98.75 385 VAL B C 1
ATOM 5871 O O . VAL B 1 385 ? 10.992 -22.875 -18.562 1 98.75 385 VAL B O 1
ATOM 5874 N N . PRO B 1 386 ? 9.562 -23.766 -20.047 1 98 386 PRO B N 1
ATOM 5875 C CA . PRO B 1 386 ? 10.391 -24.969 -20.141 1 98 386 PRO B CA 1
ATOM 5876 C C . PRO B 1 386 ? 11.742 -24.703 -20.797 1 98 386 PRO B C 1
ATOM 5878 O O . PRO B 1 386 ? 11.812 -24.062 -21.844 1 98 386 PRO B O 1
ATOM 5881 N N . GLY B 1 387 ? 12.773 -25.109 -20.109 1 96.69 387 GLY B N 1
ATOM 5882 C CA . GLY B 1 387 ? 14.117 -25.062 -20.672 1 96.69 387 GLY B CA 1
ATOM 5883 C C . GLY B 1 387 ? 14.578 -26.406 -21.203 1 96.69 387 GLY B C 1
ATOM 5884 O O . GLY B 1 387 ? 13.852 -27.406 -21.109 1 96.69 387 GLY B O 1
ATOM 5885 N N . PRO B 1 388 ? 15.711 -26.359 -21.844 1 94.31 388 PRO B N 1
ATOM 5886 C CA . PRO B 1 388 ? 16.25 -27.625 -22.344 1 94.31 388 PRO B CA 1
ATOM 5887 C C . PRO B 1 388 ? 16.594 -28.594 -21.219 1 94.31 388 PRO B C 1
ATOM 5889 O O . PRO B 1 388 ? 17.062 -28.188 -20.156 1 94.31 388 PRO B O 1
ATOM 5892 N N . VAL B 1 389 ? 16.281 -29.859 -21.438 1 94.94 389 VAL B N 1
ATOM 5893 C CA . VAL B 1 389 ? 16.578 -30.922 -20.5 1 94.94 389 VAL B CA 1
ATOM 5894 C C . VAL B 1 389 ? 17.625 -31.859 -21.094 1 94.94 389 VAL B C 1
ATOM 5896 O O . VAL B 1 389 ? 17.297 -32.781 -21.828 1 94.94 389 VAL B O 1
ATOM 5899 N N . SER B 1 390 ? 18.797 -31.719 -20.672 1 88.81 390 SER B N 1
ATOM 5900 C CA . SER B 1 390 ? 19.938 -32.375 -21.281 1 88.81 390 SER B CA 1
ATOM 5901 C C . SER B 1 390 ? 19.922 -33.875 -21.016 1 88.81 390 SER B C 1
ATOM 5903 O O . SER B 1 390 ? 20.469 -34.656 -21.781 1 88.81 390 SER B O 1
ATOM 5905 N N . ASP B 1 391 ? 19.297 -34.312 -19.906 1 90.56 391 ASP B N 1
ATOM 5906 C CA . ASP B 1 391 ? 19.344 -35.719 -19.547 1 90.56 391 ASP B CA 1
ATOM 5907 C C . ASP B 1 391 ? 18.062 -36.438 -20 1 90.56 391 ASP B C 1
ATOM 5909 O O . ASP B 1 391 ? 17.906 -37.625 -19.734 1 90.56 391 ASP B O 1
ATOM 5913 N N . GLY B 1 392 ? 17.125 -35.719 -20.578 1 89.25 392 GLY B N 1
ATOM 5914 C CA . GLY B 1 392 ? 15.898 -36.312 -21.094 1 89.25 392 GLY B CA 1
ATOM 5915 C C . GLY B 1 392 ? 14.914 -36.688 -20 1 89.25 392 GLY B C 1
ATOM 5916 O O . GLY B 1 392 ? 13.945 -37.406 -20.234 1 89.25 392 GLY B O 1
ATOM 5917 N N . GLY B 1 393 ? 15.109 -36.219 -18.844 1 94.88 393 GLY B N 1
ATOM 5918 C CA . GLY B 1 393 ? 14.289 -36.562 -17.703 1 94.88 393 GLY B CA 1
ATOM 5919 C C . GLY B 1 393 ? 13.156 -35.594 -17.453 1 94.88 393 GLY B C 1
ATOM 5920 O O . GLY B 1 393 ? 12.453 -35.219 -18.391 1 94.88 393 GLY B O 1
ATOM 5921 N N . LEU B 1 394 ? 12.898 -35.281 -16.219 1 97.88 394 LEU B N 1
ATOM 5922 C CA . LEU B 1 394 ? 11.812 -34.406 -15.812 1 97.88 394 LEU B CA 1
ATOM 5923 C C . LEU B 1 394 ? 12.055 -32.969 -16.297 1 97.88 394 LEU B C 1
ATOM 5925 O O . LEU B 1 394 ? 13.195 -32.594 -16.562 1 97.88 394 LEU B O 1
ATOM 5929 N N . PRO B 1 395 ? 11.031 -32.219 -16.391 1 98.38 395 PRO B N 1
ATOM 5930 C CA . PRO B 1 395 ? 11.133 -30.844 -16.922 1 98.38 395 PRO B CA 1
ATOM 5931 C C . PRO B 1 395 ? 12.031 -29.953 -16.078 1 98.38 395 PRO B C 1
ATOM 5933 O O . PRO B 1 395 ? 12.203 -30.188 -14.883 1 98.38 395 PRO B O 1
ATOM 5936 N N . ALA B 1 396 ? 12.609 -29 -16.734 1 97.75 396 ALA B N 1
ATOM 5937 C CA . ALA B 1 396 ? 13.398 -27.922 -16.125 1 97.75 396 ALA B CA 1
ATOM 5938 C C . ALA B 1 396 ? 12.828 -26.562 -16.5 1 97.75 396 ALA B C 1
ATOM 5940 O O . ALA B 1 396 ? 12.516 -26.297 -17.656 1 97.75 396 ALA B O 1
ATOM 5941 N N . GLY B 1 397 ? 12.656 -25.703 -15.461 1 98.38 397 GLY B N 1
ATOM 5942 C CA . GLY B 1 397 ? 12.094 -24.375 -15.711 1 98.38 397 GLY B CA 1
ATOM 5943 C C . GLY B 1 397 ? 13.148 -23.281 -15.766 1 98.38 397 GLY B C 1
ATOM 5944 O O . GLY B 1 397 ? 14.109 -23.297 -15 1 98.38 397 GLY B O 1
ATOM 5945 N N . VAL B 1 398 ? 13.023 -22.359 -16.688 1 98.75 398 VAL B N 1
ATOM 5946 C CA . VAL B 1 398 ? 13.789 -21.125 -16.766 1 98.75 398 VAL B CA 1
ATOM 5947 C C . VAL B 1 398 ? 12.875 -19.938 -16.5 1 98.75 398 VAL B C 1
ATOM 5949 O O . VAL B 1 398 ? 11.797 -19.812 -17.078 1 98.75 398 VAL B O 1
ATOM 5952 N N . GLN B 1 399 ? 13.352 -19.094 -15.633 1 98.88 399 GLN B N 1
ATOM 5953 C CA . GLN B 1 399 ? 12.555 -17.953 -15.211 1 98.88 399 GLN B CA 1
ATOM 5954 C C . GLN B 1 399 ? 13.062 -16.656 -15.852 1 98.88 399 GLN B C 1
ATOM 5956 O O . GLN B 1 399 ? 14.273 -16.406 -15.867 1 98.88 399 GLN B O 1
ATOM 5961 N N . VAL B 1 400 ? 12.148 -15.922 -16.438 1 98.88 400 VAL B N 1
ATOM 5962 C CA . VAL B 1 400 ? 12.406 -14.57 -16.922 1 98.88 400 VAL B CA 1
ATOM 5963 C C . VAL B 1 400 ? 11.648 -13.562 -16.047 1 98.88 400 VAL B C 1
ATOM 5965 O O . VAL B 1 400 ? 10.422 -13.633 -15.938 1 98.88 400 VAL B O 1
ATOM 5968 N N . VAL B 1 401 ? 12.398 -12.656 -15.461 1 98.88 401 VAL B N 1
ATOM 5969 C CA . VAL B 1 401 ? 11.805 -11.672 -14.555 1 98.88 401 VAL B CA 1
ATOM 5970 C C . VAL B 1 401 ? 11.93 -10.273 -15.156 1 98.88 401 VAL B C 1
ATOM 5972 O O . VAL B 1 401 ? 13.023 -9.844 -15.531 1 98.88 401 VAL B O 1
ATOM 5975 N N . GLY B 1 402 ? 10.805 -9.609 -15.219 1 98.81 402 GLY B N 1
ATOM 5976 C CA . GLY B 1 402 ? 10.836 -8.234 -15.703 1 98.81 402 GLY B CA 1
ATOM 5977 C C . GLY B 1 402 ? 11.266 -7.238 -14.648 1 98.81 402 GLY B C 1
ATOM 5978 O O . GLY B 1 402 ? 10.727 -7.227 -13.539 1 98.81 402 GLY B O 1
ATOM 5979 N N . VAL B 1 403 ? 12.297 -6.441 -14.961 1 98.12 403 VAL B N 1
ATOM 5980 C CA . VAL B 1 403 ? 12.773 -5.398 -14.062 1 98.12 403 VAL B CA 1
ATOM 5981 C C . VAL B 1 403 ? 12.219 -4.047 -14.492 1 98.12 403 VAL B C 1
ATOM 5983 O O . VAL B 1 403 ? 11.508 -3.389 -13.719 1 98.12 403 VAL B O 1
ATOM 5986 N N . ARG B 1 404 ? 12.445 -3.654 -15.727 1 94.88 404 ARG B N 1
ATOM 5987 C CA . ARG B 1 404 ? 12.047 -2.359 -16.266 1 94.88 404 ARG B CA 1
ATOM 5988 C C . ARG B 1 404 ? 11.047 -2.523 -17.406 1 94.88 404 ARG B C 1
ATOM 5990 O O . ARG B 1 404 ? 10.852 -1.605 -18.203 1 94.88 404 ARG B O 1
ATOM 5997 N N . VAL B 1 405 ? 10.484 -3.701 -17.516 1 96.69 405 VAL B N 1
ATOM 5998 C CA . VAL B 1 405 ? 9.594 -4.004 -18.625 1 96.69 405 VAL B CA 1
ATOM 5999 C C . VAL B 1 405 ? 8.305 -4.633 -18.109 1 96.69 405 VAL B C 1
ATOM 6001 O O . VAL B 1 405 ? 8.219 -5.008 -16.938 1 96.69 405 VAL B O 1
ATOM 6004 N N . ASP B 1 406 ? 7.355 -4.711 -19 1 96.81 406 ASP B N 1
ATOM 6005 C CA . ASP B 1 406 ? 6.047 -5.227 -18.594 1 96.81 406 ASP B CA 1
ATOM 6006 C C . ASP B 1 406 ? 5.891 -6.691 -19 1 96.81 406 ASP B C 1
ATOM 6008 O O . ASP B 1 406 ? 6.852 -7.332 -19.438 1 96.81 406 ASP B O 1
ATOM 6012 N N . GLU B 1 407 ? 4.77 -7.227 -18.766 1 98.38 407 GLU B N 1
ATOM 6013 C CA . GLU B 1 407 ? 4.477 -8.633 -19.031 1 98.38 407 GLU B CA 1
ATOM 6014 C C . GLU B 1 407 ? 4.668 -8.984 -20.5 1 98.38 407 GLU B C 1
ATOM 6016 O O . GLU B 1 407 ? 5.152 -10.07 -20.828 1 98.38 407 GLU B O 1
ATOM 6021 N N . HIS B 1 408 ? 4.258 -8.07 -21.375 1 98.06 408 HIS B N 1
ATOM 6022 C CA . HIS B 1 408 ? 4.426 -8.328 -22.812 1 98.06 408 HIS B CA 1
ATOM 6023 C C . HIS B 1 408 ? 5.895 -8.539 -23.156 1 98.06 408 HIS B C 1
ATOM 6025 O O . HIS B 1 408 ? 6.23 -9.477 -23.891 1 98.06 408 HIS B O 1
ATOM 6031 N N . ALA B 1 409 ? 6.707 -7.684 -22.625 1 97.81 409 ALA B N 1
ATOM 6032 C CA . ALA B 1 409 ? 8.141 -7.785 -22.891 1 97.81 409 ALA B CA 1
ATOM 6033 C C . ALA B 1 409 ? 8.719 -9.07 -22.297 1 97.81 409 ALA B C 1
ATOM 6035 O O . ALA B 1 409 ? 9.523 -9.75 -22.938 1 97.81 409 ALA B O 1
ATOM 6036 N N . VAL B 1 410 ? 8.336 -9.406 -21.156 1 98.44 410 VAL B N 1
ATOM 6037 C CA . VAL B 1 410 ? 8.773 -10.625 -20.484 1 98.44 410 VAL B CA 1
ATOM 6038 C C . VAL B 1 410 ? 8.43 -11.836 -21.344 1 98.44 410 VAL B C 1
ATOM 6040 O O . VAL B 1 410 ? 9.258 -12.734 -21.531 1 98.44 410 VAL B O 1
ATOM 6043 N N . LEU B 1 411 ? 7.273 -11.844 -21.859 1 98.38 411 LEU B N 1
ATOM 6044 C CA . LEU B 1 411 ? 6.816 -12.961 -22.688 1 98.38 411 LEU B CA 1
ATOM 6045 C C . LEU B 1 411 ? 7.531 -12.977 -24.031 1 98.38 411 LEU B C 1
ATOM 6047 O O . LEU B 1 411 ? 7.777 -14.047 -24.594 1 98.38 411 LEU B O 1
ATOM 6051 N N . GLN B 1 412 ? 7.898 -11.805 -24.531 1 97.75 412 GLN B N 1
ATOM 6052 C CA . GLN B 1 412 ? 8.695 -11.758 -25.75 1 97.75 412 GLN B CA 1
ATOM 6053 C C . GLN B 1 412 ? 10.078 -12.367 -25.531 1 97.75 412 GLN B C 1
ATOM 6055 O O . GLN B 1 412 ? 10.594 -13.094 -26.375 1 97.75 412 GLN B O 1
ATOM 6060 N N . VAL B 1 413 ? 10.672 -12.07 -24.422 1 98.19 413 VAL B N 1
ATOM 6061 C CA . VAL B 1 413 ? 11.969 -12.656 -24.078 1 98.19 413 VAL B CA 1
ATOM 6062 C C . VAL B 1 413 ? 11.82 -14.172 -23.922 1 98.19 413 VAL B C 1
ATOM 6064 O O . VAL B 1 413 ? 12.656 -14.938 -24.406 1 98.19 413 VAL B O 1
ATOM 6067 N N . ALA B 1 414 ? 10.758 -14.57 -23.234 1 98.19 414 ALA B N 1
ATOM 6068 C CA . ALA B 1 414 ? 10.484 -15.992 -23.047 1 98.19 414 ALA B CA 1
ATOM 6069 C C . ALA B 1 414 ? 10.344 -16.703 -24.391 1 98.19 414 ALA B C 1
ATOM 6071 O O . ALA B 1 414 ? 10.805 -17.844 -24.547 1 98.19 414 ALA B O 1
ATOM 6072 N N . ALA B 1 415 ? 9.734 -16.094 -25.312 1 96.81 415 ALA B N 1
ATOM 6073 C CA . ALA B 1 415 ? 9.555 -16.672 -26.641 1 96.81 415 ALA B CA 1
ATOM 6074 C C . ALA B 1 415 ? 10.906 -16.906 -27.328 1 96.81 415 ALA B C 1
ATOM 6076 O O . ALA B 1 415 ? 11.086 -17.906 -28.031 1 96.81 415 ALA B O 1
ATOM 6077 N N . ARG B 1 416 ? 11.836 -16.031 -27.125 1 94.56 416 ARG B N 1
ATOM 6078 C CA . ARG B 1 416 ? 13.164 -16.172 -27.719 1 94.56 416 ARG B CA 1
ATOM 6079 C C . ARG B 1 416 ? 13.906 -17.359 -27.125 1 94.56 416 ARG B C 1
ATOM 6081 O O . ARG B 1 416 ? 14.656 -18.047 -27.828 1 94.56 416 ARG B O 1
ATOM 6088 N N . ILE B 1 417 ? 13.609 -17.609 -25.906 1 95.06 417 ILE B N 1
ATOM 6089 C CA . ILE B 1 417 ? 14.328 -18.672 -25.203 1 95.06 417 ILE B CA 1
ATOM 6090 C C . ILE B 1 417 ? 13.742 -20.031 -25.594 1 95.06 417 ILE B C 1
ATOM 6092 O O . ILE B 1 417 ? 14.445 -21.047 -25.562 1 95.06 417 ILE B O 1
ATOM 6096 N N . THR B 1 418 ? 12.5 -20.047 -25.938 1 91.5 418 THR B N 1
ATOM 6097 C CA . THR B 1 418 ? 11.844 -21.328 -26.203 1 91.5 418 THR B CA 1
ATOM 6098 C C . THR B 1 418 ? 11.797 -21.609 -27.703 1 91.5 418 THR B C 1
ATOM 6100 O O . THR B 1 418 ? 11.359 -22.672 -28.141 1 91.5 418 THR B O 1
ATOM 6103 N N . ALA B 1 419 ? 12.086 -20.531 -28.594 1 81.19 419 ALA B N 1
ATOM 6104 C CA . ALA B 1 419 ? 12.031 -20.672 -30.047 1 81.19 419 ALA B CA 1
ATOM 6105 C C . ALA B 1 419 ? 13.055 -21.688 -30.531 1 81.19 419 ALA B C 1
ATOM 6107 O O . ALA B 1 419 ? 13.008 -22.109 -31.688 1 81.19 419 ALA B O 1
ATOM 6108 N N . ARG B 1 420 ? 13.445 -22.875 -30 1 59.34 420 ARG B N 1
ATOM 6109 C CA . ARG B 1 420 ? 14.336 -23.781 -30.719 1 59.34 420 ARG B CA 1
ATOM 6110 C C . ARG B 1 420 ? 13.57 -24.609 -31.75 1 59.34 420 ARG B C 1
ATOM 6112 O O . ARG B 1 420 ? 12.367 -24.844 -31.594 1 59.34 420 ARG B O 1
#

Radius of gyration: 30.12 Å; Cα contacts (8 Å, |Δi|>4): 2112; chains: 2; bounding box: 53×86×69 Å

Solvent-accessible surface area (backbone atoms only — not comparable to full-atom values): 40231 Å² total; per-residue (Å²): 101,43,62,59,52,17,49,33,31,64,71,50,78,36,52,32,41,61,50,48,50,51,39,50,53,53,53,74,65,50,89,33,48,23,63,70,44,72,39,59,70,63,31,48,58,51,32,71,40,92,40,67,53,82,32,9,49,34,53,30,37,33,23,24,43,44,26,39,51,74,36,57,49,36,25,28,32,53,77,31,66,79,46,64,50,27,90,48,50,10,60,55,51,45,52,41,43,64,27,11,30,32,67,38,32,32,14,23,28,8,33,61,54,64,45,43,44,12,48,50,30,66,88,44,48,21,20,13,71,91,42,66,66,20,19,15,16,3,12,17,11,7,28,24,28,34,23,51,65,66,62,30,56,35,20,33,27,40,27,53,34,26,9,26,33,31,3,8,14,31,38,45,16,22,5,36,36,52,36,62,75,72,47,63,56,60,52,38,69,78,44,21,91,83,27,53,34,48,19,42,32,15,62,37,55,66,23,43,48,52,52,47,31,65,74,70,71,51,81,78,68,86,78,70,93,45,31,37,27,33,72,68,48,74,83,61,58,42,76,37,65,56,26,48,49,20,25,50,52,35,50,50,52,42,40,74,72,64,30,44,75,42,81,36,69,58,92,61,48,67,65,44,47,60,30,47,58,52,48,38,32,41,44,32,25,53,73,39,46,66,55,48,71,73,45,53,82,41,45,57,69,71,49,47,63,64,35,56,80,39,78,74,40,36,28,46,58,44,52,49,31,53,54,48,40,55,55,43,42,53,51,50,48,61,58,44,64,84,27,35,29,38,50,38,34,32,33,25,54,59,58,46,56,62,88,57,59,60,56,97,89,36,54,42,63,58,31,36,29,62,57,34,28,52,37,26,75,57,32,37,22,34,34,14,31,51,34,60,50,88,84,70,66,72,38,24,18,26,24,36,31,21,67,74,49,52,60,59,47,36,44,52,53,51,38,66,56,52,63,118,102,41,62,58,52,17,52,31,30,65,72,51,78,36,52,30,42,62,49,49,50,52,40,51,53,51,55,74,64,49,88,33,49,23,62,70,42,72,38,59,70,63,31,47,57,53,32,70,41,93,39,66,50,82,31,10,48,34,54,28,37,34,23,22,44,42,27,39,52,73,35,58,48,35,25,29,33,54,76,31,67,79,46,64,50,28,89,48,50,10,61,56,51,46,52,42,46,63,27,11,31,33,67,38,31,32,14,21,27,8,34,60,55,62,45,44,44,13,48,51,30,66,88,45,48,21,20,12,71,91,44,66,66,20,18,14,17,3,13,17,12,6,27,25,27,33,22,51,64,64,63,30,58,35,20,33,27,40,28,53,34,25,9,26,33,30,2,9,12,30,37,43,15,20,5,36,36,52,36,63,73,72,48,64,56,60,55,37,70,78,45,21,92,82,27,53,35,49,21,41,31,14,60,37,55,67,23,43,49,52,53,46,32,64,75,69,71,49,80,77,69,85,78,72,92,44,31,37,26,33,71,68,48,75,83,62,56,43,75,38,65,57,28,47,48,20,25,51,52,37,52,50,50,42,40,73,72,65,30,47,76,41,81,35,69,58,91,60,49,67,65,43,46,59,32,47,59,52,48,39,32,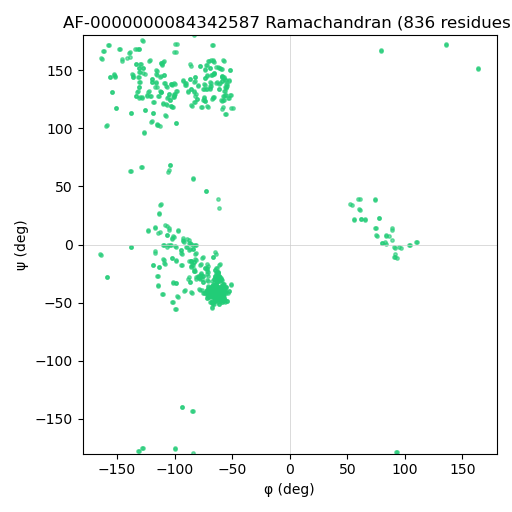40,44,31,25,52,72,39,48,66,55,48,72,74,46,52,81,42,47,58,69,72,48,48,62,62,34,56,79,38,77,77,38,37,28,47,58,43,52,50,31,53,52,47,40,57,56,42,39,51,51,50,48,61,58,44,64,84,26,37,30,36,51,38,33,34,34,25,53,59,57,46,55,60,87,59,58,59,56,98,88,37,53,40,63,58,31,36,30,61,60,33,29,51,37,27,74,60,31,36,22,34,33,13,31,50,34,59,50,89,83,70,66,73,40,24,19,24,23,37,31,21,67,75,48,51,62,57,48,36,44,53,54,50,39,65,56,54,63,119

Foldseek 3Di:
DQQVVLVCLLVVVDQLLVVLVVLLVCVVVDPQQFFDDWPNVVLNVLSVDFFAASNASAEEEEELQFADAPAHRQQLFLLCVPPGHDNHGDVLVVLCSNRRYGYTGHTAFARLFPFFFQQHGPSGRGAAPQGRQWTLTARSRSQLRCQLVVSHQKYKDKDQFQHFQLSCQQNFWKKKFFFPPLDDCVRGRDQANLQITMIMTGRDLVSRLSVVCSSNVDDDDDDDAFEEEEEDDPLQAAQDVQQVVQLVLLVVLVVVVPHHYDYFYQPCQVVLLVLSLLRSLQRNLVSCVVSCVVPVPRGDPVVSVSNVVNNPPDPVSNVVSLVSLVVSLVVVLVRCVPGFKYKGWSFNDHTDGNPDQDDPRHGPRCRSRRNGRSCSSNRWMKMWHWTDRPVPGGTTIMMITGNNDGPSVSSVSVCSSVVD/DQQVVQVCCLVVVDQLLVLLVVLLVCVVVDPQQFFDDWPNVVLNVLSVDFFAASNASAEEEEELQFADAPAHRQQLFLLCVPPGHDNHGDVLVVLCSNRRYGYTGHTAFARLFPFFFQQHGPVGRGAAPQGRQWTLTARSRSQLRCQLVVSHQKYKDKDQFQHFQLSCQQNFWKKKFFFPPLDDCVRGRDQANLQITMIMTGRDLVSRLSVVCSSNVDDDDDDDAFEEEEEDDPLQAAQDVQQVVQLVLLVVLVVVVPHHYDYFYQPCQVVLLVLSLLRSLQRNLVSCVVSCVVPVPRGGPVVSVSNVVNNPPDPVSNVVSLVSLVVSLVVVLVRCVPGFKYKGWSFNDHTDGNPDQDDPRHGPRCRSRRNGRSCSSNRWMKMWHWTDRPVPGGTTIMMITGNNDGPSVSSVSVCSSVVD